Protein AF-A0A8S9FXS5-F1 (afdb_monomer_lite)

Sequence (888 aa):
MDSPSASQLKRSEDDADKVCNRSIVVPHRVVALANSFEKKDRSWYVKSQIPNDLSIQVDDITFQAHKFPLITKCGYISNTELQRSASGNGYHLKLENFPGGAETFETILKFCYGFPVDLNPLNVAALRCASEYLYMTEEFQDGNLISKTDGFITFVVLASWRDTLTVLRSCTSLSPWAENLQIVRRCCDLLAWKACNDSHDIPEDVENNERSLYNGIANLQLDHFMRVVTSVNARRGKPEVIGRLIMKHAENWLPLIDKDMEGIRGYGSGNNELQFSVERERTEGSTLGCQEQKRTIESLVSVLPTQPEAVVPCQFLLRLLKTAIVYSASPALISDLEKRVGMALEDANVCDLLIPNFKNEDQQKGARILEYFVMHEQQQQQEQQQVQGKPGITKLLDNYLAEIAKDPYLPITKFQVLAETLPENAWKCHDGLYRAIDMFLKTHPSLSEHDRRRLCKTMNCEKLSLDACLHAAQNDRLPLRTIVQVLFSEQVKIRMMMMQDKQAAGTNEENPEGLEDKRTSRDSEIITLKGELENVKRKLAELQDNYNELHQVYEKLNSSKQKSTQNWGLRWEKIKKSLQIKREEDETRDKPQRRRWGTNEGMIISILAHRNAAQRSLIRAVYAANYNKNLLNELDKELSGDFERAVMLWTLEPVERDAYLAKESTKMFTKNNWVLVEIACTRPALEFFKAKQAYQARYKTSLEEDVAYHTSGDIRKLLVPLVSTFRYDGNADEVNMKLASSEAKTLHKKITEKAYTDEDLIRILTTRSKAQIMATLNHFKDKFGSSINKYLKEDSEDEYVQLLKTTIKCLTYPEKYYEKVLRRAINKVGTDEWALTRVVTTRAEVDMERIKEEYLRRNSVPLDRAIANDTSGDYKDMLLALLGHDHS

Radius of gyration: 44.36 Å; chains: 1; bounding box: 130×104×129 Å

pLDDT: mean 72.68, std 21.08, range [23.7, 97.38]

Foldseek 3Di:
DDDDDDDDDDDDDDDDDDDDDDDPPDPPDPPLQAPDWDDDPQEIEGDGPDFQAEWEAWPSHIYRHHLVLLLLFFPQSVPDDFDQDPVRGHTYHYDPPQQPTPVLVVLVRCVSSPHDHDDALQNLLSQLLNCVVRVRDCVSPNPTSNNVSVCCLVPPQLVDLVSLLNNLQNCVRGPPSCVVVCSLVSSLLSLLVCLQPPDDDDDPDPPPDPVDSLLSLLPDDQVSNLSSLVSNVVVVRDLQSSLSSLLSNCVVLPPQPPDPLVPPPDPDDDDDDPDPPPVPPPPVPPPPVLVSLLVSLQSSLVSRDPDQPHPHALLNLLSSLLSNVVSVHDPVSNLSSLLSNLCRVLRDALSSLPDPDDPPPCVVSSLSSVVSNVVVVVVVCVVDVDDDQDPRVLVSLLVNLQVVLQDLPDDLVSSQCSLQSHDPVNDQACLSVLNSLLSNLVSHVVDDPVSLVVSLVSDDLLRHDLVSLVVLLPDPSHPPVSNVNSVVSNVVVVVVVVVVVVVVPPDDDDDPDPPPVVVCVVVVVVVVVVVVVVVVVVVVVVVVVVVVVVVVVVVVVCVVVPVCPDPPVPVVVVVVVVVDDDDDDDDDDDDDDDDDDADDLVVLLVPQLPDDLVVLVVVQVVCCVPPVDGPLVVLVVRDDDLLSVLSNLQSDRLLLNLLVQLVQCLDQVNPDLLSLLLLLQQDQLVSLVSSQVSNCVPPVDGSLVSLCVSDDDLSNLQSNLSSPESEDQDDLVPADLVVLLVLLVVLVVCLLVVVCSDPSNSCCLRHYHLSNLQSSQVSNCVVVVHGSVVSLPPPDPDPVSVSSSSNSCSSHPVLLSLLVLLCVQQVDPAGPSVSLSSSLSNPLPPCLVSNQVNNCVVVVDGSLVSLCVRDDDSSNVSSNSSSVNDPD

InterPro domains:
  IPR000210 BTB/POZ domain [PS50097] (52-121)
  IPR001464 Annexin [PR00196] (595-617)
  IPR001464 Annexin [PR00196] (635-651)
  IPR001464 Annexin [PR00196] (662-683)
  IPR001464 Annexin [PR00196] (826-846)
  IPR001464 Annexin [PR00196] (870-883)
  IPR009118 Annexin D, plant [PR01814] (689-703)
  IPR009118 Annexin D, plant [PR01814] (733-753)
  IPR009118 Annexin D, plant [PR01814] (798-816)
  IPR011333 SKP1/BTB/POZ domain superfamily [G3DSA:3.30.710.10] (43-142)
  IPR011333 SKP1/BTB/POZ domain superfamily [SSF54695] (41-138)
  IPR018252 Annexin repeat, conserved site [PS00223] (830-882)
  IPR018502 Annexin repeat [PF00191] (596-649)
  IPR018502 Annexin repeat [PF00191] (657-722)
  IPR018502 Annexin repeat [PF00191] (743-804)
  IPR018502 Annexin repeat [PF00191] (820-882)
  IPR018502 Annexin repeat [PS51897] (579-652)
  IPR018502 Annexin repeat [PS51897] (653-724)
  IPR018502 Annexin repeat [PS51897] (738-809)
  IPR018502 Annexin repeat [PS51897] (813-884)

Organism: Brassica cretica (NCBI:txid69181)

Structure (mmCIF, N/CA/C/O backbone):
data_AF-A0A8S9FXS5-F1
#
_entry.id   AF-A0A8S9FXS5-F1
#
loop_
_atom_site.group_PDB
_atom_site.id
_atom_site.type_symbol
_atom_site.label_atom_id
_atom_site.label_alt_id
_atom_site.label_comp_id
_atom_site.label_asym_id
_atom_site.label_entity_id
_atom_site.label_seq_id
_atom_site.pdbx_PDB_ins_code
_atom_site.Cartn_x
_atom_site.Cartn_y
_atom_site.Cartn_z
_atom_site.occupancy
_atom_site.B_iso_or_equiv
_atom_site.auth_seq_id
_atom_site.auth_comp_id
_atom_site.auth_asym_id
_atom_site.auth_atom_id
_atom_site.pdbx_PDB_model_num
ATOM 1 N N . MET A 1 1 ? -71.271 31.940 78.864 1.00 37.56 1 MET A N 1
ATOM 2 C CA . MET A 1 1 ? -72.087 31.420 77.750 1.00 37.56 1 MET A CA 1
ATOM 3 C C . MET A 1 1 ? -71.313 30.354 77.000 1.00 37.56 1 MET A C 1
ATOM 5 O O . MET A 1 1 ? -70.468 30.673 76.178 1.00 37.56 1 MET A O 1
ATOM 9 N N . ASP A 1 2 ? -71.629 29.087 77.162 1.00 27.72 2 ASP A N 1
ATOM 10 C CA . ASP A 1 2 ? -71.439 28.243 78.342 1.00 27.72 2 ASP A CA 1
ATOM 11 C C . ASP A 1 2 ? -71.319 26.818 77.799 1.00 27.72 2 ASP A C 1
ATOM 13 O O . ASP A 1 2 ? -71.916 26.476 76.778 1.00 27.72 2 ASP A O 1
ATOM 17 N N . SER A 1 3 ? -70.529 26.000 78.483 1.00 28.55 3 SER A N 1
ATOM 18 C CA . SER A 1 3 ? -70.577 24.536 78.451 1.00 28.55 3 SER A CA 1
ATOM 19 C C . SER A 1 3 ? -72.041 24.027 78.517 1.00 28.55 3 SER A C 1
ATOM 21 O O . SER A 1 3 ? -72.887 24.741 79.062 1.00 28.55 3 SER A O 1
ATOM 23 N N . PRO A 1 4 ? -72.370 22.790 78.072 1.00 41.34 4 PRO A N 1
ATOM 24 C CA . PRO A 1 4 ? -71.852 21.609 78.764 1.00 41.34 4 PRO A CA 1
ATOM 25 C C . PRO A 1 4 ? -71.602 20.339 77.924 1.00 41.34 4 PRO A C 1
ATOM 27 O O . PRO A 1 4 ? -72.036 20.155 76.791 1.00 41.34 4 PRO A O 1
ATOM 30 N N . SER A 1 5 ? -70.877 19.452 78.599 1.00 28.53 5 SER A N 1
ATOM 31 C CA . SER A 1 5 ? -70.758 18.003 78.471 1.00 28.53 5 SER A CA 1
ATOM 32 C C . SER A 1 5 ? -72.063 17.252 78.799 1.00 28.53 5 SER A C 1
ATOM 34 O O . SER A 1 5 ? -72.883 17.762 79.556 1.00 28.53 5 SER A O 1
ATOM 36 N N . ALA A 1 6 ? -72.214 16.010 78.312 1.00 25.75 6 ALA A N 1
ATOM 37 C CA . ALA A 1 6 ? -72.434 14.802 79.136 1.00 25.75 6 ALA A CA 1
ATOM 38 C C . ALA A 1 6 ? -72.926 13.590 78.316 1.00 25.75 6 ALA A C 1
ATOM 40 O O . ALA A 1 6 ? -73.926 13.620 77.608 1.00 25.75 6 ALA A O 1
ATOM 41 N N . SER A 1 7 ? -72.189 12.501 78.502 1.00 26.78 7 SER A N 1
ATOM 42 C CA . SER A 1 7 ? -72.470 11.092 78.224 1.00 26.78 7 SER A CA 1
ATOM 43 C C . SER A 1 7 ? -73.591 10.480 79.082 1.00 26.78 7 SER A C 1
ATOM 45 O O . SER A 1 7 ? -73.799 10.965 80.191 1.00 26.78 7 SER A O 1
ATOM 47 N N . GLN A 1 8 ? -74.125 9.332 78.612 1.00 28.38 8 GLN A N 1
ATOM 48 C CA . GLN A 1 8 ? -74.898 8.237 79.269 1.00 28.38 8 GLN A CA 1
ATOM 49 C C . GLN A 1 8 ? -76.268 7.995 78.585 1.00 28.38 8 GLN A C 1
ATOM 51 O O . GLN A 1 8 ? -76.960 8.952 78.279 1.00 28.38 8 GLN A O 1
ATOM 56 N N . LEU A 1 9 ? -76.814 6.792 78.347 1.00 26.20 9 LEU A N 1
ATOM 57 C CA . LEU A 1 9 ? -76.394 5.378 78.401 1.00 26.20 9 LEU A CA 1
ATOM 58 C C . LEU A 1 9 ? -77.648 4.552 78.006 1.00 26.20 9 LEU A C 1
ATOM 60 O O . LEU A 1 9 ? -78.700 4.781 78.602 1.00 26.20 9 LEU A O 1
ATOM 64 N N . LYS A 1 10 ? -77.568 3.583 77.076 1.00 25.30 10 LYS A N 1
ATOM 65 C CA . LYS A 1 10 ? -78.343 2.318 77.143 1.00 25.30 10 LYS A CA 1
ATOM 66 C C . LYS A 1 10 ? -77.944 1.289 76.066 1.00 25.30 10 LYS A C 1
ATOM 68 O O . LYS A 1 10 ? -78.299 1.423 74.905 1.00 25.30 10 LYS A O 1
ATOM 73 N N . ARG A 1 11 ? -77.342 0.220 76.598 1.00 24.78 11 ARG A N 1
ATOM 74 C CA . ARG A 1 11 ? -77.553 -1.222 76.364 1.00 24.78 11 ARG A CA 1
ATOM 75 C C . ARG A 1 11 ? -76.855 -1.982 75.218 1.00 24.78 11 ARG A C 1
ATOM 77 O O . ARG A 1 11 ? -77.139 -1.829 74.040 1.00 24.78 11 ARG A O 1
ATOM 84 N N . SER A 1 12 ? -76.008 -2.861 75.746 1.00 23.81 12 SER A N 1
ATOM 85 C CA . SER A 1 12 ? -75.258 -4.047 75.345 1.00 23.81 12 SER A CA 1
ATOM 86 C C . SER A 1 12 ? -76.060 -5.266 74.858 1.00 23.81 12 SER A C 1
ATOM 88 O O . SER A 1 12 ? -77.185 -5.478 75.305 1.00 23.81 12 SER A O 1
ATOM 90 N N . GLU A 1 13 ? -75.372 -6.038 74.005 1.00 31.31 13 GLU A N 1
ATOM 91 C CA . GLU A 1 13 ? -75.104 -7.498 74.019 1.00 31.31 13 GLU A CA 1
ATOM 92 C C . GLU A 1 13 ? -76.227 -8.490 74.363 1.00 31.31 13 GLU A C 1
ATOM 94 O O . GLU A 1 13 ? -76.724 -8.502 75.484 1.00 31.31 13 GLU A O 1
ATOM 99 N N . ASP A 1 14 ? -76.530 -9.375 73.400 1.00 24.81 14 ASP A N 1
ATOM 100 C CA . ASP A 1 14 ? -76.469 -10.838 73.572 1.00 24.81 14 ASP A CA 1
ATOM 101 C C . ASP A 1 14 ? -76.508 -11.574 72.208 1.00 24.81 14 ASP A C 1
ATOM 103 O O . ASP A 1 14 ? -77.314 -11.269 71.330 1.00 24.81 14 ASP A O 1
ATOM 107 N N . ASP A 1 15 ? -75.563 -12.505 72.064 1.00 23.70 15 ASP A N 1
ATOM 108 C CA . ASP A 1 15 ? -75.574 -13.814 71.391 1.00 23.70 15 ASP A CA 1
ATOM 109 C C . ASP A 1 15 ? -76.301 -14.096 70.049 1.00 23.70 15 ASP A C 1
ATOM 111 O O . ASP A 1 15 ? -77.520 -14.167 69.932 1.00 23.70 15 ASP A O 1
ATOM 115 N N . ALA A 1 16 ? -75.454 -14.423 69.063 1.00 24.05 16 ALA A N 1
ATOM 116 C CA . ALA A 1 16 ? -75.226 -15.774 68.524 1.00 24.05 16 ALA A CA 1
ATOM 117 C C . ALA A 1 16 ? -76.317 -16.582 67.770 1.00 24.05 16 ALA A C 1
ATOM 119 O O . ALA A 1 16 ? -77.410 -16.867 68.242 1.00 24.05 16 ALA A O 1
ATOM 120 N N . ASP A 1 17 ? -75.812 -17.131 66.652 1.00 26.28 17 ASP A N 1
ATOM 121 C CA . ASP A 1 17 ? -76.046 -18.460 66.058 1.00 26.28 17 ASP A CA 1
ATOM 122 C C . ASP A 1 17 ? -76.922 -18.652 64.787 1.00 26.28 17 ASP A C 1
ATOM 124 O O . ASP A 1 17 ? -78.142 -18.777 64.827 1.00 26.28 17 ASP A O 1
ATOM 128 N N . LYS A 1 18 ? -76.172 -18.916 63.691 1.00 30.83 18 LYS A N 1
ATOM 129 C CA . LYS A 1 18 ? -76.267 -20.052 62.729 1.00 30.83 18 LYS A CA 1
ATOM 130 C C . LYS A 1 18 ? -77.066 -19.896 61.421 1.00 30.83 18 LYS A C 1
ATOM 132 O O . LYS A 1 18 ? -78.287 -19.915 61.411 1.00 30.83 18 LYS A O 1
ATOM 137 N N . VAL A 1 19 ? -76.356 -19.907 60.275 1.00 31.02 19 VAL A N 1
ATOM 138 C CA . VAL A 1 19 ? -75.897 -21.100 59.491 1.00 31.02 19 VAL A CA 1
ATOM 139 C C . VAL A 1 19 ? -75.099 -20.596 58.252 1.00 31.02 19 VAL A C 1
ATOM 141 O O . VAL A 1 19 ? -75.661 -19.978 57.360 1.00 31.02 19 VAL A O 1
ATOM 144 N N . CYS A 1 20 ? -73.756 -20.635 58.286 1.00 31.52 20 CYS A N 1
ATOM 145 C CA . CYS A 1 20 ? -72.830 -21.566 57.585 1.00 31.52 20 CYS A CA 1
ATOM 146 C C . CYS A 1 20 ? -72.431 -21.151 56.138 1.00 31.52 20 CYS A C 1
ATOM 148 O O . CYS A 1 20 ? -73.179 -21.333 55.189 1.00 31.52 20 CYS A O 1
ATOM 150 N N . ASN A 1 21 ? -71.301 -20.453 55.954 1.00 30.69 21 ASN A N 1
ATOM 151 C CA . ASN A 1 21 ? -69.976 -20.997 55.582 1.00 30.69 21 ASN A CA 1
ATOM 152 C C . ASN A 1 21 ? -69.938 -21.929 54.350 1.00 30.69 21 ASN A C 1
ATOM 154 O O . ASN A 1 21 ? -70.196 -23.124 54.453 1.00 30.69 21 ASN A O 1
ATOM 158 N N . ARG A 1 22 ? -69.370 -21.421 53.249 1.00 30.55 22 ARG A N 1
ATOM 159 C CA . ARG A 1 22 ? -68.172 -22.033 52.644 1.00 30.55 22 ARG A CA 1
ATOM 160 C C . ARG A 1 22 ? -67.146 -20.940 52.365 1.00 30.55 22 ARG A C 1
ATOM 162 O O . ARG A 1 22 ? -66.895 -20.563 51.226 1.00 30.55 22 ARG A O 1
ATOM 169 N N . SER A 1 23 ? -66.560 -20.428 53.442 1.00 26.42 23 SER A N 1
ATOM 170 C CA . SER A 1 23 ? -65.207 -19.899 53.381 1.00 26.42 23 SER A CA 1
ATOM 171 C C . SER A 1 23 ? -64.309 -21.010 52.838 1.00 26.42 23 SER A C 1
ATOM 173 O O . SER A 1 23 ? -64.201 -22.091 53.419 1.00 26.42 23 SER A O 1
ATOM 175 N N . ILE A 1 24 ? -63.670 -20.770 51.696 1.00 30.22 24 ILE A N 1
ATOM 176 C CA . ILE A 1 24 ? -62.413 -21.459 51.436 1.00 30.22 24 ILE A CA 1
ATOM 177 C C . ILE A 1 24 ? -61.458 -20.829 52.441 1.00 30.22 24 ILE A C 1
ATOM 179 O O . ILE A 1 24 ? -61.024 -19.693 52.271 1.00 30.22 24 ILE A O 1
ATOM 183 N N . VAL A 1 25 ? -61.222 -21.534 53.546 1.00 27.62 25 VAL A N 1
ATOM 184 C CA . VAL A 1 25 ? -60.087 -21.267 54.423 1.00 27.62 25 VAL A CA 1
ATOM 185 C C . VAL A 1 25 ? -58.864 -21.300 53.519 1.00 27.62 25 VAL A C 1
ATOM 187 O O . VAL A 1 25 ? -58.466 -22.367 53.061 1.00 27.62 25 VAL A O 1
ATOM 190 N N . VAL A 1 26 ? -58.330 -20.125 53.193 1.00 31.34 26 VAL A N 1
ATOM 191 C CA . VAL A 1 26 ? -57.085 -19.995 52.443 1.00 31.34 26 VAL A CA 1
ATOM 192 C C . VAL A 1 26 ? -55.985 -20.476 53.382 1.00 31.34 26 VAL A C 1
ATOM 194 O O . VAL A 1 26 ? -55.753 -19.842 54.416 1.00 31.34 26 VAL A O 1
ATOM 197 N N . PRO A 1 27 ? -55.296 -21.590 53.092 1.00 26.59 27 PRO A N 1
ATOM 198 C CA . PRO A 1 27 ? -54.117 -21.935 53.855 1.00 26.59 27 PRO A CA 1
ATOM 199 C C . PRO A 1 27 ? -53.082 -20.835 53.593 1.00 26.59 27 PRO A C 1
ATOM 201 O O . PRO A 1 27 ? -52.628 -20.663 52.465 1.00 26.59 27 PRO A O 1
ATOM 204 N N . HIS A 1 28 ? -52.664 -20.113 54.637 1.00 32.00 28 HIS A N 1
ATOM 205 C CA . HIS A 1 28 ? -51.573 -19.120 54.592 1.00 32.00 28 HIS A CA 1
ATOM 206 C C . HIS A 1 28 ? -50.202 -19.715 54.201 1.00 32.00 28 HIS A C 1
ATOM 208 O O . HIS A 1 28 ? -49.191 -19.018 54.147 1.00 32.00 28 HIS A O 1
ATOM 214 N N . ARG A 1 29 ? -50.160 -21.012 53.895 1.00 35.38 29 ARG A N 1
ATOM 215 C CA . ARG A 1 29 ? -49.080 -21.681 53.186 1.00 35.38 29 ARG A CA 1
ATOM 216 C C . ARG A 1 29 ? -49.685 -22.323 51.951 1.00 35.38 29 ARG A C 1
ATOM 218 O O . ARG A 1 29 ? -50.247 -23.412 52.044 1.00 35.38 29 ARG A O 1
ATOM 225 N N . VAL A 1 30 ? -49.554 -21.666 50.802 1.00 38.78 30 VAL A N 1
ATOM 226 C CA . VAL A 1 30 ? -49.708 -22.348 49.517 1.00 38.78 30 VAL A CA 1
ATOM 227 C C . VAL A 1 30 ? -48.583 -23.377 49.455 1.00 38.78 30 VAL A C 1
ATOM 229 O O . VAL A 1 30 ? -47.449 -23.077 49.092 1.00 38.78 30 VAL A O 1
ATOM 232 N N . VAL A 1 31 ? -48.891 -24.594 49.907 1.00 42.06 31 VAL A N 1
ATOM 233 C CA . VAL A 1 31 ? -48.197 -25.806 49.487 1.00 42.06 31 VAL A CA 1
ATOM 234 C C . VAL A 1 31 ? -48.128 -25.716 47.973 1.00 42.06 31 VAL A C 1
ATOM 236 O O . VAL A 1 31 ? -49.157 -25.479 47.342 1.00 42.06 31 VAL A O 1
ATOM 239 N N . ALA A 1 32 ? -46.922 -25.827 47.419 1.00 47.06 32 ALA A N 1
ATOM 240 C CA . ALA A 1 32 ? -46.694 -25.881 45.987 1.00 47.06 32 ALA A CA 1
ATOM 241 C C . ALA A 1 32 ? -47.712 -26.850 45.365 1.00 47.06 32 ALA A C 1
ATOM 243 O O . ALA A 1 32 ? -47.593 -28.066 45.493 1.00 47.06 32 ALA A O 1
ATOM 244 N N . LEU A 1 33 ? -48.767 -26.302 44.753 1.00 52.03 33 LEU A N 1
ATOM 245 C CA . LEU A 1 33 ? -49.845 -27.091 44.153 1.00 52.03 33 LEU A CA 1
ATOM 246 C C . LEU A 1 33 ? -49.307 -27.944 43.001 1.00 52.03 33 LEU A C 1
ATOM 248 O O . LEU A 1 33 ? -49.954 -28.902 42.606 1.00 52.03 33 LEU A O 1
ATOM 252 N N . ALA A 1 34 ? -48.123 -27.620 42.490 1.00 52.59 34 ALA A N 1
ATOM 253 C CA . ALA A 1 34 ? -47.407 -28.371 41.482 1.00 52.59 34 ALA A CA 1
ATOM 254 C C . ALA A 1 34 ? -46.034 -28.796 42.022 1.00 52.59 34 ALA A C 1
ATOM 256 O O . ALA A 1 34 ? -45.236 -27.948 42.413 1.00 52.59 34 ALA A O 1
ATOM 257 N N . ASN A 1 35 ? -45.736 -30.096 41.986 1.00 56.06 35 ASN A N 1
ATOM 258 C CA . ASN A 1 35 ? -44.405 -30.624 42.310 1.00 56.06 35 ASN A CA 1
ATOM 259 C C . ASN A 1 35 ? -43.457 -30.571 41.097 1.00 56.06 35 ASN A C 1
ATOM 261 O O . ASN A 1 35 ? -42.243 -30.518 41.258 1.00 56.06 35 ASN A O 1
ATOM 265 N N . SER A 1 36 ? -44.002 -30.647 39.877 1.00 63.91 36 SER A N 1
ATOM 266 C CA . SER A 1 36 ? -43.273 -30.559 38.600 1.00 63.91 36 SER A CA 1
ATOM 267 C C . SER A 1 36 ? -44.252 -30.480 37.418 1.00 63.91 36 SER A C 1
ATOM 269 O O . SER A 1 36 ? -45.434 -30.806 37.555 1.00 63.91 36 SER A O 1
ATOM 271 N N . PHE A 1 37 ? -43.763 -30.057 36.251 1.00 75.00 37 PHE A N 1
ATOM 272 C CA . PHE A 1 37 ? -44.487 -30.132 34.979 1.00 75.00 37 PHE A CA 1
ATOM 273 C C . PHE A 1 37 ? -44.003 -31.361 34.204 1.00 75.00 37 PHE A C 1
ATOM 275 O O . PHE A 1 37 ? -42.798 -31.583 34.099 1.00 75.00 37 PHE A O 1
ATOM 282 N N . GLU A 1 38 ? -44.920 -32.167 33.671 1.00 75.12 38 GLU A N 1
ATOM 283 C CA . GLU A 1 38 ? -44.594 -33.334 32.846 1.00 75.12 38 GLU A CA 1
ATOM 284 C C . GLU A 1 38 ? -45.127 -33.139 31.426 1.00 75.12 38 GLU A C 1
ATOM 286 O O . GLU A 1 38 ? -46.317 -32.888 31.227 1.00 75.12 38 GLU A O 1
ATOM 291 N N . LYS A 1 39 ? -44.238 -33.270 30.439 1.00 76.50 39 LYS A N 1
ATOM 292 C CA . LYS A 1 39 ? -44.587 -33.246 29.019 1.00 76.50 39 LYS A CA 1
ATOM 293 C C . LYS A 1 39 ? -44.807 -34.679 28.535 1.00 76.50 39 LYS A C 1
ATOM 295 O O . LYS A 1 39 ? -43.890 -35.494 28.607 1.00 76.50 39 LYS A O 1
ATOM 300 N N . LYS A 1 40 ? -46.008 -34.984 28.041 1.00 73.56 40 LYS A N 1
ATOM 301 C CA . LYS A 1 40 ? -46.341 -36.238 27.348 1.00 73.56 40 LYS A CA 1
ATOM 302 C C . LYS A 1 40 ? -46.838 -35.889 25.950 1.00 73.56 40 LYS A C 1
ATOM 304 O O . LYS A 1 40 ? -47.892 -35.275 25.809 1.00 73.56 40 LYS A O 1
ATOM 309 N N . ASP A 1 41 ? -46.062 -36.243 24.931 1.00 76.06 41 ASP A N 1
ATOM 310 C CA . ASP A 1 41 ? -46.327 -35.912 23.526 1.00 76.06 41 ASP A CA 1
ATOM 311 C C . ASP A 1 41 ? -46.621 -34.410 23.304 1.00 76.06 41 ASP A C 1
ATOM 313 O O . ASP A 1 41 ? -45.750 -33.562 23.525 1.00 76.06 41 ASP A O 1
ATOM 317 N N . ARG A 1 42 ? -47.851 -34.076 22.880 1.00 74.62 42 ARG A N 1
ATOM 318 C CA . ARG A 1 42 ? -48.361 -32.709 22.653 1.00 74.62 42 ARG A CA 1
ATOM 319 C C . ARG A 1 42 ? -49.190 -32.167 23.827 1.00 74.62 42 ARG A C 1
ATOM 321 O O . ARG A 1 42 ? -49.919 -31.188 23.674 1.00 74.62 42 ARG A O 1
ATOM 328 N N . SER A 1 43 ? -49.101 -32.783 25.005 1.00 78.94 43 SER A N 1
ATOM 329 C CA . SER A 1 43 ? -49.848 -32.358 26.188 1.00 78.94 43 SER A CA 1
ATOM 330 C C . SER A 1 43 ? -48.957 -32.180 27.416 1.00 78.94 43 SER A C 1
ATOM 332 O O . SER A 1 43 ? -48.108 -33.012 27.738 1.00 78.94 43 SER A O 1
ATOM 334 N N . TRP A 1 44 ? -49.177 -31.081 28.127 1.00 79.75 44 TRP A N 1
ATOM 335 C CA . TRP A 1 44 ? -48.505 -30.758 29.379 1.00 79.75 44 TRP A CA 1
ATOM 336 C C . TRP A 1 44 ? -49.422 -31.037 30.556 1.00 79.75 44 TRP A C 1
ATOM 338 O O . TRP A 1 44 ? -50.590 -30.658 30.537 1.00 79.75 44 TRP A O 1
ATOM 348 N N . TYR A 1 45 ? -48.878 -31.657 31.597 1.00 78.94 45 TYR A N 1
ATOM 349 C CA . TYR A 1 45 ? -49.606 -31.984 32.814 1.00 78.94 45 TYR A CA 1
ATOM 350 C C . TYR A 1 45 ? -48.913 -31.365 34.020 1.00 78.94 45 TYR A C 1
ATOM 352 O O . TYR A 1 45 ? -47.713 -31.553 34.239 1.00 78.94 45 TYR A O 1
ATOM 360 N N . VAL A 1 46 ? -49.689 -30.660 34.837 1.00 77.12 46 VAL A N 1
ATOM 361 C CA . VAL A 1 46 ? -49.235 -30.219 36.154 1.00 77.12 46 VAL A CA 1
ATOM 362 C C . VAL A 1 46 ? -49.332 -31.400 37.123 1.00 77.12 46 VAL A C 1
ATOM 364 O O . VAL A 1 46 ? -50.426 -31.907 37.372 1.00 77.12 46 VAL A O 1
ATOM 367 N N . LYS A 1 47 ? -48.200 -31.867 37.674 1.00 69.06 47 LYS A N 1
ATOM 368 C CA . LYS A 1 47 ? -48.198 -32.921 38.703 1.00 69.06 47 LYS A CA 1
ATOM 369 C C . LYS A 1 47 ? -48.607 -32.324 40.044 1.00 69.06 47 LYS A C 1
ATOM 371 O O . LYS A 1 47 ? -47.801 -31.667 40.703 1.00 69.06 47 LYS A O 1
ATOM 376 N N . SER A 1 48 ? -49.843 -32.592 40.446 1.00 70.50 48 SER A N 1
ATOM 377 C CA . SER A 1 48 ? -50.417 -32.205 41.733 1.00 70.50 48 SER A CA 1
ATOM 378 C C . SER A 1 48 ? -50.997 -33.415 42.463 1.00 70.50 48 SER A C 1
ATOM 380 O O . SER A 1 48 ? -51.222 -34.467 41.868 1.00 70.50 48 SER A O 1
ATOM 382 N N . GLN A 1 49 ? -51.261 -33.255 43.760 1.00 64.50 49 GLN A N 1
ATOM 383 C CA . GLN A 1 49 ? -52.097 -34.184 44.528 1.00 64.50 49 GLN A CA 1
ATOM 384 C C . GLN A 1 49 ? -53.590 -34.059 44.161 1.00 64.50 49 GLN A C 1
ATOM 386 O O . GLN A 1 49 ? -54.392 -34.897 44.563 1.00 64.50 49 GLN A O 1
ATOM 391 N N . ILE A 1 50 ? -53.956 -33.021 43.401 1.00 68.69 50 ILE A N 1
ATOM 392 C CA . ILE A 1 50 ? -55.315 -32.721 42.944 1.00 68.69 50 ILE A CA 1
ATOM 393 C C . ILE A 1 50 ? -55.406 -33.007 41.431 1.00 68.69 50 ILE A C 1
ATOM 395 O O . ILE A 1 50 ? -54.436 -32.773 40.708 1.00 68.69 50 ILE A O 1
ATOM 399 N N . PRO A 1 51 ? -56.528 -33.550 40.920 1.00 70.44 51 PRO A N 1
ATOM 400 C CA . PRO A 1 51 ? -56.721 -33.711 39.482 1.00 70.44 51 PRO A CA 1
ATOM 401 C C . PRO A 1 51 ? -56.855 -32.352 38.776 1.00 70.44 51 PRO A C 1
ATOM 403 O O . PRO A 1 51 ? -57.517 -31.447 39.281 1.00 70.44 51 PRO A O 1
ATOM 406 N N . ASN A 1 52 ? -56.272 -32.240 37.578 1.00 76.12 52 ASN A N 1
ATOM 407 C CA . ASN A 1 52 ? -56.402 -31.053 36.728 1.00 76.12 52 ASN A CA 1
ATOM 408 C C . ASN A 1 52 ? -57.874 -30.841 36.330 1.00 76.12 52 ASN A C 1
ATOM 410 O O . ASN A 1 52 ? -58.533 -31.773 35.867 1.00 76.12 52 ASN A O 1
ATOM 414 N N . ASP A 1 53 ? -58.381 -29.621 36.499 1.00 79.50 53 ASP A N 1
ATOM 415 C CA . ASP A 1 53 ? -59.782 -29.248 36.262 1.00 79.50 53 ASP A CA 1
ATOM 416 C C . ASP A 1 53 ? -59.961 -28.292 35.068 1.00 79.50 53 ASP A C 1
ATOM 418 O O . ASP A 1 53 ? -61.094 -27.941 34.723 1.00 79.50 53 ASP A O 1
ATOM 422 N N . LEU A 1 54 ? -58.865 -27.900 34.408 1.00 82.69 54 LEU A N 1
ATOM 423 C CA . LEU A 1 54 ? -58.854 -26.978 33.277 1.00 82.69 54 LEU A CA 1
ATOM 424 C C . LEU A 1 54 ? -57.890 -27.447 32.177 1.00 82.69 54 LEU A C 1
ATOM 426 O O . LEU A 1 54 ? -56.695 -27.614 32.404 1.00 82.69 54 LEU A O 1
ATOM 430 N N . SER A 1 55 ? -58.410 -27.589 30.962 1.00 85.12 55 SER A N 1
ATOM 431 C CA . SER A 1 55 ? -57.653 -27.888 29.747 1.00 85.12 55 SER A CA 1
ATOM 432 C C . SER A 1 55 ? -57.546 -26.627 28.894 1.00 85.12 55 SER A C 1
ATOM 434 O O . SER A 1 55 ? -58.565 -26.127 28.419 1.00 85.12 55 SER A O 1
ATOM 436 N N . ILE A 1 56 ? -56.331 -26.122 28.681 1.00 86.81 56 ILE A N 1
ATOM 437 C CA . ILE A 1 56 ? -56.063 -24.930 27.868 1.00 86.81 56 ILE A CA 1
ATOM 438 C C . ILE A 1 56 ? -55.329 -25.341 26.599 1.00 86.81 56 ILE A C 1
ATOM 440 O O . ILE A 1 56 ? -54.228 -25.879 26.670 1.00 86.81 56 ILE A O 1
ATOM 444 N N . GLN A 1 57 ? -55.910 -25.083 25.437 1.00 87.00 57 GLN A N 1
ATOM 445 C CA . GLN A 1 57 ? -55.256 -25.311 24.155 1.00 87.00 57 GLN A CA 1
ATOM 446 C C . GLN A 1 57 ? -54.612 -24.016 23.650 1.00 87.00 57 GLN A C 1
ATOM 448 O O . GLN A 1 57 ? -55.299 -23.004 23.501 1.00 87.00 57 GLN A O 1
ATOM 453 N N . VAL A 1 58 ? -53.309 -24.074 23.368 1.00 87.69 58 VAL A N 1
ATOM 454 C CA . VAL A 1 58 ? -52.531 -23.013 22.715 1.00 87.69 58 VAL A CA 1
ATOM 455 C C . VAL A 1 58 ? -51.820 -23.645 21.527 1.00 87.69 58 VAL A C 1
ATOM 457 O O . VAL A 1 58 ? -51.038 -24.581 21.704 1.00 87.69 58 VAL A O 1
ATOM 460 N N . ASP A 1 59 ? -52.116 -23.165 20.322 1.00 83.94 59 ASP A N 1
ATOM 461 C CA . ASP A 1 59 ? -51.663 -23.776 19.069 1.00 83.94 59 ASP A CA 1
ATOM 462 C C . ASP A 1 59 ? -52.006 -25.291 19.016 1.00 83.94 59 ASP A C 1
ATOM 464 O O . ASP A 1 59 ? -53.157 -25.697 19.228 1.00 83.94 59 ASP A O 1
ATOM 468 N N . ASP A 1 60 ? -50.996 -26.133 18.778 1.00 81.56 60 ASP A N 1
ATOM 469 C CA . ASP A 1 60 ? -51.076 -27.599 18.725 1.00 81.56 60 ASP A CA 1
ATOM 470 C C . ASP A 1 60 ? -50.878 -28.281 20.095 1.00 81.56 60 ASP A C 1
ATOM 472 O O . ASP A 1 60 ? -50.837 -29.514 20.171 1.00 81.56 60 ASP A O 1
ATOM 476 N N . ILE A 1 61 ? -50.706 -27.507 21.175 1.00 86.19 61 ILE A N 1
ATOM 477 C CA . ILE A 1 61 ? -50.329 -28.010 22.499 1.00 86.19 61 ILE A CA 1
ATOM 478 C C . ILE A 1 61 ? -51.472 -27.812 23.501 1.00 86.19 61 ILE A C 1
ATOM 480 O O . ILE A 1 61 ? -52.060 -26.736 23.620 1.00 86.19 61 ILE A O 1
ATOM 484 N N . THR A 1 62 ? -51.773 -28.858 24.273 1.00 87.81 62 THR A N 1
ATOM 485 C CA . THR A 1 62 ? -52.802 -28.818 25.326 1.00 87.81 62 THR A CA 1
ATOM 486 C C . THR A 1 62 ? -52.174 -28.824 26.718 1.00 87.81 62 THR A C 1
ATOM 488 O O . THR A 1 62 ? -51.457 -29.751 27.083 1.00 87.81 62 THR A O 1
ATOM 491 N N . PHE A 1 63 ? -52.479 -27.818 27.530 1.00 86.12 63 PHE A N 1
ATOM 492 C CA . PHE A 1 63 ? -52.025 -27.674 28.909 1.00 86.12 63 PHE A CA 1
ATOM 493 C C . PHE A 1 63 ? -53.140 -28.071 29.878 1.00 86.12 63 PHE A C 1
ATOM 495 O O . PHE A 1 63 ? -54.172 -27.409 29.958 1.00 86.12 63 PHE A O 1
ATOM 502 N N . GLN A 1 64 ? -52.926 -29.145 30.634 1.00 84.12 64 GLN A N 1
ATOM 503 C CA . GLN A 1 64 ? -53.798 -29.578 31.722 1.00 84.12 64 GLN A CA 1
ATOM 504 C C . GLN A 1 64 ? -53.338 -28.917 33.021 1.00 84.12 64 GLN A C 1
ATOM 506 O O . GLN A 1 64 ? -52.280 -29.251 33.564 1.00 84.12 64 GLN A O 1
ATOM 511 N N . ALA A 1 65 ? -54.131 -27.962 33.494 1.00 84.50 65 ALA A N 1
ATOM 512 C CA . ALA A 1 65 ? -53.833 -27.089 34.615 1.00 84.50 65 ALA A CA 1
ATOM 513 C C . ALA A 1 65 ? -54.994 -27.040 35.619 1.00 84.50 65 ALA A C 1
ATOM 515 O O . ALA A 1 65 ? -56.029 -27.689 35.466 1.00 84.50 65 ALA A O 1
ATOM 516 N N . HIS A 1 66 ? -54.784 -26.256 36.671 1.00 84.88 66 HIS A N 1
ATOM 517 C CA . HIS A 1 66 ? -55.754 -25.989 37.718 1.00 84.88 66 HIS A CA 1
ATOM 518 C C . HIS A 1 66 ? -56.320 -24.582 37.534 1.00 84.88 66 HIS A C 1
ATOM 520 O O . HIS A 1 66 ? -55.567 -23.627 37.329 1.00 84.88 66 HIS A O 1
ATOM 526 N N . LYS A 1 67 ? -57.635 -24.428 37.665 1.00 80.75 67 LYS A N 1
ATOM 527 C CA . LYS A 1 67 ? -58.340 -23.158 37.465 1.00 80.75 67 LYS A CA 1
ATOM 528 C C . LYS A 1 67 ? -57.909 -22.076 38.463 1.00 80.75 67 LYS A C 1
ATOM 530 O O . LYS A 1 67 ? -57.745 -20.919 38.083 1.00 80.75 67 LYS A O 1
ATOM 535 N N . PHE A 1 68 ? -57.699 -22.443 39.729 1.00 80.69 68 PHE A N 1
ATOM 536 C CA . PHE A 1 68 ? -57.459 -21.481 40.811 1.00 80.69 68 PHE A CA 1
ATOM 537 C C . PHE A 1 68 ? -56.168 -20.643 40.646 1.00 80.69 68 PHE A C 1
ATOM 539 O O . PHE A 1 68 ? -56.291 -19.419 40.632 1.00 80.69 68 PHE A O 1
ATOM 546 N N . PRO A 1 69 ? -54.963 -21.224 40.438 1.00 80.62 69 PRO A N 1
ATOM 547 C CA . PRO A 1 69 ? -53.726 -20.443 40.267 1.00 80.62 69 PRO A CA 1
ATOM 548 C C . PRO A 1 69 ? -53.745 -19.459 39.089 1.00 80.62 69 PRO A C 1
ATOM 550 O O . PRO A 1 69 ? -53.057 -18.440 39.108 1.00 80.62 69 PRO A O 1
ATOM 553 N N . LEU A 1 70 ? -54.526 -19.766 38.052 1.00 83.31 70 LEU A N 1
ATOM 554 C CA . LEU A 1 70 ? -54.662 -18.922 36.869 1.00 83.31 70 LEU A CA 1
ATOM 555 C C . LEU A 1 70 ? -55.598 -17.740 37.134 1.00 83.31 70 LEU A C 1
ATOM 557 O O . LEU A 1 70 ? -55.213 -16.605 36.878 1.00 83.31 70 LEU A O 1
ATOM 561 N N . ILE A 1 71 ? -56.778 -17.965 37.720 1.00 82.94 71 ILE A N 1
ATOM 562 C CA . ILE A 1 71 ? -57.747 -16.890 38.018 1.00 82.94 71 ILE A CA 1
ATOM 563 C C . ILE A 1 71 ? -57.173 -15.840 38.969 1.00 82.94 71 ILE A C 1
ATOM 565 O O . ILE A 1 71 ? -57.488 -14.662 38.838 1.00 82.94 71 ILE A O 1
ATOM 569 N N . THR A 1 72 ? -56.301 -16.240 39.897 1.00 82.06 72 THR A N 1
ATOM 570 C CA . THR A 1 72 ? -55.676 -15.298 40.836 1.00 82.06 72 THR A CA 1
ATOM 571 C C . THR A 1 72 ? -54.716 -14.308 40.178 1.00 82.06 72 THR A C 1
ATOM 573 O O . THR A 1 72 ? -54.356 -13.329 40.816 1.00 82.06 72 THR A O 1
ATOM 576 N N . LYS A 1 73 ? -54.256 -14.558 38.943 1.00 83.56 73 LYS A N 1
ATOM 577 C CA . LYS A 1 73 ? -53.243 -13.718 38.275 1.00 83.56 73 LYS A CA 1
ATOM 578 C C . LYS A 1 73 ? -53.597 -13.296 36.851 1.00 83.56 73 LYS A C 1
ATOM 580 O O . LYS A 1 73 ? -52.954 -12.393 36.323 1.00 83.56 73 LYS A O 1
ATOM 585 N N . CYS A 1 74 ? -54.560 -13.959 36.218 1.00 88.00 74 CYS A N 1
ATOM 586 C CA . CYS A 1 74 ? -54.958 -13.757 34.831 1.00 88.00 74 CYS A CA 1
ATOM 587 C C . CYS A 1 74 ? -56.396 -13.236 34.762 1.00 88.00 74 CYS A C 1
ATOM 589 O O . CYS A 1 74 ? -57.349 -13.993 34.975 1.00 88.00 74 CYS A O 1
ATOM 591 N N . GLY A 1 75 ? -56.535 -11.957 34.404 1.00 83.38 75 GLY A N 1
ATOM 592 C CA . GLY A 1 75 ? -57.828 -11.298 34.244 1.00 83.38 75 GLY A CA 1
ATOM 593 C C . GLY A 1 75 ? -58.664 -11.830 33.083 1.00 83.38 75 GLY A C 1
ATOM 594 O O . GLY A 1 75 ? -59.890 -11.810 33.128 1.00 83.38 75 GLY A O 1
ATOM 595 N N . TYR A 1 76 ? -58.020 -12.370 32.047 1.00 85.31 76 TYR A N 1
ATOM 596 C CA . TYR A 1 76 ? -58.735 -12.993 30.936 1.00 85.31 76 TYR A CA 1
ATOM 597 C C . TYR A 1 76 ? -59.510 -14.231 31.402 1.00 85.31 76 TYR A C 1
ATOM 599 O O . TYR A 1 76 ? -60.698 -14.369 31.130 1.00 85.31 76 TYR A O 1
ATOM 607 N N . ILE A 1 77 ? -58.862 -15.120 32.160 1.00 82.94 77 ILE A N 1
ATOM 608 C CA . ILE A 1 77 ? -59.472 -16.378 32.618 1.00 82.94 77 ILE A CA 1
ATOM 609 C C . ILE A 1 77 ? -60.481 -16.133 33.748 1.00 82.94 77 ILE A C 1
ATOM 611 O O . ILE A 1 77 ? -61.456 -16.876 33.851 1.00 82.94 77 ILE A O 1
ATOM 615 N N . SER A 1 78 ? -60.283 -15.106 34.582 1.00 75.81 78 SER A N 1
ATOM 616 C CA . SER A 1 78 ? -61.257 -14.740 35.619 1.00 75.81 78 SER A CA 1
ATOM 617 C C . SER A 1 78 ? -62.571 -14.214 35.029 1.00 75.81 78 SER A C 1
ATOM 619 O O . SER A 1 78 ? -63.634 -14.523 35.563 1.00 75.81 78 SER A O 1
ATOM 621 N N . ASN A 1 79 ? -62.497 -13.486 33.911 1.00 73.81 79 ASN A N 1
ATOM 622 C CA . ASN A 1 79 ? -63.643 -12.832 33.278 1.00 73.81 79 ASN A CA 1
ATOM 623 C C . ASN A 1 79 ? -64.278 -13.650 32.136 1.00 73.81 79 ASN A C 1
ATOM 625 O O . ASN A 1 79 ? -65.331 -13.268 31.630 1.00 73.81 79 ASN A O 1
ATOM 629 N N . THR A 1 80 ? -63.668 -14.766 31.720 1.00 75.06 80 THR A N 1
ATOM 630 C CA . THR A 1 80 ? -64.178 -15.610 30.626 1.00 75.06 80 THR A CA 1
ATOM 631 C C . THR A 1 80 ? -65.110 -16.710 31.140 1.00 75.06 80 THR A C 1
ATOM 633 O O . THR A 1 80 ? -64.759 -17.486 32.033 1.00 75.06 80 THR A O 1
ATOM 636 N N . GLU A 1 81 ? -66.281 -16.854 30.517 1.00 66.19 81 GLU A N 1
ATOM 637 C CA . GLU A 1 81 ? -67.184 -17.983 30.755 1.00 66.19 81 GLU A CA 1
ATOM 638 C C . GLU A 1 81 ? -66.605 -19.279 30.157 1.00 66.19 81 GLU A C 1
ATOM 640 O O . GLU A 1 81 ? -66.583 -19.490 28.945 1.00 66.19 81 GLU A O 1
ATOM 645 N N . LEU A 1 82 ? -66.097 -20.164 31.018 1.00 69.62 82 LEU A N 1
ATOM 646 C CA . LEU A 1 82 ? -65.467 -21.418 30.600 1.00 69.62 82 LEU A CA 1
ATOM 647 C C . LEU A 1 82 ? -66.502 -22.470 30.166 1.00 69.62 82 LEU A C 1
ATOM 649 O O . LEU A 1 82 ? -67.367 -22.868 30.952 1.00 69.62 82 LEU A O 1
ATOM 653 N N . GLN A 1 83 ? -66.350 -23.003 28.951 1.00 62.03 83 GLN A N 1
ATOM 654 C CA . GLN A 1 83 ? -67.158 -24.117 28.450 1.00 62.03 83 GLN A CA 1
ATOM 655 C C . GLN A 1 83 ? -66.784 -25.429 29.159 1.00 62.03 83 GLN A C 1
ATOM 657 O O . GLN A 1 83 ? -65.610 -25.724 29.401 1.00 62.03 83 GLN A O 1
ATOM 662 N N . ARG A 1 84 ? -67.791 -26.234 29.512 1.00 60.88 84 ARG A N 1
ATOM 663 C CA . ARG A 1 84 ? -67.598 -27.536 30.170 1.00 60.88 84 ARG A CA 1
ATOM 664 C C . ARG A 1 84 ? -67.197 -28.585 29.130 1.00 60.88 84 ARG A C 1
ATOM 666 O O . ARG A 1 84 ? -67.794 -28.632 28.056 1.00 60.88 84 ARG A O 1
ATOM 673 N N . SER A 1 85 ? -66.193 -29.409 29.430 1.00 58.59 85 SER A N 1
ATOM 674 C CA . SER A 1 85 ? -65.707 -30.429 28.494 1.00 58.59 85 SER A CA 1
ATOM 675 C C . SER A 1 85 ? -66.781 -31.493 28.210 1.00 58.59 85 SER A C 1
ATOM 677 O O . SER A 1 85 ? -67.569 -31.856 29.088 1.00 58.59 85 SER A O 1
ATOM 679 N N . ALA A 1 86 ? -66.802 -32.030 26.984 1.00 52.31 86 ALA A N 1
ATOM 680 C CA . ALA A 1 86 ? -67.775 -33.043 26.552 1.00 52.31 86 ALA A CA 1
ATOM 681 C C . ALA A 1 86 ? -67.695 -34.369 27.347 1.00 52.31 86 ALA A C 1
ATOM 683 O O . ALA A 1 86 ? -68.619 -35.175 27.289 1.00 52.31 86 ALA A O 1
ATOM 684 N N . SER A 1 87 ? -66.616 -34.590 28.109 1.00 53.00 87 SER A N 1
ATOM 685 C CA . SER A 1 87 ? -66.375 -35.773 28.948 1.00 53.00 87 SER A CA 1
ATOM 686 C C . SER A 1 87 ? -66.798 -35.607 30.418 1.00 53.00 87 SER A C 1
ATOM 688 O O . SER A 1 87 ? -66.577 -36.510 31.222 1.00 53.00 87 SER A O 1
ATOM 690 N N . GLY A 1 88 ? -67.401 -34.475 30.801 1.00 50.72 88 GLY A N 1
ATOM 691 C CA . GLY A 1 88 ? -67.989 -34.261 32.132 1.00 50.72 88 GLY A CA 1
ATOM 692 C C . GLY A 1 88 ? -67.003 -33.910 33.255 1.00 50.72 88 GLY A C 1
ATOM 693 O O . GLY A 1 88 ? -67.434 -33.389 34.284 1.00 50.72 88 GLY A O 1
ATOM 694 N N . ASN A 1 89 ? -65.696 -34.093 33.045 1.00 55.22 89 ASN A N 1
ATOM 695 C CA . ASN A 1 89 ? -64.648 -33.727 34.000 1.00 55.22 89 ASN A CA 1
ATOM 696 C C . ASN A 1 89 ? -63.793 -32.578 33.441 1.00 55.22 89 ASN A C 1
ATOM 698 O O . ASN A 1 89 ? -62.900 -32.795 32.624 1.00 55.22 89 ASN A O 1
ATOM 702 N N . GLY A 1 90 ? -64.074 -31.354 33.894 1.00 66.06 90 GLY A N 1
ATOM 703 C CA . GLY A 1 90 ? -63.229 -30.174 33.676 1.00 66.06 90 GLY A CA 1
ATOM 704 C C . GLY A 1 90 ? -63.782 -29.115 32.715 1.00 66.06 90 GLY A C 1
ATOM 705 O O . GLY A 1 90 ? -64.820 -29.275 32.068 1.00 66.06 90 GLY A O 1
ATOM 706 N N . TYR A 1 91 ? -63.073 -27.993 32.661 1.00 76.94 91 TYR A N 1
ATOM 707 C CA . TYR A 1 91 ? -63.321 -26.857 31.778 1.00 76.94 91 TYR A CA 1
ATOM 708 C C . TYR A 1 91 ? -62.352 -26.884 30.591 1.00 76.94 91 TYR A C 1
ATOM 710 O O . TYR A 1 91 ? -61.206 -27.301 30.747 1.00 76.94 91 TYR A O 1
ATOM 718 N N . HIS A 1 92 ? -62.785 -26.430 29.416 1.00 80.88 92 HIS A N 1
ATOM 719 C CA . HIS A 1 92 ? -61.936 -26.319 28.229 1.00 80.88 92 HIS A CA 1
ATOM 720 C C . HIS A 1 92 ? -61.861 -24.864 27.754 1.00 80.88 92 HIS A C 1
ATOM 722 O O . HIS A 1 92 ? -62.891 -24.209 27.589 1.00 80.88 92 HIS A O 1
ATOM 728 N N . LEU A 1 93 ? -60.647 -24.371 27.514 1.00 83.75 93 LEU A N 1
ATOM 729 C CA . LEU A 1 93 ? -60.372 -23.035 26.992 1.00 83.75 93 LEU A CA 1
ATOM 730 C C . LEU A 1 93 ? -59.407 -23.140 25.810 1.00 83.75 93 LEU A C 1
ATOM 732 O O . LEU A 1 93 ? -58.387 -23.813 25.904 1.00 83.75 93 LEU A O 1
ATOM 736 N N . LYS A 1 94 ? -59.695 -22.450 24.710 1.00 84.69 94 LYS A N 1
ATOM 737 C CA . LYS A 1 94 ? -58.789 -22.356 23.561 1.00 84.69 94 LYS A CA 1
ATOM 738 C C . LYS A 1 94 ? -58.320 -20.912 23.426 1.00 84.69 94 LYS A C 1
ATOM 740 O O . LYS A 1 94 ? -59.154 -20.015 23.333 1.00 84.69 94 LYS A O 1
ATOM 745 N N . LEU A 1 95 ? -57.007 -20.695 23.449 1.00 85.56 95 LEU A N 1
ATOM 746 C CA . LEU A 1 95 ? -56.399 -19.387 23.215 1.00 85.56 95 LEU A CA 1
ATOM 747 C C . LEU A 1 95 ? -55.982 -19.315 21.748 1.00 85.56 95 LEU A C 1
ATOM 749 O O . LEU A 1 95 ? -55.057 -20.003 21.320 1.00 85.56 95 LEU A O 1
ATOM 753 N N . GLU A 1 96 ? -56.698 -18.513 20.968 1.00 81.81 96 GLU A N 1
ATOM 754 C CA . GLU A 1 96 ? -56.406 -18.330 19.547 1.00 81.81 96 GLU A CA 1
ATOM 755 C C . GLU A 1 96 ? -55.420 -17.174 19.344 1.00 81.81 96 GLU A C 1
ATOM 757 O O . GLU A 1 96 ? -55.549 -16.125 19.980 1.00 81.81 96 GLU A O 1
ATOM 762 N N . ASN A 1 97 ? -54.448 -17.371 18.443 1.00 82.25 97 ASN A N 1
ATOM 763 C CA . ASN A 1 97 ? -53.406 -16.399 18.084 1.00 82.25 97 ASN A CA 1
ATOM 764 C C . ASN A 1 97 ? -52.610 -15.870 19.291 1.00 82.25 97 ASN A C 1
ATOM 766 O O . ASN A 1 97 ? -52.377 -14.665 19.423 1.00 82.25 97 ASN A O 1
ATOM 770 N N . PHE A 1 98 ? -52.210 -16.772 20.190 1.00 88.94 98 PHE A N 1
ATOM 771 C CA . PHE A 1 98 ? -51.495 -16.404 21.407 1.00 88.94 98 PHE A CA 1
ATOM 772 C C . PHE A 1 98 ? -50.076 -15.886 21.093 1.00 88.94 98 PHE A C 1
ATOM 774 O O . PHE A 1 98 ? -49.284 -16.601 20.470 1.00 88.94 98 PHE A O 1
ATOM 781 N N . PRO A 1 99 ? -49.706 -14.664 21.520 1.00 87.31 99 PRO A N 1
ATOM 782 C CA . PRO A 1 99 ? -48.406 -14.089 21.187 1.00 87.31 99 PRO A CA 1
ATOM 783 C C . PRO A 1 99 ? -47.267 -14.864 21.865 1.00 87.31 99 PRO A C 1
ATOM 785 O O . PRO A 1 99 ? -47.290 -15.121 23.067 1.00 87.31 99 PRO A O 1
ATOM 788 N N . GLY A 1 100 ? -46.251 -15.238 21.083 1.00 84.56 100 GLY A N 1
ATOM 789 C CA . GLY A 1 100 ? -45.115 -16.033 21.561 1.00 84.56 100 GLY A CA 1
ATOM 790 C C . GLY A 1 100 ? -45.390 -17.537 21.703 1.00 84.56 100 GLY A C 1
ATOM 791 O O . GLY A 1 100 ? -44.505 -18.268 22.153 1.00 84.56 100 GLY A O 1
ATOM 792 N N . GLY A 1 101 ? -46.589 -17.995 21.328 1.00 89.19 101 GLY A N 1
ATOM 793 C CA . GLY A 1 101 ? -46.955 -19.407 21.234 1.00 89.19 101 GLY A CA 1
ATOM 794 C C . GLY A 1 101 ? -46.935 -20.176 22.558 1.00 89.19 101 GLY A C 1
ATOM 795 O O . GLY A 1 101 ? -46.851 -19.620 23.660 1.00 89.19 101 GLY A O 1
ATOM 796 N N . ALA A 1 102 ? -47.004 -21.500 22.440 1.00 87.44 102 ALA A N 1
ATOM 797 C CA . ALA A 1 102 ? -47.090 -22.413 23.578 1.00 87.44 102 ALA A CA 1
ATOM 798 C C . ALA A 1 102 ? -45.904 -22.325 24.567 1.00 87.44 102 ALA A C 1
ATOM 800 O O . ALA A 1 102 ? -46.104 -22.497 25.768 1.00 87.44 102 ALA A O 1
ATOM 801 N N . GLU A 1 103 ? -44.684 -22.026 24.106 1.00 87.69 103 GLU A N 1
ATOM 802 C CA . GLU A 1 103 ? -43.494 -21.904 24.975 1.00 87.69 103 GLU A CA 1
ATOM 803 C C . GLU A 1 103 ? -43.585 -20.695 25.921 1.00 87.69 103 GLU A C 1
ATOM 805 O O . GLU A 1 103 ? -43.260 -20.771 27.113 1.00 87.69 103 GLU A O 1
ATOM 810 N N . THR A 1 104 ? -44.096 -19.573 25.412 1.00 90.94 104 THR A N 1
ATOM 811 C CA . THR A 1 104 ? -44.354 -18.380 26.227 1.00 90.94 104 THR A CA 1
ATOM 812 C C . THR A 1 104 ? -45.460 -18.664 27.240 1.00 90.94 104 THR A C 1
ATOM 814 O O . THR A 1 104 ? -45.335 -18.305 28.415 1.00 90.94 104 THR A O 1
ATOM 817 N N . PHE A 1 105 ? -46.511 -19.378 26.822 1.00 91.00 105 PHE A N 1
ATOM 818 C CA . PHE A 1 105 ? -47.592 -19.782 27.718 1.00 91.00 105 PHE A CA 1
ATOM 819 C C . PHE A 1 105 ? -47.112 -20.716 28.836 1.00 91.00 105 PHE A C 1
ATOM 821 O O . PHE A 1 105 ? -47.506 -20.536 29.984 1.00 91.00 105 PHE A O 1
ATOM 828 N N . GLU A 1 106 ? -46.212 -21.662 28.551 1.00 88.75 106 GLU A N 1
ATOM 829 C CA . GLU A 1 106 ? -45.599 -22.528 29.569 1.00 88.75 106 GLU A CA 1
ATOM 830 C C . GLU A 1 106 ? -44.908 -21.703 30.668 1.00 88.75 106 GLU A C 1
ATOM 832 O O . GLU A 1 106 ? -45.053 -21.978 31.862 1.00 88.75 106 GLU A O 1
ATOM 837 N N . THR A 1 107 ? -44.184 -20.656 30.274 1.00 88.25 107 THR A N 1
ATOM 838 C CA . THR A 1 107 ? -43.488 -19.758 31.206 1.00 88.25 107 THR A CA 1
ATOM 839 C C . THR A 1 107 ? -44.476 -18.953 32.057 1.00 88.25 107 THR A C 1
ATOM 841 O O . THR A 1 107 ? -44.297 -18.821 33.270 1.00 88.25 107 THR A O 1
ATOM 844 N N . ILE A 1 108 ? -45.567 -18.477 31.454 1.00 90.50 108 ILE A N 1
ATOM 845 C CA . ILE A 1 108 ? -46.658 -17.796 32.168 1.00 90.50 108 ILE A CA 1
ATOM 846 C C . ILE A 1 108 ? -47.372 -18.754 33.123 1.00 90.50 108 ILE A C 1
ATOM 848 O O . ILE A 1 108 ? -47.707 -18.382 34.248 1.00 90.50 108 ILE A O 1
ATOM 852 N N . LEU A 1 109 ? -47.562 -20.008 32.720 1.00 88.12 109 LEU A N 1
ATOM 853 C CA . LEU A 1 109 ? -48.161 -21.031 33.562 1.00 88.12 109 LEU A CA 1
ATOM 854 C C . LEU A 1 109 ? -47.282 -21.280 34.793 1.00 88.12 109 LEU A C 1
ATOM 856 O O . LEU A 1 109 ? -47.778 -21.213 35.915 1.00 88.12 109 LEU A O 1
ATOM 860 N N . LYS A 1 110 ? -45.965 -21.452 34.619 1.00 85.94 110 LYS A N 1
ATOM 861 C CA . LYS A 1 110 ? -44.997 -21.538 35.731 1.00 85.94 110 LYS A CA 1
ATOM 862 C C . LYS A 1 110 ? -45.111 -20.342 36.683 1.00 85.94 110 LYS A C 1
ATOM 864 O O . LYS A 1 110 ? -45.191 -20.542 37.897 1.00 85.94 110 LYS A O 1
ATOM 869 N N . PHE A 1 111 ? -45.218 -19.123 36.150 1.00 87.56 111 PHE A N 1
ATOM 870 C CA . PHE A 1 111 ? -45.450 -17.918 36.952 1.00 87.56 111 PHE A CA 1
ATOM 871 C C . PHE A 1 111 ? -46.760 -17.981 37.753 1.00 87.56 111 PHE A C 1
ATOM 873 O O . PHE A 1 111 ? -46.786 -17.626 38.937 1.00 87.56 111 PHE A O 1
ATOM 880 N N . CYS A 1 112 ? -47.849 -18.461 37.146 1.00 86.56 112 CYS A N 1
ATOM 881 C CA . CYS A 1 112 ? -49.145 -18.612 37.812 1.00 86.56 112 CYS A CA 1
ATOM 882 C C . CYS A 1 112 ? -49.074 -19.570 39.006 1.00 86.56 112 CYS A C 1
ATOM 884 O O . CYS A 1 112 ? -49.624 -19.273 40.063 1.00 86.56 112 CYS A O 1
ATOM 886 N N . TYR A 1 113 ? -48.288 -20.640 38.888 1.00 83.19 113 TYR A N 1
ATOM 887 C CA . TYR A 1 113 ? -48.016 -21.585 39.976 1.00 83.19 113 TYR A CA 1
ATOM 888 C C . TYR A 1 113 ? -46.972 -21.110 41.000 1.00 83.19 113 TYR A C 1
ATOM 890 O O . TYR A 1 113 ? -46.720 -21.813 41.976 1.00 83.19 113 TYR A O 1
ATOM 898 N N . GLY A 1 114 ? -46.387 -19.921 40.818 1.00 79.50 114 GLY A N 1
ATOM 899 C CA . GLY A 1 114 ? -45.430 -19.333 41.758 1.00 79.50 114 GLY A CA 1
ATOM 900 C C . GLY A 1 114 ? -43.982 -19.793 41.577 1.00 79.50 114 GLY A C 1
ATOM 901 O O . GLY A 1 114 ? -43.159 -19.530 42.451 1.00 79.50 114 GLY A O 1
ATOM 902 N N . PHE A 1 115 ? -43.648 -20.445 40.461 1.00 81.81 115 PHE A N 1
ATOM 903 C CA . PHE A 1 115 ? -42.254 -20.729 40.118 1.00 81.81 115 PHE A CA 1
ATOM 904 C C . PHE A 1 115 ? -41.518 -19.442 39.709 1.00 81.81 115 PHE A C 1
ATOM 906 O O . PHE A 1 115 ? -42.140 -18.537 39.139 1.00 81.81 115 PHE A O 1
ATOM 913 N N . PRO A 1 116 ? -40.200 -19.345 39.975 1.00 78.81 116 PRO A N 1
ATOM 914 C CA . PRO A 1 116 ? -39.396 -18.233 39.484 1.00 78.81 116 PRO A CA 1
ATOM 915 C C . PRO A 1 116 ? -39.388 -18.227 37.951 1.00 78.81 116 PRO A C 1
ATOM 917 O O . PRO A 1 116 ? -39.281 -19.276 37.315 1.00 78.81 116 PRO A O 1
ATOM 920 N N . VAL A 1 117 ? -39.519 -17.035 37.370 1.00 84.31 117 VAL A N 1
ATOM 921 C CA . VAL A 1 117 ? -39.415 -16.812 35.926 1.00 84.31 117 VAL A CA 1
ATOM 922 C C . VAL A 1 117 ? -38.220 -15.919 35.662 1.00 84.31 117 VAL A C 1
ATOM 924 O O . VAL A 1 117 ? -38.190 -14.773 36.114 1.00 84.31 117 VAL A O 1
ATOM 927 N N . ASP A 1 118 ? -37.267 -16.446 34.904 1.00 85.56 118 ASP A N 1
ATOM 928 C CA . ASP A 1 118 ? -36.073 -15.719 34.503 1.00 85.56 118 ASP A CA 1
ATOM 929 C C . ASP A 1 118 ? -36.382 -14.850 33.280 1.00 85.56 118 ASP A C 1
ATOM 931 O O . ASP A 1 118 ? -36.640 -15.348 32.179 1.00 85.56 118 ASP A O 1
ATOM 935 N N . LEU A 1 119 ? -36.374 -13.531 33.477 1.00 88.69 119 LEU A N 1
ATOM 936 C CA . LEU A 1 119 ? -36.539 -12.562 32.396 1.00 88.69 119 LEU A CA 1
ATOM 937 C C . LEU A 1 119 ? -35.202 -12.344 31.687 1.00 88.69 119 LEU A C 1
ATOM 939 O O . LEU A 1 119 ? -34.183 -12.076 32.322 1.00 88.69 119 LEU A O 1
ATOM 943 N N . ASN A 1 120 ? -35.213 -12.435 30.362 1.00 89.69 120 ASN A N 1
ATOM 944 C CA . ASN A 1 120 ? -34.055 -12.193 29.516 1.00 89.69 120 ASN A CA 1
ATOM 945 C C . ASN A 1 120 ? -34.466 -11.461 28.219 1.00 89.69 120 ASN A C 1
ATOM 947 O O . ASN A 1 120 ? -35.653 -11.395 27.885 1.00 89.69 120 ASN A O 1
ATOM 951 N N . PRO A 1 121 ? -33.509 -10.905 27.455 1.00 88.56 121 PRO A N 1
ATOM 952 C CA . PRO A 1 121 ? -33.814 -10.170 26.224 1.00 88.56 121 PRO A CA 1
ATOM 953 C C . PRO A 1 121 ? -34.497 -10.996 25.119 1.00 88.56 121 PRO A C 1
ATOM 955 O O . PRO A 1 121 ? -35.068 -10.414 24.203 1.00 88.56 121 PRO A O 1
ATOM 958 N N . LEU A 1 122 ? -34.450 -12.332 25.171 1.00 87.69 122 LEU A N 1
ATOM 959 C CA . LEU A 1 122 ? -35.075 -13.201 24.167 1.00 87.69 122 LEU A CA 1
ATOM 960 C C . LEU A 1 122 ? -36.554 -13.476 24.471 1.00 87.69 122 LEU A C 1
ATOM 962 O O . LEU A 1 122 ? -37.343 -13.614 23.543 1.00 87.69 122 LEU A O 1
ATOM 966 N N . ASN A 1 123 ? -36.940 -13.546 25.751 1.00 91.06 123 ASN A N 1
ATOM 967 C CA . ASN A 1 123 ? -38.300 -13.912 26.161 1.00 91.06 123 ASN A CA 1
ATOM 968 C C . ASN A 1 123 ? -39.173 -12.723 26.591 1.00 91.06 123 ASN A C 1
ATOM 970 O O . ASN A 1 123 ? -40.400 -12.817 26.537 1.00 91.06 123 ASN A O 1
ATOM 974 N N . VAL A 1 124 ? -38.581 -11.595 27.001 1.00 93.06 124 VAL A N 1
ATOM 975 C CA . VAL A 1 124 ? -39.330 -10.515 27.661 1.00 93.06 124 VAL A CA 1
ATOM 976 C C . VAL A 1 124 ? -40.381 -9.865 26.757 1.00 93.06 124 VAL A C 1
ATOM 978 O O . VAL A 1 124 ? -41.465 -9.540 27.233 1.00 93.06 124 VAL A O 1
ATOM 981 N N . ALA A 1 125 ? -40.114 -9.723 25.454 1.00 92.69 125 ALA A N 1
ATOM 982 C CA . ALA A 1 125 ? -41.079 -9.149 24.514 1.00 92.69 125 ALA A CA 1
ATOM 983 C C . ALA A 1 125 ? -42.311 -10.046 24.340 1.00 92.69 125 ALA A C 1
ATOM 985 O O . ALA A 1 125 ? -43.441 -9.557 24.382 1.00 92.69 125 ALA A O 1
ATOM 986 N N . ALA A 1 126 ? -42.096 -11.358 24.205 1.00 92.44 126 ALA A N 1
ATOM 987 C CA . ALA A 1 126 ? -43.171 -12.337 24.093 1.00 92.44 126 ALA A CA 1
ATOM 988 C C . ALA A 1 126 ? -44.006 -12.375 25.380 1.00 92.44 126 ALA A C 1
ATOM 990 O O . ALA A 1 126 ? -45.228 -12.261 25.321 1.00 92.44 126 ALA A O 1
ATOM 991 N N . LEU A 1 127 ? -43.350 -12.410 26.547 1.00 92.94 127 LEU A N 1
ATOM 992 C CA . LEU A 1 127 ? -44.014 -12.367 27.853 1.00 92.94 127 LEU A CA 1
ATOM 993 C C . LEU A 1 127 ? -44.803 -11.070 28.066 1.00 92.94 127 LEU A C 1
ATOM 995 O O . LEU A 1 127 ? -45.916 -11.119 28.586 1.00 92.94 127 LEU A O 1
ATOM 999 N N . ARG A 1 128 ? -44.278 -9.914 27.644 1.00 94.00 128 ARG A N 1
ATOM 1000 C CA . ARG A 1 128 ? -44.987 -8.628 27.723 1.00 94.00 128 ARG A CA 1
ATOM 1001 C C . ARG A 1 128 ? -46.235 -8.604 26.835 1.00 94.00 128 ARG A C 1
ATOM 1003 O O . ARG A 1 128 ? -47.262 -8.092 27.271 1.00 94.00 128 ARG A O 1
ATOM 1010 N N . CYS A 1 129 ? -46.172 -9.170 25.629 1.00 93.69 129 CYS A N 1
ATOM 1011 C CA . CYS A 1 129 ? -47.325 -9.264 24.724 1.00 93.69 129 CYS A CA 1
ATOM 1012 C C . CYS A 1 129 ? -48.379 -10.258 25.239 1.00 93.69 129 CYS A C 1
ATOM 1014 O O . CYS A 1 129 ? -49.571 -9.969 25.241 1.00 93.69 129 CYS A O 1
ATOM 1016 N N . ALA A 1 130 ? -47.938 -11.417 25.720 1.00 93.00 130 ALA A N 1
ATOM 1017 C CA . ALA A 1 130 ? -48.802 -12.471 26.239 1.00 93.00 130 ALA A CA 1
ATOM 1018 C C . ALA A 1 130 ? -49.460 -12.117 27.575 1.00 93.00 130 ALA A C 1
ATOM 1020 O O . ALA A 1 130 ? -50.622 -12.445 27.803 1.00 93.00 130 ALA A O 1
ATOM 1021 N N . SER A 1 131 ? -48.748 -11.408 28.449 1.00 92.50 131 SER A N 1
ATOM 1022 C CA . SER A 1 131 ? -49.326 -10.890 29.691 1.00 92.50 131 SER A CA 1
ATOM 1023 C C . SER A 1 131 ? -50.392 -9.820 29.438 1.00 92.50 131 SER A C 1
ATOM 1025 O O . SER A 1 131 ? -51.375 -9.789 30.177 1.00 92.50 131 SER A O 1
ATOM 1027 N N . GLU A 1 132 ? -50.251 -9.015 28.376 1.00 92.12 132 GLU A N 1
ATOM 1028 C CA . GLU A 1 132 ? -51.301 -8.091 27.924 1.00 92.12 132 GLU A CA 1
ATOM 1029 C C . GLU A 1 132 ? -52.541 -8.849 27.443 1.00 92.12 132 GLU A C 1
ATOM 1031 O O . GLU A 1 132 ? -53.641 -8.571 27.908 1.00 92.12 132 GLU A O 1
ATOM 1036 N N . TYR A 1 133 ? -52.360 -9.853 26.574 1.00 90.94 133 TYR A N 1
ATOM 1037 C CA . TYR A 1 133 ? -53.453 -10.707 26.089 1.00 90.94 133 TYR A CA 1
ATOM 1038 C C . TYR A 1 133 ? -54.254 -11.316 27.250 1.00 90.94 133 TYR A C 1
ATOM 1040 O O . TYR A 1 133 ? -55.478 -11.407 27.210 1.00 90.94 133 TYR A O 1
ATOM 1048 N N . LEU A 1 134 ? -53.554 -11.737 28.305 1.00 90.81 134 LEU A N 1
ATOM 1049 C CA . LEU A 1 134 ? -54.137 -12.400 29.468 1.00 90.81 134 LEU A CA 1
ATOM 1050 C C . LEU A 1 134 ? -54.635 -11.439 30.560 1.00 90.81 134 LEU A C 1
ATOM 1052 O O . LEU A 1 134 ? -55.093 -11.916 31.603 1.00 90.81 134 LEU A O 1
ATOM 1056 N N . TYR A 1 135 ? -54.553 -10.121 30.352 1.00 90.06 135 TYR A N 1
ATOM 1057 C CA . TYR A 1 135 ? -54.891 -9.094 31.343 1.00 90.06 135 TYR A CA 1
ATOM 1058 C C . TYR A 1 135 ? -54.224 -9.347 32.709 1.00 90.06 135 TYR A C 1
ATOM 1060 O O . TYR A 1 135 ? -54.876 -9.345 33.753 1.00 90.06 135 TYR A O 1
ATOM 1068 N N . MET A 1 136 ? -52.915 -9.623 32.717 1.00 90.44 136 MET A N 1
ATOM 1069 C CA . MET A 1 136 ? -52.139 -9.869 33.944 1.00 90.44 136 MET A CA 1
ATOM 1070 C C . MET A 1 136 ? -51.680 -8.555 34.593 1.00 90.44 136 MET A C 1
ATOM 1072 O O . MET A 1 136 ? -50.482 -8.270 34.687 1.00 90.44 136 MET A O 1
ATOM 1076 N N . THR A 1 137 ? -52.653 -7.742 35.004 1.00 89.56 137 THR A N 1
ATOM 1077 C CA . THR A 1 137 ? -52.469 -6.409 35.598 1.00 89.56 137 THR A CA 1
ATOM 1078 C C . THR A 1 137 ? -52.220 -6.478 37.109 1.00 89.56 137 THR A C 1
ATOM 1080 O O . THR A 1 137 ? -52.374 -7.531 37.738 1.00 89.56 137 THR A O 1
ATOM 1083 N N . GLU A 1 138 ? -51.842 -5.345 37.706 1.00 87.12 138 GLU A N 1
ATOM 1084 C CA . GLU A 1 138 ? -51.647 -5.221 39.160 1.00 87.12 138 GLU A CA 1
ATOM 1085 C C . GLU A 1 138 ? -52.943 -5.388 39.964 1.00 87.12 138 GLU A C 1
ATOM 1087 O O . GLU A 1 138 ? -52.885 -5.725 41.139 1.00 87.12 138 GLU A O 1
ATOM 1092 N N . GLU A 1 139 ? -54.111 -5.254 39.328 1.00 83.56 139 GLU A N 1
ATOM 1093 C CA . GLU A 1 139 ? -55.418 -5.448 39.974 1.00 83.56 139 GLU A CA 1
ATOM 1094 C C . GLU A 1 139 ? -55.603 -6.869 40.532 1.00 83.56 139 GLU A C 1
ATOM 1096 O O . GLU A 1 139 ? -56.332 -7.068 41.502 1.00 83.56 139 GLU A O 1
ATOM 1101 N N . PHE A 1 140 ? -54.939 -7.862 39.930 1.00 81.50 140 PHE A N 1
ATOM 1102 C CA . PHE A 1 140 ? -55.017 -9.264 40.352 1.00 81.50 140 PHE A CA 1
ATOM 1103 C C . PHE A 1 140 ? -53.915 -9.643 41.346 1.00 81.50 140 PHE A C 1
ATOM 1105 O O . PHE A 1 140 ? -54.134 -10.460 42.240 1.00 81.50 140 PHE A O 1
ATOM 1112 N N . GLN A 1 141 ? -52.721 -9.067 41.192 1.00 82.38 141 GLN A N 1
ATOM 1113 C CA . GLN A 1 141 ? -51.592 -9.302 42.085 1.00 82.38 141 GLN A CA 1
ATOM 1114 C C . GLN A 1 141 ? -50.586 -8.146 42.011 1.00 82.38 141 GLN A C 1
ATOM 1116 O O . GLN A 1 141 ? -50.150 -7.778 40.922 1.00 82.38 141 GLN A O 1
ATOM 1121 N N . ASP A 1 142 ? -50.112 -7.664 43.160 1.00 79.00 142 ASP A N 1
ATOM 1122 C CA . ASP A 1 142 ? -49.023 -6.683 43.209 1.00 79.00 142 ASP A CA 1
ATOM 1123 C C . ASP A 1 142 ? -47.759 -7.212 42.511 1.00 79.00 142 ASP A C 1
ATOM 1125 O O . ASP A 1 142 ? -47.266 -8.311 42.797 1.00 79.00 142 ASP A O 1
ATOM 1129 N N . GLY A 1 143 ? -47.218 -6.421 41.579 1.00 80.31 143 GLY A N 1
ATOM 1130 C CA . GLY A 1 143 ? -46.072 -6.824 40.767 1.00 80.31 143 GLY A CA 1
ATOM 1131 C C . GLY A 1 143 ? -46.386 -7.992 39.829 1.00 80.31 143 GLY A C 1
ATOM 1132 O O . GLY A 1 143 ? -45.568 -8.905 39.690 1.00 80.31 143 GLY A O 1
ATOM 1133 N N . ASN A 1 144 ? -47.563 -7.998 39.200 1.00 88.62 144 ASN A N 1
ATOM 1134 C CA . ASN A 1 144 ? -47.920 -8.991 38.190 1.00 88.62 144 ASN A CA 1
ATOM 1135 C C . ASN A 1 144 ? -47.007 -8.907 36.945 1.00 88.62 144 ASN A C 1
ATOM 1137 O O . ASN A 1 144 ? -46.134 -8.041 36.816 1.00 88.62 144 ASN A O 1
ATOM 1141 N N . LEU A 1 145 ? -47.176 -9.845 36.016 1.00 89.88 145 LEU A N 1
ATOM 1142 C CA . LEU A 1 145 ? -46.236 -10.060 34.922 1.00 89.88 145 LEU A CA 1
ATOM 1143 C C . LEU A 1 145 ? -46.098 -8.850 33.980 1.00 89.88 145 LEU A C 1
ATOM 1145 O O . LEU A 1 145 ? -44.989 -8.610 33.498 1.00 89.88 145 LEU A O 1
ATOM 1149 N N . ILE A 1 146 ? -47.157 -8.054 33.768 1.00 92.88 146 ILE A N 1
ATOM 1150 C CA . ILE A 1 146 ? -47.078 -6.820 32.962 1.00 92.88 146 ILE A CA 1
ATOM 1151 C C . ILE A 1 146 ? -46.065 -5.843 33.574 1.00 92.88 146 ILE A C 1
ATOM 1153 O O . ILE A 1 146 ? -45.112 -5.460 32.900 1.00 92.88 146 ILE A O 1
ATOM 1157 N N . SER A 1 147 ? -46.201 -5.500 34.857 1.00 90.81 147 SER A N 1
ATOM 1158 C CA . SER A 1 147 ? -45.305 -4.547 35.529 1.00 90.81 147 SER A CA 1
ATOM 1159 C C . SER A 1 147 ? -43.865 -5.050 35.596 1.00 90.81 147 SER A C 1
ATOM 1161 O O . SER A 1 147 ? -42.923 -4.288 35.383 1.00 90.81 147 SER A O 1
ATOM 1163 N N . LYS A 1 148 ? -43.670 -6.356 35.835 1.00 89.62 148 LYS A N 1
ATOM 1164 C CA . LYS A 1 148 ? -42.329 -6.967 35.858 1.00 89.62 148 LYS A CA 1
ATOM 1165 C C . LYS A 1 148 ? -41.649 -6.928 34.491 1.00 89.62 148 LYS A C 1
ATOM 1167 O O . LYS A 1 148 ? -40.469 -6.592 34.403 1.00 89.62 148 LYS A O 1
ATOM 1172 N N . THR A 1 149 ? -42.377 -7.279 33.433 1.00 93.12 149 THR A N 1
ATOM 1173 C CA . THR A 1 149 ? -41.831 -7.290 32.069 1.00 93.12 149 THR A CA 1
ATOM 1174 C C . THR A 1 149 ? -41.602 -5.876 31.541 1.00 93.12 149 THR A C 1
ATOM 1176 O O . THR A 1 149 ? -40.550 -5.621 30.959 1.00 93.12 149 THR A O 1
ATOM 1179 N N . ASP A 1 150 ? -42.507 -4.929 31.806 1.00 90.94 150 ASP A N 1
ATOM 1180 C CA . ASP A 1 150 ? -42.335 -3.527 31.408 1.00 90.94 150 ASP A CA 1
ATOM 1181 C C . ASP A 1 150 ? -41.190 -2.838 32.168 1.00 90.94 150 ASP A C 1
ATOM 1183 O O . ASP A 1 150 ? -40.375 -2.133 31.565 1.00 90.94 150 ASP A O 1
ATOM 1187 N N . GLY A 1 151 ? -41.043 -3.119 33.468 1.00 89.12 151 GLY A N 1
ATOM 1188 C CA . GLY A 1 151 ? -39.893 -2.682 34.257 1.00 89.12 151 GLY A CA 1
ATOM 1189 C C . GLY A 1 151 ? -38.574 -3.221 33.697 1.00 89.12 151 GLY A C 1
ATOM 1190 O O . GLY A 1 151 ? -37.626 -2.460 33.505 1.00 89.12 151 GLY A O 1
ATOM 1191 N N . PHE A 1 152 ? -38.512 -4.510 33.347 1.00 92.12 152 PHE A N 1
ATOM 1192 C CA . PHE A 1 152 ? -37.312 -5.101 32.747 1.00 92.12 152 PHE A CA 1
ATOM 1193 C C . PHE A 1 152 ? -36.974 -4.479 31.384 1.00 92.12 152 PHE A C 1
ATOM 1195 O O . PHE A 1 152 ? -35.813 -4.158 31.126 1.00 92.12 152 PHE A O 1
ATOM 1202 N N . ILE A 1 153 ? -37.972 -4.245 30.525 1.00 92.00 153 ILE A N 1
ATOM 1203 C CA . ILE A 1 153 ? -37.760 -3.556 29.244 1.00 92.00 153 ILE A CA 1
ATOM 1204 C C . ILE A 1 153 ? -37.212 -2.144 29.496 1.00 92.00 153 ILE A C 1
ATOM 1206 O O . ILE A 1 153 ? -36.223 -1.741 28.890 1.00 92.00 153 ILE A O 1
ATOM 1210 N N . THR A 1 154 ? -37.809 -1.403 30.426 1.00 92.12 154 THR A N 1
ATOM 1211 C CA . THR A 1 154 ? -37.445 -0.009 30.705 1.00 92.12 154 THR A CA 1
ATOM 1212 C C . THR A 1 154 ? -36.051 0.141 31.307 1.00 92.12 154 THR A C 1
ATOM 1214 O O . THR A 1 154 ? -35.282 0.984 30.853 1.00 92.12 154 THR A O 1
ATOM 1217 N N . PHE A 1 155 ? -35.723 -0.657 32.324 1.00 89.25 155 PHE A N 1
ATOM 1218 C CA . PHE A 1 155 ? -34.517 -0.461 33.131 1.00 89.25 155 PHE A CA 1
ATOM 1219 C C . PHE A 1 155 ? -33.336 -1.336 32.705 1.00 89.25 155 PHE A C 1
ATOM 1221 O O . PHE A 1 155 ? -32.196 -0.947 32.943 1.00 89.25 155 PHE A O 1
ATOM 1228 N N . VAL A 1 156 ? -33.581 -2.495 32.083 1.00 88.06 156 VAL A N 1
ATOM 1229 C CA . VAL A 1 156 ? -32.520 -3.442 31.696 1.00 88.06 156 VAL A CA 1
ATOM 1230 C C . VAL A 1 156 ? -32.307 -3.430 30.188 1.00 88.06 156 VAL A C 1
ATOM 1232 O O . VAL A 1 156 ? -31.209 -3.125 29.729 1.00 88.06 156 VAL A O 1
ATOM 1235 N N . VAL A 1 157 ? -33.356 -3.692 29.402 1.00 90.81 157 VAL A N 1
ATOM 1236 C CA . VAL A 1 157 ? -33.233 -3.764 27.934 1.00 90.81 157 VAL A CA 1
ATOM 1237 C C . VAL A 1 157 ? -32.816 -2.414 27.367 1.00 90.81 157 VAL A C 1
ATOM 1239 O O . VAL A 1 157 ? -31.835 -2.343 26.634 1.00 90.81 157 VAL A O 1
ATOM 1242 N N . LEU A 1 158 ? -33.514 -1.332 27.728 1.00 89.94 158 LEU A N 1
ATOM 1243 C CA . LEU A 1 158 ? -33.224 -0.007 27.177 1.00 89.94 158 LEU A CA 1
ATOM 1244 C C . LEU A 1 158 ? -31.961 0.654 27.764 1.00 89.94 158 LEU A C 1
ATOM 1246 O O . LEU A 1 158 ? -31.547 1.710 27.292 1.00 89.94 158 LEU A O 1
ATOM 1250 N N . ALA A 1 159 ? -31.310 0.043 28.758 1.00 86.62 159 ALA A N 1
ATOM 1251 C CA . ALA A 1 159 ? -30.001 0.491 29.233 1.00 86.62 159 ALA A CA 1
ATOM 1252 C C . ALA A 1 159 ? -28.853 0.018 28.316 1.00 86.62 159 ALA A C 1
ATOM 1254 O O . ALA A 1 159 ? -27.793 0.647 28.265 1.00 86.62 159 ALA A O 1
ATOM 1255 N N . SER A 1 160 ? -29.064 -1.069 27.566 1.00 86.38 160 SER A N 1
ATOM 1256 C CA . SER A 1 160 ? -28.052 -1.753 26.759 1.00 86.38 160 SER A CA 1
ATOM 1257 C C . SER A 1 160 ? -28.505 -1.891 25.306 1.00 86.38 160 SER A C 1
ATOM 1259 O O . SER A 1 160 ? -29.512 -2.523 24.985 1.00 86.38 160 SER A O 1
ATOM 1261 N N . TRP A 1 161 ? -27.725 -1.338 24.374 1.00 86.50 161 TRP A N 1
ATOM 1262 C CA . TRP A 1 161 ? -28.061 -1.401 22.948 1.00 86.50 161 TRP A CA 1
ATOM 1263 C C . TRP A 1 161 ? -28.034 -2.840 22.393 1.00 86.50 161 TRP A C 1
ATOM 1265 O O . TRP A 1 161 ? -28.773 -3.146 21.460 1.00 86.50 161 TRP A O 1
ATOM 1275 N N . ARG A 1 162 ? -27.230 -3.743 22.980 1.00 87.25 162 ARG A N 1
ATOM 1276 C CA . ARG A 1 162 ? -27.139 -5.163 22.578 1.00 87.25 162 ARG A CA 1
ATOM 1277 C C . ARG A 1 162 ? -28.416 -5.924 22.917 1.00 87.25 162 ARG A C 1
ATOM 1279 O O . ARG A 1 162 ? -28.960 -6.649 22.081 1.00 87.25 162 ARG A O 1
ATOM 1286 N N . ASP A 1 163 ? -28.914 -5.704 24.126 1.00 87.88 163 ASP A N 1
ATOM 1287 C CA . ASP A 1 163 ? -30.154 -6.315 24.598 1.00 87.88 163 ASP A CA 1
ATOM 1288 C C . ASP A 1 163 ? -31.350 -5.730 23.844 1.00 87.88 163 ASP A C 1
ATOM 1290 O O . ASP A 1 163 ? -32.237 -6.465 23.414 1.00 87.88 163 ASP A O 1
ATOM 1294 N N . THR A 1 164 ? -31.308 -4.426 23.552 1.00 90.69 164 THR A N 1
ATOM 1295 C CA . THR A 1 164 ? -32.292 -3.749 22.696 1.00 90.69 164 THR A CA 1
ATOM 1296 C C . THR A 1 164 ? -32.347 -4.337 21.282 1.00 90.69 164 THR A C 1
ATOM 1298 O O . THR A 1 164 ? -33.440 -4.595 20.781 1.00 90.69 164 THR A O 1
ATOM 1301 N N . LEU A 1 165 ? -31.206 -4.598 20.629 1.00 89.56 165 LEU A N 1
ATOM 1302 C CA . LEU A 1 165 ? -31.178 -5.250 19.308 1.00 89.56 165 LEU A CA 1
ATOM 1303 C C . LEU A 1 165 ? -31.757 -6.668 19.352 1.00 89.56 165 LEU A C 1
ATOM 1305 O O . LEU A 1 165 ? -32.456 -7.080 18.426 1.00 89.56 165 LEU A O 1
ATOM 1309 N N . THR A 1 166 ? -31.473 -7.410 20.422 1.00 88.69 166 THR A N 1
ATOM 1310 C CA . THR A 1 166 ? -31.979 -8.775 20.617 1.00 88.69 166 THR A CA 1
ATOM 1311 C C . THR A 1 166 ? -33.502 -8.777 20.753 1.00 88.69 166 THR A C 1
ATOM 1313 O O . THR A 1 166 ? -34.187 -9.509 20.036 1.00 88.69 166 THR A O 1
ATOM 1316 N N . VAL A 1 167 ? -34.039 -7.878 21.582 1.00 90.94 167 VAL A N 1
ATOM 1317 C CA . VAL A 1 167 ? -35.486 -7.680 21.742 1.00 90.94 167 VAL A CA 1
ATOM 1318 C C . VAL A 1 167 ? -36.133 -7.258 20.424 1.00 90.94 167 VAL A C 1
ATOM 1320 O O . VAL A 1 167 ? -37.132 -7.852 20.017 1.00 90.94 167 VAL A O 1
ATOM 1323 N N . LEU A 1 168 ? -35.545 -6.302 19.702 1.00 90.44 168 LEU A N 1
ATOM 1324 C CA . LEU A 1 168 ? -36.080 -5.821 18.427 1.00 90.44 168 LEU A CA 1
ATOM 1325 C C . LEU A 1 168 ? -36.178 -6.941 17.375 1.00 90.44 168 LEU A C 1
ATOM 1327 O O . LEU A 1 168 ? -37.171 -7.027 16.657 1.00 90.44 168 LEU A O 1
ATOM 1331 N N . ARG A 1 169 ? -35.196 -7.853 17.322 1.00 88.69 169 ARG A N 1
ATOM 1332 C CA . ARG A 1 169 ? -35.238 -9.032 16.437 1.00 88.69 169 ARG A CA 1
ATOM 1333 C C . ARG A 1 169 ? -36.377 -9.988 16.798 1.00 88.69 169 ARG A C 1
ATOM 1335 O O . ARG A 1 169 ? -37.064 -10.463 15.895 1.00 88.69 169 ARG A O 1
ATOM 1342 N N . SER A 1 170 ? -36.620 -10.223 18.089 1.00 87.38 170 SER A N 1
ATOM 1343 C CA . SER A 1 170 ? -37.714 -11.096 18.554 1.00 87.38 170 SER A CA 1
ATOM 1344 C C . SER A 1 170 ? -39.112 -10.546 18.224 1.00 87.38 170 SER A C 1
ATOM 1346 O O . SER A 1 170 ? -40.037 -11.317 17.963 1.00 87.38 170 SER A O 1
ATOM 1348 N N . CYS A 1 171 ? -39.256 -9.217 18.141 1.00 88.44 171 CYS A N 1
ATOM 1349 C CA . CYS A 1 171 ? -40.535 -8.547 17.882 1.00 88.44 171 CYS A CA 1
ATOM 1350 C C . CYS A 1 171 ? -41.121 -8.830 16.487 1.00 88.44 171 CYS A C 1
ATOM 1352 O O . CYS A 1 171 ? -42.322 -8.654 16.304 1.00 88.44 171 CYS A O 1
ATOM 1354 N N . THR A 1 172 ? -40.315 -9.311 15.531 1.00 83.94 172 THR A N 1
ATOM 1355 C CA . THR A 1 172 ? -40.781 -9.722 14.189 1.00 83.94 172 THR A CA 1
ATOM 1356 C C . THR A 1 172 ? -41.902 -10.766 14.258 1.00 83.94 172 THR A C 1
ATOM 1358 O O . THR A 1 172 ? -42.900 -10.657 13.552 1.00 83.94 172 THR A O 1
ATOM 1361 N N . SER A 1 173 ? -41.770 -11.738 15.164 1.00 83.88 173 SER A N 1
ATOM 1362 C CA . SER A 1 173 ? -42.737 -12.824 15.377 1.00 83.88 173 SER A CA 1
ATOM 1363 C C . SER A 1 173 ? -43.970 -12.425 16.202 1.00 83.88 173 SER A C 1
ATOM 1365 O O . SER A 1 173 ? -44.915 -13.199 16.316 1.00 83.88 173 SER A O 1
ATOM 1367 N N . LEU A 1 174 ? -43.967 -11.222 16.786 1.00 86.25 174 LEU A N 1
ATOM 1368 C CA . LEU A 1 174 ? -44.955 -10.758 17.768 1.00 86.25 174 LEU A CA 1
ATOM 1369 C C . LEU A 1 174 ? -45.855 -9.638 17.225 1.00 86.25 174 LEU A C 1
ATOM 1371 O O . LEU A 1 174 ? -46.552 -8.968 17.991 1.00 86.25 174 LEU A O 1
ATOM 1375 N N . SER A 1 175 ? -45.832 -9.398 15.914 1.00 81.94 175 SER A N 1
ATOM 1376 C CA . SER A 1 175 ? -46.729 -8.439 15.266 1.00 81.94 175 SER A CA 1
ATOM 1377 C C . SER A 1 175 ? -48.187 -8.930 15.330 1.00 81.94 175 SER A C 1
ATOM 1379 O O . SER A 1 175 ? -48.421 -10.118 15.101 1.00 81.94 175 SER A O 1
ATOM 1381 N N . PRO A 1 176 ? -49.185 -8.074 15.644 1.00 85.19 176 PRO A N 1
ATOM 1382 C CA . PRO A 1 176 ? -49.110 -6.621 15.862 1.00 85.19 176 PRO A CA 1
ATOM 1383 C C . PRO A 1 176 ? -48.912 -6.196 17.334 1.00 85.19 176 PRO A C 1
ATOM 1385 O O . PRO A 1 176 ? -48.807 -5.003 17.626 1.00 85.19 176 PRO A O 1
ATOM 1388 N N . TRP A 1 177 ? -48.859 -7.138 18.281 1.00 88.94 177 TRP A N 1
ATOM 1389 C CA . TRP A 1 177 ? -48.822 -6.854 19.724 1.00 88.94 177 TRP A CA 1
ATOM 1390 C C . TRP A 1 177 ? -47.636 -5.985 20.140 1.00 88.94 177 TRP A C 1
ATOM 1392 O O . TRP A 1 177 ? -47.813 -4.991 20.846 1.00 88.94 177 TRP A O 1
ATOM 1402 N N . ALA A 1 178 ? -46.436 -6.318 19.660 1.00 89.06 178 ALA A N 1
ATOM 1403 C CA . ALA A 1 178 ? -45.224 -5.569 19.987 1.00 89.06 178 ALA A CA 1
ATOM 1404 C C . ALA A 1 178 ? -45.268 -4.106 19.496 1.00 89.06 178 ALA A C 1
ATOM 1406 O O . ALA A 1 178 ? -44.620 -3.237 20.089 1.00 89.06 178 ALA A O 1
ATOM 1407 N N . GLU A 1 179 ? -46.040 -3.819 18.441 1.00 87.25 179 GLU A N 1
ATOM 1408 C CA . GLU A 1 179 ? -46.248 -2.457 17.937 1.00 87.25 179 GLU A CA 1
ATOM 1409 C C . GLU A 1 179 ? -47.264 -1.685 18.768 1.00 87.25 179 GLU A C 1
ATOM 1411 O O . GLU A 1 179 ? -46.985 -0.560 19.181 1.00 87.25 179 GLU A O 1
ATOM 1416 N N . ASN A 1 180 ? -48.407 -2.300 19.074 1.00 90.12 180 ASN A N 1
ATOM 1417 C CA . ASN A 1 180 ? -49.445 -1.677 19.895 1.00 90.12 180 ASN A CA 1
ATOM 1418 C C . ASN A 1 180 ? -48.900 -1.285 21.274 1.00 90.12 180 ASN A C 1
ATOM 1420 O O . ASN A 1 180 ? -49.161 -0.187 21.760 1.00 90.12 180 ASN A O 1
ATOM 1424 N N . LEU A 1 181 ? -48.046 -2.137 21.846 1.00 90.38 181 LEU A N 1
ATOM 1425 C CA . LEU A 1 181 ? -47.367 -1.908 23.123 1.00 90.38 181 LEU A CA 1
ATOM 1426 C C . LEU A 1 181 ? -46.155 -0.967 23.034 1.00 90.38 181 LEU A C 1
ATOM 1428 O O . LEU A 1 181 ? -45.459 -0.760 24.025 1.00 90.38 181 LEU A O 1
ATOM 1432 N N . GLN A 1 182 ? -45.881 -0.394 21.857 1.00 91.19 182 GLN A N 1
ATOM 1433 C CA . GLN A 1 182 ? -44.787 0.548 21.599 1.00 91.19 182 GLN A CA 1
ATOM 1434 C C . GLN A 1 182 ? -43.380 -0.001 21.913 1.00 91.19 182 GLN A C 1
ATOM 1436 O O . GLN A 1 182 ? -42.428 0.777 21.999 1.00 91.19 182 GLN A O 1
ATOM 1441 N N . ILE A 1 183 ? -43.202 -1.323 22.036 1.00 92.12 183 ILE A N 1
ATOM 1442 C CA . ILE A 1 183 ? -41.900 -1.944 22.339 1.00 92.12 183 ILE A CA 1
ATOM 1443 C C . ILE A 1 183 ? -40.922 -1.652 21.198 1.00 92.12 183 ILE A C 1
ATOM 1445 O O . ILE A 1 183 ? -39.831 -1.130 21.427 1.00 92.12 183 ILE A O 1
ATOM 1449 N N . VAL A 1 184 ? -41.354 -1.895 19.956 1.00 91.19 184 VAL A N 1
ATOM 1450 C CA . VAL A 1 184 ? -40.547 -1.658 18.748 1.00 91.19 184 VAL A CA 1
ATOM 1451 C C . VAL A 1 184 ? -40.116 -0.193 18.652 1.00 91.19 184 VAL A C 1
ATOM 1453 O O . VAL A 1 184 ? -38.936 0.090 18.453 1.00 91.19 184 VAL A O 1
ATOM 1456 N N . ARG A 1 185 ? -41.046 0.745 18.874 1.00 90.25 185 ARG A N 1
ATOM 1457 C CA . ARG A 1 185 ? -40.761 2.187 18.854 1.00 90.25 185 ARG A CA 1
ATOM 1458 C C . ARG A 1 185 ? -39.727 2.577 19.910 1.00 90.25 185 ARG A C 1
ATOM 1460 O O . ARG A 1 185 ? -38.756 3.247 19.574 1.00 90.25 185 ARG A O 1
ATOM 1467 N N . ARG A 1 186 ? -39.900 2.131 21.161 1.00 92.00 186 ARG A N 1
ATOM 1468 C CA . ARG A 1 186 ? -38.968 2.418 22.267 1.00 92.00 186 ARG A CA 1
ATOM 1469 C C . ARG A 1 186 ? -37.559 1.895 21.970 1.00 92.00 186 ARG A C 1
ATOM 1471 O O . ARG A 1 186 ? -36.585 2.603 22.223 1.00 92.00 186 ARG A O 1
ATOM 1478 N N . CYS A 1 187 ? -37.448 0.700 21.388 1.00 92.75 187 CYS A N 1
ATOM 1479 C CA . CYS A 1 187 ? -36.171 0.134 20.955 1.00 92.75 187 CYS A CA 1
ATOM 1480 C C . CYS A 1 187 ? -35.528 0.950 19.818 1.00 92.75 187 CYS A C 1
ATOM 1482 O O . CYS A 1 187 ? -34.349 1.295 19.909 1.00 92.75 187 CYS A O 1
ATOM 1484 N N . CYS A 1 188 ? -36.286 1.302 18.772 1.00 91.75 188 CYS A N 1
ATOM 1485 C CA . CYS A 1 188 ? -35.789 2.123 17.662 1.00 91.75 188 CYS A CA 1
ATOM 1486 C C . CYS A 1 188 ? -35.332 3.513 18.126 1.00 91.75 188 CYS A C 1
ATOM 1488 O O . CYS A 1 188 ? -34.280 3.988 17.704 1.00 91.75 188 CYS A O 1
ATOM 1490 N N . ASP A 1 189 ? -36.082 4.138 19.033 1.00 90.19 189 ASP A N 1
ATOM 1491 C CA . ASP A 1 189 ? -35.786 5.461 19.581 1.00 90.19 189 ASP A CA 1
ATOM 1492 C C . ASP A 1 189 ? -34.494 5.488 20.405 1.00 90.19 189 ASP A C 1
ATOM 1494 O O . ASP A 1 189 ? -33.724 6.448 20.306 1.00 90.19 189 ASP A O 1
ATOM 1498 N N . LEU A 1 190 ? -34.223 4.436 21.182 1.00 90.50 190 LEU A N 1
ATOM 1499 C CA . LEU A 1 190 ? -32.960 4.295 21.905 1.00 90.50 190 LEU A CA 1
ATOM 1500 C C . LEU A 1 190 ? -31.777 4.092 20.952 1.00 90.50 190 LEU A C 1
ATOM 1502 O O . LEU A 1 190 ? -30.749 4.752 21.111 1.00 90.50 190 LEU A O 1
ATOM 1506 N N . LEU A 1 191 ? -31.907 3.187 19.975 1.00 90.00 191 LEU A N 1
ATOM 1507 C CA . LEU A 1 191 ? -30.845 2.925 18.996 1.00 90.00 191 LEU A CA 1
ATOM 1508 C C . LEU A 1 191 ? -30.524 4.187 18.193 1.00 90.00 191 LEU A C 1
ATOM 1510 O O . LEU A 1 191 ? -29.353 4.512 18.007 1.00 90.00 191 LEU A O 1
ATOM 1514 N N . ALA A 1 192 ? -31.553 4.939 17.799 1.00 89.00 192 ALA A N 1
ATOM 1515 C CA . ALA A 1 192 ? -31.397 6.227 17.142 1.00 89.00 192 ALA A CA 1
ATOM 1516 C C . ALA A 1 192 ? -30.699 7.257 18.043 1.00 89.00 192 ALA A C 1
ATOM 1518 O O . ALA A 1 192 ? -29.791 7.949 17.594 1.00 89.00 192 ALA A O 1
ATOM 1519 N N . TRP A 1 193 ? -31.075 7.343 19.325 1.00 86.62 193 TRP A N 1
ATOM 1520 C CA . TRP A 1 193 ? -30.421 8.239 20.285 1.00 86.62 193 TRP A CA 1
ATOM 1521 C C . TRP A 1 193 ? -28.932 7.921 20.460 1.00 86.62 193 TRP A C 1
ATOM 1523 O O . TRP A 1 193 ? -28.106 8.832 20.432 1.00 86.62 193 TRP A O 1
ATOM 1533 N N . LYS A 1 194 ? -28.579 6.636 20.598 1.00 85.50 194 LYS A N 1
ATOM 1534 C CA . LYS A 1 194 ? -27.182 6.192 20.690 1.00 85.50 194 LYS A CA 1
ATOM 1535 C C . LYS A 1 194 ? -26.401 6.518 19.418 1.00 85.50 194 LYS A C 1
ATOM 1537 O O . LYS A 1 194 ? -25.340 7.122 19.514 1.00 85.50 194 LYS A O 1
ATOM 1542 N N . ALA A 1 195 ? -26.961 6.213 18.246 1.00 83.50 195 ALA A N 1
ATOM 1543 C CA . ALA A 1 195 ? -26.324 6.501 16.962 1.00 83.50 195 ALA A CA 1
ATOM 1544 C C . ALA A 1 195 ? -26.067 8.005 16.741 1.00 83.50 195 ALA A C 1
ATOM 1546 O O . ALA A 1 195 ? -25.036 8.371 16.186 1.00 83.50 195 ALA A O 1
ATOM 1547 N N . CYS A 1 196 ? -26.964 8.887 17.199 1.00 82.31 196 CYS A N 1
ATOM 1548 C CA . CYS A 1 196 ? -26.764 10.337 17.096 1.00 82.31 196 CYS A CA 1
ATOM 1549 C C . CYS A 1 196 ? -25.670 10.874 18.037 1.00 82.31 196 CYS A C 1
ATOM 1551 O O . CYS A 1 196 ? -24.986 11.831 17.679 1.00 82.31 196 CYS A O 1
ATOM 1553 N N . ASN A 1 197 ? -25.506 10.281 19.223 1.00 77.12 197 ASN A N 1
ATOM 1554 C CA . ASN A 1 197 ? -24.594 10.785 20.254 1.00 77.12 197 ASN A CA 1
ATOM 1555 C C . ASN A 1 197 ? -23.176 10.195 20.187 1.00 77.12 197 ASN A C 1
ATOM 1557 O O . ASN A 1 197 ? -22.258 10.812 20.717 1.00 77.12 197 ASN A O 1
ATOM 1561 N N . ASP A 1 198 ? -22.971 9.067 19.500 1.00 65.38 198 ASP A N 1
ATOM 1562 C CA . ASP A 1 198 ? -21.660 8.415 19.292 1.00 65.38 198 ASP A CA 1
ATOM 1563 C C . ASP A 1 198 ? -20.752 9.164 18.288 1.00 65.38 198 ASP A C 1
ATOM 1565 O O . ASP A 1 198 ? -19.962 8.572 17.556 1.00 65.38 198 ASP A O 1
ATOM 1569 N N . SER A 1 199 ? -20.861 10.491 18.208 1.00 52.69 199 SER A N 1
ATOM 1570 C CA . SER A 1 199 ? -20.030 11.311 17.327 1.00 52.69 199 SER A CA 1
ATOM 1571 C C . SER A 1 199 ? -19.354 12.444 18.091 1.00 52.69 199 SER A C 1
ATOM 1573 O O . SER A 1 199 ? -19.741 13.588 17.899 1.00 52.69 199 SER A O 1
ATOM 1575 N N . HIS A 1 200 ? -18.375 12.109 18.951 1.00 43.97 200 HIS A N 1
ATOM 1576 C CA . HIS A 1 200 ? -17.170 12.910 19.249 1.00 43.97 200 HIS A CA 1
ATOM 1577 C C . HIS A 1 200 ? -16.154 12.150 20.145 1.00 43.97 200 HIS A C 1
ATOM 1579 O O . HIS A 1 200 ? -16.501 11.680 21.223 1.00 43.97 200 HIS A O 1
ATOM 1585 N N . ASP A 1 201 ? -14.898 12.109 19.679 1.00 39.72 201 ASP A N 1
ATOM 1586 C CA . ASP A 1 201 ? -13.630 12.078 20.433 1.00 39.72 201 ASP A CA 1
ATOM 1587 C C . ASP A 1 201 ? -13.313 10.912 21.396 1.00 39.72 201 ASP A C 1
ATOM 1589 O O . ASP A 1 201 ? -13.247 11.098 22.612 1.00 39.72 201 ASP A O 1
ATOM 1593 N N . ILE A 1 202 ? -12.938 9.745 20.855 1.00 37.62 202 ILE A N 1
ATOM 1594 C CA . ILE A 1 202 ? -12.073 8.785 21.570 1.00 37.62 202 ILE A CA 1
ATOM 1595 C C . ILE A 1 202 ? -10.877 8.410 20.666 1.00 37.62 202 ILE A C 1
ATOM 1597 O O . ILE A 1 202 ? -11.090 8.090 19.497 1.00 37.62 202 ILE A O 1
ATOM 1601 N N . PRO A 1 203 ? -9.619 8.477 21.156 1.00 35.12 203 PRO A N 1
ATOM 1602 C CA . PRO A 1 203 ? -8.428 8.085 20.397 1.00 35.12 203 PRO A CA 1
ATOM 1603 C C . PRO A 1 203 ? -8.441 6.603 19.990 1.00 35.12 203 PRO A C 1
ATOM 1605 O O . PRO A 1 203 ? -8.973 5.767 20.718 1.00 35.12 203 PRO A O 1
ATOM 1608 N N . GLU A 1 204 ? -7.792 6.302 18.862 1.00 39.12 204 GLU A N 1
ATOM 1609 C CA . GLU A 1 204 ? -7.672 5.019 18.133 1.00 39.12 204 GLU A CA 1
ATOM 1610 C C . GLU A 1 204 ? -7.107 3.790 18.899 1.00 39.12 204 GLU A C 1
ATOM 1612 O O . GLU A 1 204 ? -6.586 2.876 18.272 1.00 39.12 204 GLU A O 1
ATOM 1617 N N . ASP A 1 205 ? -7.255 3.677 20.223 1.00 34.72 205 ASP A N 1
ATOM 1618 C CA . ASP A 1 205 ? -6.651 2.586 21.018 1.00 34.72 205 ASP A CA 1
ATOM 1619 C C . ASP A 1 205 ? -7.651 1.637 21.722 1.00 34.72 205 ASP A C 1
ATOM 1621 O O . ASP A 1 205 ? -7.268 0.875 22.611 1.00 34.72 205 ASP A O 1
ATOM 1625 N N . VAL A 1 206 ? -8.934 1.595 21.331 1.00 40.28 206 VAL A N 1
ATOM 1626 C CA . VAL A 1 206 ? -9.887 0.583 21.855 1.00 40.28 206 VAL A CA 1
ATOM 1627 C C . VAL A 1 206 ? -10.589 -0.169 20.725 1.00 40.28 206 VAL A C 1
ATOM 1629 O O . VAL A 1 206 ? -11.777 -0.015 20.442 1.00 40.28 206 VAL A O 1
ATOM 1632 N N . GLU A 1 207 ? -9.824 -1.048 20.092 1.00 41.62 207 GLU A N 1
ATOM 1633 C CA . GLU A 1 207 ? -10.135 -1.755 18.849 1.00 41.62 207 GLU A CA 1
ATOM 1634 C C . GLU A 1 207 ? -11.257 -2.823 18.909 1.00 41.62 207 GLU A C 1
ATOM 1636 O O . GLU A 1 207 ? -11.250 -3.750 18.106 1.00 41.62 207 GLU A O 1
ATOM 1641 N N . ASN A 1 208 ? -12.261 -2.744 19.799 1.00 45.19 208 ASN A N 1
ATOM 1642 C CA . ASN A 1 208 ? -13.304 -3.793 19.829 1.00 45.19 208 ASN A CA 1
ATOM 1643 C C . ASN A 1 208 ? -14.758 -3.400 20.141 1.00 45.19 208 ASN A C 1
ATOM 1645 O O . ASN A 1 208 ? -15.650 -4.184 19.818 1.00 45.19 208 ASN A O 1
ATOM 1649 N N . ASN A 1 209 ? -15.066 -2.231 20.718 1.00 44.00 209 ASN A N 1
ATOM 1650 C CA . ASN A 1 209 ? -16.463 -1.931 21.096 1.00 44.00 209 ASN A CA 1
ATOM 1651 C C . ASN A 1 209 ? -17.235 -1.094 20.058 1.00 44.00 209 ASN A C 1
ATOM 1653 O O . ASN A 1 209 ? -18.413 -1.375 19.818 1.00 44.00 209 ASN A O 1
ATOM 1657 N N . GLU A 1 210 ? -16.593 -0.141 19.380 1.00 45.81 210 GLU A N 1
ATOM 1658 C CA . GLU A 1 210 ? -17.262 0.791 18.450 1.00 45.81 210 GLU A CA 1
ATOM 1659 C C . GLU A 1 210 ? -17.641 0.156 17.100 1.00 45.81 210 GLU A C 1
ATOM 1661 O O . GLU A 1 210 ? -18.635 0.538 16.480 1.00 45.81 210 GLU A O 1
ATOM 1666 N N . ARG A 1 211 ? -16.959 -0.926 16.692 1.00 51.34 211 ARG A N 1
ATOM 1667 C CA . ARG A 1 211 ? -17.308 -1.720 15.495 1.00 51.34 211 ARG A CA 1
ATOM 1668 C C . ARG A 1 211 ? -18.636 -2.493 15.615 1.00 51.34 211 ARG A C 1
ATOM 1670 O O . ARG A 1 211 ? -19.060 -3.116 14.644 1.00 51.34 211 ARG A O 1
ATOM 1677 N N . SER A 1 212 ? -19.319 -2.470 16.767 1.00 63.31 212 SER A N 1
ATOM 1678 C CA . SER A 1 212 ? -20.439 -3.385 17.038 1.00 63.31 212 SER A CA 1
ATOM 1679 C C . SER A 1 212 ? -21.856 -2.780 16.961 1.00 63.31 212 SER A C 1
ATOM 1681 O O . SER A 1 212 ? -22.762 -3.500 16.539 1.00 63.31 212 SER A O 1
ATOM 1683 N N . LEU A 1 213 ? -22.075 -1.485 17.256 1.00 78.81 213 LEU A N 1
ATOM 1684 C CA . LEU A 1 213 ? -23.424 -0.877 17.195 1.00 78.81 213 LEU A CA 1
ATOM 1685 C C . LEU A 1 213 ? -23.899 -0.660 15.752 1.00 78.81 213 LEU A C 1
ATOM 1687 O O . LEU A 1 213 ? -24.954 -1.166 15.374 1.00 78.81 213 LEU A O 1
ATOM 1691 N N . TYR A 1 214 ? -23.108 0.039 14.931 1.00 80.12 214 TYR A N 1
ATOM 1692 C CA . TYR A 1 214 ? -23.432 0.291 13.520 1.00 80.12 214 TYR A CA 1
ATOM 1693 C C . TYR A 1 214 ? -23.607 -1.013 12.735 1.00 80.12 214 TYR A C 1
ATOM 1695 O O . TYR A 1 214 ? -24.565 -1.155 11.981 1.00 80.12 214 TYR A O 1
ATOM 1703 N N . ASN A 1 215 ? -22.736 -2.000 12.974 1.00 79.62 215 ASN A N 1
ATOM 1704 C CA . ASN A 1 215 ? -22.868 -3.334 12.390 1.00 79.62 215 ASN A CA 1
ATOM 1705 C C . ASN A 1 215 ? -24.118 -4.069 12.912 1.00 79.62 215 ASN A C 1
ATOM 1707 O O . ASN A 1 215 ? -24.811 -4.752 12.163 1.00 79.62 215 ASN A O 1
ATOM 1711 N N . GLY A 1 216 ? -24.446 -3.907 14.197 1.00 80.31 216 GLY A N 1
ATOM 1712 C CA . GLY A 1 216 ? -25.658 -4.457 14.801 1.00 80.31 216 GLY A CA 1
ATOM 1713 C C . GLY A 1 216 ? -26.942 -3.915 14.169 1.00 80.31 216 GLY A C 1
ATOM 1714 O O . GLY A 1 216 ? -27.839 -4.703 13.867 1.00 80.31 216 GLY A O 1
ATOM 1715 N N . ILE A 1 217 ? -26.997 -2.601 13.918 1.00 85.00 217 ILE A N 1
ATOM 1716 C CA . ILE A 1 217 ? -28.112 -1.925 13.235 1.00 85.00 217 ILE A CA 1
ATOM 1717 C C . ILE A 1 217 ? -28.162 -2.327 11.754 1.00 85.00 217 ILE A C 1
ATOM 1719 O O . ILE A 1 217 ? -29.233 -2.659 11.257 1.00 85.00 217 ILE A O 1
ATOM 1723 N N . ALA A 1 218 ? -27.020 -2.373 11.061 1.00 83.50 218 ALA A N 1
ATOM 1724 C CA . ALA A 1 218 ? -26.941 -2.782 9.655 1.00 83.50 218 ALA A CA 1
ATOM 1725 C C . ALA A 1 218 ? -27.421 -4.227 9.417 1.00 83.50 218 ALA A C 1
ATOM 1727 O O . ALA A 1 218 ? -27.943 -4.538 8.352 1.00 83.50 218 ALA A O 1
ATOM 1728 N N . ASN A 1 219 ? -27.315 -5.105 10.416 1.00 84.12 219 ASN A N 1
ATOM 1729 C CA . ASN A 1 219 ? -27.798 -6.488 10.349 1.00 84.12 219 ASN A CA 1
ATOM 1730 C C . ASN A 1 219 ? -29.288 -6.659 10.705 1.00 84.12 219 ASN A C 1
ATOM 1732 O O . ASN A 1 219 ? -29.761 -7.790 10.827 1.00 84.12 219 ASN A O 1
ATOM 1736 N N . LEU A 1 220 ? -30.033 -5.575 10.940 1.00 85.56 220 LEU A N 1
ATOM 1737 C CA . LEU A 1 220 ? -31.484 -5.648 11.123 1.00 85.56 220 LEU A CA 1
ATOM 1738 C C . LEU A 1 220 ? -32.187 -5.937 9.790 1.00 85.56 220 LEU A C 1
ATOM 1740 O O . LEU A 1 220 ? -31.688 -5.577 8.729 1.00 85.56 220 LEU A O 1
ATOM 1744 N N . GLN A 1 221 ? -33.366 -6.562 9.856 1.00 83.94 221 GLN A N 1
ATOM 1745 C CA . GLN A 1 221 ? -34.267 -6.668 8.704 1.00 83.94 221 GLN A CA 1
ATOM 1746 C C . GLN A 1 221 ? -34.727 -5.278 8.248 1.00 83.94 221 GLN A C 1
ATOM 1748 O O . GLN A 1 221 ? -34.803 -4.357 9.068 1.00 83.94 221 GLN A O 1
ATOM 1753 N N . LEU A 1 222 ? -35.078 -5.152 6.964 1.00 84.38 222 LEU A N 1
ATOM 1754 C CA . LEU A 1 222 ? -35.383 -3.877 6.310 1.00 84.38 222 LEU A CA 1
ATOM 1755 C C . LEU A 1 222 ? -36.394 -3.024 7.092 1.00 84.38 222 LEU A C 1
ATOM 1757 O O . LEU A 1 222 ? -36.109 -1.865 7.368 1.00 84.38 222 LEU A O 1
ATOM 1761 N N . ASP A 1 223 ? -37.523 -3.586 7.531 1.00 84.56 223 ASP A N 1
ATOM 1762 C CA . ASP A 1 223 ? -38.568 -2.823 8.233 1.00 84.56 223 ASP A CA 1
ATOM 1763 C C . ASP A 1 223 ? -38.070 -2.199 9.547 1.00 84.56 223 ASP A C 1
ATOM 1765 O O . ASP A 1 223 ? -38.321 -1.028 9.845 1.00 84.56 223 ASP A O 1
ATOM 1769 N N . HIS A 1 224 ? -37.305 -2.963 10.332 1.00 87.94 224 HIS A N 1
ATOM 1770 C CA . HIS A 1 224 ? -36.710 -2.477 11.575 1.00 87.94 224 HIS A CA 1
ATOM 1771 C C . HIS A 1 224 ? -35.571 -1.490 11.320 1.00 87.94 224 HIS A C 1
ATOM 1773 O O . HIS A 1 224 ? -35.483 -0.477 12.014 1.00 87.94 224 HIS A O 1
ATOM 1779 N N . PHE A 1 225 ? -34.730 -1.751 10.316 1.00 89.31 225 PHE A N 1
ATOM 1780 C CA . PHE A 1 225 ? -33.670 -0.836 9.901 1.00 89.31 225 PHE A CA 1
ATOM 1781 C C . PHE A 1 225 ? -34.250 0.523 9.490 1.00 89.31 225 PHE A C 1
ATOM 1783 O O . PHE A 1 225 ? -33.860 1.555 10.035 1.00 89.31 225 PHE A O 1
ATOM 1790 N N . MET A 1 226 ? -35.257 0.525 8.616 1.00 88.25 226 MET A N 1
ATOM 1791 C CA . MET A 1 226 ? -35.922 1.733 8.124 1.00 88.25 226 MET A CA 1
ATOM 1792 C C . MET A 1 226 ? -36.556 2.544 9.252 1.00 88.25 226 MET A C 1
ATOM 1794 O O . MET A 1 226 ? -36.446 3.771 9.265 1.00 88.25 226 MET A O 1
ATOM 1798 N N . ARG A 1 227 ? -37.156 1.884 10.247 1.00 87.31 227 ARG A N 1
ATOM 1799 C CA . ARG A 1 227 ? -37.691 2.554 11.442 1.00 87.31 227 ARG A CA 1
ATOM 1800 C C . ARG A 1 227 ? -36.601 3.198 12.291 1.00 87.31 227 ARG A C 1
ATOM 1802 O O . ARG A 1 227 ? -36.778 4.336 12.715 1.00 87.31 227 ARG A O 1
ATOM 1809 N N . VAL A 1 228 ? -35.464 2.527 12.493 1.00 89.25 228 VAL A N 1
ATOM 1810 C CA . VAL A 1 228 ? -34.317 3.118 13.203 1.00 89.25 228 VAL A CA 1
ATOM 1811 C C . VAL A 1 228 ? -33.809 4.351 12.458 1.00 89.25 228 VAL A C 1
ATOM 1813 O O . VAL A 1 228 ? -33.665 5.405 13.071 1.00 89.25 228 VAL A O 1
ATOM 1816 N N . VAL A 1 229 ? -33.594 4.263 11.142 1.00 87.62 229 VAL A N 1
ATOM 1817 C CA . VAL A 1 229 ? -33.097 5.404 10.357 1.00 87.62 229 VAL A CA 1
ATOM 1818 C C . VAL A 1 229 ? -34.121 6.546 10.312 1.00 87.62 229 VAL A C 1
ATOM 1820 O O . VAL A 1 229 ? -33.750 7.711 10.438 1.00 87.62 229 VAL A O 1
ATOM 1823 N N . THR A 1 230 ? -35.417 6.237 10.243 1.00 87.06 230 THR A N 1
ATOM 1824 C CA . THR A 1 230 ? -36.488 7.244 10.339 1.00 87.06 230 THR A CA 1
ATOM 1825 C C . THR A 1 230 ? -36.487 7.933 11.707 1.00 87.06 230 THR A C 1
ATOM 1827 O O . THR A 1 230 ? -36.588 9.158 11.767 1.00 87.06 230 THR A O 1
ATOM 1830 N N . SER A 1 231 ? -36.292 7.190 12.804 1.00 87.56 231 SER A N 1
ATOM 1831 C CA . SER A 1 231 ? -36.117 7.759 14.149 1.00 87.56 231 SER A CA 1
ATOM 1832 C C . SER A 1 231 ? -34.851 8.622 14.260 1.00 87.56 231 SER A C 1
ATOM 1834 O O . SER A 1 231 ? -34.884 9.656 14.927 1.00 87.56 231 SER A O 1
ATOM 1836 N N . VAL A 1 232 ? -33.748 8.254 13.593 1.00 87.06 232 VAL A N 1
ATOM 1837 C CA . VAL A 1 232 ? -32.526 9.084 13.509 1.00 87.06 232 VA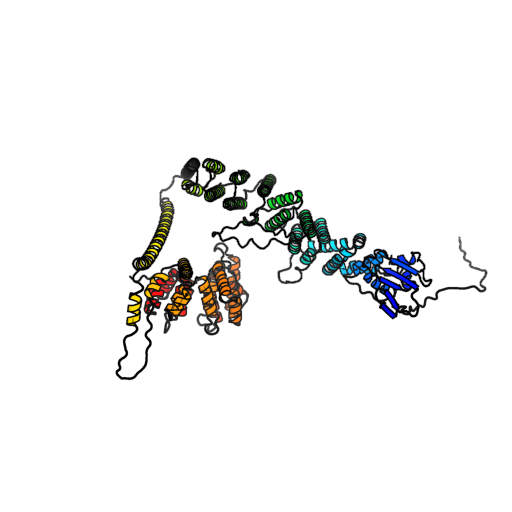L A CA 1
ATOM 1838 C C . VAL A 1 232 ? -32.819 10.395 12.773 1.00 87.06 232 VAL A C 1
ATOM 1840 O O . VAL A 1 232 ? -32.454 11.469 13.255 1.00 87.06 232 VAL A O 1
ATOM 1843 N N . ASN A 1 233 ? -33.533 10.327 11.647 1.00 83.81 233 ASN A N 1
ATOM 1844 C CA . ASN A 1 233 ? -33.896 11.498 10.851 1.00 83.81 233 ASN A CA 1
ATOM 1845 C C . ASN A 1 233 ? -34.850 12.438 11.614 1.00 83.81 233 ASN A C 1
ATOM 1847 O O . ASN A 1 233 ? -34.632 13.648 11.670 1.00 83.81 233 ASN A O 1
ATOM 1851 N N . ALA A 1 234 ? -35.852 11.884 12.307 1.00 86.00 234 ALA A N 1
ATOM 1852 C CA . ALA A 1 234 ? -36.774 12.643 13.157 1.00 86.00 234 ALA A CA 1
ATOM 1853 C C . ALA A 1 234 ? -36.060 13.386 14.304 1.00 86.00 234 ALA A C 1
ATOM 1855 O O . ALA A 1 234 ? -36.515 14.440 14.749 1.00 86.00 234 ALA A O 1
ATOM 1856 N N . ARG A 1 235 ? -34.915 12.866 14.761 1.00 82.94 235 ARG A N 1
ATOM 1857 C CA . ARG A 1 235 ? -34.073 13.459 15.812 1.00 82.94 235 ARG A CA 1
ATOM 1858 C C . ARG A 1 235 ? -33.039 14.459 15.284 1.00 82.94 235 ARG A C 1
ATOM 1860 O O . ARG A 1 235 ? -32.183 14.881 16.056 1.00 82.94 235 ARG A O 1
ATOM 1867 N N . ARG A 1 236 ? -33.113 14.853 14.003 1.00 76.19 236 ARG A N 1
ATOM 1868 C CA . ARG A 1 236 ? -32.130 15.724 13.328 1.00 76.19 236 ARG A CA 1
ATOM 1869 C C . ARG A 1 236 ? -30.695 15.191 13.434 1.00 76.19 236 ARG A C 1
ATOM 1871 O O . ARG A 1 236 ? -29.760 15.958 13.658 1.00 76.19 236 ARG A O 1
ATOM 1878 N N . GLY A 1 237 ? -30.520 13.873 13.307 1.00 73.69 237 GLY A N 1
ATOM 1879 C CA . GLY A 1 237 ? -29.191 13.267 13.239 1.00 73.69 237 GLY A CA 1
ATOM 1880 C C . GLY A 1 237 ? -28.361 13.853 12.091 1.00 73.69 237 GLY A C 1
ATOM 1881 O O . GLY A 1 237 ? -28.907 14.230 11.053 1.00 73.69 237 GLY A O 1
ATOM 1882 N N . LYS A 1 238 ? -27.036 13.936 12.273 1.00 78.50 238 LYS A N 1
ATOM 1883 C CA . LYS A 1 238 ? -26.124 14.416 11.224 1.00 78.50 238 LYS A CA 1
ATOM 1884 C C . LYS A 1 238 ? -26.289 13.544 9.961 1.00 78.50 238 LYS A C 1
ATOM 1886 O O . LYS A 1 238 ? -26.302 12.314 10.092 1.00 78.50 238 LYS A O 1
ATOM 1891 N N . PRO A 1 239 ? -26.359 14.130 8.749 1.00 75.44 239 PRO A N 1
ATOM 1892 C CA . PRO A 1 239 ? -26.537 13.371 7.504 1.00 75.44 239 PRO A CA 1
ATOM 1893 C C . PRO A 1 239 ? -25.420 12.336 7.274 1.00 75.44 239 PRO A C 1
ATOM 1895 O O . PRO A 1 239 ? -25.654 11.289 6.676 1.00 75.44 239 PRO A O 1
ATOM 1898 N N . GLU A 1 240 ? -24.233 12.569 7.837 1.00 76.75 240 GLU A N 1
ATOM 1899 C CA . GLU A 1 240 ? -23.093 11.644 7.829 1.00 76.75 240 GLU A CA 1
ATOM 1900 C C . GLU A 1 240 ? -23.372 10.299 8.526 1.00 76.75 240 GLU A C 1
ATOM 1902 O O . GLU A 1 240 ? -22.867 9.258 8.104 1.00 76.75 240 GLU A O 1
ATOM 1907 N N . VAL A 1 241 ? -24.149 10.304 9.616 1.00 80.00 241 VAL A N 1
ATOM 1908 C CA . VAL A 1 241 ? -24.479 9.096 10.395 1.00 80.00 241 VAL A CA 1
ATOM 1909 C C . VAL A 1 241 ? -25.469 8.233 9.614 1.00 80.00 241 VAL A C 1
ATOM 1911 O O . VAL A 1 241 ? -25.309 7.015 9.530 1.00 80.00 241 VAL A O 1
ATOM 1914 N N . ILE A 1 242 ? -26.455 8.877 8.984 1.00 80.75 242 ILE A N 1
ATOM 1915 C CA . ILE A 1 242 ? -27.445 8.223 8.121 1.00 80.75 242 ILE A CA 1
ATOM 1916 C C . ILE A 1 242 ? -26.753 7.610 6.896 1.00 80.75 242 ILE A C 1
ATOM 1918 O O . ILE A 1 242 ? -26.972 6.436 6.600 1.00 80.75 242 ILE A O 1
ATOM 1922 N N . GLY A 1 243 ? -25.865 8.364 6.234 1.00 79.06 243 GLY A N 1
ATOM 1923 C CA . GLY A 1 243 ? -25.081 7.875 5.096 1.00 79.06 243 GLY A CA 1
ATOM 1924 C C . GLY A 1 243 ? -24.265 6.625 5.438 1.00 79.06 243 GLY A C 1
ATOM 1925 O O . GLY A 1 243 ? -24.358 5.614 4.740 1.00 79.06 243 GLY A O 1
ATOM 1926 N N . ARG A 1 244 ? -23.544 6.640 6.568 1.00 79.12 244 ARG A N 1
ATOM 1927 C CA . ARG A 1 244 ? -22.768 5.484 7.054 1.00 79.12 244 ARG A CA 1
ATOM 1928 C C . ARG A 1 244 ? -23.628 4.250 7.347 1.00 79.12 244 ARG A C 1
ATOM 1930 O O . ARG A 1 244 ? -23.239 3.143 6.977 1.00 79.12 244 ARG A O 1
ATOM 1937 N N . LEU A 1 245 ? -24.791 4.422 7.981 1.00 83.44 245 LEU A N 1
ATOM 1938 C CA . LEU A 1 245 ? -25.716 3.318 8.272 1.00 83.44 245 LEU A CA 1
ATOM 1939 C C . LEU A 1 245 ? -26.265 2.673 6.993 1.00 83.44 245 LEU A C 1
ATOM 1941 O O . LEU A 1 245 ? -26.305 1.446 6.900 1.00 83.44 245 LEU A O 1
ATOM 1945 N N . ILE A 1 246 ? -26.653 3.488 6.007 1.00 84.75 246 ILE A N 1
ATOM 1946 C CA . ILE A 1 246 ? -27.182 3.013 4.720 1.00 84.75 246 ILE A CA 1
ATOM 1947 C C . ILE A 1 246 ? -26.115 2.241 3.943 1.00 84.75 246 ILE A C 1
ATOM 1949 O O . ILE A 1 246 ? -26.405 1.148 3.460 1.00 84.75 246 ILE A O 1
ATOM 1953 N N . MET A 1 247 ? -24.882 2.756 3.867 1.00 80.69 247 MET A N 1
ATOM 1954 C CA . MET A 1 247 ? -23.780 2.059 3.191 1.00 80.69 247 MET A CA 1
ATOM 1955 C C . MET A 1 247 ? -23.522 0.684 3.808 1.00 80.69 247 MET A C 1
ATOM 1957 O O . MET A 1 247 ? -23.479 -0.313 3.092 1.00 80.69 247 MET A O 1
ATOM 1961 N N . LYS A 1 248 ? -23.443 0.604 5.143 1.00 80.12 248 LYS A N 1
ATOM 1962 C CA . LYS A 1 248 ? -23.180 -0.663 5.836 1.00 80.12 248 LYS A CA 1
ATOM 1963 C C . LYS A 1 248 ? -24.312 -1.678 5.672 1.00 80.12 248 LYS A C 1
ATOM 1965 O O . LYS A 1 248 ? -24.055 -2.869 5.530 1.00 80.12 248 LYS A O 1
ATOM 1970 N N . HIS A 1 249 ? -25.563 -1.223 5.689 1.00 82.94 249 HIS A N 1
ATOM 1971 C CA . HIS A 1 249 ? -26.709 -2.099 5.450 1.00 82.94 249 HIS A CA 1
ATOM 1972 C C . HIS A 1 249 ? -26.737 -2.603 3.999 1.00 82.94 249 HIS A C 1
ATOM 1974 O O . HIS A 1 249 ? -26.953 -3.791 3.767 1.00 82.94 249 HIS A O 1
ATOM 1980 N N . ALA A 1 250 ? -26.444 -1.732 3.030 1.00 80.75 250 ALA A N 1
ATOM 1981 C CA . ALA A 1 250 ? -26.333 -2.107 1.624 1.00 80.75 250 ALA A CA 1
ATOM 1982 C C . ALA A 1 250 ? -25.214 -3.137 1.381 1.00 80.75 250 ALA A C 1
ATOM 1984 O O . ALA A 1 250 ? -25.446 -4.099 0.660 1.00 80.75 250 ALA A O 1
ATOM 1985 N N . GLU A 1 251 ? -24.049 -2.988 2.021 1.00 75.75 251 GLU A N 1
ATOM 1986 C CA . GLU A 1 251 ? -22.939 -3.956 1.951 1.00 75.75 251 GLU A CA 1
ATOM 1987 C C . GLU A 1 251 ? -23.317 -5.363 2.431 1.00 75.75 251 GLU A C 1
ATOM 1989 O O . GLU A 1 251 ? -22.843 -6.350 1.875 1.00 75.75 251 GLU A O 1
ATOM 1994 N N . ASN A 1 252 ? -24.162 -5.462 3.460 1.00 75.19 252 ASN A N 1
ATOM 1995 C CA . ASN A 1 252 ? -24.514 -6.747 4.065 1.00 75.19 252 ASN A CA 1
ATOM 1996 C C . ASN A 1 252 ? -25.665 -7.461 3.331 1.00 75.19 252 ASN A C 1
ATOM 1998 O O . ASN A 1 252 ? -25.728 -8.689 3.364 1.00 75.19 252 ASN A O 1
ATOM 2002 N N . TRP A 1 253 ? -26.582 -6.713 2.702 1.00 71.62 253 TRP A N 1
ATOM 2003 C CA . TRP A 1 253 ? -27.838 -7.255 2.156 1.00 71.62 253 TRP A CA 1
ATOM 2004 C C . TRP A 1 253 ? -27.970 -7.183 0.634 1.00 71.62 253 TRP A C 1
ATOM 2006 O O . TRP A 1 253 ? -28.777 -7.922 0.066 1.00 71.62 253 TRP A O 1
ATOM 2016 N N . LEU A 1 254 ? -27.211 -6.321 -0.047 1.00 73.38 254 LEU A N 1
ATOM 2017 C CA . LEU A 1 254 ? -27.162 -6.318 -1.505 1.00 73.38 254 LEU A CA 1
ATOM 2018 C C . LEU A 1 254 ? -25.970 -7.170 -1.956 1.00 73.38 254 LEU A C 1
ATOM 2020 O O . LEU A 1 254 ? -24.860 -6.956 -1.472 1.00 73.38 254 LEU A O 1
ATOM 2024 N N . PRO A 1 255 ? -26.149 -8.119 -2.893 1.00 62.50 255 PRO A N 1
ATOM 2025 C CA . PRO A 1 255 ? -25.022 -8.763 -3.549 1.00 62.50 255 PRO A CA 1
ATOM 2026 C C . PRO A 1 255 ? -24.325 -7.697 -4.398 1.00 62.50 255 PRO A C 1
ATOM 2028 O O . PRO A 1 255 ? -24.742 -7.411 -5.522 1.00 62.50 255 PRO A O 1
ATOM 2031 N N . LEU A 1 256 ? -23.319 -7.030 -3.829 1.00 52.81 256 LEU A N 1
ATOM 2032 C CA . LEU A 1 256 ? -22.542 -6.047 -4.568 1.00 52.81 256 LEU A CA 1
ATOM 2033 C C . LEU A 1 256 ? -21.888 -6.739 -5.769 1.00 52.81 256 LEU A C 1
ATOM 2035 O O . LEU A 1 256 ? -21.258 -7.791 -5.645 1.00 52.81 256 LEU A O 1
ATOM 2039 N N . ILE A 1 257 ? -22.042 -6.120 -6.939 1.00 53.06 257 ILE A N 1
ATOM 2040 C CA . ILE A 1 257 ? -21.311 -6.453 -8.163 1.00 53.06 257 ILE A CA 1
ATOM 2041 C C . ILE A 1 257 ? -19.850 -6.059 -7.918 1.00 53.06 257 ILE A C 1
ATOM 2043 O O . ILE A 1 257 ? -19.442 -4.957 -8.270 1.00 53.06 257 ILE A O 1
ATOM 2047 N N . ASP A 1 258 ? -19.089 -6.913 -7.236 1.00 43.44 258 ASP A N 1
ATOM 2048 C CA . ASP A 1 258 ? -17.741 -6.573 -6.759 1.00 43.44 258 ASP A CA 1
ATOM 2049 C C . ASP A 1 258 ? -16.676 -7.563 -7.243 1.00 43.44 258 ASP A C 1
ATOM 2051 O O . ASP A 1 258 ? -15.781 -7.943 -6.493 1.00 43.44 258 ASP A O 1
ATOM 2055 N N . LYS A 1 259 ? -16.768 -8.027 -8.501 1.00 42.31 259 LYS A N 1
ATOM 2056 C CA . LYS A 1 259 ? -15.763 -8.967 -9.030 1.00 42.31 259 LYS A CA 1
ATOM 2057 C C . LYS A 1 259 ? -14.996 -8.626 -10.302 1.00 42.31 259 LYS A C 1
ATOM 2059 O O . LYS A 1 259 ? -13.961 -9.247 -10.474 1.00 42.31 259 LYS A O 1
ATOM 2064 N N . ASP A 1 260 ? -15.338 -7.611 -11.100 1.00 38.50 260 ASP A N 1
ATOM 2065 C CA . ASP A 1 260 ? -14.642 -7.429 -12.396 1.00 38.50 260 ASP A CA 1
ATOM 2066 C C . ASP A 1 260 ? -14.225 -5.987 -12.749 1.00 38.50 260 ASP A C 1
ATOM 2068 O O . ASP A 1 260 ? -14.246 -5.607 -13.917 1.00 38.50 260 ASP A O 1
ATOM 2072 N N . MET A 1 261 ? -13.807 -5.159 -11.781 1.00 40.41 261 MET A N 1
ATOM 2073 C CA . MET A 1 261 ? -13.303 -3.800 -12.092 1.00 40.41 261 MET A CA 1
ATOM 2074 C C . MET A 1 261 ? -11.784 -3.606 -11.930 1.00 40.41 261 MET A C 1
ATOM 2076 O O . MET A 1 261 ? -11.262 -2.587 -12.375 1.00 40.41 261 MET A O 1
ATOM 2080 N N . GLU A 1 262 ? -11.037 -4.584 -11.404 1.00 31.86 262 GLU A N 1
ATOM 2081 C CA . GLU A 1 262 ? -9.559 -4.522 -11.334 1.00 31.86 262 GLU A CA 1
ATOM 2082 C C . GLU A 1 262 ? -8.842 -5.267 -12.483 1.00 31.86 262 GLU A C 1
ATOM 2084 O O . GLU A 1 262 ? -7.615 -5.266 -12.562 1.00 31.86 262 GLU A O 1
ATOM 2089 N N . GLY A 1 263 ? -9.589 -5.854 -13.426 1.00 31.83 263 GLY A N 1
ATOM 2090 C CA . GLY A 1 263 ? -9.057 -6.757 -14.456 1.00 31.83 263 GLY A CA 1
ATOM 2091 C C . GLY A 1 263 ? -8.888 -6.207 -15.879 1.00 31.83 263 GLY A C 1
ATOM 2092 O O . GLY A 1 263 ? -8.576 -6.991 -16.769 1.00 31.83 263 GLY A O 1
ATOM 2093 N N . ILE A 1 264 ? -9.080 -4.908 -16.154 1.00 32.88 264 ILE A N 1
ATOM 2094 C CA . ILE A 1 264 ? -9.042 -4.386 -17.540 1.00 32.88 264 ILE A CA 1
ATOM 2095 C C . ILE A 1 264 ? -7.918 -3.354 -17.727 1.00 32.88 264 ILE A C 1
ATOM 2097 O O . ILE A 1 264 ? -8.126 -2.171 -17.982 1.00 32.88 264 ILE A O 1
ATOM 2101 N N . ARG A 1 265 ? -6.675 -3.838 -17.643 1.00 31.39 265 ARG A N 1
ATOM 2102 C CA . ARG A 1 265 ? -5.528 -3.282 -18.383 1.00 31.39 265 ARG A CA 1
ATOM 2103 C C . ARG A 1 265 ? -4.827 -4.414 -19.119 1.00 31.39 265 ARG A C 1
ATOM 2105 O O . ARG A 1 265 ? -3.806 -4.930 -18.683 1.00 31.39 265 ARG A O 1
ATOM 2112 N N . GLY A 1 266 ? -5.395 -4.782 -20.257 1.00 26.20 266 GLY A N 1
ATOM 2113 C CA . GLY A 1 266 ? -4.803 -5.742 -21.176 1.00 26.20 266 GLY A CA 1
ATOM 2114 C C . GLY A 1 266 ? -5.475 -5.639 -22.533 1.00 26.20 266 GLY A C 1
ATOM 2115 O O . GLY A 1 266 ? -6.338 -6.443 -22.853 1.00 26.20 266 GLY A O 1
ATOM 2116 N N . TYR A 1 267 ? -5.107 -4.636 -23.333 1.00 27.58 267 TYR A N 1
ATOM 2117 C CA . TYR A 1 267 ? -5.456 -4.648 -24.752 1.00 27.58 267 TYR A CA 1
ATOM 2118 C C . TYR A 1 267 ? -4.434 -5.505 -25.496 1.00 27.58 267 TYR A C 1
ATOM 2120 O O . TYR A 1 267 ? -3.321 -5.069 -25.781 1.00 27.58 267 TYR A O 1
ATOM 2128 N N . GLY A 1 268 ? -4.844 -6.735 -25.791 1.00 24.39 268 GLY A N 1
ATOM 2129 C CA . GLY A 1 268 ? -4.145 -7.677 -26.650 1.00 24.39 268 GLY A CA 1
ATOM 2130 C C . GLY A 1 268 ? -5.132 -8.701 -27.202 1.00 24.39 268 GLY A C 1
ATOM 2131 O O . GLY A 1 268 ? -5.375 -9.712 -26.566 1.00 24.39 268 GLY A O 1
ATOM 2132 N N . SER A 1 269 ? -5.705 -8.377 -28.363 1.00 29.12 269 SER A N 1
ATOM 2133 C CA . SER A 1 269 ? -6.245 -9.264 -29.407 1.00 29.12 269 SER A CA 1
ATOM 2134 C C . SER A 1 269 ? -6.883 -10.605 -28.995 1.00 29.12 269 SER A C 1
ATOM 2136 O O . SER A 1 269 ? -6.192 -11.571 -28.682 1.00 29.12 269 SER A O 1
ATOM 2138 N N . GLY A 1 270 ? -8.205 -10.711 -29.156 1.00 23.78 270 GLY A N 1
ATOM 2139 C CA . GLY A 1 270 ? -8.909 -11.993 -29.168 1.00 23.78 270 GLY A CA 1
ATOM 2140 C C . GLY A 1 270 ? -10.421 -11.810 -29.174 1.00 23.78 270 GLY A C 1
ATOM 2141 O O . GLY A 1 270 ? -10.990 -11.380 -28.179 1.00 23.78 270 GLY A O 1
ATOM 2142 N N . ASN A 1 271 ? -11.057 -12.115 -30.306 1.00 31.22 271 ASN A N 1
ATOM 2143 C CA . ASN A 1 271 ? -12.509 -12.154 -30.463 1.00 31.22 271 ASN A CA 1
ATOM 2144 C C . ASN A 1 271 ? -13.165 -12.938 -29.321 1.00 31.22 271 ASN A C 1
ATOM 2146 O O . ASN A 1 271 ? -12.872 -14.119 -29.168 1.00 31.22 271 ASN A O 1
ATOM 2150 N N . ASN A 1 272 ? -14.053 -12.286 -28.573 1.00 24.61 272 ASN A N 1
ATOM 2151 C CA . ASN A 1 272 ? -15.333 -12.823 -28.117 1.00 24.61 272 ASN A CA 1
ATOM 2152 C C . ASN A 1 272 ? -16.150 -11.667 -27.531 1.00 24.61 272 ASN A C 1
ATOM 2154 O O . ASN A 1 272 ? -15.645 -10.847 -26.768 1.00 24.61 272 ASN A O 1
ATOM 2158 N N . GLU A 1 273 ? -17.407 -11.586 -27.951 1.00 26.92 273 GLU A N 1
ATOM 2159 C CA . GLU A 1 273 ? -18.415 -10.675 -27.424 1.00 26.92 273 GLU A CA 1
ATOM 2160 C C . GLU A 1 273 ? -18.390 -10.678 -25.888 1.00 26.92 273 GLU A C 1
ATOM 2162 O O . GLU A 1 273 ? -18.565 -11.723 -25.262 1.00 26.92 273 GLU A O 1
ATOM 2167 N N . LEU A 1 274 ? -18.227 -9.508 -25.262 1.00 28.02 274 LEU A N 1
ATOM 2168 C CA . LEU A 1 274 ? -18.568 -9.323 -23.851 1.00 28.02 274 LEU A CA 1
ATOM 2169 C C . LEU A 1 274 ? -20.099 -9.311 -23.731 1.00 28.02 274 LEU A C 1
ATOM 2171 O O . LEU A 1 274 ? -20.729 -8.271 -23.537 1.00 28.02 274 LEU A O 1
ATOM 2175 N N . GLN A 1 275 ? -20.711 -10.483 -23.900 1.00 24.22 275 GLN A N 1
ATOM 2176 C CA . GLN A 1 275 ? -22.053 -10.727 -23.402 1.00 24.22 275 GLN A CA 1
ATOM 2177 C C . GLN A 1 275 ? -21.972 -10.679 -21.879 1.00 24.22 275 GLN A C 1
ATOM 2179 O O . GLN A 1 275 ? -21.318 -11.512 -21.251 1.00 24.22 275 GLN A O 1
ATOM 2184 N N . PHE A 1 276 ? -22.654 -9.698 -21.288 1.00 27.02 276 PHE A N 1
ATOM 2185 C CA . PHE A 1 276 ? -23.010 -9.725 -19.877 1.00 27.02 276 PHE A CA 1
ATOM 2186 C C . PHE A 1 276 ? -23.963 -10.904 -19.678 1.00 27.02 276 PHE A C 1
ATOM 2188 O O . PHE A 1 276 ? -25.185 -10.772 -19.731 1.00 27.02 276 PHE A O 1
ATOM 2195 N N . SER A 1 277 ? -23.387 -12.086 -19.502 1.00 23.70 277 SER A N 1
ATOM 2196 C CA . SER A 1 277 ? -24.100 -13.245 -19.004 1.00 23.70 277 SER A CA 1
ATOM 2197 C C . SER A 1 277 ? -24.191 -13.067 -17.494 1.00 23.70 277 SER A C 1
ATOM 2199 O O . SER A 1 277 ? -23.548 -13.772 -16.728 1.00 23.70 277 SER A O 1
ATOM 2201 N N . VAL A 1 278 ? -25.044 -12.138 -17.046 1.00 33.66 278 VAL A N 1
ATOM 2202 C CA . VAL A 1 278 ? -25.920 -12.563 -15.958 1.00 33.66 278 VAL A CA 1
ATOM 2203 C C . VAL A 1 278 ? -26.673 -13.705 -16.600 1.00 33.66 278 VAL A C 1
ATOM 2205 O O . VAL A 1 278 ? -27.561 -13.477 -17.426 1.00 33.66 278 VAL A O 1
ATOM 2208 N N . GLU A 1 279 ? -26.243 -14.932 -16.314 1.00 24.58 279 GLU A N 1
ATOM 2209 C CA . GLU A 1 279 ? -27.158 -16.048 -16.357 1.00 24.58 279 GLU A CA 1
ATOM 2210 C C . GLU A 1 279 ? -28.361 -15.568 -15.556 1.00 24.58 279 GLU A C 1
ATOM 2212 O O . GLU A 1 279 ? -28.397 -15.555 -14.328 1.00 24.58 279 GLU A O 1
ATOM 2217 N N . ARG A 1 280 ? -29.368 -15.096 -16.289 1.00 35.97 280 ARG A N 1
ATOM 2218 C CA . ARG A 1 280 ? -30.746 -15.191 -15.881 1.00 35.97 280 ARG A CA 1
ATOM 2219 C C . ARG A 1 280 ? -30.962 -16.696 -15.865 1.00 35.97 280 ARG A C 1
ATOM 2221 O O . ARG A 1 280 ? -31.536 -17.235 -16.810 1.00 35.97 280 ARG A O 1
ATOM 2228 N N . GLU A 1 281 ? -30.396 -17.370 -14.860 1.00 25.28 281 GLU A N 1
ATOM 2229 C CA . GLU A 1 281 ? -30.766 -18.719 -14.515 1.00 25.28 281 GLU A CA 1
ATOM 2230 C C . GLU A 1 281 ? -32.267 -18.600 -14.331 1.00 25.28 281 GLU A C 1
ATOM 2232 O O . GLU A 1 281 ? -32.795 -18.058 -13.360 1.00 25.28 281 GLU A O 1
ATOM 2237 N N . ARG A 1 282 ? -32.975 -19.051 -15.359 1.00 33.34 282 ARG A N 1
ATOM 2238 C CA . ARG A 1 282 ? -34.322 -19.550 -15.225 1.00 33.34 282 ARG A CA 1
ATOM 2239 C C . ARG A 1 282 ? -34.208 -20.821 -14.382 1.00 33.34 282 ARG A C 1
ATOM 2241 O O . ARG A 1 282 ? -34.498 -21.906 -14.860 1.00 33.34 282 ARG A O 1
ATOM 2248 N N . THR A 1 283 ? -33.755 -20.700 -13.139 1.00 26.27 283 THR A N 1
ATOM 2249 C CA . THR A 1 283 ? -34.214 -21.577 -12.080 1.00 26.27 283 THR A CA 1
ATOM 2250 C C . THR A 1 283 ? -35.614 -21.072 -11.787 1.00 26.27 283 THR A C 1
ATOM 2252 O O . THR A 1 283 ? -35.832 -20.036 -11.156 1.00 26.27 283 THR A O 1
ATOM 2255 N N . GLU A 1 284 ? -36.578 -21.754 -12.393 1.00 35.09 284 GLU A N 1
ATOM 2256 C CA . GLU A 1 284 ? -37.996 -21.660 -12.082 1.00 35.09 284 GLU A CA 1
ATOM 2257 C C . GLU A 1 284 ? -38.152 -21.850 -10.560 1.00 35.09 284 GLU A C 1
ATOM 2259 O O . GLU A 1 284 ? -38.203 -22.970 -10.063 1.00 35.09 284 GLU A O 1
ATOM 2264 N N . GLY A 1 285 ? -38.095 -20.747 -9.798 1.00 34.28 285 GLY A N 1
ATOM 2265 C CA . GLY A 1 285 ? -38.073 -20.799 -8.334 1.00 34.28 285 GLY A CA 1
ATOM 2266 C C . GLY A 1 285 ? -37.834 -19.494 -7.552 1.00 34.28 285 GLY A C 1
ATOM 2267 O O . GLY A 1 285 ? -38.216 -19.455 -6.388 1.00 34.28 285 GLY A O 1
ATOM 2268 N N . SER A 1 286 ? -37.269 -18.410 -8.113 1.00 38.81 286 SER A N 1
ATOM 2269 C CA . SER A 1 286 ? -36.839 -17.243 -7.294 1.00 38.81 286 SER A CA 1
ATOM 2270 C C . SER A 1 286 ? -37.354 -15.855 -7.724 1.00 38.81 286 SER A C 1
ATOM 2272 O O . SER A 1 286 ? -36.714 -14.836 -7.462 1.00 38.81 286 SER A O 1
ATOM 2274 N N . THR A 1 287 ? -38.560 -15.752 -8.298 1.00 46.09 287 THR A N 1
ATOM 2275 C CA . THR A 1 287 ? -39.213 -14.447 -8.574 1.00 46.09 287 THR A CA 1
ATOM 2276 C C . THR A 1 287 ? -39.390 -13.585 -7.310 1.00 46.09 287 THR A C 1
ATOM 2278 O O . THR A 1 287 ? -39.441 -12.359 -7.403 1.00 46.09 287 THR A O 1
ATOM 2281 N N . LEU A 1 288 ? -39.445 -14.215 -6.130 1.00 47.97 288 LEU A N 1
ATOM 2282 C CA . LEU A 1 288 ? -39.625 -13.552 -4.837 1.00 47.97 288 LEU A CA 1
ATOM 2283 C C . LEU A 1 288 ? -38.376 -12.777 -4.380 1.00 47.97 288 LEU A C 1
ATOM 2285 O O . LEU A 1 288 ? -38.500 -11.639 -3.936 1.00 47.97 288 LEU A O 1
ATOM 2289 N N . GLY A 1 289 ? -37.174 -13.338 -4.571 1.00 53.84 289 GLY A N 1
ATOM 2290 C CA . GLY A 1 289 ? -35.924 -12.698 -4.146 1.00 53.84 289 GLY A CA 1
ATOM 2291 C C . GLY A 1 289 ? -35.707 -11.361 -4.852 1.00 53.84 289 GLY A C 1
ATOM 2292 O O . GLY A 1 289 ? -35.548 -10.337 -4.195 1.00 53.84 289 GLY A O 1
ATOM 2293 N N . CYS A 1 290 ? -35.831 -11.343 -6.184 1.00 58.25 290 CYS A N 1
ATOM 2294 C CA . CYS A 1 290 ? -35.639 -10.144 -7.012 1.00 58.25 290 CYS A CA 1
ATOM 2295 C C . CYS A 1 290 ? -36.576 -8.983 -6.613 1.00 58.25 290 CYS A C 1
ATOM 2297 O O . CYS A 1 290 ? -36.186 -7.814 -6.661 1.00 58.25 290 CYS A O 1
ATOM 2299 N N . GLN A 1 291 ? -37.798 -9.296 -6.160 1.00 64.31 291 GLN A N 1
ATOM 2300 C CA . GLN A 1 291 ? -38.741 -8.302 -5.638 1.00 64.31 291 GLN A CA 1
ATOM 2301 C C . GLN A 1 291 ? -38.345 -7.776 -4.253 1.00 64.31 291 GLN A C 1
ATOM 2303 O O . GLN A 1 291 ? -38.526 -6.587 -3.989 1.00 64.31 291 GLN A O 1
ATOM 2308 N N . GLU A 1 292 ? -37.789 -8.618 -3.383 1.00 69.88 292 GLU A N 1
ATOM 2309 C CA . GLU A 1 292 ? -37.254 -8.194 -2.086 1.00 69.88 292 GLU A CA 1
ATOM 2310 C C . GLU A 1 292 ? -36.026 -7.295 -2.258 1.00 69.88 292 GLU A C 1
ATOM 2312 O O . GLU A 1 292 ? -35.978 -6.227 -1.653 1.00 69.88 292 GLU A O 1
ATOM 2317 N N . GLN A 1 293 ? -35.087 -7.634 -3.152 1.00 72.19 293 GLN A N 1
ATOM 2318 C CA . GLN A 1 293 ? -33.941 -6.758 -3.439 1.00 72.19 293 GLN A CA 1
ATOM 2319 C C . GLN A 1 293 ? -34.378 -5.422 -4.043 1.00 72.19 293 GLN A C 1
ATOM 2321 O O . GLN A 1 293 ? -33.864 -4.376 -3.648 1.00 72.19 293 GLN A O 1
ATOM 2326 N N . LYS A 1 294 ? -35.380 -5.428 -4.931 1.00 79.50 294 LYS A N 1
ATOM 2327 C CA . LYS A 1 294 ? -35.996 -4.196 -5.433 1.00 79.50 294 LYS A CA 1
ATOM 2328 C C . LYS A 1 294 ? -36.578 -3.349 -4.294 1.00 79.50 294 LYS A C 1
ATOM 2330 O O . LYS A 1 294 ? -36.255 -2.169 -4.208 1.00 79.50 294 LYS A O 1
ATOM 2335 N N . ARG A 1 295 ? -37.381 -3.935 -3.397 1.00 80.25 295 ARG A N 1
ATOM 2336 C CA . ARG A 1 295 ? -37.962 -3.222 -2.239 1.00 80.25 295 ARG A CA 1
ATOM 2337 C C . ARG A 1 295 ? -36.894 -2.653 -1.308 1.00 80.25 295 ARG A C 1
ATOM 2339 O O . ARG A 1 295 ? -37.047 -1.526 -0.839 1.00 80.25 295 ARG A O 1
ATOM 2346 N N . THR A 1 296 ? -35.815 -3.397 -1.074 1.00 80.50 296 THR A N 1
ATOM 2347 C CA . THR A 1 296 ? -34.660 -2.940 -0.294 1.00 80.50 296 THR A CA 1
ATOM 2348 C C . THR A 1 296 ? -34.017 -1.720 -0.939 1.00 80.50 296 THR A C 1
ATOM 2350 O O . THR A 1 296 ? -33.858 -0.701 -0.274 1.00 80.50 296 THR A O 1
ATOM 2353 N N . ILE A 1 297 ? -33.718 -1.770 -2.240 1.00 81.50 297 ILE A N 1
ATOM 2354 C CA . ILE A 1 297 ? -33.122 -0.638 -2.964 1.00 81.50 297 ILE A CA 1
ATOM 2355 C C . ILE A 1 297 ? -34.044 0.583 -2.901 1.00 81.50 297 ILE A C 1
ATOM 2357 O O . ILE A 1 297 ? -33.595 1.666 -2.539 1.00 81.50 297 ILE A O 1
ATOM 2361 N N . GLU A 1 298 ? -35.334 0.421 -3.199 1.00 83.62 298 GLU A N 1
ATOM 2362 C CA . GLU A 1 298 ? -36.286 1.536 -3.214 1.00 83.62 298 GLU A CA 1
ATOM 2363 C C . GLU A 1 298 ? -36.434 2.191 -1.833 1.00 83.62 298 GLU A C 1
ATOM 2365 O O . GLU A 1 298 ? -36.443 3.419 -1.717 1.00 83.62 298 GLU A O 1
ATOM 2370 N N . SER A 1 299 ? -36.463 1.374 -0.780 1.00 83.94 299 SER A N 1
ATOM 2371 C CA . SER A 1 299 ? -36.530 1.841 0.605 1.00 83.94 299 SER A CA 1
ATOM 2372 C C . SER A 1 299 ? -35.260 2.594 1.004 1.00 83.94 299 SER A C 1
ATOM 2374 O O . SER A 1 299 ? -35.349 3.703 1.526 1.00 83.94 299 SER A O 1
ATOM 2376 N N . LEU A 1 300 ? -34.074 2.065 0.688 1.00 84.12 300 LEU A N 1
ATOM 2377 C CA . LEU A 1 300 ? -32.807 2.737 0.992 1.00 84.12 300 LEU A CA 1
ATOM 2378 C C . LEU A 1 300 ? -32.688 4.085 0.279 1.00 84.12 300 LEU A C 1
ATOM 2380 O O . LEU A 1 300 ? -32.294 5.066 0.907 1.00 84.12 300 LEU A O 1
ATOM 2384 N N . VAL A 1 301 ? -33.090 4.163 -0.993 1.00 82.38 301 VAL A N 1
ATOM 2385 C CA . VAL A 1 301 ? -33.060 5.415 -1.764 1.00 82.38 301 VAL A CA 1
ATOM 2386 C C . VAL A 1 301 ? -33.985 6.468 -1.159 1.00 82.38 301 VAL A C 1
ATOM 2388 O O . VAL A 1 301 ? -33.603 7.633 -1.068 1.00 82.38 301 VAL A O 1
ATOM 2391 N N . SER A 1 302 ? -35.162 6.066 -0.673 1.00 82.50 302 SER A N 1
ATOM 2392 C CA . SER A 1 302 ? -36.130 6.995 -0.074 1.00 82.50 302 SER A CA 1
ATOM 2393 C C . SER A 1 302 ? -35.629 7.693 1.199 1.00 82.50 302 SER A C 1
ATOM 2395 O O . SER A 1 302 ? -36.108 8.775 1.532 1.00 82.50 302 SER A O 1
ATOM 2397 N N . VAL A 1 303 ? -34.653 7.100 1.894 1.00 81.75 303 VAL A N 1
ATOM 2398 C CA . VAL A 1 303 ? -34.109 7.607 3.166 1.00 81.75 303 VAL A CA 1
ATOM 2399 C C . VAL A 1 303 ? -32.689 8.169 3.015 1.00 81.75 303 VAL A C 1
ATOM 2401 O O . VAL A 1 303 ? -32.122 8.702 3.971 1.00 81.75 303 VAL A O 1
ATOM 2404 N N . LEU A 1 304 ? -32.113 8.132 1.808 1.00 80.19 304 LEU A N 1
ATOM 2405 C CA . LEU A 1 304 ? -30.825 8.768 1.542 1.00 80.19 304 LEU A CA 1
ATOM 2406 C C . LEU A 1 304 ? -30.883 10.277 1.859 1.00 80.19 304 LEU A C 1
ATOM 2408 O O . LEU A 1 304 ? -31.806 10.964 1.400 1.00 80.19 304 LEU A O 1
ATOM 2412 N N . PRO A 1 305 ? -29.883 10.833 2.569 1.00 74.94 305 PRO A N 1
ATOM 2413 C CA . PRO A 1 305 ? -29.786 12.270 2.803 1.00 74.94 305 PRO A CA 1
ATOM 2414 C C . PRO A 1 305 ? -29.702 13.054 1.489 1.00 74.94 305 PRO A C 1
ATOM 2416 O O . PRO A 1 305 ? -29.015 12.642 0.555 1.00 74.94 305 PRO A O 1
ATOM 2419 N N . THR A 1 306 ? -30.402 14.185 1.408 1.00 66.00 306 THR A N 1
ATOM 2420 C CA . THR A 1 306 ? -30.421 15.066 0.224 1.00 66.00 306 THR A CA 1
ATOM 2421 C C . THR A 1 306 ? -29.326 16.135 0.234 1.00 66.00 306 THR A C 1
ATOM 2423 O O . THR A 1 306 ? -29.186 16.852 -0.751 1.00 66.00 306 THR A O 1
ATOM 2426 N N . GLN A 1 307 ? -28.590 16.282 1.340 1.00 63.53 307 GLN A N 1
ATOM 2427 C CA . GLN A 1 307 ? -27.594 17.343 1.516 1.00 63.53 307 GLN A CA 1
ATOM 2428 C C . GLN A 1 307 ? -26.226 16.942 0.937 1.00 63.53 307 GLN A C 1
ATOM 2430 O O . GLN A 1 307 ? -25.818 15.793 1.130 1.00 63.53 307 GLN A O 1
ATOM 2435 N N . PRO A 1 308 ? -25.499 17.869 0.285 1.00 55.00 308 PRO A N 1
ATOM 2436 C CA . PRO A 1 308 ? -24.191 17.604 -0.315 1.00 55.00 308 PRO A CA 1
ATOM 2437 C C . PRO A 1 308 ? -23.084 17.347 0.720 1.00 55.00 308 PRO A C 1
ATOM 2439 O O . PRO A 1 308 ? -22.093 16.712 0.383 1.00 55.00 308 PRO A O 1
ATOM 2442 N N . GLU A 1 309 ? -23.248 17.756 1.988 1.00 51.25 309 GLU A N 1
ATOM 2443 C CA . GLU A 1 309 ? -22.282 17.439 3.058 1.00 51.25 309 GLU A CA 1
ATOM 2444 C C . GLU A 1 309 ? -22.408 15.999 3.599 1.00 51.25 309 GLU A C 1
ATOM 2446 O O . GLU A 1 309 ? -21.745 15.621 4.566 1.00 51.25 309 GLU A O 1
ATOM 2451 N N . ALA A 1 310 ? -23.288 15.173 3.026 1.00 57.03 310 ALA A N 1
ATOM 2452 C CA . ALA A 1 310 ? -23.416 13.782 3.430 1.00 57.03 310 ALA A CA 1
ATOM 2453 C C . ALA A 1 310 ? -22.194 12.971 2.965 1.00 57.03 310 ALA A C 1
ATOM 2455 O O . ALA A 1 310 ? -21.889 12.921 1.778 1.00 57.03 310 ALA A O 1
ATOM 2456 N N . VAL A 1 311 ? -21.540 12.268 3.900 1.00 60.97 311 VAL A N 1
ATOM 2457 C CA . VAL A 1 311 ? -20.448 11.301 3.654 1.00 60.97 311 VAL A CA 1
ATOM 2458 C C . VAL A 1 311 ? -20.996 10.058 2.932 1.00 60.97 311 VAL A C 1
ATOM 2460 O O . VAL A 1 311 ? -21.054 8.963 3.488 1.00 60.97 311 VAL A O 1
ATOM 2463 N N . VAL A 1 312 ? -21.486 10.225 1.708 1.00 68.69 312 VAL A N 1
ATOM 2464 C CA . VAL A 1 312 ? -21.843 9.133 0.805 1.00 68.69 312 VAL A CA 1
ATOM 2465 C C . VAL A 1 312 ? -20.983 9.300 -0.444 1.00 68.69 312 VAL A C 1
ATOM 2467 O O . VAL A 1 312 ? -21.250 10.189 -1.250 1.00 68.69 312 VAL A O 1
ATOM 2470 N N . PRO A 1 313 ? -19.940 8.472 -0.620 1.00 72.81 313 PRO A N 1
ATOM 2471 C CA . PRO A 1 313 ? -19.054 8.576 -1.769 1.00 72.81 313 PRO A CA 1
ATOM 2472 C C . PRO A 1 313 ? -19.818 8.418 -3.087 1.00 72.81 313 PRO A C 1
ATOM 2474 O O . PRO A 1 313 ? -20.678 7.539 -3.215 1.00 72.81 313 PRO A O 1
ATOM 2477 N N . CYS A 1 314 ? -19.443 9.198 -4.103 1.00 72.38 314 CYS A N 1
ATOM 2478 C CA . CYS A 1 314 ? -20.027 9.108 -5.446 1.00 72.38 314 CYS A CA 1
ATOM 2479 C C . CYS A 1 314 ? -19.944 7.683 -6.021 1.00 72.38 314 CYS A C 1
ATOM 2481 O O . CYS A 1 314 ? -20.884 7.190 -6.646 1.00 72.38 314 CYS A O 1
ATOM 2483 N N . GLN A 1 315 ? -18.865 6.963 -5.704 1.00 72.62 315 GLN A N 1
ATOM 2484 C CA . GLN A 1 315 ? -18.695 5.561 -6.070 1.00 72.62 315 GLN A CA 1
ATOM 2485 C C . GLN A 1 315 ? -19.825 4.662 -5.539 1.00 72.62 315 GLN A C 1
ATOM 2487 O O . GLN A 1 315 ? -20.330 3.811 -6.272 1.00 72.62 315 GLN A O 1
ATOM 2492 N N . PHE A 1 316 ? -20.252 4.847 -4.287 1.00 77.75 316 PHE A N 1
ATOM 2493 C CA . PHE A 1 316 ? -21.355 4.078 -3.712 1.00 77.75 316 PHE A CA 1
ATOM 2494 C C . PHE A 1 316 ? -22.683 4.415 -4.400 1.00 77.75 316 PHE A C 1
ATOM 2496 O O . PHE A 1 316 ? -23.428 3.504 -4.760 1.00 77.75 316 PHE A O 1
ATOM 2503 N N . LEU A 1 317 ? -22.956 5.699 -4.660 1.00 77.00 317 LEU A N 1
ATOM 2504 C CA . LEU A 1 317 ? -24.165 6.132 -5.374 1.00 77.00 317 LEU A CA 1
ATOM 2505 C C . LEU A 1 317 ? -24.223 5.569 -6.802 1.00 77.00 317 LEU A C 1
ATOM 2507 O O . LEU A 1 317 ? -25.271 5.090 -7.230 1.00 77.00 317 LEU A O 1
ATOM 2511 N N . LEU A 1 318 ? -23.094 5.547 -7.516 1.00 73.56 318 LEU A N 1
ATOM 2512 C CA . LEU A 1 318 ? -22.980 4.942 -8.846 1.00 73.56 318 LEU A CA 1
ATOM 2513 C C . LEU A 1 318 ? -23.214 3.426 -8.811 1.00 73.56 318 LEU A C 1
ATOM 2515 O O . LEU A 1 318 ? -23.914 2.890 -9.672 1.00 73.56 318 LEU A O 1
ATOM 2519 N N . ARG A 1 319 ? -22.676 2.718 -7.809 1.00 74.50 319 ARG A N 1
ATOM 2520 C CA . ARG A 1 319 ? -22.941 1.280 -7.605 1.00 74.50 319 ARG A CA 1
ATOM 2521 C C . ARG A 1 319 ? -24.415 1.018 -7.288 1.00 74.50 319 ARG A C 1
ATOM 2523 O O . ARG A 1 319 ? -25.005 0.088 -7.843 1.00 74.50 319 ARG A O 1
ATOM 2530 N N . LEU A 1 320 ? -25.026 1.850 -6.446 1.00 78.12 320 LEU A N 1
ATOM 2531 C CA . LEU A 1 320 ? -26.440 1.748 -6.097 1.00 78.12 320 LEU A CA 1
ATOM 2532 C C . LEU A 1 320 ? -27.337 2.020 -7.310 1.00 78.12 320 LEU A C 1
ATOM 2534 O O . LEU A 1 320 ? -28.282 1.272 -7.535 1.00 78.12 320 LEU A O 1
ATOM 2538 N N . LEU A 1 321 ? -26.997 3.010 -8.142 1.00 77.00 321 LEU A N 1
ATOM 2539 C CA . LEU A 1 321 ? -27.688 3.302 -9.399 1.00 77.00 321 LEU A CA 1
ATOM 2540 C C . LEU A 1 321 ? -27.604 2.124 -10.382 1.00 77.00 321 LEU A C 1
ATOM 2542 O O . LEU A 1 321 ? -28.629 1.701 -10.913 1.00 77.00 321 LEU A O 1
ATOM 2546 N N . LYS A 1 322 ? -26.412 1.539 -10.575 1.00 72.69 322 LYS A N 1
ATOM 2547 C CA . LYS A 1 322 ? -26.222 0.333 -11.407 1.00 72.69 322 LYS A CA 1
ATOM 2548 C C . LYS A 1 322 ? -27.128 -0.805 -10.935 1.00 72.69 322 LYS A C 1
ATOM 2550 O O . LYS A 1 322 ? -27.837 -1.414 -11.732 1.00 72.69 322 LYS A O 1
ATOM 2555 N N . THR A 1 323 ? -27.155 -1.040 -9.628 1.00 72.00 323 THR A N 1
ATOM 2556 C CA . THR A 1 323 ? -27.975 -2.085 -9.006 1.00 72.00 323 THR A CA 1
ATOM 2557 C C . THR A 1 323 ? -29.473 -1.779 -9.166 1.00 72.00 323 THR A C 1
ATOM 2559 O O . THR A 1 323 ? -30.234 -2.636 -9.604 1.00 72.00 323 THR A O 1
ATOM 2562 N N . ALA A 1 324 ? -29.909 -0.539 -8.931 1.00 75.31 324 ALA A N 1
ATOM 2563 C CA . ALA A 1 324 ? -31.298 -0.107 -9.108 1.00 75.31 324 ALA A CA 1
ATOM 2564 C C . ALA A 1 324 ? -31.808 -0.298 -10.547 1.00 75.31 324 ALA A C 1
ATOM 2566 O O . ALA A 1 324 ? -32.957 -0.696 -10.749 1.00 75.31 324 ALA A O 1
ATOM 2567 N N . ILE A 1 325 ? -30.948 -0.065 -11.543 1.00 70.06 325 ILE A N 1
ATOM 2568 C CA . ILE A 1 325 ? -31.256 -0.304 -12.957 1.00 70.06 325 ILE A CA 1
ATOM 2569 C C . ILE A 1 325 ? -31.394 -1.808 -13.232 1.00 70.06 325 ILE A C 1
ATOM 2571 O O . ILE A 1 325 ? -32.392 -2.224 -13.819 1.00 70.06 325 ILE A O 1
ATOM 2575 N N . VAL A 1 326 ? -30.444 -2.631 -12.771 1.00 70.50 326 VAL A N 1
ATOM 2576 C CA . VAL A 1 326 ? -30.468 -4.098 -12.956 1.00 70.50 326 VAL A CA 1
ATOM 2577 C C . VAL A 1 326 ? -31.746 -4.716 -12.381 1.00 70.50 326 VAL A C 1
ATOM 2579 O O . VAL A 1 326 ? -32.395 -5.523 -13.046 1.00 70.50 326 VAL A O 1
ATOM 2582 N N . TYR A 1 327 ? -32.152 -4.290 -11.184 1.00 72.81 327 TYR A N 1
ATOM 2583 C CA . TYR A 1 327 ? -33.355 -4.786 -10.506 1.00 72.81 327 TYR A CA 1
ATOM 2584 C C . TYR A 1 327 ? -34.645 -4.033 -10.892 1.00 72.81 327 TYR A C 1
ATOM 2586 O O . TYR A 1 327 ? -35.702 -4.283 -10.313 1.00 72.81 327 TYR A O 1
ATOM 2594 N N . SER A 1 328 ? -34.597 -3.144 -11.895 1.00 72.00 328 SER A N 1
ATOM 2595 C CA . SER A 1 328 ? -35.761 -2.407 -12.420 1.00 72.00 328 SER A CA 1
ATOM 2596 C C . SER A 1 328 ? -36.565 -1.666 -11.334 1.00 72.00 328 SER A C 1
ATOM 2598 O O . SER A 1 328 ? -37.789 -1.827 -11.218 1.00 72.00 328 SER A O 1
ATOM 2600 N N . ALA A 1 329 ? -35.872 -0.870 -10.514 1.00 77.06 329 ALA A N 1
ATOM 2601 C CA . ALA A 1 329 ? -36.475 0.031 -9.528 1.00 77.06 329 ALA A CA 1
ATOM 2602 C C . ALA A 1 329 ? -37.360 1.111 -10.187 1.00 77.06 329 ALA A C 1
ATOM 2604 O O . ALA A 1 329 ? -37.287 1.347 -11.395 1.00 77.06 329 ALA A O 1
ATOM 2605 N N . SER A 1 330 ? -38.220 1.766 -9.401 1.00 80.62 330 SER A N 1
ATOM 2606 C CA . SER A 1 330 ? -39.104 2.837 -9.881 1.00 80.62 330 SER A CA 1
ATOM 2607 C C . SER A 1 330 ? -38.340 3.928 -10.659 1.00 80.62 330 SER A C 1
ATOM 2609 O O . SER A 1 330 ? -37.351 4.456 -10.141 1.00 80.62 330 SER A O 1
ATOM 2611 N N . PRO A 1 331 ? -38.813 4.346 -11.854 1.00 76.38 331 PRO A N 1
ATOM 2612 C CA . PRO A 1 331 ? -38.162 5.389 -12.653 1.00 76.38 331 PRO A CA 1
ATOM 2613 C C . PRO A 1 331 ? -37.966 6.715 -11.907 1.00 76.38 331 PRO A C 1
ATOM 2615 O O . PRO A 1 331 ? -36.985 7.412 -12.149 1.00 76.38 331 PRO A O 1
ATOM 2618 N N . ALA A 1 332 ? -38.864 7.048 -10.973 1.00 79.25 332 ALA A N 1
ATOM 2619 C CA . ALA A 1 332 ? -38.744 8.247 -10.144 1.00 79.25 332 ALA A CA 1
ATOM 2620 C C . ALA A 1 332 ? -37.540 8.177 -9.188 1.00 79.25 332 ALA A C 1
ATOM 2622 O O . ALA A 1 332 ? -36.830 9.163 -9.023 1.00 79.25 332 ALA A O 1
ATOM 2623 N N . LEU A 1 333 ? -37.277 7.004 -8.601 1.00 79.19 333 LEU A N 1
ATOM 2624 C CA . LEU A 1 333 ? -36.144 6.784 -7.694 1.00 79.19 333 LEU A CA 1
ATOM 2625 C C . LEU A 1 333 ? -34.820 6.682 -8.453 1.00 79.19 333 LEU A C 1
ATOM 2627 O O . LEU A 1 333 ? -33.795 7.145 -7.965 1.00 79.19 333 LEU A O 1
ATOM 2631 N N . ILE A 1 334 ? -34.847 6.124 -9.666 1.00 76.94 334 ILE A N 1
ATOM 2632 C CA . ILE A 1 334 ? -33.694 6.141 -10.572 1.00 76.94 334 ILE A CA 1
ATOM 2633 C C . ILE A 1 334 ? -33.342 7.587 -10.940 1.00 76.94 334 ILE A C 1
ATOM 2635 O O . ILE A 1 334 ? -32.183 7.962 -10.832 1.00 76.94 334 ILE A O 1
ATOM 2639 N N . SER A 1 335 ? -34.330 8.415 -11.292 1.00 76.12 335 SER A N 1
ATOM 2640 C CA . SER A 1 335 ? -34.106 9.834 -11.599 1.00 76.12 335 SER A CA 1
ATOM 2641 C C . SER A 1 335 ? -33.598 10.627 -10.388 1.00 76.12 335 SER A C 1
ATOM 2643 O O . SER A 1 335 ? -32.713 11.468 -10.533 1.00 76.12 335 SER A O 1
ATOM 2645 N N . ASP A 1 336 ? -34.095 10.335 -9.182 1.00 76.81 336 ASP A N 1
ATOM 2646 C CA . ASP A 1 336 ? -33.584 10.942 -7.949 1.00 76.81 336 ASP A CA 1
ATOM 2647 C C . ASP A 1 336 ? -32.127 10.528 -7.663 1.00 76.81 336 ASP A C 1
ATOM 2649 O O . ASP A 1 336 ? -31.298 11.370 -7.318 1.00 76.81 336 ASP A O 1
ATOM 2653 N N . LEU A 1 337 ? -31.771 9.257 -7.885 1.00 76.44 337 LEU A N 1
ATOM 2654 C CA . LEU A 1 337 ? -30.382 8.796 -7.800 1.00 76.44 337 LEU A CA 1
ATOM 2655 C C . LEU A 1 337 ? -29.489 9.441 -8.863 1.00 76.44 337 LEU A C 1
ATOM 2657 O O . LEU A 1 337 ? -28.387 9.866 -8.532 1.00 76.44 337 LEU A O 1
ATOM 2661 N N . GLU A 1 338 ? -29.951 9.547 -10.111 1.00 73.25 338 GLU A N 1
ATOM 2662 C CA . GLU A 1 338 ? -29.236 10.235 -11.195 1.00 73.25 338 GLU A CA 1
ATOM 2663 C C . GLU A 1 338 ? -28.937 11.689 -10.814 1.00 73.25 338 GLU A C 1
ATOM 2665 O O . GLU A 1 338 ? -27.806 12.149 -10.970 1.00 73.25 338 GLU A O 1
ATOM 2670 N N . LYS A 1 339 ? -29.921 12.390 -10.235 1.00 75.25 339 LYS A N 1
ATOM 2671 C CA . LYS A 1 339 ? -29.756 13.759 -9.740 1.00 75.25 339 LYS A CA 1
ATOM 2672 C C . LYS A 1 339 ? -28.713 13.841 -8.623 1.00 75.25 339 LYS A C 1
ATOM 2674 O O . LYS A 1 339 ? -27.852 14.715 -8.661 1.00 75.25 339 LYS A O 1
ATOM 2679 N N . ARG A 1 340 ? -28.756 12.930 -7.646 1.00 75.69 340 ARG A N 1
ATOM 2680 C CA . ARG A 1 340 ? -27.811 12.897 -6.511 1.00 75.69 340 ARG A CA 1
ATOM 2681 C C . ARG A 1 340 ? -26.388 12.543 -6.936 1.00 75.69 340 ARG A C 1
ATOM 2683 O O . ARG A 1 340 ? -25.447 13.165 -6.456 1.00 75.69 340 ARG A O 1
ATOM 2690 N N . VAL A 1 341 ? -26.228 11.586 -7.851 1.00 74.44 341 VAL A N 1
ATOM 2691 C CA . VAL A 1 341 ? -24.936 11.272 -8.483 1.00 74.44 341 VAL A CA 1
ATOM 2692 C C . VAL A 1 341 ? -24.410 12.499 -9.219 1.00 74.44 341 VAL A C 1
ATOM 2694 O O . VAL A 1 341 ? -23.234 12.821 -9.079 1.00 74.44 341 VAL A O 1
ATOM 2697 N N . GLY A 1 342 ? -25.287 13.204 -9.944 1.00 69.38 342 GLY A N 1
ATOM 2698 C CA . GLY A 1 342 ? -24.976 14.486 -10.563 1.00 69.38 342 GLY A CA 1
ATOM 2699 C C . GLY A 1 342 ? -24.405 15.463 -9.540 1.00 69.38 342 GLY A C 1
ATOM 2700 O O . GLY A 1 342 ? -23.303 15.941 -9.728 1.00 69.38 342 GLY A O 1
ATOM 2701 N N . MET A 1 343 ? -25.073 15.685 -8.408 1.00 70.00 343 MET A N 1
ATOM 2702 C CA . MET A 1 343 ? -24.603 16.605 -7.356 1.00 70.00 343 MET A CA 1
ATOM 2703 C C . MET A 1 343 ? -23.280 16.188 -6.680 1.00 70.00 343 MET A C 1
ATOM 2705 O O . MET A 1 343 ? -22.554 17.055 -6.207 1.00 70.00 343 MET A O 1
ATOM 2709 N N . ALA A 1 344 ? -22.954 14.890 -6.639 1.00 68.62 344 ALA A N 1
ATOM 2710 C CA . ALA A 1 344 ? -21.762 14.341 -5.976 1.00 68.62 344 ALA A CA 1
ATOM 2711 C C . ALA A 1 344 ? -20.595 14.039 -6.941 1.00 68.62 344 ALA A C 1
ATOM 2713 O O . ALA A 1 344 ? -19.646 13.338 -6.586 1.00 68.62 344 ALA A O 1
ATOM 2714 N N . LEU A 1 345 ? -20.662 14.516 -8.188 1.00 67.38 345 LEU A N 1
ATOM 2715 C CA . LEU A 1 345 ? -19.722 14.140 -9.249 1.00 67.38 345 LEU A CA 1
ATOM 2716 C C . LEU A 1 345 ? -18.305 14.721 -9.075 1.00 67.38 345 LEU A C 1
ATOM 2718 O O . LEU A 1 345 ? -17.374 14.250 -9.726 1.00 67.38 345 LEU A O 1
ATOM 2722 N N . GLU A 1 346 ? -18.123 15.705 -8.186 1.00 59.06 346 GLU A N 1
ATOM 2723 C CA . GLU A 1 346 ? -16.824 16.336 -7.897 1.00 59.06 346 GLU A CA 1
ATOM 2724 C C . GLU A 1 346 ? -15.750 15.333 -7.422 1.00 59.06 346 GLU A C 1
ATOM 2726 O O . GLU A 1 346 ? -14.575 15.516 -7.743 1.00 59.06 346 GLU A O 1
ATOM 2731 N N . ASP A 1 347 ? -16.156 14.245 -6.752 1.00 56.91 347 ASP A N 1
ATOM 2732 C CA . ASP A 1 347 ? -15.270 13.220 -6.171 1.00 56.91 347 ASP A CA 1
ATOM 2733 C C . ASP A 1 347 ? -15.180 11.920 -7.005 1.00 56.91 347 ASP A C 1
ATOM 2735 O O . ASP A 1 347 ? -14.652 10.903 -6.546 1.00 56.91 347 ASP A O 1
ATOM 2739 N N . ALA A 1 348 ? -15.740 11.896 -8.219 1.00 59.03 348 ALA A N 1
ATOM 2740 C CA . ALA A 1 348 ? -15.836 10.680 -9.030 1.00 59.03 348 ALA A CA 1
ATOM 2741 C C . ALA A 1 348 ? -14.549 10.376 -9.825 1.00 59.03 348 ALA A C 1
ATOM 2743 O O . ALA A 1 348 ? -13.886 11.277 -10.332 1.00 59.03 348 ALA A O 1
ATOM 2744 N N . ASN A 1 349 ? -14.232 9.090 -10.028 1.00 56.19 349 ASN A N 1
ATOM 2745 C CA . ASN A 1 349 ? -13.220 8.651 -10.995 1.00 56.19 349 ASN A CA 1
ATOM 2746 C C . ASN A 1 349 ? -13.865 8.242 -12.330 1.00 56.19 349 ASN A C 1
ATOM 2748 O O . ASN A 1 349 ? -14.975 7.713 -12.384 1.00 56.19 349 ASN A O 1
ATOM 2752 N N . VAL A 1 350 ? -13.124 8.414 -13.430 1.00 54.19 350 VAL A N 1
ATOM 2753 C CA . VAL A 1 350 ? -13.583 8.118 -14.805 1.00 54.19 350 VAL A CA 1
ATOM 2754 C C . VAL A 1 350 ? -14.011 6.653 -14.963 1.00 54.19 350 VAL A C 1
ATOM 2756 O O . VAL A 1 350 ? -14.999 6.372 -15.632 1.00 54.19 350 VAL A O 1
ATOM 2759 N N . CYS A 1 351 ? -13.321 5.718 -14.302 1.00 48.72 351 CYS A N 1
ATOM 2760 C CA . CYS A 1 351 ? -13.649 4.291 -14.354 1.00 48.72 351 CYS A CA 1
ATOM 2761 C C . CYS A 1 351 ? -14.977 3.941 -13.660 1.00 48.72 351 CYS A C 1
ATOM 2763 O O . CYS A 1 351 ? -15.611 2.960 -14.038 1.00 48.72 351 CYS A O 1
ATOM 2765 N N . ASP A 1 352 ? -15.426 4.735 -12.682 1.00 53.00 352 ASP A N 1
ATOM 2766 C CA . ASP A 1 352 ? -16.697 4.497 -11.986 1.00 53.00 352 ASP A CA 1
ATOM 2767 C C . ASP A 1 352 ? -17.904 4.947 -12.837 1.00 53.00 352 ASP A C 1
ATOM 2769 O O . ASP A 1 352 ? -18.973 4.326 -12.778 1.00 53.00 352 ASP A O 1
ATOM 2773 N N . LEU A 1 353 ? -17.696 5.971 -13.679 1.00 56.09 353 LEU A N 1
ATOM 2774 C CA . LEU A 1 353 ? -18.639 6.514 -14.670 1.00 56.09 353 LEU A CA 1
ATOM 2775 C C . LEU A 1 353 ? -18.814 5.638 -15.914 1.00 56.09 353 LEU A C 1
ATOM 2777 O O . LEU A 1 353 ? -19.820 5.753 -16.618 1.00 56.09 353 LEU A O 1
ATOM 2781 N N . LEU A 1 354 ? -17.846 4.763 -16.197 1.00 53.31 354 LEU A N 1
ATOM 2782 C CA . LEU A 1 354 ? -17.963 3.765 -17.253 1.00 53.31 354 LEU A CA 1
ATOM 2783 C C . LEU A 1 354 ? -18.916 2.668 -16.771 1.00 53.31 354 LEU A C 1
ATOM 2785 O O . LEU A 1 354 ? -18.569 1.767 -16.006 1.00 53.31 354 LEU A O 1
ATOM 2789 N N . ILE A 1 355 ? -20.172 2.790 -17.180 1.00 48.59 355 ILE A N 1
ATOM 2790 C CA . ILE A 1 355 ? -21.197 1.781 -16.951 1.00 48.59 355 ILE A CA 1
ATOM 2791 C C . ILE A 1 355 ? -21.124 0.775 -18.123 1.00 48.59 355 ILE A C 1
ATOM 2793 O O . ILE A 1 355 ? -21.365 1.183 -19.261 1.00 48.59 355 ILE A O 1
ATOM 2797 N N . PRO A 1 356 ? -20.799 -0.518 -17.901 1.00 39.84 356 PRO A N 1
ATOM 2798 C CA . PRO A 1 356 ? -20.707 -1.491 -18.988 1.00 39.84 356 PRO A CA 1
ATOM 2799 C C . PRO A 1 356 ? -22.078 -1.754 -19.628 1.00 39.84 356 PRO A C 1
ATOM 2801 O O . PRO A 1 356 ? -23.011 -2.165 -18.951 1.00 39.84 356 PRO A O 1
ATOM 2804 N N . ASN A 1 357 ? -22.159 -1.499 -20.935 1.00 40.25 357 ASN A N 1
ATOM 2805 C CA . ASN A 1 357 ? -23.131 -1.982 -21.925 1.00 40.25 357 ASN A CA 1
ATOM 2806 C C . ASN A 1 357 ? -24.590 -2.212 -21.452 1.00 40.25 357 ASN A C 1
ATOM 2808 O O . ASN A 1 357 ? -25.019 -3.338 -21.199 1.00 40.25 357 ASN A O 1
ATOM 2812 N N . PHE A 1 358 ? -25.384 -1.137 -21.432 1.00 41.28 358 PHE A N 1
ATOM 2813 C CA . PHE A 1 358 ? -26.846 -1.186 -21.313 1.00 41.28 358 PHE A CA 1
ATOM 2814 C C . PHE A 1 358 ? -27.474 -0.911 -22.686 1.00 41.28 358 PHE A C 1
ATOM 2816 O O . PHE A 1 358 ? -26.973 -0.089 -23.454 1.00 41.28 358 PHE A O 1
ATOM 2823 N N . LYS A 1 359 ? -28.550 -1.631 -23.027 1.00 37.31 359 LYS A N 1
ATOM 2824 C CA . LYS A 1 359 ? -29.222 -1.563 -24.338 1.00 37.31 359 LYS A CA 1
ATOM 2825 C C . LYS A 1 359 ? -29.595 -0.121 -24.729 1.00 37.31 359 LYS A C 1
ATOM 2827 O O . LYS A 1 359 ? -29.741 0.750 -23.880 1.00 37.31 359 LYS A O 1
ATOM 2832 N N . ASN A 1 360 ? -29.795 0.083 -26.035 1.00 39.53 360 ASN A N 1
ATOM 2833 C CA . ASN A 1 360 ? -29.967 1.355 -26.762 1.00 39.53 360 ASN A CA 1
ATOM 2834 C C . ASN A 1 360 ? -30.852 2.469 -26.148 1.00 39.53 360 ASN A C 1
ATOM 2836 O O . ASN A 1 360 ? -30.750 3.597 -26.623 1.00 39.53 360 ASN A O 1
ATOM 2840 N N . GLU A 1 361 ? -31.679 2.207 -25.134 1.00 43.31 361 GLU A N 1
ATOM 2841 C CA . GLU A 1 361 ? -32.534 3.208 -24.474 1.00 43.31 361 GLU A CA 1
ATOM 2842 C C . GLU A 1 361 ? -31.857 3.901 -23.270 1.00 43.31 361 GLU A C 1
ATOM 2844 O O . GLU A 1 361 ? -32.224 5.019 -22.916 1.00 43.31 361 GLU A O 1
ATOM 2849 N N . ASP A 1 362 ? -30.813 3.309 -22.678 1.00 48.44 362 ASP A N 1
ATOM 2850 C CA . ASP A 1 362 ? -30.283 3.731 -21.369 1.00 48.44 362 ASP A CA 1
ATOM 2851 C C . ASP A 1 362 ? -28.995 4.578 -21.423 1.00 48.44 362 ASP A C 1
ATOM 2853 O O . ASP A 1 362 ? -28.578 5.132 -20.408 1.00 48.44 362 ASP A O 1
ATOM 2857 N N . GLN A 1 363 ? -28.385 4.774 -22.599 1.00 49.88 363 GLN A N 1
ATOM 2858 C CA . GLN A 1 363 ? -27.241 5.696 -22.773 1.00 49.88 363 GLN A CA 1
ATOM 2859 C C . GLN A 1 363 ? -27.639 7.176 -22.611 1.00 49.88 363 GLN A C 1
ATOM 2861 O O . GLN A 1 363 ? -26.799 8.015 -22.288 1.00 49.88 363 GLN A O 1
ATOM 2866 N N . GLN A 1 364 ? -28.933 7.488 -22.750 1.00 49.56 364 GLN A N 1
ATOM 2867 C CA . GLN A 1 364 ? -29.503 8.807 -22.455 1.00 49.56 364 GLN A CA 1
ATOM 2868 C C . GLN A 1 364 ? -29.404 9.164 -20.959 1.00 49.56 364 GLN A C 1
ATOM 2870 O O . GLN A 1 364 ? -29.415 10.339 -20.608 1.00 49.56 364 GLN A O 1
ATOM 2875 N N . LYS A 1 365 ? -29.261 8.169 -20.072 1.00 53.34 365 LYS A N 1
ATOM 2876 C CA . LYS A 1 365 ? -29.158 8.366 -18.617 1.00 53.34 365 LYS A CA 1
ATOM 2877 C C . LYS A 1 365 ? -27.804 8.936 -18.190 1.00 53.34 365 LYS A C 1
ATOM 2879 O O . LYS A 1 365 ? -27.756 9.786 -17.310 1.00 53.34 365 LYS A O 1
ATOM 2884 N N . GLY A 1 366 ? -26.715 8.548 -18.863 1.00 54.56 366 GLY A N 1
ATOM 2885 C CA . GLY A 1 366 ? -25.393 9.152 -18.646 1.00 54.56 366 GLY A CA 1
ATOM 2886 C C . GLY A 1 366 ? -25.377 10.646 -18.989 1.00 54.56 366 GLY A C 1
ATOM 2887 O O . GLY A 1 366 ? -24.850 11.448 -18.224 1.00 54.56 366 GLY A O 1
ATOM 2888 N N . ALA A 1 367 ? -26.043 11.026 -20.085 1.00 53.44 367 ALA A N 1
ATOM 2889 C CA . ALA A 1 367 ? -26.248 12.428 -20.446 1.00 53.44 367 ALA A CA 1
ATOM 2890 C C . ALA A 1 367 ? -27.086 13.178 -19.392 1.00 53.44 367 ALA A C 1
ATOM 2892 O O . ALA A 1 367 ? -26.709 14.272 -18.990 1.00 53.44 367 ALA A O 1
ATOM 2893 N N . ARG A 1 368 ? -28.148 12.560 -18.852 1.00 59.34 368 ARG A N 1
ATOM 2894 C CA . ARG A 1 368 ? -28.974 13.154 -17.781 1.00 59.34 368 ARG A CA 1
ATOM 2895 C C . ARG A 1 368 ? -28.210 13.412 -16.482 1.00 59.34 368 ARG A C 1
ATOM 2897 O O . ARG A 1 368 ? -28.405 14.453 -15.869 1.00 59.34 368 ARG A O 1
ATOM 2904 N N . ILE A 1 369 ? -27.325 12.505 -16.059 1.00 62.81 369 ILE A N 1
ATOM 2905 C CA . ILE A 1 369 ? -26.479 12.709 -14.863 1.00 62.81 369 ILE A CA 1
ATOM 2906 C C . ILE A 1 369 ? -25.599 13.955 -15.037 1.00 62.81 369 ILE A C 1
ATOM 2908 O O . ILE A 1 369 ? -25.466 14.761 -14.115 1.00 62.81 369 ILE A O 1
ATOM 2912 N N . LEU A 1 370 ? -25.035 14.133 -16.235 1.00 59.56 370 LEU A N 1
ATOM 2913 C CA . LEU A 1 370 ? -24.225 15.299 -16.584 1.00 59.56 370 LEU A CA 1
ATOM 2914 C C . LEU A 1 370 ? -25.071 16.579 -16.683 1.00 59.56 370 LEU A C 1
ATOM 2916 O O . LEU A 1 370 ? -24.637 17.622 -16.198 1.00 59.56 370 LEU A O 1
ATOM 2920 N N . GLU A 1 371 ? -26.289 16.506 -17.228 1.00 59.94 371 GLU A N 1
ATOM 2921 C CA . GLU A 1 371 ? -27.255 17.615 -17.228 1.00 59.94 371 GLU A CA 1
ATOM 2922 C C . GLU A 1 371 ? -27.610 18.055 -15.797 1.00 59.94 371 GLU A C 1
ATOM 2924 O O . GLU A 1 371 ? -27.552 19.246 -15.491 1.00 59.94 371 GLU A O 1
ATOM 2929 N N . TYR A 1 372 ? -27.904 17.116 -14.888 1.00 58.97 372 TYR A N 1
ATOM 2930 C CA . TYR A 1 372 ? -28.202 17.430 -13.485 1.00 58.97 372 TYR A CA 1
ATOM 2931 C C . TYR A 1 372 ? -27.010 18.053 -12.749 1.00 58.97 372 TYR A C 1
ATOM 2933 O O . TYR A 1 372 ? -27.208 18.984 -11.967 1.00 58.97 372 TYR A O 1
ATOM 2941 N N . PHE A 1 373 ? -25.785 17.589 -13.013 1.00 60.16 373 PHE A N 1
ATOM 2942 C CA . PHE A 1 373 ? -24.571 18.207 -12.470 1.00 60.16 373 PHE A CA 1
ATOM 2943 C C . PHE A 1 373 ? -24.412 19.660 -12.951 1.00 60.16 373 PHE A C 1
ATOM 2945 O O . PHE A 1 373 ? -24.184 20.564 -12.150 1.00 60.16 373 PHE A O 1
ATOM 2952 N N . VAL A 1 374 ? -24.599 19.910 -14.250 1.00 58.12 374 VAL A N 1
ATOM 2953 C CA . VAL A 1 374 ? -24.517 21.260 -14.829 1.00 58.12 374 VAL A CA 1
ATOM 2954 C C . VAL A 1 374 ? -25.581 22.188 -14.244 1.00 58.12 374 VAL A C 1
ATOM 2956 O O . VAL A 1 374 ? -25.281 23.337 -13.923 1.00 58.12 374 VAL A O 1
ATOM 2959 N N . MET A 1 375 ? -26.817 21.706 -14.094 1.00 60.34 375 MET A N 1
ATOM 2960 C CA . MET A 1 375 ? -27.894 22.481 -13.472 1.00 60.3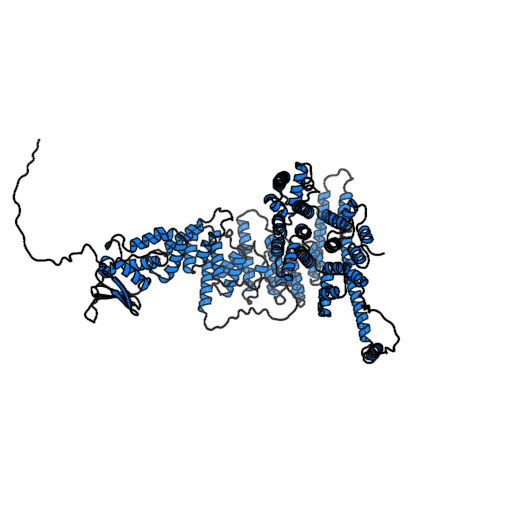4 375 MET A CA 1
ATOM 2961 C C . MET A 1 375 ? -27.570 22.831 -12.013 1.00 60.34 375 MET A C 1
ATOM 2963 O O . MET A 1 375 ? -27.839 23.951 -11.583 1.00 60.34 375 MET A O 1
ATOM 2967 N N . HIS A 1 376 ? -26.961 21.906 -11.265 1.00 62.53 376 HIS A N 1
ATOM 2968 C CA . HIS A 1 376 ? -26.529 22.132 -9.886 1.00 62.53 376 HIS A CA 1
ATOM 2969 C C . HIS A 1 376 ? -25.410 23.187 -9.784 1.00 62.53 376 HIS A C 1
ATOM 2971 O O . HIS A 1 376 ? -25.512 24.102 -8.970 1.00 62.53 376 HIS A O 1
ATOM 2977 N N . GLU A 1 377 ? -24.399 23.132 -10.657 1.00 57.69 377 GLU A N 1
ATOM 2978 C CA . GLU A 1 377 ? -23.343 24.156 -10.755 1.00 57.69 377 GLU A CA 1
ATOM 2979 C C . GLU A 1 377 ? -23.906 25.547 -11.093 1.00 57.69 377 GLU A C 1
ATOM 2981 O O . GLU A 1 377 ? -23.522 26.546 -10.486 1.00 57.69 377 GLU A O 1
ATOM 2986 N N . GLN A 1 378 ? -24.853 25.632 -12.034 1.00 59.59 378 GLN A N 1
ATOM 2987 C CA . GLN A 1 378 ? -25.496 26.901 -12.398 1.00 59.59 378 GLN A CA 1
ATOM 2988 C C . GLN A 1 378 ? -26.321 27.489 -11.245 1.00 59.59 378 GLN A C 1
ATOM 2990 O O . GLN A 1 378 ? -26.353 28.709 -11.074 1.00 59.59 378 GLN A O 1
ATOM 2995 N N . GLN A 1 379 ? -26.964 26.637 -10.444 1.00 59.81 379 GLN A N 1
ATOM 2996 C CA . GLN A 1 379 ? -27.733 27.059 -9.277 1.00 59.81 379 GLN A CA 1
ATOM 2997 C C . GLN A 1 379 ? -26.817 27.562 -8.145 1.00 59.81 379 GLN A C 1
ATOM 2999 O O . GLN A 1 379 ? -27.091 28.615 -7.571 1.00 59.81 379 GLN A O 1
ATOM 3004 N N . GLN A 1 380 ? -25.678 26.901 -7.893 1.00 57.47 380 GLN A N 1
ATOM 3005 C CA . GLN A 1 380 ? -24.670 27.387 -6.936 1.00 57.47 380 GLN A CA 1
ATOM 3006 C C . GLN A 1 380 ? -24.048 28.729 -7.359 1.00 57.47 380 GLN A C 1
ATOM 3008 O O . GLN A 1 380 ? -23.839 29.607 -6.522 1.00 57.47 380 GLN A O 1
ATOM 3013 N N . GLN A 1 381 ? -23.814 28.932 -8.661 1.00 56.62 381 GLN A N 1
ATOM 3014 C CA . GLN A 1 381 ? -23.298 30.197 -9.204 1.00 56.62 381 GLN A CA 1
ATOM 3015 C C . GLN A 1 381 ? -24.280 31.374 -9.059 1.00 56.62 381 GLN A C 1
ATOM 3017 O O . GLN A 1 381 ? -23.846 32.526 -9.031 1.00 56.62 381 GLN A O 1
ATOM 3022 N N . GLN A 1 382 ? -25.591 31.117 -8.968 1.00 53.72 382 GLN A N 1
ATOM 3023 C CA . GLN A 1 382 ? -26.596 32.160 -8.721 1.00 53.72 382 GLN A CA 1
ATOM 3024 C C . GLN A 1 382 ? -26.719 32.532 -7.236 1.00 53.72 382 GLN A C 1
ATOM 3026 O O . GLN A 1 382 ? -27.006 33.689 -6.930 1.00 53.72 382 GLN A O 1
ATOM 3031 N N . GLU A 1 383 ? -26.480 31.591 -6.318 1.00 50.66 383 GLU A N 1
ATOM 3032 C CA . GLU A 1 383 ? -26.577 31.819 -4.868 1.00 50.66 383 GLU A CA 1
ATOM 3033 C C . GLU A 1 383 ? -25.276 32.358 -4.243 1.00 50.66 383 GLU A C 1
ATOM 3035 O O . GLU A 1 383 ? -25.324 33.045 -3.221 1.00 50.66 383 GLU A O 1
ATOM 3040 N N . GLN A 1 384 ? -24.114 32.128 -4.866 1.00 44.56 384 GLN A N 1
ATOM 3041 C CA . GLN A 1 384 ? -22.823 32.668 -4.429 1.00 44.56 384 GLN A CA 1
ATOM 3042 C C . GLN A 1 384 ? -22.174 33.499 -5.541 1.00 44.56 384 GLN A C 1
ATOM 3044 O O . GLN A 1 384 ? -21.697 32.982 -6.545 1.00 44.56 384 GLN A O 1
ATOM 3049 N N . GLN A 1 385 ? -22.092 34.816 -5.339 1.00 42.03 385 GLN A N 1
ATOM 3050 C CA . GLN A 1 385 ? -21.569 35.780 -6.319 1.00 42.03 385 GLN A CA 1
ATOM 3051 C C . GLN A 1 385 ? -20.046 35.711 -6.572 1.00 42.03 385 GLN A C 1
ATOM 3053 O O . GLN A 1 385 ? -19.483 36.603 -7.203 1.00 42.03 385 GLN A O 1
ATOM 3058 N N . GLN A 1 386 ? -19.360 34.663 -6.117 1.00 41.38 386 GLN A N 1
ATOM 3059 C CA . GLN A 1 386 ? -17.965 34.377 -6.440 1.00 41.38 386 GLN A CA 1
ATOM 3060 C C . GLN A 1 386 ? -17.725 32.869 -6.353 1.00 41.38 386 GLN A C 1
ATOM 3062 O O . GLN A 1 386 ? -17.962 32.289 -5.302 1.00 41.38 386 GLN A O 1
ATOM 3067 N N . VAL A 1 387 ? -17.207 32.262 -7.427 1.00 36.19 387 VAL A N 1
ATOM 3068 C CA . VAL A 1 387 ? -15.956 31.474 -7.456 1.00 36.19 387 VAL A CA 1
ATOM 3069 C C . VAL A 1 387 ? -15.739 30.942 -8.882 1.00 36.19 387 VAL A C 1
ATOM 3071 O O . VAL A 1 387 ? -16.646 30.472 -9.560 1.00 36.19 387 VAL A O 1
ATOM 3074 N N . GLN A 1 388 ? -14.501 31.077 -9.357 1.00 41.88 388 GLN A N 1
ATOM 3075 C CA . GLN A 1 388 ? -14.007 30.556 -10.630 1.00 41.88 388 GLN A CA 1
ATOM 3076 C C . GLN A 1 388 ? -14.295 29.051 -10.761 1.00 41.88 388 GLN A C 1
ATOM 3078 O O . GLN A 1 388 ? -13.942 28.294 -9.862 1.00 41.88 388 GLN A O 1
ATOM 3083 N N . GLY A 1 389 ? -14.842 28.605 -11.901 1.00 43.84 389 GLY A N 1
ATOM 3084 C CA . GLY A 1 389 ? -15.116 27.182 -12.152 1.00 43.84 389 GLY A CA 1
ATOM 3085 C C . GLY A 1 389 ? -13.922 26.282 -11.798 1.00 43.84 389 GLY A C 1
ATOM 3086 O O . GLY A 1 389 ? -12.810 26.489 -12.318 1.00 43.84 389 GLY A O 1
ATOM 3087 N N . LYS A 1 390 ? -14.152 25.328 -10.882 1.00 46.19 390 LYS A N 1
ATOM 3088 C CA . LYS A 1 390 ? -13.143 24.399 -10.354 1.00 46.19 390 LYS A CA 1
ATOM 3089 C C . LYS A 1 390 ? -12.626 23.481 -11.486 1.00 46.19 390 LYS A C 1
ATOM 3091 O O . LYS A 1 390 ? -13.418 22.907 -12.228 1.00 46.19 390 LYS A O 1
ATOM 3096 N N . PRO A 1 391 ? -11.303 23.290 -11.644 1.00 48.94 391 PRO A N 1
ATOM 3097 C CA . PRO A 1 391 ? -10.700 22.604 -12.799 1.00 48.94 391 PRO A CA 1
ATOM 3098 C C . PRO A 1 391 ? -10.846 21.066 -12.826 1.00 48.94 391 PRO A C 1
ATOM 3100 O O . PRO A 1 391 ? -10.431 20.444 -13.805 1.00 48.94 391 PRO A O 1
ATOM 3103 N N . GLY A 1 392 ? -11.403 20.433 -11.787 1.00 53.03 392 GLY A N 1
ATOM 3104 C CA . GLY A 1 392 ? -11.489 18.968 -11.673 1.00 53.03 392 GLY A CA 1
ATOM 3105 C C . GLY A 1 392 ? -12.448 18.312 -12.673 1.00 53.03 392 GLY A C 1
ATOM 3106 O O . GLY A 1 392 ? -12.086 17.329 -13.318 1.00 53.03 392 GLY A O 1
ATOM 3107 N N . ILE A 1 393 ? -13.633 18.899 -12.878 1.00 57.81 393 ILE A N 1
ATOM 3108 C CA . ILE A 1 393 ? -14.687 18.285 -13.703 1.00 57.81 393 ILE A CA 1
ATOM 3109 C C . ILE A 1 393 ? -14.361 18.320 -15.202 1.00 57.81 393 ILE A C 1
ATOM 3111 O O . ILE A 1 393 ? -14.627 17.348 -15.905 1.00 57.81 393 ILE A O 1
ATOM 3115 N N . THR A 1 394 ? -13.730 19.392 -15.700 1.00 60.31 394 THR A N 1
ATOM 3116 C CA . THR A 1 394 ? -13.313 19.476 -17.119 1.00 60.31 394 THR A CA 1
ATOM 3117 C C . THR A 1 394 ? -12.416 18.302 -17.517 1.00 60.31 394 THR A C 1
ATOM 3119 O O . THR A 1 394 ? -12.678 17.638 -18.512 1.00 60.31 394 THR A O 1
ATOM 3122 N N . LYS A 1 395 ? -11.454 17.937 -16.658 1.00 65.25 395 LYS A N 1
ATOM 3123 C CA . LYS A 1 395 ? -10.578 16.776 -16.869 1.00 65.25 395 LYS A CA 1
ATOM 3124 C C . LYS A 1 395 ? -11.332 15.449 -16.829 1.00 65.25 395 LYS A C 1
ATOM 3126 O O . LYS A 1 395 ? -10.990 14.530 -17.568 1.00 65.25 395 LYS A O 1
ATOM 3131 N N . LEU A 1 396 ? -12.333 15.325 -15.961 1.00 64.81 396 LEU A N 1
ATOM 3132 C CA . LEU A 1 396 ? -13.144 14.117 -15.856 1.00 64.81 396 LEU A CA 1
ATOM 3133 C C . LEU A 1 396 ? -14.013 13.912 -17.108 1.00 64.81 396 LEU A C 1
ATOM 3135 O O . LEU A 1 396 ? -14.047 12.805 -17.643 1.00 64.81 396 LEU A O 1
ATOM 3139 N N . LEU A 1 397 ? -14.616 14.982 -17.631 1.00 67.12 397 LEU A N 1
ATOM 3140 C CA . LEU A 1 397 ? -15.353 14.979 -18.899 1.00 67.12 397 LEU A CA 1
ATOM 3141 C C . LEU A 1 397 ? -14.437 14.668 -20.093 1.00 67.12 397 LEU A C 1
ATOM 3143 O O . LEU A 1 397 ? -14.761 13.806 -20.910 1.00 67.12 397 LEU A O 1
ATOM 3147 N N . ASP A 1 398 ? -13.263 15.302 -20.150 1.00 70.44 398 ASP A N 1
ATOM 3148 C CA . ASP A 1 398 ? -12.250 15.077 -21.188 1.00 70.44 398 ASP A CA 1
ATOM 3149 C C . ASP A 1 398 ? -11.743 13.631 -21.211 1.00 70.44 398 ASP A C 1
ATOM 3151 O O . ASP A 1 398 ? -11.399 13.085 -22.264 1.00 70.44 398 ASP A O 1
ATOM 3155 N N . ASN A 1 399 ? -11.652 13.002 -20.041 1.00 67.81 399 ASN A N 1
ATOM 3156 C CA . ASN A 1 399 ? -11.258 11.607 -19.918 1.00 67.81 399 ASN A CA 1
ATOM 3157 C C . ASN A 1 399 ? -12.424 10.662 -20.246 1.00 67.81 399 ASN A C 1
ATOM 3159 O O . ASN A 1 399 ? -12.203 9.669 -20.930 1.00 67.81 399 ASN A O 1
ATOM 3163 N N . TYR A 1 400 ? -13.657 10.978 -19.840 1.00 69.19 400 TYR A N 1
ATOM 3164 C CA . TYR A 1 400 ? -14.848 10.188 -20.173 1.00 69.19 400 TYR A CA 1
ATOM 3165 C C . TYR A 1 400 ? -15.096 10.128 -21.686 1.00 69.19 400 TYR A C 1
ATOM 3167 O O . TYR A 1 400 ? -15.234 9.040 -22.248 1.00 69.19 400 TYR A O 1
ATOM 3175 N N . LEU A 1 401 ? -15.064 11.280 -22.368 1.00 72.56 401 LEU A N 1
ATOM 3176 C CA . LEU A 1 401 ? -15.191 11.344 -23.827 1.00 72.56 401 LEU A CA 1
ATOM 3177 C C . LEU A 1 401 ? -14.056 10.586 -24.527 1.00 72.56 401 LEU A C 1
ATOM 3179 O O . LEU A 1 401 ? -14.302 9.892 -25.512 1.00 72.56 401 LEU A O 1
ATOM 3183 N N . ALA A 1 402 ? -12.826 10.675 -24.009 1.00 72.81 402 ALA A N 1
ATOM 3184 C CA . ALA A 1 402 ? -11.682 9.956 -24.563 1.00 72.81 402 ALA A CA 1
ATOM 3185 C C . ALA A 1 402 ? -11.764 8.432 -24.365 1.00 72.81 402 ALA A C 1
ATOM 3187 O O . ALA A 1 402 ? -11.250 7.698 -25.206 1.00 72.81 402 ALA A O 1
ATOM 3188 N N . GLU A 1 403 ? -12.391 7.945 -23.290 1.00 68.38 403 GLU A N 1
ATOM 3189 C CA . GLU A 1 403 ? -12.622 6.510 -23.083 1.00 68.38 403 GLU A CA 1
ATOM 3190 C C . GLU A 1 403 ? -13.753 5.981 -23.971 1.00 68.38 403 GLU A C 1
ATOM 3192 O O . GLU A 1 403 ? -13.570 4.962 -24.634 1.00 68.38 403 GLU A O 1
ATOM 3197 N N . ILE A 1 404 ? -14.880 6.695 -24.076 1.00 69.19 404 ILE A N 1
ATOM 3198 C CA . ILE A 1 404 ? -15.979 6.315 -24.982 1.00 69.19 404 ILE A CA 1
ATOM 3199 C C . ILE A 1 404 ? -15.514 6.289 -26.442 1.00 69.19 404 ILE A C 1
ATOM 3201 O O . ILE A 1 404 ? -15.892 5.400 -27.201 1.00 69.19 404 ILE A O 1
ATOM 3205 N N . ALA A 1 405 ? -14.651 7.229 -26.832 1.00 75.38 405 ALA A N 1
ATOM 3206 C CA . ALA A 1 405 ? -14.100 7.302 -28.179 1.00 75.38 405 ALA A CA 1
ATOM 3207 C C . ALA A 1 405 ? -13.298 6.052 -28.599 1.00 75.38 405 ALA A C 1
ATOM 3209 O O . ALA A 1 405 ? -13.049 5.855 -29.791 1.00 75.38 405 ALA A O 1
ATOM 3210 N N . LYS A 1 406 ? -12.885 5.200 -27.649 1.00 72.19 406 LYS A N 1
ATOM 3211 C CA . LYS A 1 406 ? -12.150 3.961 -27.936 1.00 72.19 406 LYS A CA 1
ATOM 3212 C C . LYS A 1 406 ? -13.048 2.796 -28.366 1.00 72.19 406 LYS A C 1
ATOM 3214 O O . LYS A 1 406 ? -12.511 1.812 -28.867 1.00 72.19 406 LYS A O 1
ATOM 3219 N N . ASP A 1 407 ? -14.366 2.885 -28.175 1.00 67.31 407 ASP A N 1
ATOM 3220 C CA . ASP A 1 407 ? -15.312 1.819 -28.528 1.00 67.31 407 ASP A CA 1
ATOM 3221 C C . ASP A 1 407 ? -15.508 1.727 -30.058 1.00 67.31 407 ASP A C 1
ATOM 3223 O O . ASP A 1 407 ? -16.035 2.676 -30.642 1.00 67.31 407 ASP A O 1
ATOM 3227 N N . PRO A 1 408 ? -15.138 0.610 -30.723 1.00 68.00 408 PRO A N 1
ATOM 3228 C CA . PRO A 1 408 ? -15.291 0.438 -32.173 1.00 68.00 408 PRO A CA 1
ATOM 3229 C C . PRO A 1 408 ? -16.744 0.342 -32.668 1.00 68.00 408 PRO A C 1
ATOM 3231 O O . PRO A 1 408 ? -16.975 0.379 -33.877 1.00 68.00 408 PRO A O 1
ATOM 3234 N N . TYR A 1 409 ? -17.716 0.149 -31.770 1.00 66.25 409 TYR A N 1
ATOM 3235 C CA . TYR A 1 409 ? -19.131 -0.034 -32.113 1.00 66.25 409 TYR A CA 1
ATOM 3236 C C . TYR A 1 409 ? -19.984 1.214 -31.860 1.00 66.25 409 TYR A C 1
ATOM 3238 O O . TYR A 1 409 ? -21.205 1.179 -32.048 1.00 66.25 409 TYR A O 1
ATOM 3246 N N . LEU A 1 410 ? -19.373 2.325 -31.444 1.00 72.50 410 LEU A N 1
ATOM 3247 C CA . LEU A 1 410 ? -20.088 3.548 -31.109 1.00 72.50 410 LEU A CA 1
ATOM 3248 C C . LEU A 1 410 ? -20.520 4.324 -32.372 1.00 72.50 410 LEU A C 1
ATOM 3250 O O . LEU A 1 410 ? -19.680 4.801 -33.134 1.00 72.50 410 LEU A O 1
ATOM 3254 N N . PRO A 1 411 ? -21.828 4.566 -32.586 1.00 76.50 411 PRO A N 1
ATOM 3255 C CA . PRO A 1 411 ? -22.291 5.376 -33.709 1.00 76.50 411 PRO A CA 1
ATOM 3256 C C . PRO A 1 411 ? -21.862 6.842 -33.582 1.00 76.50 411 PRO A C 1
ATOM 3258 O O . PRO A 1 411 ? -22.036 7.463 -32.529 1.00 76.50 411 PRO A O 1
ATOM 3261 N N . ILE A 1 412 ? -21.425 7.442 -34.694 1.00 79.25 412 ILE A N 1
ATOM 3262 C CA . ILE A 1 412 ? -21.006 8.853 -34.744 1.00 79.25 412 ILE A CA 1
ATOM 3263 C C . ILE A 1 412 ? -22.084 9.824 -34.250 1.00 79.25 412 ILE A C 1
ATOM 3265 O O . ILE A 1 412 ? -21.777 10.788 -33.556 1.00 79.25 412 ILE A O 1
ATOM 3269 N N . THR A 1 413 ? -23.354 9.561 -34.560 1.00 75.88 413 THR A N 1
ATOM 3270 C CA . THR A 1 413 ? -24.475 10.409 -34.136 1.00 75.88 413 THR A CA 1
ATOM 3271 C C . THR A 1 413 ? -24.607 10.459 -32.618 1.00 75.88 413 THR A C 1
ATOM 3273 O O . THR A 1 413 ? -24.924 11.512 -32.077 1.00 75.88 413 THR A O 1
ATOM 3276 N N . LYS A 1 414 ? -24.314 9.355 -31.920 1.00 70.38 414 LYS A N 1
ATOM 3277 C CA . LYS A 1 414 ? -24.351 9.293 -30.454 1.00 70.38 414 LYS A CA 1
ATOM 3278 C C . LYS A 1 414 ? -23.160 10.016 -29.829 1.00 70.38 414 LYS A C 1
ATOM 3280 O O . LYS A 1 414 ? -23.348 10.782 -28.890 1.00 70.38 414 LYS A O 1
ATOM 3285 N N . PHE A 1 415 ? -21.960 9.814 -30.374 1.00 78.19 415 PHE A N 1
ATOM 3286 C CA . PHE A 1 415 ? -20.761 10.525 -29.922 1.00 78.19 415 PHE A CA 1
ATOM 3287 C C . PHE A 1 415 ? -20.902 12.045 -30.104 1.00 78.19 415 PHE A C 1
ATOM 3289 O O . PHE A 1 415 ? -20.574 12.812 -29.204 1.00 78.19 415 PHE A O 1
ATOM 3296 N N . GLN A 1 416 ? -21.474 12.475 -31.232 1.00 74.94 416 GLN A N 1
ATOM 3297 C CA . GLN A 1 416 ? -21.751 13.881 -31.514 1.00 74.94 416 GLN A CA 1
ATOM 3298 C C . GLN A 1 416 ? -22.750 14.490 -30.526 1.00 74.94 416 GLN A C 1
ATOM 3300 O O . GLN A 1 416 ? -22.478 15.562 -30.000 1.00 74.94 416 GLN A O 1
ATOM 3305 N N . VAL A 1 417 ? -23.868 13.811 -30.240 1.00 72.88 417 VAL A N 1
ATOM 3306 C CA . VAL A 1 417 ? -24.849 14.303 -29.259 1.00 72.88 417 VAL A CA 1
ATOM 3307 C C . VAL A 1 417 ? -24.192 14.486 -27.893 1.00 72.88 417 VAL A C 1
ATOM 3309 O O . VAL A 1 417 ? -24.355 15.541 -27.301 1.00 72.88 417 VAL A O 1
ATOM 3312 N N . LEU A 1 418 ? -23.386 13.526 -27.426 1.00 69.00 418 LEU A N 1
ATOM 3313 C CA . LEU A 1 418 ? -22.680 13.644 -26.144 1.00 69.00 418 LEU A CA 1
ATOM 3314 C C . LEU A 1 418 ? -21.696 14.822 -26.114 1.00 69.00 418 LEU A C 1
ATOM 3316 O O . LEU A 1 418 ? -21.619 15.531 -25.113 1.00 69.00 418 LEU A O 1
ATOM 3320 N N . ALA A 1 419 ? -20.970 15.051 -27.211 1.00 72.31 419 ALA A N 1
ATOM 3321 C CA . ALA A 1 419 ? -20.056 16.182 -27.338 1.00 72.31 419 ALA A CA 1
ATOM 3322 C C . ALA A 1 419 ? -20.788 17.539 -27.399 1.00 72.31 419 ALA A C 1
ATOM 3324 O O . ALA A 1 419 ? -20.262 18.527 -26.897 1.00 72.31 419 ALA A O 1
ATOM 3325 N N . GLU A 1 420 ? -21.992 17.590 -27.982 1.00 71.81 420 GLU A N 1
ATOM 3326 C CA . GLU A 1 420 ? -22.814 18.804 -28.128 1.00 71.81 420 GLU A CA 1
ATOM 3327 C C . GLU A 1 420 ? -23.692 19.104 -26.899 1.00 71.81 420 GLU A C 1
ATOM 3329 O O . GLU A 1 420 ? -24.009 20.263 -26.648 1.00 71.81 420 GLU A O 1
ATOM 3334 N N . THR A 1 421 ? -24.077 18.093 -26.111 1.00 63.78 421 THR A N 1
ATOM 3335 C CA . THR A 1 421 ? -24.891 18.261 -24.887 1.00 63.78 421 THR A CA 1
ATOM 3336 C C . THR A 1 421 ? -24.139 18.921 -23.729 1.00 63.78 421 THR A C 1
ATOM 3338 O O . THR A 1 421 ? -24.747 19.283 -22.724 1.00 63.78 421 THR A O 1
ATOM 3341 N N . LEU A 1 422 ? -22.818 19.079 -23.841 1.00 63.19 422 LEU A N 1
ATOM 3342 C CA . LEU A 1 422 ? -21.988 19.687 -22.804 1.00 63.19 422 LEU A CA 1
ATOM 3343 C C . LEU A 1 422 ? -21.980 21.225 -22.950 1.00 63.19 422 LEU A C 1
ATOM 3345 O O . LEU A 1 422 ? -21.844 21.726 -24.065 1.00 63.19 422 LEU A O 1
ATOM 3349 N N . PRO A 1 423 ? -22.107 22.013 -21.862 1.00 55.47 423 PRO A N 1
ATOM 3350 C CA . PRO A 1 423 ? -22.228 23.469 -21.966 1.00 55.47 423 PRO A CA 1
ATOM 3351 C C . PRO A 1 423 ? -20.948 24.133 -22.488 1.00 55.47 423 PRO A C 1
ATOM 3353 O O . PRO A 1 423 ? -19.873 23.943 -21.917 1.00 55.47 423 PRO A O 1
ATOM 3356 N N . GLU A 1 424 ? -21.072 25.034 -23.471 1.00 52.59 424 GLU A N 1
ATOM 3357 C CA . GLU A 1 424 ? -19.950 25.831 -24.013 1.00 52.59 424 GLU A CA 1
ATOM 3358 C C . GLU A 1 424 ? -19.236 26.702 -22.956 1.00 52.59 424 GLU A C 1
ATOM 3360 O O . GLU A 1 424 ? -18.091 27.126 -23.153 1.00 52.59 424 GLU A O 1
ATOM 3365 N N . ASN A 1 425 ? -19.918 26.952 -21.833 1.00 50.69 425 ASN A N 1
ATOM 3366 C CA . ASN A 1 425 ? -19.502 27.810 -20.723 1.00 50.69 425 ASN A CA 1
ATOM 3367 C C . ASN A 1 425 ? -18.576 27.080 -19.732 1.00 50.69 425 ASN A C 1
ATOM 3369 O O . ASN A 1 425 ? -17.882 27.727 -18.951 1.00 50.69 425 ASN A O 1
ATOM 3373 N N . ALA A 1 426 ? -18.577 25.740 -19.741 1.00 52.88 426 ALA A N 1
ATOM 3374 C CA . ALA A 1 426 ? -17.802 24.919 -18.811 1.00 52.88 426 ALA A CA 1
ATOM 3375 C C . ALA A 1 426 ? -16.351 24.704 -19.279 1.00 52.88 426 ALA A C 1
ATOM 3377 O O . ALA A 1 426 ? -15.463 24.439 -18.467 1.00 52.88 426 ALA A O 1
ATOM 3378 N N . TRP A 1 427 ? -16.085 24.819 -20.584 1.00 58.88 427 TRP A N 1
ATOM 3379 C CA . TRP A 1 427 ? -14.776 24.524 -21.165 1.00 58.88 427 TRP A CA 1
ATOM 3380 C C . TRP A 1 427 ? -13.918 25.780 -21.327 1.00 58.88 427 TRP A C 1
ATOM 3382 O O . TRP A 1 427 ? -14.184 26.640 -22.170 1.00 58.88 427 TRP A O 1
ATOM 3392 N N . LYS A 1 428 ? -12.839 25.856 -20.536 1.00 61.94 428 LYS A N 1
ATOM 3393 C CA . LYS A 1 428 ? -11.787 26.880 -20.679 1.00 61.94 428 LYS A CA 1
ATOM 3394 C C . LYS A 1 428 ? -10.884 26.617 -21.897 1.00 61.94 428 LYS A C 1
ATOM 3396 O O . LYS A 1 428 ? -10.397 27.570 -22.494 1.00 61.94 428 LYS A O 1
ATOM 3401 N N . CYS A 1 429 ? -10.692 25.352 -22.281 1.00 69.75 429 CYS A N 1
ATOM 3402 C CA . CYS A 1 429 ? -9.970 24.920 -23.482 1.00 69.75 429 CYS A CA 1
ATOM 3403 C C . CYS A 1 429 ? -10.653 23.691 -24.110 1.00 69.75 429 CYS A C 1
ATOM 3405 O O . CYS A 1 429 ? -11.328 22.939 -23.413 1.00 69.75 429 CYS A O 1
ATOM 3407 N N . HIS A 1 430 ? -10.501 23.496 -25.424 1.00 77.88 430 HIS A N 1
ATOM 3408 C CA . HIS A 1 430 ? -11.095 22.362 -26.162 1.00 77.88 430 HIS A CA 1
ATOM 3409 C C . HIS A 1 430 ? -10.106 21.199 -26.394 1.00 77.88 430 HIS A C 1
ATOM 3411 O O . HIS A 1 430 ? -10.369 20.310 -27.203 1.00 77.88 430 HIS A O 1
ATOM 3417 N N . ASP A 1 431 ? -8.966 21.183 -25.702 1.00 81.00 431 ASP A N 1
ATOM 3418 C CA . ASP A 1 431 ? -7.884 20.213 -25.929 1.00 81.00 431 ASP A CA 1
ATOM 3419 C C . ASP A 1 431 ? -8.318 18.766 -25.653 1.00 81.00 431 ASP A C 1
ATOM 3421 O O . ASP A 1 431 ? -7.961 17.844 -26.390 1.00 81.00 431 ASP A O 1
ATOM 3425 N N . GLY A 1 432 ? -9.123 18.558 -24.609 1.00 75.50 432 GLY A N 1
ATOM 3426 C CA . GLY A 1 432 ? -9.663 17.244 -24.279 1.00 75.50 432 GLY A CA 1
ATOM 3427 C C . GLY A 1 432 ? -10.704 16.753 -25.283 1.00 75.50 432 GLY A C 1
ATOM 3428 O O . GLY A 1 432 ? -10.643 15.590 -25.691 1.00 75.50 432 GLY A O 1
ATOM 3429 N N . LEU A 1 433 ? -11.578 17.644 -25.774 1.00 81.00 433 LEU A N 1
ATOM 3430 C CA . LEU A 1 433 ? -12.490 17.328 -26.877 1.00 81.00 433 LEU A CA 1
ATOM 3431 C C . LEU A 1 433 ? -11.712 16.974 -28.152 1.00 81.00 433 LEU A C 1
ATOM 3433 O O . LEU A 1 433 ? -12.042 15.985 -28.805 1.00 81.00 433 LEU A O 1
ATOM 3437 N N . TYR A 1 434 ? -10.660 17.729 -28.490 1.00 86.25 434 TYR A N 1
ATOM 3438 C CA . TYR A 1 434 ? -9.800 17.414 -29.632 1.00 86.25 434 TYR A CA 1
ATOM 3439 C C . TYR A 1 434 ? -9.224 15.999 -29.521 1.00 86.25 434 TYR A C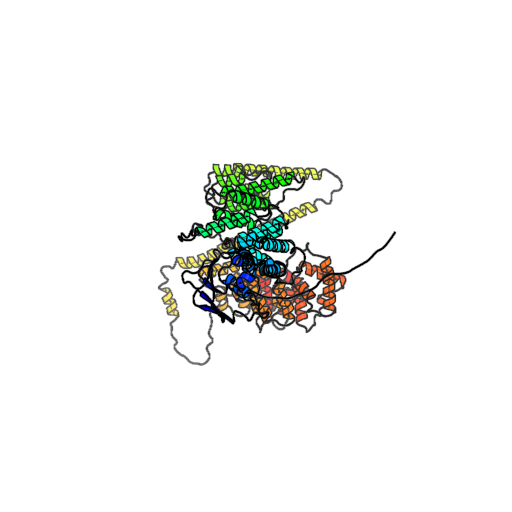 1
ATOM 3441 O O . TYR A 1 434 ? -9.332 15.204 -30.455 1.00 86.25 434 TYR A O 1
ATOM 3449 N N . ARG A 1 435 ? -8.670 15.657 -28.352 1.00 84.38 435 ARG A N 1
ATOM 3450 C CA . ARG A 1 435 ? -8.109 14.331 -28.075 1.00 84.38 435 ARG A CA 1
ATOM 3451 C C . ARG A 1 435 ? -9.154 13.221 -28.209 1.00 84.38 435 ARG A C 1
ATOM 3453 O O . ARG A 1 435 ? -8.842 12.163 -28.750 1.00 84.38 435 ARG A O 1
ATOM 3460 N N . ALA A 1 436 ? -10.379 13.446 -27.737 1.00 83.25 436 ALA A N 1
ATOM 3461 C CA . ALA A 1 436 ? -11.470 12.485 -27.878 1.00 83.25 436 ALA A CA 1
ATOM 3462 C C . ALA A 1 436 ? -11.896 12.307 -29.347 1.00 83.25 436 ALA A C 1
ATOM 3464 O O . ALA A 1 436 ? -12.083 11.178 -29.795 1.00 83.25 436 ALA A O 1
ATOM 3465 N N . ILE A 1 437 ? -11.983 13.396 -30.120 1.00 85.56 437 ILE A N 1
ATOM 3466 C CA . ILE A 1 437 ? -12.288 13.346 -31.558 1.00 85.56 437 ILE A CA 1
ATOM 3467 C C . ILE A 1 437 ? -11.183 12.609 -32.325 1.00 85.56 437 ILE A C 1
ATOM 3469 O O . ILE A 1 437 ? -11.496 11.725 -33.117 1.00 85.56 437 ILE A O 1
ATOM 3473 N N . ASP A 1 438 ? -9.903 12.911 -32.082 1.00 86.19 438 ASP A N 1
ATOM 3474 C CA . ASP A 1 438 ? -8.786 12.198 -32.723 1.00 86.19 438 ASP A CA 1
ATOM 3475 C C . ASP A 1 438 ? -8.800 10.699 -32.384 1.00 86.19 438 ASP A C 1
ATOM 3477 O O . ASP A 1 438 ? -8.643 9.853 -33.267 1.00 86.19 438 ASP A O 1
ATOM 3481 N N . MET A 1 439 ? -9.071 10.354 -31.121 1.00 82.44 439 MET A N 1
ATOM 3482 C CA . MET A 1 439 ? -9.218 8.962 -30.694 1.00 82.44 439 MET A CA 1
ATOM 3483 C C . MET A 1 439 ? -10.373 8.262 -31.426 1.00 82.44 439 MET A C 1
ATOM 3485 O O . MET A 1 439 ? -10.187 7.149 -31.911 1.00 82.44 439 MET A O 1
ATOM 3489 N N . PHE A 1 440 ? -11.525 8.922 -31.577 1.00 83.00 440 PHE A N 1
ATOM 3490 C CA . PHE A 1 440 ? -12.687 8.375 -32.286 1.00 83.00 440 PHE A CA 1
ATOM 3491 C C . PHE A 1 440 ? -12.403 8.172 -33.782 1.00 83.00 440 PHE A C 1
ATOM 3493 O O . PHE A 1 440 ? -12.754 7.144 -34.361 1.00 83.00 440 PHE A O 1
ATOM 3500 N N . LEU A 1 441 ? -11.710 9.124 -34.414 1.00 86.69 441 LEU A N 1
ATOM 3501 C CA . LEU A 1 441 ? -11.278 9.016 -35.811 1.00 86.69 441 LEU A CA 1
ATOM 3502 C C . LEU A 1 441 ? -10.242 7.901 -36.010 1.00 86.69 441 LEU A C 1
ATOM 3504 O O . LEU A 1 441 ? -10.215 7.267 -37.066 1.00 86.69 441 LEU A O 1
ATOM 3508 N N . LYS A 1 442 ? -9.403 7.637 -35.001 1.00 86.44 442 LYS A N 1
ATOM 3509 C CA . LYS A 1 442 ? -8.441 6.529 -35.000 1.00 86.44 442 LYS A CA 1
ATOM 3510 C C . LYS A 1 442 ? -9.127 5.165 -34.911 1.00 86.44 442 LYS A C 1
ATOM 3512 O O . LYS A 1 442 ? -8.679 4.234 -35.576 1.00 86.44 442 LYS A O 1
ATOM 3517 N N . THR A 1 443 ? -10.171 5.035 -34.094 1.00 81.31 443 THR A N 1
ATOM 3518 C CA . THR A 1 443 ? -10.915 3.777 -33.908 1.00 81.31 443 THR A CA 1
ATOM 3519 C C . THR A 1 443 ? -11.923 3.499 -35.019 1.00 81.31 443 THR A C 1
ATOM 3521 O O . THR A 1 443 ? -12.206 2.334 -35.286 1.00 81.31 443 THR A O 1
ATOM 3524 N N . HIS A 1 444 ? -12.379 4.531 -35.739 1.00 81.94 444 HIS A N 1
ATOM 3525 C CA . HIS A 1 444 ? -13.326 4.415 -36.852 1.00 81.94 444 HIS A CA 1
ATOM 3526 C C . HIS A 1 444 ? -12.721 4.884 -38.195 1.00 81.94 444 HIS A C 1
ATOM 3528 O O . HIS A 1 444 ? -13.156 5.888 -38.776 1.00 81.94 444 HIS A O 1
ATOM 3534 N N . PRO A 1 445 ? -11.736 4.154 -38.755 1.00 81.06 445 PRO A N 1
ATOM 3535 C CA . PRO A 1 445 ? -11.072 4.542 -40.001 1.00 81.06 445 PRO A CA 1
ATOM 3536 C C . PRO A 1 445 ? -12.008 4.538 -41.222 1.00 81.06 445 PRO A C 1
ATOM 3538 O O . PRO A 1 445 ? -11.730 5.227 -42.201 1.00 81.06 445 PRO A O 1
ATOM 3541 N N . SER A 1 446 ? -13.131 3.815 -41.167 1.00 79.94 446 SER A N 1
ATOM 3542 C CA . SER A 1 446 ? -14.123 3.698 -42.246 1.00 79.94 446 SER A CA 1
ATOM 3543 C C . SER A 1 446 ? -15.136 4.851 -42.325 1.00 79.94 446 SER A C 1
ATOM 3545 O O . SER A 1 446 ? -16.041 4.801 -43.158 1.00 79.94 446 SER A O 1
ATOM 3547 N N . LEU A 1 447 ? -15.023 5.882 -41.477 1.00 83.56 447 LEU A N 1
ATOM 3548 C CA . LEU A 1 447 ? -15.922 7.042 -41.507 1.00 83.56 447 LEU A CA 1
ATOM 3549 C C . LEU A 1 447 ? -15.825 7.828 -42.819 1.00 83.56 447 LEU A C 1
ATOM 3551 O O . LEU A 1 447 ? -14.737 8.036 -43.358 1.00 83.56 447 LEU A O 1
ATOM 3555 N N . SER A 1 448 ? -16.969 8.328 -43.292 1.00 84.38 448 SER A N 1
ATOM 3556 C CA . SER A 1 448 ? -17.025 9.160 -44.491 1.00 84.38 448 SER A CA 1
ATOM 3557 C C . SER A 1 448 ? -16.416 10.548 -44.251 1.00 84.38 448 SER A C 1
ATOM 3559 O O . SER A 1 448 ? -16.501 11.109 -43.159 1.00 84.38 448 SER A O 1
ATOM 3561 N N . GLU A 1 449 ? -15.865 11.166 -45.298 1.00 78.88 449 GLU A N 1
ATOM 3562 C CA . GLU A 1 449 ? -15.365 12.552 -45.245 1.00 78.88 449 GLU A CA 1
ATOM 3563 C C . GLU A 1 449 ? -16.440 13.569 -44.816 1.00 78.88 449 GLU A C 1
ATOM 3565 O O . GLU A 1 449 ? -16.148 14.607 -44.220 1.00 78.88 449 GLU A O 1
ATOM 3570 N N . HIS A 1 450 ? -17.712 13.291 -45.109 1.00 81.94 450 HIS A N 1
ATOM 3571 C CA . HIS A 1 450 ? -18.825 14.115 -44.644 1.00 81.94 450 HIS A CA 1
ATOM 3572 C C . HIS A 1 450 ? -18.978 14.047 -43.118 1.00 81.94 450 HIS A C 1
ATOM 3574 O O . HIS A 1 450 ? -19.100 15.080 -42.458 1.00 81.94 450 HIS A O 1
ATOM 3580 N N . ASP A 1 451 ? -18.895 12.844 -42.567 1.00 83.44 451 ASP A N 1
ATOM 3581 C CA . ASP A 1 451 ? -19.067 12.567 -41.145 1.00 83.44 451 ASP A CA 1
ATOM 3582 C C . ASP A 1 451 ? -17.888 13.085 -40.315 1.00 83.44 451 ASP A C 1
ATOM 3584 O O . ASP A 1 451 ? -18.096 13.723 -39.283 1.00 83.44 451 ASP A O 1
ATOM 3588 N N . ARG A 1 452 ? -16.654 12.950 -40.825 1.00 85.19 452 ARG A N 1
ATOM 3589 C CA . ARG A 1 452 ? -15.457 13.562 -40.219 1.00 85.19 452 ARG A CA 1
ATOM 3590 C C . ARG A 1 452 ? -15.588 15.080 -40.117 1.00 85.19 452 ARG A C 1
ATOM 3592 O O . ARG A 1 452 ? -15.350 15.655 -39.060 1.00 85.19 452 ARG A O 1
ATOM 3599 N N . ARG A 1 453 ? -16.042 15.743 -41.189 1.00 81.56 453 ARG A N 1
ATOM 3600 C CA . ARG A 1 453 ? -16.284 17.199 -41.188 1.00 81.56 453 ARG A CA 1
ATOM 3601 C C . ARG A 1 453 ? -17.369 17.611 -40.203 1.00 81.56 453 ARG A C 1
ATOM 3603 O O . ARG A 1 453 ? -17.224 18.639 -39.546 1.00 81.56 453 ARG A O 1
ATOM 3610 N N . ARG A 1 454 ? -18.450 16.835 -40.113 1.00 81.25 454 ARG A N 1
ATOM 3611 C CA . ARG A 1 454 ? -19.546 17.097 -39.177 1.00 81.25 454 ARG A CA 1
ATOM 3612 C C . ARG A 1 454 ? -19.069 16.996 -37.728 1.00 81.25 454 ARG A C 1
ATOM 3614 O O . ARG A 1 454 ? -19.387 17.880 -36.941 1.00 81.25 454 ARG A O 1
ATOM 3621 N N . LEU A 1 455 ? -18.266 15.983 -37.408 1.00 82.88 455 LEU A N 1
ATOM 3622 C CA . LEU A 1 455 ? -17.715 15.794 -36.070 1.00 82.88 455 LEU A CA 1
ATOM 3623 C C . LEU A 1 455 ? -16.701 16.881 -35.700 1.00 82.88 455 LEU A C 1
ATOM 3625 O O . LEU A 1 455 ? -16.835 17.506 -34.654 1.00 82.88 455 LEU A O 1
ATOM 3629 N N . CYS A 1 456 ? -15.740 17.183 -36.577 1.00 83.81 456 CYS A N 1
ATOM 3630 C CA . CYS A 1 456 ? -14.728 18.211 -36.318 1.00 83.81 456 CYS A CA 1
ATOM 3631 C C . CYS A 1 456 ? -15.311 19.630 -36.173 1.00 83.81 456 CYS A C 1
ATOM 3633 O O . CYS A 1 456 ? -14.640 20.500 -35.627 1.00 83.81 456 CYS A O 1
ATOM 3635 N N . LYS A 1 457 ? -16.550 19.874 -36.624 1.00 82.12 457 LYS A N 1
ATOM 3636 C CA . LYS A 1 457 ? -17.256 21.155 -36.448 1.00 82.12 457 LYS A CA 1
ATOM 3637 C C . LYS A 1 457 ? -17.700 21.411 -34.999 1.00 82.12 457 LYS A C 1
ATOM 3639 O O . LYS A 1 457 ? -17.916 22.562 -34.643 1.00 82.12 457 LYS A O 1
ATOM 3644 N N . THR A 1 458 ? -17.831 20.365 -34.180 1.00 77.00 458 THR A N 1
ATOM 3645 C CA . THR A 1 458 ? -18.198 20.484 -32.752 1.00 77.00 458 THR A CA 1
ATOM 3646 C C . THR A 1 458 ? -17.093 21.132 -31.910 1.00 77.00 458 THR A C 1
ATOM 3648 O O . THR A 1 458 ? -17.347 21.691 -30.847 1.00 77.00 458 THR A O 1
ATOM 3651 N N . MET A 1 459 ? -15.852 21.099 -32.398 1.00 83.56 459 MET A N 1
ATOM 3652 C CA . MET A 1 459 ? -14.697 21.690 -31.739 1.00 83.56 459 MET A CA 1
ATOM 3653 C C . MET A 1 459 ? -14.475 23.133 -32.204 1.00 83.56 459 MET A C 1
ATOM 3655 O O . MET A 1 459 ? -14.374 23.402 -33.400 1.00 83.56 459 MET A O 1
ATOM 3659 N N . ASN A 1 460 ? -14.309 24.059 -31.255 1.00 81.06 460 ASN A N 1
ATOM 3660 C CA . ASN A 1 460 ? -13.877 25.418 -31.554 1.00 81.06 460 ASN A CA 1
ATOM 3661 C C . ASN A 1 460 ? -12.339 25.500 -31.575 1.00 81.06 460 ASN A C 1
ATOM 3663 O O . ASN A 1 460 ? -11.695 25.480 -30.524 1.00 81.06 460 ASN A O 1
ATOM 3667 N N . CYS A 1 461 ? -11.755 25.634 -32.771 1.00 77.31 461 CYS A N 1
ATOM 3668 C CA . CYS A 1 461 ? -10.303 25.724 -32.965 1.00 77.31 461 CYS A CA 1
ATOM 3669 C C . CYS A 1 461 ? -9.665 26.952 -32.283 1.00 77.31 461 CYS A C 1
ATOM 3671 O O . CYS A 1 461 ? -8.492 26.921 -31.915 1.00 77.31 461 CYS A O 1
ATOM 3673 N N . GLU A 1 462 ? -10.424 28.026 -32.042 1.00 74.69 462 GLU A N 1
ATOM 3674 C CA . GLU A 1 462 ? -9.919 29.217 -31.346 1.00 74.69 462 GLU A CA 1
ATOM 3675 C C . GLU A 1 462 ? -9.643 28.935 -29.863 1.00 74.69 462 GLU A C 1
ATOM 3677 O O . GLU A 1 462 ? -8.690 29.478 -29.308 1.00 74.69 462 GLU A O 1
ATOM 3682 N N . LYS A 1 463 ? -10.391 28.007 -29.251 1.00 77.38 463 LYS A N 1
ATOM 3683 C CA . LYS A 1 463 ? -10.252 27.596 -27.842 1.00 77.38 463 LYS A CA 1
ATOM 3684 C C . LYS A 1 463 ? -9.213 26.483 -27.606 1.00 77.38 463 LYS A C 1
ATOM 3686 O O . LYS A 1 463 ? -9.090 26.008 -26.478 1.00 77.38 463 LYS A O 1
ATOM 3691 N N . LEU A 1 464 ? -8.483 26.042 -28.633 1.00 79.25 464 LEU A N 1
ATOM 3692 C CA . LEU A 1 464 ? -7.390 25.066 -28.486 1.00 79.25 464 LEU A CA 1
ATOM 3693 C C . LEU A 1 464 ? -6.113 25.717 -27.936 1.00 79.25 464 LEU A C 1
ATOM 3695 O O . LEU A 1 464 ? -5.819 26.870 -28.249 1.00 79.25 464 LEU A O 1
ATOM 3699 N N . SER A 1 465 ? -5.311 24.993 -27.162 1.00 81.12 465 SER A N 1
ATOM 3700 C CA . SER A 1 465 ? -3.962 25.440 -26.797 1.00 81.12 465 SER A CA 1
ATOM 3701 C C . SER A 1 465 ? -3.013 25.438 -28.000 1.00 81.12 465 SER A C 1
ATOM 3703 O O . SER A 1 465 ? -3.304 24.850 -29.046 1.00 81.12 465 SER A O 1
ATOM 3705 N N . LEU A 1 466 ? -1.866 26.113 -27.862 1.00 77.44 466 LEU A N 1
ATOM 3706 C CA . LEU A 1 466 ? -0.837 26.152 -28.905 1.00 77.44 466 LEU A CA 1
ATOM 3707 C C . LEU A 1 466 ? -0.318 24.739 -29.231 1.00 77.44 466 LEU A C 1
ATOM 3709 O O . LEU A 1 466 ? -0.226 24.378 -30.401 1.00 77.44 466 LEU A O 1
ATOM 3713 N N . ASP A 1 467 ? -0.089 23.915 -28.207 1.00 78.25 467 ASP A N 1
ATOM 3714 C CA . ASP A 1 467 ? 0.379 22.533 -28.366 1.00 78.25 467 ASP A CA 1
ATOM 3715 C C . ASP A 1 467 ? -0.665 21.647 -29.062 1.00 78.25 467 ASP A C 1
ATOM 3717 O O . ASP A 1 467 ? -0.334 20.860 -29.953 1.00 78.25 467 ASP A O 1
ATOM 3721 N N . ALA A 1 468 ? -1.948 21.812 -28.718 1.00 82.00 468 ALA A N 1
ATOM 3722 C CA . ALA A 1 468 ? -3.036 21.109 -29.391 1.00 82.00 468 ALA A CA 1
ATOM 3723 C C . ALA A 1 468 ? -3.179 21.543 -30.859 1.00 82.00 468 ALA A C 1
ATOM 3725 O O . ALA A 1 468 ? -3.440 20.698 -31.717 1.00 82.00 468 ALA A O 1
ATOM 3726 N N . CYS A 1 469 ? -2.960 22.829 -31.166 1.00 80.62 469 CYS A N 1
ATOM 3727 C CA . CYS A 1 469 ? -2.954 23.330 -32.542 1.00 80.62 469 CYS A CA 1
ATOM 3728 C C . CYS A 1 469 ? -1.819 22.707 -33.365 1.00 80.62 469 CYS A C 1
ATOM 3730 O O . CYS A 1 469 ? -2.070 22.243 -34.475 1.00 80.62 469 CYS A O 1
ATOM 3732 N N . LEU A 1 470 ? -0.606 22.617 -32.807 1.00 78.56 470 LEU A N 1
ATOM 3733 C CA . LEU A 1 470 ? 0.541 21.986 -33.470 1.00 78.56 470 LEU A CA 1
ATOM 3734 C C . LEU A 1 470 ? 0.288 20.501 -33.757 1.00 78.56 470 LEU A C 1
ATOM 3736 O O . LEU A 1 470 ? 0.554 20.030 -34.863 1.00 78.56 470 LEU A O 1
ATOM 3740 N N . HIS A 1 471 ? -0.284 19.770 -32.795 1.00 85.88 471 HIS A N 1
ATOM 3741 C CA . HIS A 1 471 ? -0.647 18.367 -33.001 1.00 85.88 471 HIS A CA 1
ATOM 3742 C C . HIS A 1 471 ? -1.761 18.210 -34.049 1.00 85.88 471 HIS A C 1
ATOM 3744 O O . HIS A 1 471 ? -1.695 17.324 -34.896 1.00 85.88 471 HIS A O 1
ATOM 3750 N N . ALA A 1 472 ? -2.785 19.067 -34.025 1.00 84.62 472 ALA A N 1
ATOM 3751 C CA . ALA A 1 472 ? -3.869 19.059 -35.010 1.00 84.62 472 ALA A CA 1
ATOM 3752 C C . ALA A 1 472 ? -3.412 19.458 -36.420 1.00 84.62 472 ALA A C 1
ATOM 3754 O O . ALA A 1 472 ? -3.920 18.909 -37.395 1.00 84.62 472 ALA A O 1
ATOM 3755 N N . ALA A 1 473 ? -2.424 20.344 -36.547 1.00 79.94 473 ALA A N 1
ATOM 3756 C CA . ALA A 1 473 ? -1.839 20.718 -37.831 1.00 79.94 473 ALA A CA 1
ATOM 3757 C C . ALA A 1 473 ? -1.094 19.557 -38.515 1.00 79.94 473 ALA A C 1
ATOM 3759 O O . ALA A 1 473 ? -1.031 19.511 -39.740 1.00 79.94 473 ALA A O 1
ATOM 3760 N N . GLN A 1 474 ? -0.554 18.621 -37.729 1.00 79.94 474 GLN A N 1
ATOM 3761 C CA . GLN A 1 474 ? 0.196 17.451 -38.203 1.00 79.94 474 GLN A CA 1
ATOM 3762 C C . GLN A 1 474 ? -0.663 16.178 -38.307 1.00 79.94 474 GLN A C 1
ATOM 3764 O O . GLN A 1 474 ? -0.141 15.106 -38.606 1.00 79.94 474 GLN A O 1
ATOM 3769 N N . ASN A 1 475 ? -1.967 16.263 -38.028 1.00 83.75 475 ASN A N 1
ATOM 3770 C CA . ASN A 1 475 ? -2.839 15.096 -37.973 1.00 83.75 475 ASN A CA 1
ATOM 3771 C C . ASN A 1 475 ? -3.506 14.804 -39.326 1.00 83.75 475 ASN A C 1
ATOM 3773 O O . ASN A 1 475 ? -4.496 15.438 -39.694 1.00 83.75 475 ASN A O 1
ATOM 3777 N N . ASP A 1 476 ? -3.023 13.766 -40.012 1.00 81.06 476 ASP A N 1
ATOM 3778 C CA . ASP A 1 476 ? -3.524 13.320 -41.323 1.00 81.06 476 ASP A CA 1
ATOM 3779 C C . ASP A 1 476 ? -4.980 12.810 -41.311 1.00 81.06 476 ASP A C 1
ATOM 3781 O O . ASP A 1 476 ? -5.580 12.610 -42.368 1.00 81.06 476 ASP A O 1
ATOM 3785 N N . ARG A 1 477 ? -5.574 12.570 -40.130 1.00 83.88 477 ARG A N 1
ATOM 3786 C CA . ARG A 1 477 ? -6.962 12.084 -39.995 1.00 83.88 477 ARG A CA 1
ATOM 3787 C C . ARG A 1 477 ? -8.004 13.199 -40.025 1.00 83.88 477 ARG A C 1
ATOM 3789 O O . ARG A 1 477 ? -9.197 12.907 -40.142 1.00 83.88 477 ARG A O 1
ATOM 3796 N N . LEU A 1 478 ? -7.587 14.457 -39.875 1.00 84.81 478 LEU A N 1
ATOM 3797 C CA . LEU A 1 478 ? -8.494 15.599 -39.861 1.00 84.81 478 LEU A CA 1
ATOM 3798 C C . LEU A 1 478 ? -8.797 16.084 -41.287 1.00 84.81 478 LEU A C 1
ATOM 3800 O O . LEU A 1 478 ? -7.914 16.102 -42.144 1.00 84.81 478 LEU A O 1
ATOM 3804 N N . PRO A 1 479 ? -10.021 16.568 -41.558 1.00 84.81 479 PRO A N 1
ATOM 3805 C CA . PRO A 1 479 ? -10.322 17.200 -42.835 1.00 84.81 479 PRO A CA 1
ATOM 3806 C C . PRO A 1 479 ? -9.445 18.438 -43.072 1.00 84.81 479 PRO A C 1
ATOM 3808 O O . PRO A 1 479 ? -9.307 19.284 -42.186 1.00 84.81 479 PRO A O 1
ATOM 3811 N N . LEU A 1 480 ? -8.958 18.623 -44.306 1.00 78.38 480 LEU A N 1
ATOM 3812 C CA . LEU A 1 480 ? -8.112 19.766 -44.703 1.00 78.38 480 LEU A CA 1
ATOM 3813 C C . LEU A 1 480 ? -8.680 21.129 -44.271 1.00 78.38 480 LEU A C 1
ATOM 3815 O O . LEU A 1 480 ? -7.944 22.012 -43.841 1.00 78.38 480 LEU A O 1
ATOM 3819 N N . ARG A 1 481 ? -10.008 21.302 -44.335 1.00 78.12 481 ARG A N 1
ATOM 3820 C CA . ARG A 1 481 ? -10.683 22.537 -43.901 1.00 78.12 481 ARG A CA 1
ATOM 3821 C C . ARG A 1 481 ? -10.474 22.831 -42.411 1.00 78.12 481 ARG A C 1
ATOM 3823 O O . ARG A 1 481 ? -10.305 23.991 -42.051 1.00 78.12 481 ARG A O 1
ATOM 3830 N N . THR A 1 482 ? -10.491 21.804 -41.567 1.00 82.12 482 THR A N 1
ATOM 3831 C CA . THR A 1 482 ? -10.263 21.926 -40.122 1.00 82.12 482 THR A CA 1
ATOM 3832 C C . THR A 1 482 ? -8.796 22.240 -39.839 1.00 82.12 482 THR A C 1
ATOM 3834 O O . THR A 1 482 ? -8.521 23.138 -39.050 1.00 82.12 482 THR A O 1
ATOM 3837 N N . ILE A 1 483 ? -7.862 21.595 -40.548 1.00 80.62 483 ILE A N 1
ATOM 3838 C CA . ILE A 1 483 ? -6.417 21.867 -40.439 1.00 80.62 483 ILE A CA 1
ATOM 3839 C C . ILE A 1 483 ? -6.112 23.337 -40.764 1.00 80.62 483 ILE A C 1
ATOM 3841 O O . ILE A 1 483 ? -5.423 24.014 -40.006 1.00 80.62 483 ILE A O 1
ATOM 3845 N N . VAL A 1 484 ? -6.693 23.877 -41.840 1.00 78.81 484 VAL A N 1
ATOM 3846 C CA . VAL A 1 484 ? -6.526 25.295 -42.209 1.00 78.81 484 VAL A CA 1
ATOM 3847 C C . VAL A 1 484 ? -7.075 26.236 -41.128 1.00 78.81 484 VAL A C 1
ATOM 3849 O O . VAL A 1 484 ? -6.451 27.253 -40.830 1.00 78.81 484 VAL A O 1
ATOM 3852 N N . GLN A 1 485 ? -8.213 25.906 -40.509 1.00 77.69 485 GLN A N 1
ATOM 3853 C CA . GLN A 1 485 ? -8.770 26.693 -39.399 1.00 77.69 485 GLN A CA 1
ATOM 3854 C C . GLN A 1 485 ? -7.866 26.671 -38.159 1.00 77.69 485 GLN A C 1
ATOM 3856 O O . GLN A 1 485 ? -7.682 27.707 -37.521 1.00 77.69 485 GLN A O 1
ATOM 3861 N N . VAL A 1 486 ? -7.272 25.517 -37.840 1.00 80.25 486 VAL A N 1
ATOM 3862 C CA . VAL A 1 486 ? -6.305 25.378 -36.743 1.00 80.25 486 VAL A CA 1
ATOM 3863 C C . VAL A 1 486 ? -5.061 26.230 -37.008 1.00 80.25 486 VAL A C 1
ATOM 3865 O O . VAL A 1 486 ? -4.706 27.043 -36.156 1.00 80.25 486 VAL A O 1
ATOM 3868 N N . LEU A 1 487 ? -4.467 26.135 -38.202 1.00 74.69 487 LEU A N 1
ATOM 3869 C CA . LEU A 1 487 ? -3.297 26.931 -38.600 1.00 74.69 487 LEU A CA 1
ATOM 3870 C C . LEU A 1 487 ? -3.571 28.441 -38.557 1.00 74.69 487 LEU A C 1
ATOM 3872 O O . LEU A 1 487 ? -2.719 29.226 -38.143 1.00 74.69 487 LEU A O 1
ATOM 3876 N N . PHE A 1 488 ? -4.773 28.870 -38.950 1.00 75.50 488 PHE A N 1
ATOM 3877 C CA . PHE A 1 488 ? -5.164 30.275 -38.837 1.00 75.50 488 PHE A CA 1
ATOM 3878 C C . PHE A 1 488 ? -5.266 30.717 -37.370 1.00 75.50 488 PHE A C 1
ATOM 3880 O O . PHE A 1 488 ? -4.767 31.784 -37.010 1.00 75.50 488 PHE A O 1
ATOM 3887 N N . SER A 1 489 ? -5.850 29.883 -36.502 1.00 74.38 489 SER A N 1
ATOM 3888 C CA . SER A 1 489 ? -5.936 30.168 -35.064 1.00 74.38 489 SER A CA 1
ATOM 3889 C C . SER A 1 489 ? -4.555 30.237 -34.395 1.00 74.38 489 SER A C 1
ATOM 3891 O O . SER A 1 489 ? -4.327 31.095 -33.541 1.00 74.38 489 SER A O 1
ATOM 3893 N N . GLU A 1 490 ? -3.613 29.397 -34.832 1.00 75.00 490 GLU A N 1
ATOM 3894 C CA . GLU A 1 490 ? -2.216 29.399 -34.396 1.00 75.00 490 GLU A CA 1
ATOM 3895 C C . GLU A 1 490 ? -1.526 30.718 -34.775 1.00 75.00 490 GLU A C 1
ATOM 3897 O O . GLU A 1 490 ? -0.956 31.394 -33.917 1.00 75.00 490 GLU A O 1
ATOM 3902 N N . GLN A 1 491 ? -1.659 31.155 -36.033 1.00 71.56 491 GLN A N 1
ATOM 3903 C CA . GLN A 1 491 ? -1.088 32.422 -36.503 1.00 71.56 491 GLN A CA 1
ATOM 3904 C C . GLN A 1 491 ? -1.633 33.637 -35.743 1.00 71.56 491 GLN A C 1
ATOM 3906 O O . GLN A 1 491 ? -0.877 34.561 -35.431 1.00 71.56 491 GLN A O 1
ATOM 3911 N N . VAL A 1 492 ? -2.933 33.653 -35.433 1.00 72.12 492 VAL A N 1
ATOM 3912 C CA . VAL A 1 492 ? -3.560 34.733 -34.657 1.00 72.12 492 VAL A CA 1
ATOM 3913 C C . VAL A 1 492 ? -3.029 34.756 -33.219 1.00 72.12 492 VAL A C 1
ATOM 3915 O O . VAL A 1 492 ? -2.684 35.830 -32.727 1.00 72.12 492 VAL A O 1
ATOM 3918 N N . LYS A 1 493 ? -2.877 33.595 -32.567 1.00 70.88 493 LYS A N 1
ATOM 3919 C CA . LYS A 1 493 ? -2.335 33.484 -31.198 1.00 70.88 493 LYS A CA 1
ATOM 3920 C C . LYS A 1 493 ? -0.868 33.905 -31.114 1.00 70.88 493 LYS A C 1
ATOM 3922 O O . LYS A 1 493 ? -0.512 34.678 -30.226 1.00 70.88 493 LYS A O 1
ATOM 3927 N N . ILE A 1 494 ? -0.042 33.492 -32.080 1.00 67.38 494 ILE A N 1
ATOM 3928 C CA . ILE A 1 494 ? 1.362 33.922 -32.191 1.00 67.38 494 ILE A CA 1
ATOM 3929 C C . ILE A 1 494 ? 1.441 35.445 -32.371 1.00 67.38 494 ILE A C 1
ATOM 3931 O O . ILE A 1 494 ? 2.235 36.110 -31.707 1.00 67.38 494 ILE A O 1
ATOM 3935 N N . ARG A 1 495 ? 0.580 36.033 -33.216 1.00 67.19 495 ARG A N 1
ATOM 3936 C CA . ARG A 1 495 ? 0.516 37.494 -33.395 1.00 67.19 495 ARG A CA 1
ATOM 3937 C C . ARG A 1 495 ? 0.063 38.232 -32.135 1.00 67.19 495 ARG A C 1
ATOM 3939 O O . ARG A 1 495 ? 0.621 39.285 -31.845 1.00 67.19 495 ARG A O 1
ATOM 3946 N N . MET A 1 496 ? -0.906 37.701 -31.386 1.00 63.28 496 MET A N 1
ATOM 3947 C CA . MET A 1 496 ? -1.351 38.290 -30.116 1.00 63.28 496 MET A CA 1
ATOM 3948 C C . MET A 1 496 ? -0.239 38.272 -29.057 1.00 63.28 496 MET A C 1
ATOM 3950 O O . MET A 1 496 ? -0.007 39.300 -28.422 1.00 63.28 496 MET A O 1
ATOM 3954 N N . MET A 1 497 ? 0.509 37.169 -28.935 1.00 59.41 497 MET A N 1
ATOM 3955 C CA . MET A 1 497 ? 1.685 37.085 -28.056 1.00 59.41 497 MET A CA 1
ATOM 3956 C C . MET A 1 497 ? 2.771 38.092 -28.462 1.00 59.41 497 MET A C 1
ATOM 3958 O O . MET A 1 497 ? 3.284 38.815 -27.613 1.00 59.41 497 MET A O 1
ATOM 3962 N N . MET A 1 498 ? 3.053 38.229 -29.764 1.00 60.66 498 MET A N 1
ATOM 3963 C CA . MET A 1 498 ? 4.006 39.222 -30.284 1.00 60.66 498 MET A CA 1
ATOM 3964 C C . MET A 1 498 ? 3.553 40.682 -30.084 1.00 60.66 498 MET A C 1
ATOM 3966 O O . MET A 1 498 ? 4.393 41.581 -30.032 1.00 60.66 498 MET A O 1
ATOM 3970 N N . MET A 1 499 ? 2.245 40.948 -29.999 1.00 54.53 499 MET A N 1
ATOM 3971 C CA . MET A 1 499 ? 1.698 42.282 -29.713 1.00 54.53 499 MET A CA 1
ATOM 3972 C C . MET A 1 499 ? 1.703 42.613 -28.215 1.00 54.53 499 MET A C 1
ATOM 3974 O O . MET A 1 499 ? 1.999 43.754 -27.861 1.00 54.53 499 MET A O 1
ATOM 3978 N N . GLN A 1 500 ? 1.442 41.636 -27.342 1.00 51.03 500 GLN A N 1
ATOM 3979 C CA . GLN A 1 500 ? 1.553 41.801 -25.887 1.00 51.03 500 GLN A CA 1
ATOM 3980 C C . GLN A 1 500 ? 3.007 42.034 -25.445 1.00 51.03 500 GLN A C 1
ATOM 3982 O O . GLN A 1 500 ? 3.254 42.920 -24.629 1.00 51.03 500 GLN A O 1
ATOM 3987 N N . ASP A 1 501 ? 3.975 41.349 -26.065 1.00 47.97 501 ASP A N 1
ATOM 3988 C CA . ASP A 1 501 ? 5.412 41.575 -25.826 1.00 47.97 501 ASP A CA 1
ATOM 3989 C C . ASP A 1 501 ? 5.877 42.974 -26.287 1.00 47.97 501 ASP A C 1
ATOM 3991 O O . ASP A 1 501 ? 6.770 43.574 -25.692 1.00 47.97 501 ASP A O 1
ATOM 3995 N N . LYS A 1 502 ? 5.238 43.545 -27.321 1.00 47.22 502 LYS A N 1
ATOM 3996 C CA . LYS A 1 502 ? 5.516 44.916 -27.792 1.00 47.22 502 LYS A CA 1
ATOM 3997 C C . LYS A 1 502 ? 4.894 46.007 -26.916 1.00 47.22 502 LYS A C 1
ATOM 3999 O O . LYS A 1 502 ? 5.439 47.104 -26.872 1.00 47.22 502 LYS A O 1
ATOM 4004 N N . GLN A 1 503 ? 3.785 45.733 -26.226 1.00 43.41 503 GLN A N 1
ATOM 4005 C CA . GLN A 1 503 ? 3.164 46.683 -25.289 1.00 43.41 503 GLN A CA 1
ATOM 4006 C C . GLN A 1 503 ? 3.839 46.679 -23.910 1.00 43.41 503 GLN A C 1
ATOM 4008 O O . GLN A 1 503 ? 3.906 47.727 -23.275 1.00 43.41 503 GLN A O 1
ATOM 4013 N N . ALA A 1 504 ? 4.407 45.549 -23.475 1.00 41.69 504 ALA A N 1
ATOM 4014 C CA . ALA A 1 504 ? 5.190 45.471 -22.237 1.00 41.69 504 ALA A CA 1
ATOM 4015 C C . ALA A 1 504 ? 6.569 46.162 -22.334 1.00 41.69 504 ALA A C 1
ATOM 4017 O O . ALA A 1 504 ? 7.146 46.524 -21.312 1.00 41.69 504 ALA A O 1
ATOM 4018 N N . ALA A 1 505 ? 7.081 46.385 -23.550 1.00 43.69 505 ALA A N 1
ATOM 4019 C CA . ALA A 1 505 ? 8.365 47.043 -23.813 1.00 43.69 505 ALA A CA 1
ATOM 4020 C C . ALA A 1 505 ? 8.275 48.579 -23.987 1.00 43.69 505 ALA A C 1
ATOM 4022 O O . ALA A 1 505 ? 9.275 49.217 -24.304 1.00 43.69 505 ALA A O 1
ATOM 4023 N N . GLY A 1 506 ? 7.087 49.179 -23.823 1.00 41.25 506 GLY A N 1
ATOM 4024 C CA . GLY A 1 506 ? 6.810 50.581 -24.171 1.00 41.25 506 GLY A CA 1
ATOM 4025 C C . GLY A 1 506 ? 6.917 51.615 -23.044 1.00 41.25 506 GLY A C 1
ATOM 4026 O O . GLY A 1 506 ? 6.573 52.772 -23.274 1.00 41.25 506 GLY A O 1
ATOM 4027 N N . THR A 1 507 ? 7.364 51.253 -21.842 1.00 41.03 507 THR A N 1
ATOM 4028 C CA . THR A 1 507 ? 7.547 52.222 -20.748 1.00 41.03 507 THR A CA 1
ATOM 4029 C C . THR A 1 507 ? 8.884 52.024 -20.054 1.00 41.03 507 THR A C 1
ATOM 4031 O O . THR A 1 507 ? 9.128 50.965 -19.479 1.00 41.03 507 THR A O 1
ATOM 4034 N N . ASN A 1 508 ? 9.662 53.109 -20.068 1.00 35.00 508 ASN A N 1
ATOM 4035 C CA . ASN A 1 508 ? 10.950 53.367 -19.420 1.00 35.00 508 ASN A CA 1
ATOM 4036 C C . ASN A 1 508 ? 12.177 53.103 -20.303 1.00 35.00 508 ASN A C 1
ATOM 4038 O O . ASN A 1 508 ? 12.795 52.041 -20.280 1.00 35.00 508 ASN A O 1
ATOM 4042 N N . GLU A 1 509 ? 12.544 54.152 -21.044 1.00 44.84 509 GLU A N 1
ATOM 4043 C CA . GLU A 1 509 ? 13.944 54.478 -21.302 1.00 44.84 509 GLU A CA 1
ATOM 4044 C C . GLU A 1 509 ? 14.669 54.623 -19.955 1.00 44.84 509 GLU A C 1
ATOM 4046 O O . GLU A 1 509 ? 14.253 55.435 -19.135 1.00 44.84 509 GLU A O 1
ATOM 4051 N N . GLU A 1 510 ? 15.702 53.808 -19.719 1.00 38.62 510 GLU A N 1
ATOM 4052 C CA . GLU A 1 510 ? 17.002 54.206 -19.151 1.00 38.62 510 GLU A CA 1
ATOM 4053 C C . GLU A 1 510 ? 17.936 52.978 -19.021 1.00 38.62 510 GLU A C 1
ATOM 4055 O O . GLU A 1 510 ? 17.582 51.957 -18.437 1.00 38.62 510 GLU A O 1
ATOM 4060 N N . ASN A 1 511 ? 19.155 53.138 -19.553 1.00 34.44 511 ASN A N 1
ATOM 4061 C CA . ASN A 1 511 ? 20.367 52.303 -19.459 1.00 34.44 511 ASN A CA 1
ATOM 4062 C C . ASN A 1 511 ? 20.429 50.925 -20.179 1.00 34.44 511 ASN A C 1
ATOM 4064 O O . ASN A 1 511 ? 19.740 49.975 -19.801 1.00 34.44 511 ASN A O 1
ATOM 4068 N N . PRO A 1 512 ? 21.339 50.760 -21.169 1.00 48.09 512 PRO A N 1
ATOM 4069 C CA . PRO A 1 512 ? 21.529 49.518 -21.910 1.00 48.09 512 PRO A CA 1
ATOM 4070 C C . PRO A 1 512 ? 22.726 48.724 -21.370 1.00 48.09 512 PRO A C 1
ATOM 4072 O O . PRO A 1 512 ? 23.852 49.041 -21.721 1.00 48.09 512 PRO A O 1
ATOM 4075 N N . GLU A 1 513 ? 22.515 47.689 -20.548 1.00 42.25 513 GLU A N 1
ATOM 4076 C CA . GLU A 1 513 ? 23.580 46.681 -20.310 1.00 42.25 513 GLU A CA 1
ATOM 4077 C C . GLU A 1 513 ? 23.123 45.326 -19.720 1.00 42.25 513 GLU A C 1
ATOM 4079 O O . GLU A 1 513 ? 23.948 44.459 -19.465 1.00 42.25 513 GLU A O 1
ATOM 4084 N N . GLY A 1 514 ? 21.819 45.073 -19.531 1.00 46.66 514 GLY A N 1
ATOM 4085 C CA . GLY A 1 514 ? 21.345 43.863 -18.823 1.00 46.66 514 GLY A CA 1
ATOM 4086 C C . GLY A 1 514 ? 20.404 42.922 -19.584 1.00 46.66 514 GLY A C 1
ATOM 4087 O O . GLY A 1 514 ? 19.877 41.987 -18.980 1.00 46.66 514 GLY A O 1
ATOM 4088 N N . LEU A 1 515 ? 20.120 43.171 -20.870 1.00 39.25 515 LEU A N 1
ATOM 4089 C CA . LEU A 1 515 ? 19.031 42.484 -21.590 1.00 39.25 515 LEU A CA 1
ATOM 4090 C C . LEU A 1 515 ? 19.489 41.403 -22.586 1.00 39.25 515 LEU A C 1
ATOM 4092 O O . LEU A 1 515 ? 18.646 40.664 -23.095 1.00 39.25 515 LEU A O 1
ATOM 4096 N N . GLU A 1 516 ? 20.792 41.251 -22.835 1.00 42.88 516 GLU A N 1
ATOM 4097 C CA . GLU A 1 516 ? 21.295 40.152 -23.674 1.00 42.88 516 GLU A CA 1
ATOM 4098 C C . GLU A 1 516 ? 21.369 38.820 -22.901 1.00 42.88 516 GLU A C 1
ATOM 4100 O O . GLU A 1 516 ? 20.975 37.789 -23.443 1.00 42.88 516 GLU A O 1
ATOM 4105 N N . ASP A 1 517 ? 21.701 38.834 -21.603 1.00 43.81 517 ASP A N 1
ATOM 4106 C CA . ASP A 1 517 ? 21.939 37.615 -20.802 1.00 43.81 517 ASP A CA 1
ATOM 4107 C C . ASP A 1 517 ? 20.693 36.753 -20.518 1.00 43.81 517 ASP A C 1
ATOM 4109 O O . ASP A 1 517 ? 20.771 35.530 -20.393 1.00 43.81 517 ASP A O 1
ATOM 4113 N N . LYS A 1 518 ? 19.500 37.355 -20.426 1.00 47.50 518 LYS A N 1
ATOM 4114 C CA . LYS A 1 518 ? 18.258 36.596 -20.156 1.00 47.50 518 LYS A CA 1
ATOM 4115 C C . LYS A 1 518 ? 17.661 35.945 -21.402 1.00 47.50 518 LYS A C 1
ATOM 4117 O O . LYS A 1 518 ? 16.908 34.979 -21.276 1.00 47.50 518 LYS A O 1
ATOM 4122 N N . ARG A 1 519 ? 17.965 36.475 -22.590 1.00 44.81 519 ARG A N 1
ATOM 4123 C CA . ARG A 1 519 ? 17.483 35.938 -23.871 1.00 44.81 519 ARG A CA 1
ATOM 4124 C C . ARG A 1 519 ? 18.391 34.803 -24.342 1.00 44.81 519 ARG A C 1
ATOM 4126 O O . ARG A 1 519 ? 17.888 33.739 -24.684 1.00 44.81 519 ARG A O 1
ATOM 4133 N N . THR A 1 520 ? 19.706 34.971 -24.192 1.00 46.84 520 THR A N 1
ATOM 4134 C CA . THR A 1 520 ? 20.703 33.918 -24.438 1.00 46.84 520 THR A CA 1
ATOM 4135 C C . THR A 1 520 ? 20.536 32.724 -23.497 1.00 46.84 520 THR A C 1
ATOM 4137 O O . THR A 1 520 ? 20.672 31.591 -23.948 1.00 46.84 520 THR A O 1
ATOM 4140 N N . SER A 1 521 ? 20.152 32.935 -22.231 1.00 52.00 521 SER A N 1
ATOM 4141 C CA . SER A 1 521 ? 19.893 31.846 -21.275 1.00 52.00 521 SER A CA 1
ATOM 4142 C C . SER A 1 521 ? 18.724 30.941 -21.698 1.00 52.00 521 SER A C 1
ATOM 4144 O O . SER A 1 521 ? 18.896 29.723 -21.754 1.00 52.00 521 SER A O 1
ATOM 4146 N N . ARG A 1 522 ? 17.574 31.502 -22.099 1.00 52.34 522 ARG A N 1
ATOM 4147 C CA . ARG A 1 522 ? 16.423 30.697 -22.563 1.00 52.34 522 ARG A CA 1
ATOM 4148 C C . ARG A 1 522 ? 16.674 30.037 -23.914 1.00 52.34 522 ARG A C 1
ATOM 4150 O O . ARG A 1 522 ? 16.287 28.889 -24.116 1.00 52.34 522 ARG A O 1
ATOM 4157 N N . ASP A 1 523 ? 17.352 30.734 -24.821 1.00 56.19 523 ASP A N 1
ATOM 4158 C CA . ASP A 1 523 ? 17.719 30.161 -26.115 1.00 56.19 523 ASP A CA 1
ATOM 4159 C C . ASP A 1 523 ? 18.753 29.032 -25.941 1.00 56.19 523 ASP A C 1
ATOM 4161 O O . ASP A 1 523 ? 18.665 28.013 -26.624 1.00 56.19 523 ASP A O 1
ATOM 4165 N N . SER A 1 524 ? 19.662 29.134 -24.962 1.00 51.81 524 SER A N 1
ATOM 4166 C CA . SER A 1 524 ? 20.605 28.062 -24.617 1.00 51.81 524 SER A CA 1
ATOM 4167 C C . SER A 1 524 ? 19.921 26.834 -24.000 1.00 51.81 524 SER A C 1
ATOM 4169 O O . SER A 1 524 ? 20.266 25.706 -24.352 1.00 51.81 524 SER A O 1
ATOM 4171 N N . GLU A 1 525 ? 18.894 27.016 -23.165 1.00 60.59 525 GLU A N 1
ATOM 4172 C CA . GLU A 1 525 ? 18.077 25.918 -22.623 1.00 60.59 525 GLU A CA 1
ATOM 4173 C C . GLU A 1 525 ? 17.271 25.211 -23.721 1.00 60.59 525 GLU A C 1
ATOM 4175 O O . GLU A 1 525 ? 17.206 23.986 -23.771 1.00 60.59 525 GLU A O 1
ATOM 4180 N N . ILE A 1 526 ? 16.716 25.955 -24.678 1.00 65.62 526 ILE A N 1
ATOM 4181 C CA . ILE A 1 526 ? 15.998 25.357 -25.812 1.00 65.62 526 ILE A CA 1
ATOM 4182 C C . ILE A 1 526 ? 16.964 24.614 -26.746 1.00 65.62 526 ILE A C 1
ATOM 4184 O O . ILE A 1 526 ? 16.621 23.548 -27.262 1.00 65.62 526 ILE A O 1
ATOM 4188 N N . ILE A 1 527 ? 18.173 25.140 -26.968 1.00 67.50 527 ILE A N 1
ATOM 4189 C CA . ILE A 1 527 ? 19.205 24.483 -27.785 1.00 67.50 527 ILE A CA 1
ATOM 4190 C C . ILE A 1 527 ? 19.716 23.209 -27.101 1.00 67.50 527 ILE A C 1
ATOM 4192 O O . ILE A 1 527 ? 19.878 22.190 -27.773 1.00 67.50 527 ILE A O 1
ATOM 4196 N N . THR A 1 528 ? 19.916 23.230 -25.781 1.00 61.66 528 THR A N 1
ATOM 4197 C CA . THR A 1 528 ? 20.321 22.039 -25.017 1.00 61.66 528 THR A CA 1
ATOM 4198 C C . THR A 1 528 ? 19.226 20.974 -25.009 1.00 61.66 528 THR A C 1
ATOM 4200 O O . THR A 1 528 ? 19.509 19.835 -25.372 1.00 61.66 528 THR A O 1
ATOM 4203 N N . LEU A 1 529 ? 17.963 21.337 -24.756 1.00 57.75 529 LEU A N 1
ATOM 4204 C CA . LEU A 1 529 ? 16.826 20.406 -24.799 1.00 57.75 529 LEU A CA 1
ATOM 4205 C C . LEU A 1 529 ? 16.577 19.829 -26.200 1.00 57.75 529 LEU A C 1
ATOM 4207 O O . LEU A 1 529 ? 16.265 18.646 -26.341 1.00 57.75 529 LEU A O 1
ATOM 4211 N N . LYS A 1 530 ? 16.751 20.626 -27.263 1.00 65.62 530 LYS A N 1
ATOM 4212 C CA . LYS A 1 530 ? 16.715 20.114 -28.644 1.00 65.62 530 LYS A CA 1
ATOM 4213 C C . LYS A 1 530 ? 17.880 19.170 -28.922 1.00 65.62 530 LYS A C 1
ATOM 4215 O O . LYS A 1 530 ? 17.673 18.133 -29.540 1.00 65.62 530 LYS A O 1
ATOM 4220 N N . GLY A 1 531 ? 19.079 19.486 -28.434 1.00 69.12 531 GLY A N 1
ATOM 4221 C CA . GLY A 1 531 ? 20.244 18.607 -28.523 1.00 69.12 531 GLY A CA 1
ATOM 4222 C C . GLY A 1 531 ? 20.023 17.268 -27.816 1.00 69.12 531 GLY A C 1
ATOM 4223 O O . GLY A 1 531 ? 20.351 16.221 -28.372 1.00 69.12 531 GLY A O 1
ATOM 4224 N N . GLU A 1 532 ? 19.405 17.282 -26.635 1.00 60.34 532 GLU A N 1
ATOM 4225 C CA . GLU A 1 532 ? 19.018 16.078 -25.895 1.00 60.34 532 GLU A CA 1
ATOM 4226 C C . GLU A 1 532 ? 17.941 15.276 -26.627 1.00 60.34 532 GLU A C 1
ATOM 4228 O O . GLU A 1 532 ? 18.064 14.057 -26.741 1.00 60.34 532 GLU A O 1
ATOM 4233 N N . LEU A 1 533 ? 16.932 15.938 -27.199 1.00 55.81 533 LEU A N 1
ATOM 4234 C CA . LEU A 1 533 ? 15.888 15.287 -27.990 1.00 55.81 533 LEU A CA 1
ATOM 4235 C C . LEU A 1 533 ? 16.454 14.633 -29.258 1.00 55.81 533 LEU A C 1
ATOM 4237 O O . LEU A 1 533 ? 16.101 13.497 -29.577 1.00 55.81 533 LEU A O 1
ATOM 4241 N N . GLU A 1 534 ? 17.361 15.305 -29.966 1.00 63.50 534 GLU A N 1
ATOM 4242 C CA . GLU A 1 534 ? 18.048 14.735 -31.127 1.00 63.50 534 GLU A CA 1
ATOM 4243 C C . GLU A 1 534 ? 19.001 13.601 -30.720 1.00 63.50 534 GLU A C 1
ATOM 4245 O O . GLU A 1 534 ? 19.142 12.628 -31.458 1.00 63.50 534 GLU A O 1
ATOM 4250 N N . ASN A 1 535 ? 19.612 13.667 -29.533 1.00 67.06 535 ASN A N 1
ATOM 4251 C CA . ASN A 1 535 ? 20.419 12.578 -28.979 1.00 67.06 535 ASN A CA 1
ATOM 4252 C C . ASN A 1 535 ? 19.551 11.359 -28.623 1.00 67.06 535 ASN A C 1
ATOM 4254 O O . ASN A 1 535 ? 19.928 10.227 -28.908 1.00 67.06 535 ASN A O 1
ATOM 4258 N N . VAL A 1 536 ? 18.356 11.572 -28.064 1.00 58.53 536 VAL A N 1
ATOM 4259 C CA . VAL A 1 536 ? 17.378 10.506 -27.797 1.00 58.53 536 VAL A CA 1
ATOM 4260 C C . VAL A 1 536 ? 16.878 9.890 -29.100 1.00 58.53 536 VAL A C 1
ATOM 4262 O O . VAL A 1 536 ? 16.847 8.668 -29.208 1.00 58.53 536 VAL A O 1
ATOM 4265 N N . LYS A 1 537 ? 16.557 10.695 -30.120 1.00 55.34 537 LYS A N 1
ATOM 4266 C CA . LYS A 1 537 ? 16.193 10.186 -31.453 1.00 55.34 537 LYS A CA 1
ATOM 4267 C C . LYS A 1 537 ? 17.329 9.401 -32.100 1.00 55.34 537 LYS A C 1
ATOM 4269 O O . LYS A 1 537 ? 17.066 8.359 -32.688 1.00 55.34 537 LYS A O 1
ATOM 4274 N N . ARG A 1 538 ? 18.576 9.863 -31.966 1.00 62.53 538 ARG A N 1
ATOM 4275 C CA . ARG A 1 538 ? 19.763 9.150 -32.457 1.00 62.53 538 ARG A CA 1
ATOM 4276 C C . ARG A 1 538 ? 19.932 7.811 -31.752 1.00 62.53 538 ARG A C 1
ATOM 4278 O O . ARG A 1 538 ? 20.082 6.810 -32.432 1.00 62.53 538 ARG A O 1
ATOM 4285 N N . LYS A 1 539 ? 19.783 7.767 -30.425 1.00 54.19 539 LYS A N 1
ATOM 4286 C CA . LYS A 1 539 ? 19.788 6.516 -29.649 1.00 54.19 539 LYS A CA 1
ATOM 4287 C C . LYS A 1 539 ? 18.649 5.576 -30.039 1.00 54.19 539 LYS A C 1
ATOM 4289 O O . LYS A 1 539 ? 18.829 4.366 -30.018 1.00 54.19 539 LYS A O 1
ATOM 4294 N N . LEU A 1 540 ? 17.480 6.116 -30.381 1.00 54.47 540 LEU A N 1
ATOM 4295 C CA . LEU A 1 540 ? 16.322 5.340 -30.828 1.00 54.47 540 LEU A CA 1
ATOM 4296 C C . LEU A 1 540 ? 16.561 4.763 -32.231 1.00 54.47 540 LEU A C 1
ATOM 4298 O O . LEU A 1 540 ? 16.276 3.591 -32.450 1.00 54.47 540 LEU A O 1
ATOM 4302 N N . ALA A 1 541 ? 17.181 5.538 -33.126 1.00 56.31 541 ALA A N 1
ATOM 4303 C CA . ALA A 1 541 ? 17.640 5.082 -34.436 1.00 56.31 541 ALA A CA 1
ATOM 4304 C C . ALA A 1 541 ? 18.765 4.037 -34.326 1.00 56.31 541 ALA A C 1
ATOM 4306 O O . ALA A 1 541 ? 18.665 2.989 -34.948 1.00 56.31 541 ALA A O 1
ATOM 4307 N N . GLU A 1 542 ? 19.760 4.246 -33.459 1.00 53.69 542 GLU A N 1
ATOM 4308 C CA . GLU A 1 542 ? 20.807 3.263 -33.145 1.00 53.69 542 GLU A CA 1
ATOM 4309 C C . GLU A 1 542 ? 20.205 1.977 -32.569 1.00 53.69 542 GLU A C 1
ATOM 4311 O O . GLU A 1 542 ? 20.648 0.883 -32.894 1.00 53.69 542 GLU A O 1
ATOM 4316 N N . LEU A 1 543 ? 19.168 2.062 -31.733 1.00 53.19 543 LEU A N 1
ATOM 4317 C CA . LEU A 1 543 ? 18.423 0.898 -31.242 1.00 53.19 543 LEU A CA 1
ATOM 4318 C C . LEU A 1 543 ? 17.700 0.149 -32.362 1.00 53.19 543 LEU A C 1
ATOM 4320 O O . LEU A 1 543 ? 17.634 -1.081 -32.341 1.00 53.19 543 LEU A O 1
ATOM 4324 N N . GLN A 1 544 ? 17.166 0.888 -33.328 1.00 51.09 544 GLN A N 1
ATOM 4325 C CA . GLN A 1 544 ? 16.485 0.344 -34.493 1.00 51.09 544 GLN A CA 1
ATOM 4326 C C . GLN A 1 544 ? 17.477 -0.319 -35.457 1.00 51.09 544 GLN A C 1
ATOM 4328 O O . GLN A 1 544 ? 17.215 -1.421 -35.933 1.00 51.09 544 GLN A O 1
ATOM 4333 N N . ASP A 1 545 ? 18.648 0.280 -35.655 1.00 57.59 545 ASP A N 1
ATOM 4334 C CA . ASP A 1 545 ? 19.748 -0.288 -36.433 1.00 57.59 545 ASP A CA 1
ATOM 4335 C C . ASP A 1 545 ? 20.350 -1.511 -35.738 1.00 57.59 545 ASP A C 1
ATOM 4337 O O . ASP A 1 545 ? 20.518 -2.544 -36.374 1.00 57.59 545 ASP A O 1
ATOM 4341 N N . ASN A 1 546 ? 20.531 -1.479 -34.416 1.00 48.84 546 ASN A N 1
ATOM 4342 C CA . ASN A 1 546 ? 20.961 -2.638 -33.628 1.00 48.84 546 ASN A CA 1
ATOM 4343 C C . ASN A 1 546 ? 19.943 -3.790 -33.679 1.00 48.84 546 ASN A C 1
ATOM 4345 O O . ASN A 1 546 ? 20.326 -4.960 -33.710 1.00 48.84 546 ASN A O 1
ATOM 4349 N N . TYR A 1 547 ? 18.640 -3.490 -33.697 1.00 48.31 547 TYR A N 1
ATOM 4350 C CA . TYR A 1 547 ? 17.591 -4.487 -33.926 1.00 48.31 547 TYR A CA 1
ATOM 4351 C C . TYR A 1 547 ? 17.679 -5.074 -35.342 1.00 48.31 547 TYR A C 1
ATOM 4353 O O . TYR A 1 547 ? 17.609 -6.293 -35.504 1.00 48.31 547 TYR A O 1
ATOM 4361 N N . ASN A 1 548 ? 17.898 -4.230 -36.353 1.00 57.62 548 ASN A N 1
ATOM 4362 C CA . ASN A 1 548 ? 18.068 -4.644 -37.744 1.00 57.62 548 ASN A CA 1
ATOM 4363 C C . ASN A 1 548 ? 19.358 -5.458 -37.957 1.00 57.62 548 ASN A C 1
ATOM 4365 O O . ASN A 1 548 ? 19.356 -6.409 -38.737 1.00 57.62 548 ASN A O 1
ATOM 4369 N N . GLU A 1 549 ? 20.436 -5.158 -37.233 1.00 53.72 549 GLU A N 1
ATOM 4370 C CA . GLU A 1 549 ? 21.682 -5.926 -37.229 1.00 53.72 549 GLU A CA 1
ATOM 4371 C C . GLU A 1 549 ? 21.516 -7.272 -36.519 1.00 53.72 549 GLU A C 1
ATOM 4373 O O . GLU A 1 549 ? 21.941 -8.298 -37.052 1.00 53.72 549 GLU A O 1
ATOM 4378 N N . LEU A 1 550 ? 20.818 -7.317 -35.377 1.00 46.38 550 LEU A N 1
ATOM 4379 C CA . LEU A 1 550 ? 20.461 -8.571 -34.702 1.00 46.38 550 LEU A CA 1
ATOM 4380 C C . LEU A 1 550 ? 19.572 -9.446 -35.604 1.00 46.38 550 LEU A C 1
ATOM 4382 O O . LEU A 1 550 ? 19.747 -10.665 -35.669 1.00 46.38 550 LEU A O 1
ATOM 4386 N N . HIS A 1 551 ? 18.660 -8.816 -36.347 1.00 46.56 551 HIS A N 1
ATOM 4387 C CA . HIS A 1 551 ? 17.813 -9.451 -37.350 1.00 46.56 551 HIS A CA 1
ATOM 4388 C C . HIS A 1 551 ? 18.627 -9.939 -38.559 1.00 46.56 551 HIS A C 1
ATOM 4390 O O . HIS A 1 551 ? 18.420 -11.064 -38.997 1.00 46.56 551 HIS A O 1
ATOM 4396 N N . GLN A 1 552 ? 19.620 -9.184 -39.044 1.00 49.12 552 GLN A N 1
ATOM 4397 C CA . GLN A 1 552 ? 20.545 -9.623 -40.097 1.00 49.12 552 GLN A CA 1
ATOM 4398 C C . GLN A 1 552 ? 21.488 -10.744 -39.643 1.00 49.12 552 GLN A C 1
ATOM 4400 O O . GLN A 1 552 ? 21.839 -11.599 -40.451 1.00 49.12 552 GLN A O 1
ATOM 4405 N N . VAL A 1 553 ? 21.904 -10.784 -38.374 1.00 46.72 553 VAL A N 1
ATOM 4406 C CA . VAL A 1 553 ? 22.686 -11.895 -37.801 1.00 46.72 553 VAL A CA 1
ATOM 4407 C C . VAL A 1 553 ? 21.813 -13.146 -37.676 1.00 46.72 553 VAL A C 1
ATOM 4409 O O . VAL A 1 553 ? 22.253 -14.236 -38.039 1.00 46.72 553 VAL A O 1
ATOM 4412 N N . TYR A 1 554 ? 20.551 -12.991 -37.273 1.00 41.53 554 TYR A N 1
ATOM 4413 C CA . TYR A 1 554 ? 19.541 -14.053 -37.253 1.00 41.53 554 TYR A CA 1
ATOM 4414 C C . TYR A 1 554 ? 19.165 -14.553 -38.667 1.00 41.53 554 TYR A C 1
ATOM 4416 O O . TYR A 1 554 ? 19.047 -15.756 -38.894 1.00 41.53 554 TYR A O 1
ATOM 4424 N N . GLU A 1 555 ? 19.076 -13.660 -39.653 1.00 41.12 555 GLU A N 1
ATOM 4425 C CA . GLU A 1 555 ? 18.874 -13.957 -41.078 1.00 41.12 555 GLU A CA 1
ATOM 4426 C C . GLU A 1 555 ? 20.134 -14.543 -41.736 1.00 41.12 555 GLU A C 1
ATOM 4428 O O . GLU A 1 555 ? 20.021 -15.400 -42.603 1.00 41.12 555 GLU A O 1
ATOM 4433 N N . LYS A 1 556 ? 21.355 -14.192 -41.307 1.00 45.62 556 LYS A N 1
ATOM 4434 C CA . LYS A 1 556 ? 22.606 -14.882 -41.699 1.00 45.62 556 LYS A CA 1
ATOM 4435 C C . LYS A 1 556 ? 22.685 -16.287 -41.084 1.00 45.62 556 LYS A C 1
ATOM 4437 O O . LYS A 1 556 ? 23.094 -17.233 -41.758 1.00 45.62 556 LYS A O 1
ATOM 4442 N N . LEU A 1 557 ? 22.186 -16.463 -39.857 1.00 38.47 557 LEU A N 1
ATOM 4443 C CA . LEU A 1 557 ? 21.944 -17.766 -39.222 1.00 38.47 557 LEU A CA 1
ATOM 4444 C C . LEU A 1 557 ? 20.853 -18.580 -39.958 1.00 38.47 557 LEU A C 1
ATOM 4446 O O . LEU A 1 557 ? 20.983 -19.802 -40.049 1.00 38.47 557 LEU A O 1
ATOM 4450 N N . ASN A 1 558 ? 19.837 -17.942 -40.556 1.00 35.56 558 ASN A N 1
ATOM 4451 C CA . ASN A 1 558 ? 18.755 -18.601 -41.312 1.00 35.56 558 ASN A CA 1
ATOM 4452 C C . ASN A 1 558 ? 19.022 -18.770 -42.826 1.00 35.56 558 ASN A C 1
ATOM 4454 O O . ASN A 1 558 ? 18.567 -19.741 -43.426 1.00 35.56 558 ASN A O 1
ATOM 4458 N N . SER A 1 559 ? 19.843 -17.940 -43.458 1.00 34.41 559 SER A N 1
ATOM 4459 C CA . SER A 1 559 ? 20.342 -18.153 -44.826 1.00 34.41 559 SER A CA 1
ATOM 4460 C C . SER A 1 559 ? 21.458 -19.208 -44.859 1.00 34.41 559 SER A C 1
ATOM 4462 O O . SER A 1 559 ? 21.611 -19.900 -45.869 1.00 34.41 559 SER A O 1
ATOM 4464 N N . SER A 1 560 ? 22.113 -19.474 -43.715 1.00 41.50 560 SER A N 1
ATOM 4465 C CA . SER A 1 560 ? 22.848 -20.729 -43.463 1.00 41.50 560 SER A CA 1
ATOM 4466 C C . SER A 1 560 ? 21.930 -21.962 -43.335 1.00 41.50 560 SER A C 1
ATOM 4468 O O . SER A 1 560 ? 22.375 -23.089 -43.556 1.00 41.50 560 SER A O 1
ATOM 4470 N N . LYS A 1 561 ? 20.629 -21.760 -43.064 1.00 37.25 561 LYS A N 1
ATOM 4471 C CA . LYS A 1 561 ? 19.599 -22.814 -43.048 1.00 37.25 561 LYS A CA 1
ATOM 4472 C C . LYS A 1 561 ? 18.881 -23.012 -44.391 1.00 37.25 561 LYS A C 1
ATOM 4474 O O . LYS A 1 561 ? 18.338 -24.092 -44.595 1.00 37.25 561 LYS A O 1
ATOM 4479 N N . GLN A 1 562 ? 18.901 -22.062 -45.333 1.00 34.72 562 GLN A N 1
ATOM 4480 C CA . GLN A 1 562 ? 18.071 -22.155 -46.553 1.00 34.72 562 GLN A CA 1
ATOM 4481 C C . GLN A 1 562 ? 18.772 -22.575 -47.858 1.00 34.72 562 GLN A C 1
ATOM 4483 O O . GLN A 1 562 ? 18.081 -22.932 -48.807 1.00 34.72 562 GLN A O 1
ATOM 4488 N N . LYS A 1 563 ? 20.109 -22.662 -47.927 1.00 37.56 563 LYS A N 1
ATOM 4489 C CA . LYS A 1 563 ? 20.804 -23.313 -49.071 1.00 37.56 563 LYS A CA 1
ATOM 4490 C C . LYS A 1 563 ? 21.206 -24.772 -48.828 1.00 37.56 563 LYS A C 1
ATOM 4492 O O . LYS A 1 563 ? 21.962 -25.347 -49.603 1.00 37.56 563 LYS A O 1
ATOM 4497 N N . SER A 1 564 ? 20.703 -25.393 -47.763 1.00 36.94 564 SER A N 1
ATOM 4498 C CA . SER A 1 564 ? 21.176 -26.702 -47.311 1.00 36.94 564 SER A CA 1
ATOM 4499 C C . SER A 1 564 ? 20.053 -27.709 -47.027 1.00 36.94 564 SER A C 1
ATOM 4501 O O . SER A 1 564 ? 20.262 -28.674 -46.298 1.00 36.94 564 SER A O 1
ATOM 4503 N N . THR A 1 565 ? 18.881 -27.561 -47.642 1.00 33.41 565 THR A N 1
ATOM 4504 C CA . THR A 1 565 ? 17.739 -28.481 -47.470 1.00 33.41 565 THR A CA 1
ATOM 4505 C C . THR A 1 565 ? 17.847 -29.793 -48.261 1.00 33.41 565 THR A C 1
ATOM 4507 O O . THR A 1 565 ? 16.912 -30.582 -48.257 1.00 33.41 565 THR A O 1
ATOM 4510 N N . GLN A 1 566 ? 18.981 -30.087 -48.907 1.00 35.56 566 GLN A N 1
ATOM 4511 C CA . GLN A 1 566 ? 19.189 -31.366 -49.613 1.00 35.56 566 GLN A CA 1
ATOM 4512 C C . GLN A 1 566 ? 20.518 -32.077 -49.306 1.00 35.56 566 GLN A C 1
ATOM 4514 O O . GLN A 1 566 ? 20.798 -33.114 -49.890 1.00 35.56 566 GLN A O 1
ATOM 4519 N N . ASN A 1 567 ? 21.312 -31.597 -48.341 1.00 38.31 567 ASN A N 1
ATOM 4520 C CA . ASN A 1 567 ? 22.620 -32.198 -48.017 1.00 38.31 567 ASN A CA 1
ATOM 4521 C C . ASN A 1 567 ? 22.841 -32.515 -46.521 1.00 38.31 567 ASN A C 1
ATOM 4523 O O . ASN A 1 567 ? 23.962 -32.823 -46.113 1.00 38.31 567 ASN A O 1
ATOM 4527 N N . TRP A 1 568 ? 21.786 -32.486 -45.694 1.00 32.66 568 TRP A N 1
ATOM 4528 C CA . TRP A 1 568 ? 21.882 -32.776 -44.248 1.00 32.66 568 TRP A CA 1
ATOM 4529 C C . TRP A 1 568 ? 21.909 -34.270 -43.889 1.00 32.66 568 TRP A C 1
ATOM 4531 O O . TRP A 1 568 ? 22.354 -34.614 -42.798 1.00 32.66 568 TRP A O 1
ATOM 4541 N N . GLY A 1 569 ? 21.537 -35.175 -44.801 1.00 31.48 569 GLY A N 1
ATOM 4542 C CA . GLY A 1 569 ? 21.609 -36.624 -44.552 1.00 31.48 569 GLY A CA 1
ATOM 4543 C C . GLY A 1 569 ? 23.028 -37.207 -44.608 1.00 31.48 569 GLY A C 1
ATOM 4544 O O . GLY A 1 569 ? 23.356 -38.122 -43.860 1.00 31.48 569 GLY A O 1
ATOM 4545 N N . LEU A 1 570 ? 23.910 -36.661 -45.452 1.00 38.09 570 LEU A N 1
ATOM 4546 C CA . LEU A 1 570 ? 25.198 -37.298 -45.770 1.00 38.09 570 LEU A CA 1
ATOM 4547 C C . LEU A 1 570 ? 26.394 -36.733 -44.986 1.00 38.09 570 LEU A C 1
ATOM 4549 O O . LEU A 1 570 ? 27.440 -37.378 -44.906 1.00 38.09 570 LEU A O 1
ATOM 4553 N N . ARG A 1 571 ? 26.261 -35.555 -44.359 1.00 34.81 571 ARG A N 1
ATOM 4554 C CA . ARG A 1 571 ? 27.348 -34.943 -43.568 1.00 34.81 571 ARG A CA 1
ATOM 4555 C C . ARG A 1 571 ? 27.243 -35.218 -42.064 1.00 34.81 571 ARG A C 1
ATOM 4557 O O . ARG A 1 571 ? 28.275 -35.244 -41.395 1.00 34.81 571 ARG A O 1
ATOM 4564 N N . TRP A 1 572 ? 26.050 -35.549 -41.561 1.00 36.50 572 TRP A N 1
ATOM 4565 C CA . TRP A 1 572 ? 25.876 -36.115 -40.218 1.00 36.50 572 TRP A CA 1
ATOM 4566 C C . TRP A 1 572 ? 26.525 -37.507 -40.097 1.00 36.50 572 TRP A C 1
ATOM 4568 O O . TRP A 1 572 ? 27.149 -37.791 -39.085 1.00 36.50 572 TRP A O 1
ATOM 4578 N N . GLU A 1 573 ? 26.536 -38.323 -41.159 1.00 34.19 573 GLU A N 1
ATOM 4579 C CA . GLU A 1 573 ? 27.310 -39.582 -41.231 1.00 34.19 573 GLU A CA 1
ATOM 4580 C C . GLU A 1 573 ? 28.836 -39.363 -41.173 1.00 34.19 573 GLU A C 1
ATOM 4582 O O . GLU A 1 573 ? 29.559 -40.206 -40.648 1.00 34.19 573 GLU A O 1
ATOM 4587 N N . LYS A 1 574 ? 29.349 -38.218 -41.648 1.00 37.41 574 LYS A N 1
ATOM 4588 C CA . LYS A 1 574 ? 30.787 -37.887 -41.591 1.00 37.41 574 LYS A CA 1
ATOM 4589 C C . LYS A 1 574 ? 31.228 -37.339 -40.232 1.00 37.41 574 LYS A C 1
ATOM 4591 O O . LYS A 1 574 ? 32.346 -37.622 -39.823 1.00 37.41 574 LYS A O 1
ATOM 4596 N N . ILE A 1 575 ? 30.347 -36.637 -39.516 1.00 39.69 575 ILE A N 1
ATOM 4597 C CA . ILE A 1 575 ? 30.603 -36.207 -38.129 1.00 39.69 575 ILE A CA 1
ATOM 4598 C C . ILE A 1 575 ? 30.414 -37.382 -37.150 1.00 39.69 575 ILE A C 1
ATOM 4600 O O . ILE A 1 575 ? 31.177 -37.526 -36.196 1.00 39.69 575 ILE A O 1
ATOM 4604 N N . LYS A 1 576 ? 29.488 -38.304 -37.445 1.00 33.34 576 LYS A N 1
ATOM 4605 C CA . LYS A 1 576 ? 29.349 -39.588 -36.738 1.00 33.34 576 LYS A CA 1
ATOM 4606 C C . LYS A 1 576 ? 30.539 -40.531 -37.006 1.00 33.34 576 LYS A C 1
ATOM 4608 O O . LYS A 1 576 ? 30.967 -41.227 -36.094 1.00 33.34 576 LYS A O 1
ATOM 4613 N N . LYS A 1 577 ? 31.158 -40.485 -38.196 1.00 34.53 577 LYS A N 1
ATOM 4614 C CA . LYS A 1 577 ? 32.405 -41.218 -38.526 1.00 34.53 577 LYS A CA 1
ATOM 4615 C C . LYS A 1 577 ? 33.700 -40.584 -38.005 1.00 34.53 577 LYS A C 1
ATOM 4617 O O . LYS A 1 577 ? 34.704 -41.282 -37.937 1.00 34.53 577 LYS A O 1
ATOM 4622 N N . SER A 1 578 ? 33.696 -39.326 -37.562 1.00 36.12 578 SER A N 1
ATOM 4623 C CA . SER A 1 578 ? 34.809 -38.751 -36.779 1.00 36.12 578 SER A CA 1
ATOM 4624 C C . SER A 1 578 ? 34.734 -39.067 -35.277 1.00 36.12 578 SER A C 1
ATOM 4626 O O . SER A 1 578 ? 35.639 -38.713 -34.532 1.00 36.12 578 SER A O 1
ATOM 4628 N N . LEU A 1 579 ? 33.682 -39.768 -34.837 1.00 34.16 579 LEU A N 1
ATOM 4629 C CA . LEU A 1 579 ? 33.487 -40.261 -33.468 1.00 34.16 579 LEU A CA 1
ATOM 4630 C C . LEU A 1 579 ? 33.755 -41.777 -33.324 1.00 34.16 579 LEU A C 1
ATOM 4632 O O . LEU A 1 579 ? 33.460 -42.352 -32.280 1.00 34.16 579 LEU A O 1
ATOM 4636 N N . GLN A 1 580 ? 34.352 -42.428 -34.334 1.00 40.06 580 GLN A N 1
ATOM 4637 C CA . GLN A 1 580 ? 34.763 -43.839 -34.275 1.00 40.06 580 GLN A CA 1
ATOM 4638 C C . GLN A 1 580 ? 36.034 -44.109 -35.100 1.00 40.06 580 GLN A C 1
ATOM 4640 O O . GLN A 1 580 ? 35.959 -44.629 -36.208 1.00 40.06 580 GLN A O 1
ATOM 4645 N N . ILE A 1 581 ? 37.216 -43.801 -34.545 1.00 29.53 581 ILE A N 1
ATOM 4646 C CA . ILE A 1 581 ? 38.493 -44.424 -34.944 1.00 29.53 581 ILE A CA 1
ATOM 4647 C C . ILE A 1 581 ? 39.322 -44.739 -33.682 1.00 29.53 581 ILE A C 1
ATOM 4649 O O . ILE A 1 581 ? 39.772 -43.843 -32.978 1.00 29.53 581 ILE A O 1
ATOM 4653 N N . LYS A 1 582 ? 39.417 -46.051 -33.420 1.00 27.89 582 LYS A N 1
ATOM 4654 C CA . LYS A 1 582 ? 40.387 -46.866 -32.661 1.00 27.89 582 LYS A CA 1
ATOM 4655 C C . LYS A 1 582 ? 41.307 -46.214 -31.607 1.00 27.89 582 LYS A C 1
ATOM 4657 O O . LYS A 1 582 ? 42.195 -45.435 -31.927 1.00 27.89 582 LYS A O 1
ATOM 4662 N N . ARG A 1 583 ? 41.212 -46.745 -30.377 1.00 24.67 583 ARG A N 1
ATOM 4663 C CA . ARG A 1 583 ? 42.397 -47.108 -29.579 1.00 24.67 583 ARG A CA 1
ATOM 4664 C C . ARG A 1 583 ? 43.062 -48.315 -30.252 1.00 24.67 583 ARG A C 1
ATOM 4666 O O . ARG A 1 583 ? 42.406 -49.343 -30.386 1.00 24.67 583 ARG A O 1
ATOM 4673 N N . GLU A 1 584 ? 44.325 -48.183 -30.628 1.00 28.30 584 GLU A N 1
ATOM 4674 C CA . GLU A 1 584 ? 45.312 -49.261 -30.505 1.00 28.30 584 GLU A CA 1
ATOM 4675 C C . GLU A 1 584 ? 46.373 -48.764 -29.509 1.00 28.30 584 GLU A C 1
ATOM 4677 O O . GLU A 1 584 ? 46.551 -47.558 -29.326 1.00 28.30 584 GLU A O 1
ATOM 4682 N N . GLU A 1 585 ? 46.891 -49.714 -28.746 1.00 30.72 585 GLU A N 1
ATOM 4683 C CA . GLU A 1 585 ? 47.570 -49.592 -27.456 1.00 30.72 585 GLU A CA 1
ATOM 4684 C C . GLU A 1 585 ? 48.946 -48.914 -27.549 1.00 30.72 585 GLU A C 1
ATOM 4686 O O . GLU A 1 585 ? 49.617 -49.030 -28.566 1.00 30.72 585 GLU A O 1
ATOM 4691 N N . ASP A 1 586 ? 49.350 -48.202 -26.488 1.00 25.69 586 ASP A N 1
ATOM 4692 C CA . ASP A 1 586 ? 50.623 -48.467 -25.800 1.00 25.69 586 ASP A CA 1
ATOM 4693 C C . ASP A 1 586 ? 50.710 -47.711 -24.455 1.00 25.69 586 ASP A C 1
ATOM 4695 O O . ASP A 1 586 ? 50.118 -46.651 -24.240 1.00 25.69 586 ASP A O 1
ATOM 4699 N N . GLU A 1 587 ? 51.387 -48.364 -23.515 1.00 30.61 587 GLU A N 1
ATOM 4700 C CA . GLU A 1 587 ? 51.456 -48.176 -22.063 1.00 30.61 587 GLU A CA 1
ATOM 4701 C C . GLU A 1 587 ? 52.004 -46.789 -21.645 1.00 30.61 587 GLU A C 1
ATOM 4703 O O . GLU A 1 587 ? 52.999 -46.304 -22.170 1.00 30.61 587 GLU A O 1
ATOM 4708 N N . THR A 1 588 ? 51.433 -46.062 -20.677 1.00 28.89 588 THR A N 1
ATOM 4709 C CA . THR A 1 588 ? 51.759 -46.180 -19.240 1.00 28.89 588 THR A CA 1
ATOM 4710 C C . THR A 1 588 ? 50.968 -45.140 -18.405 1.00 28.89 588 THR A C 1
ATOM 4712 O O . THR A 1 588 ? 50.503 -44.115 -18.896 1.00 28.89 588 THR A O 1
ATOM 4715 N N . ARG A 1 589 ? 50.789 -45.473 -17.120 1.00 33.06 589 ARG A N 1
ATOM 4716 C CA . ARG A 1 589 ? 50.021 -44.852 -16.013 1.00 33.06 589 ARG A CA 1
ATOM 4717 C C . ARG A 1 589 ? 50.115 -43.312 -15.855 1.00 33.06 589 ARG A C 1
ATOM 4719 O O . ARG A 1 589 ? 51.210 -42.803 -15.670 1.00 33.06 589 ARG A O 1
ATOM 4726 N N . ASP A 1 590 ? 48.980 -42.592 -15.811 1.00 29.45 590 ASP A N 1
ATOM 4727 C CA . ASP A 1 590 ? 48.304 -42.070 -14.588 1.00 29.45 590 ASP A CA 1
ATOM 4728 C C . ASP A 1 590 ? 47.304 -40.901 -14.854 1.00 29.45 590 ASP A C 1
ATOM 4730 O O . ASP A 1 590 ? 47.643 -39.893 -15.462 1.00 29.45 590 ASP A O 1
ATOM 4734 N N . LYS A 1 591 ? 46.086 -41.042 -14.288 1.00 32.25 591 LYS A N 1
ATOM 4735 C CA . LYS A 1 591 ? 44.992 -40.066 -13.985 1.00 32.25 591 LYS A CA 1
ATOM 4736 C C . LYS A 1 591 ? 44.257 -39.292 -15.121 1.00 32.25 591 LYS A C 1
ATOM 4738 O O . LYS A 1 591 ? 44.877 -38.593 -15.913 1.00 32.25 591 LYS A O 1
ATOM 4743 N N . PRO A 1 592 ? 42.896 -39.299 -15.160 1.00 33.84 592 PRO A N 1
ATOM 4744 C CA . PRO A 1 592 ? 42.119 -38.583 -16.174 1.00 33.84 592 PRO A CA 1
ATOM 4745 C C . PRO A 1 592 ? 41.725 -37.165 -15.722 1.00 33.84 592 PRO A C 1
ATOM 4747 O O . PRO A 1 592 ? 41.048 -36.991 -14.709 1.00 33.84 592 PRO A O 1
ATOM 4750 N N . GLN A 1 593 ? 42.048 -36.156 -16.531 1.00 30.08 593 GLN A N 1
ATOM 4751 C CA . GLN A 1 593 ? 41.517 -34.794 -16.409 1.00 30.08 593 GLN A CA 1
ATOM 4752 C C . GLN A 1 593 ? 40.501 -34.559 -17.541 1.00 30.08 593 GLN A C 1
ATOM 4754 O O . GLN A 1 593 ? 40.854 -34.555 -18.721 1.00 30.08 593 GLN A O 1
ATOM 4759 N N . ARG A 1 594 ? 39.210 -34.434 -17.196 1.00 30.92 594 ARG A N 1
ATOM 4760 C CA . ARG A 1 594 ? 38.119 -34.150 -18.151 1.00 30.92 594 ARG A CA 1
ATOM 4761 C C . ARG A 1 594 ? 38.253 -32.716 -18.686 1.00 30.92 594 ARG A C 1
ATOM 4763 O O . ARG A 1 594 ? 38.190 -31.771 -17.909 1.00 30.92 594 ARG A O 1
ATOM 4770 N N . ARG A 1 595 ? 38.379 -32.555 -20.007 1.00 28.27 595 ARG A N 1
ATOM 4771 C CA . ARG A 1 595 ? 38.270 -31.269 -20.726 1.00 28.27 595 ARG A CA 1
ATOM 4772 C C . ARG A 1 595 ? 36.783 -30.932 -20.966 1.00 28.27 595 ARG A C 1
ATOM 4774 O O . ARG A 1 595 ? 36.106 -31.714 -21.629 1.00 28.27 595 ARG A O 1
ATO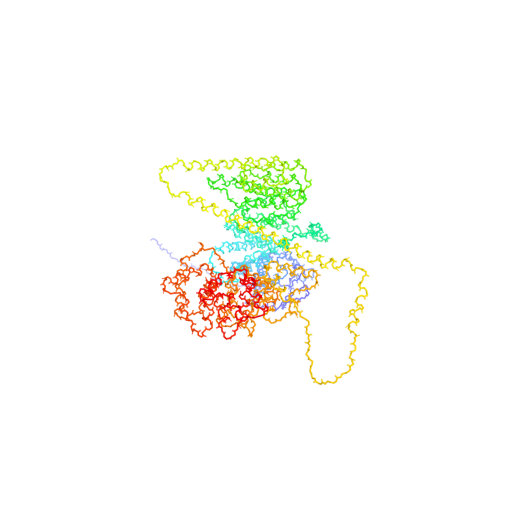M 4781 N N . ARG A 1 596 ? 36.273 -29.808 -20.434 1.00 33.97 596 ARG A N 1
ATOM 4782 C CA . ARG A 1 596 ? 34.970 -29.194 -20.802 1.00 33.97 596 ARG A CA 1
ATOM 4783 C C . ARG A 1 596 ? 35.193 -28.259 -22.008 1.00 33.97 596 ARG A C 1
ATOM 4785 O O . ARG A 1 596 ? 36.147 -27.489 -21.986 1.00 33.97 596 ARG A O 1
ATOM 4792 N N . TRP A 1 597 ? 34.356 -28.337 -23.048 1.00 36.53 597 TRP A N 1
ATOM 4793 C CA . TRP A 1 597 ? 34.252 -27.299 -24.093 1.00 36.53 597 TRP A CA 1
ATOM 4794 C C . TRP A 1 597 ? 33.575 -26.058 -23.472 1.00 36.53 597 TRP A C 1
ATOM 4796 O O . TRP A 1 597 ? 32.570 -26.233 -22.790 1.00 36.53 597 TRP A O 1
ATOM 4806 N N . GLY A 1 598 ? 34.160 -24.862 -23.626 1.00 49.72 598 GLY A N 1
ATOM 4807 C CA . GLY A 1 598 ? 33.768 -23.629 -22.913 1.00 49.72 598 GLY A CA 1
ATOM 4808 C C . GLY A 1 598 ? 32.762 -22.725 -23.642 1.00 49.72 598 GLY A C 1
ATOM 4809 O O . GLY A 1 598 ? 32.490 -22.918 -24.830 1.00 49.72 598 GLY A O 1
ATOM 4810 N N . THR A 1 599 ? 32.242 -21.742 -22.904 1.00 61.09 599 THR A N 1
ATOM 4811 C CA . THR A 1 599 ? 31.307 -20.685 -23.336 1.00 61.09 599 THR A CA 1
ATOM 4812 C C . THR A 1 599 ? 32.088 -19.498 -23.927 1.00 61.09 599 THR A C 1
ATOM 4814 O O . THR A 1 599 ? 33.311 -19.499 -23.892 1.00 61.09 599 THR A O 1
ATOM 4817 N N . ASN A 1 600 ? 31.426 -18.537 -24.588 1.00 76.75 600 ASN A N 1
ATOM 4818 C CA . ASN A 1 600 ? 32.067 -17.294 -25.047 1.00 76.75 600 ASN A CA 1
ATOM 4819 C C . ASN A 1 600 ? 31.622 -16.132 -24.150 1.00 76.75 600 ASN A C 1
ATOM 4821 O O . ASN A 1 600 ? 30.642 -15.439 -24.441 1.00 76.75 600 ASN A O 1
ATOM 4825 N N . GLU A 1 601 ? 32.326 -15.963 -23.037 1.00 78.75 601 GLU A N 1
ATOM 4826 C CA . GLU A 1 601 ? 32.055 -14.983 -21.987 1.00 78.75 601 GLU A CA 1
ATOM 4827 C C . GLU A 1 601 ? 32.147 -13.540 -22.513 1.00 78.75 601 GLU A C 1
ATOM 4829 O O . GLU A 1 601 ? 31.280 -12.719 -22.209 1.00 78.75 601 GLU A O 1
ATOM 4834 N N . GLY A 1 602 ? 33.096 -13.251 -23.413 1.00 75.56 602 GLY A N 1
ATOM 4835 C CA . GLY A 1 602 ? 33.237 -11.935 -24.049 1.00 75.56 602 GLY A CA 1
ATOM 4836 C C . GLY A 1 602 ? 32.006 -11.510 -24.861 1.00 75.56 602 GLY A C 1
ATOM 4837 O O . GLY A 1 602 ? 31.580 -10.355 -24.798 1.00 75.56 602 GLY A O 1
ATOM 4838 N N . MET A 1 603 ? 31.360 -12.450 -25.563 1.00 72.81 603 MET A N 1
ATOM 4839 C CA . MET A 1 603 ? 30.103 -12.165 -26.267 1.00 72.81 603 MET A CA 1
ATOM 4840 C C . MET A 1 603 ? 28.970 -11.853 -25.280 1.00 72.81 603 MET A C 1
ATOM 4842 O O . MET A 1 603 ? 28.195 -10.924 -25.510 1.00 72.81 603 MET A O 1
ATOM 4846 N N . ILE A 1 604 ? 28.888 -12.588 -24.164 1.00 79.81 604 ILE A N 1
ATOM 4847 C CA . ILE A 1 604 ? 27.882 -12.356 -23.114 1.00 79.81 604 ILE A CA 1
ATOM 4848 C C . ILE A 1 604 ? 28.026 -10.942 -22.541 1.00 79.81 604 ILE A C 1
ATOM 4850 O O . ILE A 1 604 ? 27.018 -10.246 -22.416 1.00 79.81 604 ILE A O 1
ATOM 4854 N N . ILE A 1 605 ? 29.254 -10.492 -22.264 1.00 85.56 605 ILE A N 1
ATOM 4855 C CA . ILE A 1 605 ? 29.535 -9.131 -21.780 1.00 85.56 605 ILE A CA 1
ATOM 4856 C C . ILE A 1 605 ? 29.103 -8.093 -22.823 1.00 85.56 605 ILE A C 1
ATOM 4858 O O . ILE A 1 605 ? 28.301 -7.215 -22.505 1.00 85.56 605 ILE A O 1
ATOM 4862 N N . SER A 1 606 ? 29.547 -8.237 -24.079 1.00 79.75 606 SER A N 1
ATOM 4863 C CA . SER A 1 606 ? 29.246 -7.279 -25.160 1.00 79.75 606 SER A CA 1
ATOM 4864 C C . SER A 1 606 ? 27.743 -7.075 -25.400 1.00 79.75 606 SER A C 1
ATOM 4866 O O . SER A 1 606 ? 27.303 -5.996 -25.801 1.00 79.75 606 SER A O 1
ATOM 4868 N N . ILE A 1 607 ? 26.934 -8.101 -25.118 1.00 78.75 607 ILE A N 1
ATOM 4869 C CA . ILE A 1 607 ? 25.480 -8.028 -25.225 1.00 78.75 607 ILE A CA 1
ATOM 4870 C C . ILE A 1 607 ? 24.878 -7.512 -23.924 1.00 78.75 607 ILE A C 1
ATOM 4872 O O . ILE A 1 607 ? 24.146 -6.532 -23.950 1.00 78.75 607 ILE A O 1
ATOM 4876 N N . LEU A 1 608 ? 25.105 -8.180 -22.792 1.00 85.38 608 LEU A N 1
ATOM 4877 C CA . LEU A 1 608 ? 24.335 -7.915 -21.577 1.00 85.38 608 LEU A CA 1
ATOM 4878 C C . LEU A 1 608 ? 24.789 -6.647 -20.855 1.00 85.38 608 LEU A C 1
ATOM 4880 O O . LEU A 1 608 ? 23.929 -5.933 -20.345 1.00 85.38 608 LEU A O 1
ATOM 4884 N N . ALA A 1 609 ? 26.088 -6.340 -20.813 1.00 87.75 609 ALA A N 1
ATOM 4885 C CA . ALA A 1 609 ? 26.597 -5.165 -20.100 1.00 87.75 609 ALA A CA 1
ATOM 4886 C C . ALA A 1 609 ? 26.142 -3.847 -20.750 1.00 87.75 609 ALA A C 1
ATOM 4888 O O . ALA A 1 609 ? 25.881 -2.872 -20.054 1.00 87.75 609 ALA A O 1
ATOM 4889 N N . HIS A 1 610 ? 25.940 -3.847 -22.070 1.00 84.00 610 HIS A N 1
ATOM 4890 C CA . HIS A 1 610 ? 25.526 -2.675 -22.848 1.00 84.00 610 HIS A CA 1
ATOM 4891 C C . HIS A 1 610 ? 24.008 -2.612 -23.091 1.00 84.00 610 HIS A C 1
ATOM 4893 O O . HIS A 1 610 ? 23.554 -2.067 -24.103 1.00 84.00 610 HIS A O 1
ATOM 4899 N N . ARG A 1 611 ? 23.194 -3.222 -22.221 1.00 83.00 611 ARG A N 1
ATOM 4900 C CA . ARG A 1 611 ? 21.725 -3.204 -22.324 1.00 83.00 611 ARG A CA 1
ATOM 4901 C C . ARG A 1 611 ? 21.100 -2.808 -21.000 1.00 83.00 611 ARG A C 1
ATOM 4903 O O . ARG A 1 611 ? 21.471 -3.323 -19.949 1.00 83.00 611 ARG A O 1
ATOM 4910 N N . ASN A 1 612 ? 20.105 -1.931 -21.061 1.00 84.06 612 ASN A N 1
ATOM 4911 C CA . ASN A 1 612 ? 19.386 -1.488 -19.871 1.00 84.06 612 ASN A CA 1
ATOM 4912 C C . ASN A 1 612 ? 18.435 -2.577 -19.332 1.00 84.06 612 ASN A C 1
ATOM 4914 O O . ASN A 1 612 ? 18.191 -3.592 -19.994 1.00 84.06 612 ASN A O 1
ATOM 4918 N N . ALA A 1 613 ? 17.880 -2.385 -18.134 1.00 82.38 613 ALA A N 1
ATOM 4919 C CA . ALA A 1 613 ? 16.984 -3.356 -17.501 1.00 82.38 613 ALA A CA 1
ATOM 4920 C C . ALA A 1 613 ? 15.796 -3.780 -18.389 1.00 82.38 613 ALA A C 1
ATOM 4922 O O . ALA A 1 613 ? 15.492 -4.971 -18.484 1.00 82.38 613 ALA A O 1
ATOM 4923 N N . ALA A 1 614 ? 15.157 -2.834 -19.085 1.00 79.00 614 ALA A N 1
ATOM 4924 C CA . ALA A 1 614 ? 14.012 -3.117 -19.955 1.00 79.00 614 ALA A CA 1
ATOM 4925 C C . ALA A 1 614 ? 14.400 -3.990 -21.162 1.00 79.00 614 ALA A C 1
ATOM 4927 O O . ALA A 1 614 ? 13.721 -4.966 -21.482 1.00 79.00 614 ALA A O 1
ATOM 4928 N N . GLN A 1 615 ? 15.531 -3.684 -21.802 1.00 77.38 615 GLN A N 1
ATOM 4929 C CA . GLN A 1 615 ? 16.074 -4.476 -22.906 1.00 77.38 615 GLN A CA 1
ATOM 4930 C C . GLN A 1 615 ? 16.447 -5.889 -22.450 1.00 77.38 615 GLN A C 1
ATOM 4932 O O . GLN A 1 615 ? 16.168 -6.856 -23.155 1.00 77.38 615 GLN A O 1
ATOM 4937 N N . ARG A 1 616 ? 17.035 -6.034 -21.258 1.00 86.69 616 ARG A N 1
ATOM 4938 C CA . ARG A 1 616 ? 17.405 -7.342 -20.695 1.00 86.69 616 ARG A CA 1
ATOM 4939 C C . ARG A 1 616 ? 16.181 -8.193 -20.355 1.00 86.69 616 ARG A C 1
ATOM 4941 O O . ARG A 1 616 ? 16.190 -9.393 -20.627 1.00 86.69 616 ARG A O 1
ATOM 4948 N N . SER A 1 617 ? 15.105 -7.579 -19.861 1.00 79.56 617 SER A N 1
ATOM 4949 C CA . SER A 1 617 ? 13.816 -8.259 -19.672 1.00 79.56 617 SER A CA 1
ATOM 4950 C C . SER A 1 617 ? 13.232 -8.757 -21.003 1.00 79.56 617 SER A C 1
ATOM 4952 O O . SER A 1 617 ? 12.857 -9.927 -21.121 1.00 79.56 617 SER A O 1
ATOM 4954 N N . LEU A 1 618 ? 13.277 -7.935 -22.059 1.00 75.06 618 LEU A N 1
ATOM 4955 C CA . LEU A 1 618 ? 12.847 -8.352 -23.397 1.00 75.06 618 LEU A CA 1
ATOM 4956 C C . LEU A 1 618 ? 13.692 -9.514 -23.941 1.00 75.06 618 LEU A C 1
ATOM 4958 O O . LEU A 1 618 ? 13.138 -10.475 -24.472 1.00 75.06 618 LEU A O 1
ATOM 4962 N N . ILE A 1 619 ? 15.017 -9.471 -23.762 1.00 77.56 619 ILE A N 1
ATOM 4963 C CA . ILE A 1 619 ? 15.919 -10.568 -24.144 1.00 77.56 619 ILE A CA 1
ATOM 4964 C C . ILE A 1 619 ? 15.502 -11.870 -23.447 1.00 77.56 619 ILE A C 1
ATOM 4966 O O . ILE A 1 619 ? 15.413 -12.910 -24.101 1.00 77.56 619 ILE A O 1
ATOM 4970 N N . ARG A 1 620 ? 15.180 -11.826 -22.146 1.00 82.12 620 ARG A N 1
ATOM 4971 C CA . ARG A 1 620 ? 14.693 -12.996 -21.394 1.00 82.12 620 ARG A CA 1
ATOM 4972 C C . ARG A 1 620 ? 13.370 -13.528 -21.944 1.00 82.12 620 ARG A C 1
ATOM 4974 O O . ARG A 1 620 ? 13.246 -14.737 -22.133 1.00 82.12 620 ARG A O 1
ATOM 4981 N N . ALA A 1 621 ? 12.402 -12.651 -22.212 1.00 71.19 621 ALA A N 1
ATOM 4982 C CA . ALA A 1 621 ? 11.089 -13.037 -22.730 1.00 71.19 621 ALA A CA 1
ATOM 4983 C C . ALA A 1 621 ? 11.187 -13.679 -24.123 1.00 71.19 621 ALA A C 1
ATOM 4985 O O . ALA A 1 621 ? 10.619 -14.744 -24.366 1.00 71.19 621 ALA A O 1
ATOM 4986 N N . VAL A 1 622 ? 11.971 -13.075 -25.021 1.00 71.25 622 VAL A N 1
ATOM 4987 C CA . VAL A 1 622 ? 12.201 -13.589 -26.378 1.00 71.25 622 VAL A CA 1
ATOM 4988 C C . VAL A 1 622 ? 12.967 -14.912 -26.347 1.00 71.25 622 VAL A C 1
ATOM 4990 O O . VAL A 1 622 ? 12.632 -15.834 -27.091 1.00 71.25 622 VAL A O 1
ATOM 4993 N N . TYR A 1 623 ? 13.964 -15.053 -25.468 1.00 72.25 623 TYR A N 1
ATOM 4994 C CA . TYR A 1 623 ? 14.686 -16.315 -25.299 1.00 72.25 623 TYR A CA 1
ATOM 4995 C C . TYR A 1 623 ? 13.752 -17.440 -24.831 1.00 72.25 623 TYR A C 1
ATOM 4997 O O . TYR A 1 623 ? 13.782 -18.541 -25.386 1.00 72.25 623 TYR A O 1
ATOM 5005 N N . ALA A 1 624 ? 12.874 -17.150 -23.866 1.00 74.31 624 ALA A N 1
ATOM 5006 C CA . ALA A 1 624 ? 11.881 -18.104 -23.384 1.00 74.31 624 ALA A CA 1
ATOM 5007 C C . ALA A 1 624 ? 10.898 -18.525 -24.485 1.00 74.31 624 ALA A C 1
ATOM 5009 O O . ALA A 1 624 ? 10.668 -19.720 -24.650 1.00 74.31 624 ALA A O 1
ATOM 5010 N N . ALA A 1 625 ? 10.386 -17.578 -25.276 1.00 63.97 625 ALA A N 1
ATOM 5011 C CA . ALA A 1 625 ? 9.460 -17.864 -26.371 1.00 63.97 625 ALA A CA 1
ATOM 5012 C C . ALA A 1 625 ? 10.095 -18.708 -27.492 1.00 63.97 625 ALA A C 1
ATOM 5014 O O . ALA A 1 625 ? 9.452 -19.599 -28.040 1.00 63.97 625 ALA A O 1
ATOM 5015 N N . ASN A 1 626 ? 11.364 -18.454 -27.821 1.00 64.94 626 ASN A N 1
ATOM 5016 C CA . ASN A 1 626 ? 12.030 -19.112 -28.946 1.00 64.94 626 ASN A CA 1
ATOM 5017 C C . ASN A 1 626 ? 12.590 -20.497 -28.605 1.00 64.94 626 ASN A C 1
ATOM 5019 O O . ASN A 1 626 ? 12.640 -21.370 -29.471 1.00 64.94 626 ASN A O 1
ATOM 5023 N N . TYR A 1 627 ? 13.044 -20.697 -27.366 1.00 66.00 627 TYR A N 1
ATOM 5024 C CA . TYR A 1 627 ? 13.756 -21.913 -26.966 1.00 66.00 627 TYR A CA 1
ATOM 5025 C C . TYR A 1 627 ? 13.019 -22.736 -25.907 1.00 66.00 627 TYR A C 1
ATOM 5027 O O . TYR A 1 627 ? 13.509 -23.805 -25.544 1.00 66.00 627 TYR A O 1
ATOM 5035 N N . ASN A 1 628 ? 11.868 -22.265 -25.405 1.00 79.38 628 ASN A N 1
ATOM 5036 C CA . ASN A 1 628 ? 11.129 -22.864 -24.285 1.00 79.38 628 ASN A CA 1
ATOM 5037 C C . ASN A 1 628 ? 12.025 -23.139 -23.061 1.00 79.38 628 ASN A C 1
ATOM 5039 O O . ASN A 1 628 ? 11.858 -24.127 -22.346 1.00 79.38 628 ASN A O 1
ATOM 5043 N N . LYS A 1 629 ? 13.012 -22.266 -22.833 1.00 73.38 629 LYS A N 1
ATOM 5044 C CA . LYS A 1 629 ? 14.018 -22.369 -21.770 1.00 73.38 629 LYS A CA 1
ATOM 5045 C C . LYS A 1 629 ? 14.179 -21.029 -21.063 1.00 73.38 629 LYS A C 1
ATOM 5047 O O . LYS A 1 629 ? 14.072 -19.978 -21.684 1.00 73.38 629 LYS A O 1
ATOM 5052 N N . ASN A 1 630 ? 14.481 -21.060 -19.767 1.00 84.06 630 ASN A N 1
ATOM 5053 C CA . ASN A 1 630 ? 14.779 -19.849 -19.006 1.00 84.06 630 ASN A CA 1
ATOM 5054 C C . ASN A 1 630 ? 16.255 -19.462 -19.192 1.00 84.06 630 ASN A C 1
ATOM 5056 O O . ASN A 1 630 ? 17.133 -20.259 -18.868 1.00 84.06 630 ASN A O 1
ATOM 5060 N N . LEU A 1 631 ? 16.513 -18.242 -19.675 1.00 81.06 631 LEU A N 1
ATOM 5061 C CA . LEU A 1 631 ? 17.867 -17.736 -19.922 1.00 81.06 631 LEU A CA 1
ATOM 5062 C C . LEU A 1 631 ? 18.761 -17.786 -18.672 1.00 81.06 631 LEU A C 1
ATOM 5064 O O . LEU A 1 631 ? 19.909 -18.200 -18.776 1.00 81.06 631 LEU A O 1
ATOM 5068 N N . LEU A 1 632 ? 18.241 -17.420 -17.495 1.00 86.50 632 LEU A N 1
ATOM 5069 C CA . LEU A 1 632 ? 19.013 -17.431 -16.246 1.00 86.50 632 LEU A CA 1
ATOM 5070 C C . LEU A 1 632 ? 19.478 -18.847 -15.888 1.00 86.50 632 LEU A C 1
ATOM 5072 O O . LEU A 1 632 ? 20.619 -19.027 -15.487 1.00 86.50 632 LEU A O 1
ATOM 5076 N N . ASN A 1 633 ? 18.633 -19.859 -16.103 1.00 83.56 633 ASN A N 1
ATOM 5077 C CA . ASN A 1 633 ? 18.985 -21.253 -15.815 1.00 83.56 633 ASN A CA 1
ATOM 5078 C C . ASN A 1 633 ? 20.040 -21.812 -16.778 1.00 83.56 633 ASN A C 1
ATOM 5080 O O . ASN A 1 633 ? 20.738 -22.758 -16.429 1.00 83.56 633 ASN A O 1
ATOM 5084 N N . GLU A 1 634 ? 20.108 -21.308 -18.011 1.00 81.06 634 GLU A N 1
ATOM 5085 C CA . GLU A 1 634 ? 21.152 -21.725 -18.952 1.00 81.06 634 GLU A CA 1
ATOM 5086 C C . GLU A 1 634 ? 22.468 -20.990 -18.659 1.00 81.06 634 GLU A C 1
ATOM 5088 O O . GLU A 1 634 ? 23.520 -21.615 -18.715 1.00 81.06 634 GLU A O 1
ATOM 5093 N N . LEU A 1 635 ? 22.420 -19.713 -18.257 1.00 81.06 635 LEU A N 1
ATOM 5094 C CA . LEU A 1 635 ? 23.606 -18.971 -17.807 1.00 81.06 635 LEU A CA 1
ATOM 5095 C C . LEU A 1 635 ? 24.233 -19.595 -16.547 1.00 81.06 635 LEU A C 1
ATOM 5097 O O . LEU A 1 635 ? 25.445 -19.762 -16.507 1.00 81.06 635 LEU A O 1
ATOM 5101 N N . ASP A 1 636 ? 23.417 -20.016 -15.579 1.00 80.81 636 ASP A N 1
ATOM 5102 C CA . ASP A 1 636 ? 23.837 -20.709 -14.342 1.00 80.81 636 ASP A CA 1
ATOM 5103 C C . ASP A 1 636 ? 24.575 -22.042 -14.605 1.00 80.81 636 ASP A C 1
ATOM 5105 O O . ASP A 1 636 ? 25.464 -22.446 -13.865 1.00 80.81 636 ASP A O 1
ATOM 5109 N N . LYS A 1 637 ? 24.257 -22.742 -15.704 1.00 79.19 637 LYS A N 1
ATOM 5110 C CA . LYS A 1 637 ? 24.936 -24.006 -16.069 1.00 79.19 637 LYS A CA 1
ATOM 5111 C C . LYS A 1 637 ? 26.291 -23.793 -16.738 1.00 79.19 637 LYS A C 1
ATOM 5113 O O . LYS A 1 637 ? 27.176 -24.653 -16.646 1.00 79.19 637 LYS A O 1
ATOM 5118 N N . GLU A 1 638 ? 26.396 -22.705 -17.489 1.00 79.31 638 GLU A N 1
ATOM 5119 C CA . GLU A 1 638 ? 27.513 -22.432 -18.390 1.00 79.31 638 GLU A CA 1
ATOM 5120 C C . GLU A 1 638 ? 28.581 -21.541 -17.755 1.00 79.31 638 GLU A C 1
ATOM 5122 O O . GLU A 1 638 ? 29.755 -21.660 -18.102 1.00 79.31 638 GLU A O 1
ATOM 5127 N N . LEU A 1 639 ? 28.191 -20.676 -16.819 1.00 84.25 639 LEU A N 1
ATOM 5128 C CA . LEU A 1 639 ? 29.090 -19.766 -16.121 1.00 84.25 639 LEU A CA 1
ATOM 5129 C C . LEU A 1 639 ? 29.498 -20.340 -14.759 1.00 84.25 639 LEU A C 1
ATOM 5131 O O . LEU A 1 639 ? 28.904 -21.288 -14.254 1.00 84.25 639 LEU A O 1
ATOM 5135 N N . SER A 1 640 ? 30.569 -19.796 -14.180 1.00 84.12 640 SER A N 1
ATOM 5136 C CA . SER A 1 640 ? 30.953 -20.118 -12.803 1.00 84.12 640 SER A CA 1
ATOM 5137 C C . SER A 1 640 ? 31.619 -18.933 -12.100 1.00 84.12 640 SER A C 1
ATOM 5139 O O . SER A 1 640 ? 32.167 -18.038 -12.749 1.00 84.12 640 SER A O 1
ATOM 5141 N N . GLY A 1 641 ? 31.598 -18.936 -10.767 1.00 90.06 641 GLY A N 1
ATOM 5142 C CA . GLY A 1 641 ? 32.373 -18.007 -9.937 1.00 90.06 641 GLY A CA 1
ATOM 5143 C C . GLY A 1 641 ? 31.790 -16.592 -9.870 1.00 90.06 641 GLY A C 1
ATOM 5144 O O . GLY A 1 641 ? 30.578 -16.391 -9.939 1.00 90.06 641 GLY A O 1
ATOM 5145 N N . ASP A 1 642 ? 32.646 -15.584 -9.698 1.00 90.75 642 ASP A N 1
ATOM 5146 C CA . ASP A 1 642 ? 32.185 -14.198 -9.517 1.00 90.75 642 ASP A CA 1
ATOM 5147 C C . ASP A 1 642 ? 31.660 -13.571 -10.815 1.00 90.75 642 ASP A C 1
ATOM 5149 O O . ASP A 1 642 ? 30.741 -12.750 -10.776 1.00 90.75 642 ASP A O 1
ATOM 5153 N N . PHE A 1 643 ? 32.154 -14.026 -11.973 1.00 92.44 643 PHE A N 1
ATOM 5154 C CA . PHE A 1 643 ? 31.609 -13.633 -13.274 1.00 92.44 643 PHE A CA 1
ATOM 5155 C C . PHE A 1 643 ? 30.152 -14.081 -13.437 1.00 92.44 643 PHE A C 1
ATOM 5157 O O . PHE A 1 643 ? 29.290 -13.261 -13.754 1.00 92.44 643 PHE A O 1
ATOM 5164 N N . GLU A 1 644 ? 29.854 -15.350 -13.142 1.00 91.25 644 GLU A N 1
ATOM 5165 C CA . GLU A 1 644 ? 28.481 -15.869 -13.118 1.00 91.25 644 GLU A CA 1
ATOM 5166 C C . GLU A 1 644 ? 27.594 -15.009 -12.221 1.00 91.25 644 GLU A C 1
ATOM 5168 O O . GLU A 1 644 ? 26.540 -14.539 -12.646 1.00 91.25 644 GLU A O 1
ATOM 5173 N N . ARG A 1 645 ? 28.044 -14.730 -10.995 1.00 91.88 645 ARG A N 1
ATOM 5174 C CA . ARG A 1 645 ? 27.277 -13.932 -10.039 1.00 91.88 645 ARG A CA 1
ATOM 5175 C C . ARG A 1 645 ? 26.985 -12.525 -10.562 1.00 91.88 645 ARG A C 1
ATOM 5177 O O . ARG A 1 645 ? 25.861 -12.047 -10.398 1.00 91.88 645 ARG A O 1
ATOM 5184 N N . ALA A 1 646 ? 27.960 -11.873 -11.193 1.00 94.88 646 ALA A N 1
ATOM 5185 C CA . ALA A 1 646 ? 27.780 -10.559 -11.802 1.00 94.88 646 ALA A CA 1
ATOM 5186 C C . ALA A 1 646 ? 26.772 -10.597 -12.951 1.00 94.88 646 ALA A C 1
ATOM 5188 O O . ALA A 1 646 ? 25.861 -9.769 -12.989 1.00 94.88 646 ALA A O 1
ATOM 5189 N N . VAL A 1 647 ? 26.874 -11.587 -13.839 1.00 92.62 647 VAL A N 1
ATOM 5190 C CA . VAL A 1 647 ? 25.943 -11.766 -14.960 1.00 92.62 647 VAL A CA 1
ATOM 5191 C C . VAL A 1 647 ? 24.531 -12.079 -14.463 1.00 92.62 647 VAL A C 1
ATOM 5193 O O . VAL A 1 647 ? 23.569 -11.489 -14.958 1.00 92.62 647 VAL A O 1
ATOM 5196 N N . MET A 1 648 ? 24.386 -12.943 -13.460 1.00 92.50 648 MET A N 1
ATOM 5197 C CA . MET A 1 648 ? 23.095 -13.327 -12.885 1.00 92.50 648 MET A CA 1
ATOM 5198 C C . MET A 1 648 ? 22.423 -12.153 -12.172 1.00 92.50 648 MET A C 1
ATOM 5200 O O . MET A 1 648 ? 21.260 -11.852 -12.444 1.00 92.50 648 MET A O 1
ATOM 5204 N N . LEU A 1 649 ? 23.157 -11.441 -11.306 1.00 94.62 649 LEU A N 1
ATOM 5205 C CA . LEU A 1 649 ? 22.645 -10.246 -10.633 1.00 94.62 649 LEU A CA 1
ATOM 5206 C C . LEU A 1 649 ? 22.330 -9.138 -11.623 1.00 94.62 649 LEU A C 1
ATOM 5208 O O . LEU A 1 649 ? 21.333 -8.451 -11.438 1.00 94.62 649 LEU A O 1
ATOM 5212 N N . TRP A 1 650 ? 23.139 -8.950 -12.664 1.00 94.88 650 TRP A N 1
ATOM 5213 C CA . TRP A 1 650 ? 22.810 -7.995 -13.705 1.00 94.88 650 TRP A CA 1
ATOM 5214 C C . TRP A 1 650 ? 21.499 -8.423 -14.363 1.00 94.88 650 TRP A C 1
ATOM 5216 O O . TRP A 1 650 ? 20.516 -7.722 -14.195 1.00 94.88 650 TRP A O 1
ATOM 5226 N N . THR A 1 651 ? 21.429 -9.585 -15.006 1.00 91.12 651 THR A N 1
ATOM 5227 C CA . THR A 1 651 ? 20.307 -10.038 -15.860 1.00 91.12 651 THR A CA 1
ATOM 5228 C C . THR A 1 651 ? 18.922 -10.075 -15.185 1.00 91.12 651 THR A C 1
ATOM 5230 O O . THR A 1 651 ? 17.898 -10.038 -15.876 1.00 91.12 651 THR A O 1
ATOM 5233 N N . LEU A 1 652 ? 18.855 -10.135 -13.853 1.00 92.62 652 LEU A N 1
ATOM 5234 C CA . LEU A 1 652 ? 17.608 -9.971 -13.101 1.00 92.62 652 LEU A CA 1
ATOM 5235 C C . LEU A 1 652 ? 17.007 -8.566 -13.280 1.00 92.62 652 LEU A C 1
ATOM 5237 O O . LEU A 1 652 ? 17.721 -7.567 -13.377 1.00 92.62 652 LEU A O 1
ATOM 5241 N N . GLU A 1 653 ? 15.676 -8.468 -13.265 1.00 91.06 653 GLU A N 1
ATOM 5242 C CA . GLU A 1 653 ? 15.041 -7.149 -13.193 1.00 91.06 653 GLU A CA 1
ATOM 5243 C C . GLU A 1 653 ? 15.391 -6.460 -11.862 1.00 91.06 653 GLU A C 1
ATOM 5245 O O . GLU A 1 653 ? 15.586 -7.153 -10.858 1.00 91.06 653 GLU A O 1
ATOM 5250 N N . PRO A 1 654 ? 15.430 -5.113 -11.790 1.00 93.75 654 PRO A N 1
ATOM 5251 C CA . PRO A 1 654 ? 15.831 -4.400 -10.576 1.00 93.75 654 PRO A CA 1
ATOM 5252 C C . PRO A 1 654 ? 15.089 -4.853 -9.308 1.00 93.75 654 PRO A C 1
ATOM 5254 O O . PRO A 1 654 ? 15.719 -5.073 -8.274 1.00 93.75 654 PRO A O 1
ATOM 5257 N N . VAL A 1 655 ? 13.775 -5.082 -9.407 1.00 94.44 655 VAL A N 1
ATOM 5258 C CA . VAL A 1 655 ? 12.931 -5.533 -8.286 1.00 94.44 655 VAL A CA 1
ATOM 5259 C C . VAL A 1 655 ? 13.164 -7.003 -7.916 1.00 94.44 655 VAL A C 1
ATOM 5261 O O . VAL A 1 655 ? 13.181 -7.343 -6.735 1.00 94.44 655 VAL A O 1
ATOM 5264 N N . GLU A 1 656 ? 13.399 -7.878 -8.901 1.00 94.44 656 GLU A N 1
ATOM 5265 C CA . GLU A 1 656 ? 13.733 -9.292 -8.672 1.00 94.44 656 GLU A CA 1
ATOM 5266 C C . GLU A 1 656 ? 15.116 -9.438 -8.028 1.00 94.44 656 GLU A C 1
ATOM 5268 O O . GLU A 1 656 ? 15.335 -10.309 -7.182 1.00 94.44 656 GLU A O 1
ATOM 5273 N N . ARG A 1 657 ? 16.051 -8.577 -8.436 1.00 95.19 657 ARG A N 1
ATOM 5274 C CA . ARG A 1 657 ? 17.408 -8.495 -7.908 1.00 95.19 657 ARG A CA 1
ATOM 5275 C C . ARG A 1 657 ? 17.416 -8.037 -6.460 1.00 95.19 657 ARG A C 1
ATOM 5277 O O . ARG A 1 657 ? 18.061 -8.682 -5.641 1.00 95.19 657 ARG A O 1
ATOM 5284 N N . ASP A 1 658 ? 16.691 -6.972 -6.127 1.00 95.69 658 ASP A N 1
ATOM 5285 C CA . ASP A 1 658 ? 16.582 -6.512 -4.741 1.00 95.69 658 ASP A CA 1
ATOM 5286 C C . ASP A 1 658 ? 15.913 -7.575 -3.855 1.00 95.69 658 ASP A C 1
ATOM 5288 O O . ASP A 1 658 ? 16.387 -7.837 -2.750 1.00 95.69 658 ASP A O 1
ATOM 5292 N N . ALA A 1 659 ? 14.886 -8.271 -4.358 1.00 96.25 659 ALA A N 1
ATOM 5293 C CA . ALA A 1 659 ? 14.282 -9.402 -3.654 1.00 96.25 659 ALA A CA 1
ATOM 5294 C C . ALA A 1 659 ? 15.281 -10.551 -3.421 1.00 96.25 659 ALA A C 1
ATOM 5296 O O . ALA A 1 659 ? 15.321 -11.141 -2.341 1.00 96.25 659 ALA A O 1
ATOM 5297 N N . TYR A 1 660 ? 16.114 -10.869 -4.416 1.00 94.69 660 TYR A N 1
ATOM 5298 C CA . TYR A 1 660 ? 17.182 -11.858 -4.278 1.00 94.69 660 TYR A CA 1
ATOM 5299 C C . TYR A 1 660 ? 18.220 -11.442 -3.230 1.00 94.69 660 TYR A C 1
ATOM 5301 O O . TYR A 1 660 ? 18.495 -12.207 -2.308 1.00 94.69 660 TYR A O 1
ATOM 5309 N N . LEU A 1 661 ? 18.729 -10.212 -3.302 1.00 94.25 661 LEU A N 1
ATOM 5310 C CA . LEU A 1 661 ? 19.712 -9.684 -2.352 1.00 94.25 661 LEU A CA 1
ATOM 5311 C C . LEU A 1 661 ? 19.168 -9.625 -0.916 1.00 94.25 661 LEU A C 1
ATOM 5313 O O . LEU A 1 661 ? 19.901 -9.917 0.029 1.00 94.25 661 LEU A O 1
ATOM 5317 N N . ALA A 1 662 ? 17.885 -9.296 -0.747 1.00 94.25 662 ALA A N 1
ATOM 5318 C CA . ALA A 1 662 ? 17.212 -9.326 0.547 1.00 94.25 662 ALA A CA 1
ATOM 5319 C C . ALA A 1 662 ? 17.056 -10.757 1.100 1.00 94.25 662 ALA A C 1
ATOM 5321 O O . ALA A 1 662 ? 17.140 -10.970 2.308 1.00 94.25 662 ALA A O 1
ATOM 5322 N N . LYS A 1 663 ? 16.873 -11.767 0.238 1.00 93.00 663 LYS A N 1
ATOM 5323 C CA . LYS A 1 663 ? 16.813 -13.167 0.688 1.00 93.00 663 LYS A CA 1
ATOM 5324 C C . LYS A 1 663 ? 18.189 -13.675 1.095 1.00 93.00 663 LYS A C 1
ATOM 5326 O O . LYS A 1 663 ? 18.324 -14.328 2.124 1.00 93.00 663 LYS A O 1
ATOM 5331 N N . GLU A 1 664 ? 19.223 -13.354 0.324 1.00 89.62 664 GLU A N 1
ATOM 5332 C CA . GLU A 1 664 ? 20.597 -13.733 0.670 1.00 89.62 664 GLU A CA 1
ATOM 5333 C C . GLU A 1 664 ? 21.055 -13.107 1.995 1.00 89.62 664 GLU A C 1
ATOM 5335 O O . GLU A 1 664 ? 21.799 -13.736 2.747 1.00 89.62 664 GLU A O 1
ATOM 5340 N N . SER A 1 665 ? 20.578 -11.904 2.328 1.00 87.69 665 SER A N 1
ATOM 5341 C CA . SER A 1 665 ? 20.945 -11.217 3.572 1.00 87.69 665 SER A CA 1
ATOM 5342 C C . SER A 1 665 ? 20.219 -11.732 4.819 1.00 87.69 665 SER A C 1
ATOM 5344 O O . SER A 1 665 ? 20.717 -11.515 5.926 1.00 87.69 665 SER A O 1
ATOM 5346 N N . THR A 1 666 ? 19.090 -12.436 4.666 1.00 82.19 666 THR A N 1
ATOM 5347 C CA . THR A 1 666 ? 18.347 -13.057 5.780 1.00 82.19 666 THR A CA 1
ATOM 5348 C C . THR A 1 666 ? 18.831 -14.473 6.112 1.00 82.19 666 THR A C 1
ATOM 5350 O O . THR A 1 666 ? 18.574 -14.970 7.209 1.00 82.19 666 THR A O 1
ATOM 5353 N N . LYS A 1 667 ? 19.597 -15.125 5.228 1.00 78.69 667 LYS A N 1
ATOM 5354 C CA . LYS A 1 667 ? 20.151 -16.466 5.477 1.00 78.69 667 LYS A CA 1
ATOM 5355 C C . LYS A 1 667 ? 21.112 -16.481 6.679 1.00 78.69 667 LYS A C 1
ATOM 5357 O O . LYS A 1 667 ? 21.967 -15.617 6.853 1.00 78.69 667 LYS A O 1
ATOM 5362 N N . MET A 1 668 ? 20.998 -17.529 7.501 1.00 52.34 668 MET A N 1
ATOM 5363 C CA . MET A 1 668 ? 21.620 -17.634 8.833 1.00 52.34 668 MET A CA 1
ATOM 5364 C C . MET A 1 668 ? 23.159 -17.561 8.846 1.00 52.34 668 MET A C 1
ATOM 5366 O O . MET A 1 668 ? 23.722 -17.094 9.832 1.00 52.34 668 MET A O 1
ATOM 5370 N N . PHE A 1 669 ? 23.825 -17.973 7.761 1.00 37.91 669 PHE A N 1
ATOM 5371 C CA . PHE A 1 669 ? 25.291 -17.983 7.625 1.00 37.91 669 PHE A CA 1
ATOM 5372 C C . PHE A 1 669 ? 25.856 -16.769 6.862 1.00 37.91 669 PHE A C 1
ATOM 5374 O O . PHE A 1 669 ? 27.068 -16.593 6.807 1.00 37.91 669 PHE A O 1
ATOM 5381 N N . THR A 1 670 ? 24.990 -15.920 6.298 1.00 51.59 670 THR A N 1
ATOM 5382 C CA . THR A 1 670 ? 25.344 -14.734 5.491 1.00 51.59 670 THR A CA 1
ATOM 5383 C C . THR A 1 670 ? 24.630 -13.479 5.992 1.00 51.59 670 THR A C 1
ATOM 5385 O O . THR A 1 670 ? 24.420 -12.543 5.219 1.00 51.59 670 THR A O 1
ATOM 5388 N N . LYS A 1 671 ? 24.248 -13.450 7.283 1.00 57.66 671 LYS A N 1
ATOM 5389 C CA . LYS A 1 671 ? 23.512 -12.341 7.907 1.00 57.66 671 LYS A CA 1
ATOM 5390 C C . LYS A 1 671 ? 24.221 -11.021 7.639 1.00 57.66 671 LYS A C 1
ATOM 5392 O O . LYS A 1 671 ? 25.237 -10.697 8.249 1.00 57.66 671 LYS A O 1
ATOM 5397 N N . ASN A 1 672 ? 23.664 -10.261 6.709 1.00 77.00 672 ASN A N 1
ATOM 5398 C CA . ASN A 1 672 ? 24.220 -9.000 6.263 1.00 77.00 672 ASN A CA 1
ATOM 5399 C C . ASN A 1 672 ? 23.145 -7.931 6.439 1.00 77.00 672 ASN A C 1
ATOM 5401 O O . ASN A 1 672 ? 22.534 -7.459 5.480 1.00 77.00 672 ASN A O 1
ATOM 5405 N N . ASN A 1 673 ? 22.913 -7.572 7.705 1.00 86.25 673 ASN A N 1
ATOM 5406 C CA . ASN A 1 673 ? 21.935 -6.563 8.126 1.00 86.25 673 ASN A CA 1
ATOM 5407 C C . ASN A 1 673 ? 22.116 -5.237 7.363 1.00 86.25 673 ASN A C 1
ATOM 5409 O O . ASN A 1 673 ? 21.153 -4.523 7.093 1.00 86.25 673 ASN A O 1
ATOM 5413 N N . TRP A 1 674 ? 23.351 -4.942 6.949 1.00 90.00 674 TRP A N 1
ATOM 5414 C CA . TRP A 1 674 ? 23.717 -3.779 6.146 1.00 90.00 674 TRP A CA 1
ATOM 5415 C C . TRP A 1 674 ? 23.016 -3.750 4.788 1.00 90.00 674 TRP A C 1
ATOM 5417 O O . TRP A 1 674 ? 22.610 -2.676 4.362 1.00 90.00 674 TRP A O 1
ATOM 5427 N N . VAL A 1 675 ? 22.840 -4.903 4.133 1.00 92.88 675 VAL A N 1
ATOM 5428 C CA . VAL A 1 675 ? 22.160 -5.005 2.830 1.00 92.88 675 VAL A CA 1
ATOM 5429 C C . VAL A 1 675 ? 20.660 -4.747 2.973 1.00 92.88 675 VAL A C 1
ATOM 5431 O O . VAL A 1 675 ? 20.069 -4.095 2.119 1.00 92.88 675 VAL A O 1
ATOM 5434 N N . LEU A 1 676 ? 20.039 -5.186 4.073 1.00 94.06 676 LEU A N 1
ATOM 5435 C CA . LEU A 1 676 ? 18.633 -4.866 4.352 1.00 94.06 676 LEU A CA 1
ATOM 5436 C C . LEU A 1 676 ? 18.436 -3.356 4.537 1.00 94.06 676 LEU A C 1
ATOM 5438 O O . LEU A 1 676 ? 17.507 -2.786 3.969 1.00 94.06 676 LEU A O 1
ATOM 5442 N N . VAL A 1 677 ? 19.345 -2.697 5.264 1.00 94.88 677 VAL A N 1
ATOM 5443 C CA . VAL A 1 677 ? 19.351 -1.231 5.404 1.00 94.88 677 VAL A CA 1
ATOM 5444 C C . VAL A 1 677 ? 19.619 -0.543 4.065 1.00 94.88 677 VAL A C 1
ATOM 5446 O O . VAL A 1 677 ? 18.933 0.419 3.731 1.00 94.88 677 VAL A O 1
ATOM 5449 N N . GLU A 1 678 ? 20.593 -1.027 3.291 1.00 94.31 678 GLU A N 1
ATOM 5450 C CA . GLU A 1 678 ? 20.939 -0.516 1.960 1.00 94.31 678 GLU A CA 1
ATOM 5451 C C . GLU A 1 678 ? 19.704 -0.500 1.053 1.00 94.31 678 GLU A C 1
ATOM 5453 O O . GLU A 1 678 ? 19.354 0.546 0.506 1.00 94.31 678 GLU A O 1
ATOM 5458 N N . ILE A 1 679 ? 18.992 -1.624 0.946 1.00 94.62 679 ILE A N 1
ATOM 5459 C CA . ILE A 1 679 ? 17.800 -1.737 0.101 1.00 94.62 679 ILE A CA 1
ATOM 5460 C C . ILE A 1 679 ? 16.666 -0.859 0.658 1.00 94.62 679 ILE A C 1
ATOM 5462 O O . ILE A 1 679 ? 16.159 0.002 -0.060 1.00 94.62 679 ILE A O 1
ATOM 5466 N N . ALA A 1 680 ? 16.311 -0.995 1.939 1.00 94.44 680 ALA A N 1
ATOM 5467 C CA . ALA A 1 680 ? 15.166 -0.285 2.519 1.00 94.44 680 ALA A CA 1
ATOM 5468 C C . ALA A 1 680 ? 15.327 1.249 2.526 1.00 94.44 680 ALA A C 1
ATOM 5470 O O . ALA A 1 680 ? 14.351 1.983 2.382 1.00 94.44 680 ALA A O 1
ATOM 5471 N N . CYS A 1 681 ? 16.553 1.757 2.691 1.00 93.88 681 CYS A N 1
ATOM 5472 C CA . CYS A 1 681 ? 16.798 3.195 2.815 1.00 93.88 681 CYS A CA 1
ATOM 5473 C C . CYS A 1 681 ? 17.138 3.878 1.487 1.00 93.88 681 CYS A C 1
ATOM 5475 O O . CYS A 1 681 ? 16.838 5.063 1.326 1.00 93.88 681 CYS A O 1
ATOM 5477 N N . THR A 1 682 ? 17.786 3.186 0.543 1.00 93.19 682 THR A N 1
ATOM 5478 C CA . THR A 1 682 ? 18.253 3.835 -0.695 1.00 93.19 682 THR A CA 1
ATOM 5479 C C . THR A 1 682 ? 17.245 3.756 -1.834 1.00 93.19 682 THR A C 1
ATOM 5481 O O . THR A 1 682 ? 17.209 4.675 -2.651 1.00 93.19 682 THR A O 1
ATOM 5484 N N . ARG A 1 683 ? 16.392 2.726 -1.880 1.00 92.81 683 ARG A N 1
ATOM 5485 C CA . ARG A 1 683 ? 15.378 2.591 -2.934 1.00 92.81 683 ARG A CA 1
ATOM 5486 C C . ARG A 1 683 ? 14.241 3.616 -2.772 1.00 92.81 683 ARG A C 1
ATOM 5488 O O . ARG A 1 683 ? 13.988 4.076 -1.651 1.00 92.81 683 ARG A O 1
ATOM 5495 N N . PRO A 1 684 ? 13.585 4.026 -3.871 1.00 89.88 684 PRO A N 1
ATOM 5496 C CA . PRO A 1 684 ? 12.299 4.723 -3.819 1.00 89.88 684 PRO A CA 1
ATOM 5497 C C . PRO A 1 684 ? 11.217 3.839 -3.184 1.00 89.88 684 PRO A C 1
ATOM 5499 O O . PRO A 1 684 ? 11.246 2.616 -3.356 1.00 89.88 684 PRO A O 1
ATOM 5502 N N . ALA A 1 685 ? 10.241 4.434 -2.492 1.00 90.19 685 ALA A N 1
ATOM 5503 C CA . ALA A 1 685 ? 9.221 3.673 -1.761 1.00 90.19 685 ALA A CA 1
ATOM 5504 C C . ALA A 1 685 ? 8.417 2.726 -2.673 1.00 90.19 685 ALA A C 1
ATOM 5506 O O . ALA A 1 685 ? 8.200 1.560 -2.333 1.00 90.19 685 ALA A O 1
ATOM 5507 N N . LEU A 1 686 ? 8.048 3.197 -3.870 1.00 89.56 686 LEU A N 1
ATOM 5508 C CA . LEU A 1 686 ? 7.307 2.401 -4.852 1.00 89.56 686 LEU A CA 1
ATOM 5509 C C . LEU A 1 686 ? 8.123 1.218 -5.398 1.00 89.56 686 LEU A C 1
ATOM 5511 O O . LEU A 1 686 ? 7.588 0.121 -5.554 1.00 89.56 686 LEU A O 1
ATOM 5515 N N . GLU A 1 687 ? 9.408 1.418 -5.694 1.00 90.06 687 GLU A N 1
ATOM 5516 C CA . GLU A 1 687 ? 10.276 0.341 -6.187 1.00 90.06 687 GLU A CA 1
ATOM 5517 C C . GLU A 1 687 ? 10.543 -0.701 -5.103 1.00 90.06 687 GLU A C 1
ATOM 5519 O O . GLU A 1 687 ? 10.469 -1.900 -5.372 1.00 90.06 687 GLU A O 1
ATOM 5524 N N . PHE A 1 688 ? 10.770 -0.260 -3.863 1.00 94.25 688 PHE A N 1
ATOM 5525 C CA . PHE A 1 688 ? 10.950 -1.169 -2.737 1.00 94.25 688 PHE A CA 1
ATOM 5526 C C . PHE A 1 688 ? 9.688 -1.998 -2.477 1.00 94.25 688 PHE A C 1
ATOM 5528 O O . PHE A 1 688 ? 9.773 -3.207 -2.273 1.00 94.25 688 PHE A O 1
ATOM 5535 N N . PHE A 1 689 ? 8.500 -1.395 -2.576 1.00 94.88 689 PHE A N 1
ATOM 5536 C CA . PHE A 1 689 ? 7.239 -2.130 -2.475 1.00 94.88 689 PHE A CA 1
ATOM 5537 C C . PHE A 1 689 ? 7.089 -3.198 -3.569 1.00 94.88 689 PHE A C 1
ATOM 5539 O O . PHE A 1 689 ? 6.714 -4.332 -3.269 1.00 94.88 689 PHE A O 1
ATOM 5546 N N . LYS A 1 690 ? 7.457 -2.891 -4.820 1.00 93.12 690 LYS A N 1
ATOM 5547 C CA . LYS A 1 690 ? 7.493 -3.890 -5.904 1.00 93.12 690 LYS A CA 1
ATOM 5548 C C . LYS A 1 690 ? 8.511 -5.001 -5.633 1.00 93.12 690 LYS A C 1
ATOM 5550 O O . LYS A 1 690 ? 8.216 -6.163 -5.901 1.00 93.12 690 LYS A O 1
ATOM 5555 N N . ALA A 1 691 ? 9.669 -4.681 -5.055 1.00 95.38 691 ALA A N 1
ATOM 5556 C CA . ALA A 1 691 ? 10.637 -5.691 -4.630 1.00 95.38 691 ALA A CA 1
ATOM 5557 C C . ALA A 1 691 ? 10.052 -6.621 -3.551 1.00 95.38 691 ALA A C 1
ATOM 5559 O O . ALA A 1 691 ? 10.259 -7.830 -3.618 1.00 95.38 691 ALA A O 1
ATOM 5560 N N . LYS A 1 692 ? 9.243 -6.105 -2.612 1.00 95.50 692 LYS A N 1
ATOM 5561 C CA . LYS A 1 692 ? 8.518 -6.937 -1.632 1.00 95.50 692 LYS A CA 1
ATOM 5562 C C . LYS A 1 692 ? 7.482 -7.855 -2.288 1.00 95.50 692 LYS A C 1
ATOM 5564 O O . LYS A 1 692 ? 7.389 -9.022 -1.910 1.00 95.50 692 LYS A O 1
ATOM 5569 N N . GLN A 1 693 ? 6.764 -7.384 -3.310 1.00 95.44 693 GLN A N 1
ATOM 5570 C CA . GLN A 1 693 ? 5.868 -8.246 -4.096 1.00 95.44 693 GLN A CA 1
ATOM 5571 C C . GLN A 1 693 ? 6.641 -9.353 -4.827 1.00 95.44 693 GLN A C 1
ATOM 5573 O O . GLN A 1 693 ? 6.258 -10.520 -4.764 1.00 95.44 693 GLN A O 1
ATOM 5578 N N . ALA A 1 694 ? 7.764 -9.011 -5.468 1.00 94.44 694 ALA A N 1
ATOM 5579 C CA . ALA A 1 694 ? 8.630 -9.986 -6.129 1.00 94.44 694 ALA A CA 1
ATOM 5580 C C . ALA A 1 694 ? 9.203 -11.010 -5.131 1.00 94.44 694 ALA A C 1
ATOM 5582 O O . ALA A 1 694 ? 9.280 -12.200 -5.438 1.00 94.44 694 ALA A O 1
ATOM 5583 N N . TYR A 1 695 ? 9.546 -10.569 -3.917 1.00 96.38 695 TYR A N 1
ATOM 5584 C CA . TYR A 1 695 ? 9.995 -11.428 -2.823 1.00 96.38 695 TYR A CA 1
ATOM 5585 C C . TYR A 1 695 ? 8.932 -12.462 -2.442 1.00 96.38 695 TYR A C 1
ATOM 5587 O O . TYR A 1 695 ? 9.214 -13.660 -2.449 1.00 96.38 695 TYR A O 1
ATOM 5595 N N . GLN A 1 696 ? 7.696 -12.019 -2.193 1.00 94.94 696 GLN A N 1
ATOM 5596 C CA . GLN A 1 696 ? 6.572 -12.903 -1.867 1.00 94.94 696 GLN A CA 1
ATOM 5597 C C . GLN A 1 696 ? 6.263 -13.876 -3.008 1.00 94.94 696 GLN A C 1
ATOM 5599 O O . GLN A 1 696 ? 6.101 -15.078 -2.782 1.00 94.94 696 GLN A O 1
ATOM 5604 N N . ALA A 1 697 ? 6.241 -13.384 -4.249 1.00 93.06 697 ALA A N 1
ATOM 5605 C CA . ALA A 1 697 ? 5.995 -14.210 -5.425 1.00 93.06 697 ALA A CA 1
ATOM 5606 C C . ALA A 1 697 ? 7.037 -15.332 -5.564 1.00 93.06 697 ALA A C 1
ATOM 5608 O O . ALA A 1 697 ? 6.670 -16.473 -5.875 1.00 93.06 697 ALA A O 1
ATOM 5609 N N . ARG A 1 698 ? 8.311 -15.021 -5.291 1.00 93.50 698 ARG A N 1
ATOM 5610 C CA . ARG A 1 698 ? 9.450 -15.931 -5.453 1.00 93.50 698 ARG A CA 1
ATOM 5611 C C . ARG A 1 698 ? 9.633 -16.904 -4.287 1.00 93.50 698 ARG A C 1
ATOM 5613 O O . ARG A 1 698 ? 9.868 -18.081 -4.539 1.00 93.50 698 ARG A O 1
ATOM 5620 N N . TYR A 1 699 ? 9.527 -16.439 -3.043 1.00 93.94 699 TYR A N 1
ATOM 5621 C CA . TYR A 1 699 ? 9.888 -17.221 -1.849 1.00 93.94 699 TYR A CA 1
ATOM 5622 C C . TYR A 1 699 ? 8.702 -17.701 -1.017 1.00 93.94 699 TYR A C 1
ATOM 5624 O O . TYR A 1 699 ? 8.897 -18.510 -0.116 1.00 93.94 699 TYR A O 1
ATOM 5632 N N . LYS A 1 700 ? 7.481 -17.253 -1.337 1.00 94.69 700 LYS A N 1
ATOM 5633 C CA . LYS A 1 700 ? 6.244 -17.618 -0.626 1.00 94.69 700 LYS A CA 1
ATOM 5634 C C . LYS A 1 700 ? 6.224 -17.208 0.856 1.00 94.69 700 LYS A C 1
ATOM 5636 O O . LYS A 1 700 ? 5.421 -17.736 1.614 1.00 94.69 700 LYS A O 1
ATOM 5641 N N . THR A 1 701 ? 7.062 -16.248 1.242 1.00 93.44 701 THR A N 1
ATOM 5642 C CA . THR A 1 701 ? 7.092 -15.602 2.564 1.00 93.44 701 THR A CA 1
ATOM 5643 C C . THR A 1 701 ? 7.186 -14.089 2.392 1.00 93.44 701 THR A C 1
ATOM 5645 O O . THR A 1 701 ? 7.574 -13.601 1.324 1.00 93.44 701 THR A O 1
ATOM 5648 N N . SER A 1 702 ? 6.807 -13.323 3.417 1.00 94.88 702 SER A N 1
ATOM 5649 C CA . SER A 1 702 ? 7.023 -11.870 3.404 1.00 94.88 702 SER A CA 1
ATOM 5650 C C . SER A 1 702 ? 8.459 -11.521 3.807 1.00 94.88 702 SER A C 1
ATOM 5652 O O . SER A 1 702 ? 9.095 -12.244 4.576 1.00 94.88 702 SER A O 1
ATOM 5654 N N . LEU A 1 703 ? 8.982 -10.401 3.293 1.00 95.00 703 LEU A N 1
ATOM 5655 C CA . LEU A 1 703 ? 10.303 -9.917 3.701 1.00 95.00 703 LEU A CA 1
ATOM 5656 C C . LEU A 1 703 ? 10.303 -9.570 5.196 1.00 95.00 703 LEU A C 1
ATOM 5658 O O . LEU A 1 703 ? 11.269 -9.842 5.899 1.00 95.00 703 LEU A O 1
ATOM 5662 N N . GLU A 1 704 ? 9.208 -8.993 5.681 1.00 95.00 704 GLU A N 1
ATOM 5663 C CA . GLU A 1 704 ? 8.986 -8.628 7.074 1.00 95.00 704 GLU A CA 1
ATOM 5664 C C . GLU A 1 704 ? 9.068 -9.846 8.004 1.00 95.00 704 GLU A C 1
ATOM 5666 O O . GLU A 1 704 ? 9.760 -9.791 9.021 1.00 95.00 704 GLU A O 1
ATOM 5671 N N . GLU A 1 705 ? 8.415 -10.950 7.635 1.00 94.25 705 GLU A N 1
ATOM 5672 C CA . GLU A 1 705 ? 8.447 -12.217 8.374 1.00 94.25 705 GLU A CA 1
ATOM 5673 C C . GLU A 1 705 ? 9.858 -12.803 8.428 1.00 94.25 705 GLU A C 1
ATOM 5675 O O . GLU A 1 705 ? 10.350 -13.111 9.515 1.00 94.25 705 GLU A O 1
ATOM 5680 N N . ASP A 1 706 ? 10.548 -12.882 7.288 1.00 93.19 706 ASP A N 1
ATOM 5681 C CA . ASP A 1 706 ? 11.914 -13.409 7.235 1.00 93.19 706 ASP A CA 1
ATOM 5682 C C . ASP A 1 706 ? 12.882 -12.532 8.048 1.00 93.19 706 ASP A C 1
ATOM 5684 O O . ASP A 1 706 ? 13.717 -13.045 8.798 1.00 93.19 706 ASP A O 1
ATOM 5688 N N . VAL A 1 707 ? 12.759 -11.203 7.969 1.00 93.06 707 VAL A N 1
ATOM 5689 C CA . VAL A 1 707 ? 13.567 -10.275 8.776 1.00 93.06 707 VAL A CA 1
ATOM 5690 C C . VAL A 1 707 ? 13.260 -10.445 10.263 1.00 93.06 707 VAL A C 1
ATOM 5692 O O . VAL A 1 707 ? 14.191 -10.516 11.069 1.00 93.06 707 VAL A O 1
ATOM 5695 N N . ALA A 1 708 ? 11.988 -10.555 10.650 1.00 92.69 708 ALA A N 1
ATOM 5696 C CA . ALA A 1 708 ? 11.585 -10.753 12.040 1.00 92.69 708 ALA A CA 1
ATOM 5697 C C . ALA A 1 708 ? 12.077 -12.096 12.607 1.00 92.69 708 ALA A C 1
ATOM 5699 O O . ALA A 1 708 ? 12.491 -12.148 13.768 1.00 92.69 708 ALA A O 1
ATOM 5700 N N . TYR A 1 709 ? 12.075 -13.152 11.790 1.00 91.69 709 TYR A N 1
ATOM 5701 C CA . TYR A 1 709 ? 12.534 -14.489 12.160 1.00 91.69 709 TYR A CA 1
ATOM 5702 C C . TYR A 1 709 ? 14.064 -14.571 12.274 1.00 91.69 709 TYR A C 1
ATOM 5704 O O . TYR A 1 709 ? 14.596 -15.154 13.220 1.00 91.69 709 TYR A O 1
ATOM 5712 N N . HIS A 1 710 ? 14.797 -13.959 11.339 1.00 88.00 710 HIS A N 1
ATOM 5713 C CA . HIS A 1 710 ? 16.254 -14.092 11.260 1.00 88.00 710 HIS A CA 1
ATOM 5714 C C . HIS A 1 710 ? 17.044 -13.048 12.069 1.00 88.00 710 HIS A C 1
ATOM 5716 O O . HIS A 1 710 ? 18.259 -13.214 12.253 1.00 88.00 710 HIS A O 1
ATOM 5722 N N . THR A 1 711 ? 16.387 -12.014 12.606 1.00 89.25 711 THR A N 1
ATOM 5723 C CA . THR A 1 711 ? 17.017 -10.960 13.422 1.00 89.25 711 THR A CA 1
ATOM 5724 C C . THR A 1 711 ? 16.488 -10.949 14.862 1.00 89.25 711 THR A C 1
ATOM 5726 O O . THR A 1 711 ? 15.383 -11.402 15.166 1.00 89.25 711 THR A O 1
ATOM 5729 N N . SER A 1 712 ? 17.285 -10.450 15.808 1.00 88.75 712 SER A N 1
ATOM 5730 C CA . SER A 1 712 ? 16.938 -10.466 17.235 1.00 88.75 712 SER A CA 1
ATOM 5731 C C . SER A 1 712 ? 17.318 -9.184 17.960 1.00 88.75 712 SER A C 1
ATOM 5733 O O . SER A 1 712 ? 18.176 -8.434 17.501 1.00 88.75 712 SER A O 1
ATOM 5735 N N . GLY A 1 713 ? 16.673 -8.951 19.107 1.00 89.81 713 GLY A N 1
ATOM 5736 C CA . GLY A 1 713 ? 16.960 -7.813 19.977 1.00 89.81 713 GLY A CA 1
ATOM 5737 C C . GLY A 1 713 ? 16.756 -6.472 19.275 1.00 89.81 713 GLY A C 1
ATOM 5738 O O . GLY A 1 713 ? 15.809 -6.294 18.507 1.00 89.81 713 GLY A O 1
ATOM 5739 N N . ASP A 1 714 ? 17.663 -5.538 19.531 1.00 89.62 714 ASP A N 1
ATOM 5740 C CA . ASP A 1 714 ? 17.550 -4.161 19.050 1.00 89.62 714 ASP A CA 1
ATOM 5741 C C . ASP A 1 714 ? 17.717 -4.036 17.532 1.00 89.62 714 ASP A C 1
ATOM 5743 O O . ASP A 1 714 ? 17.057 -3.214 16.898 1.00 89.62 714 ASP A O 1
ATOM 5747 N N . ILE A 1 715 ? 18.500 -4.924 16.911 1.00 91.38 715 ILE A N 1
ATOM 5748 C CA . ILE A 1 715 ? 18.621 -4.993 15.449 1.00 91.38 715 ILE A CA 1
ATOM 5749 C C . ILE A 1 715 ? 17.252 -5.266 14.810 1.00 91.38 715 ILE A C 1
ATOM 5751 O O . ILE A 1 715 ? 16.891 -4.605 13.837 1.00 91.38 715 ILE A O 1
ATOM 5755 N N . ARG A 1 716 ? 16.447 -6.173 15.387 1.00 92.81 716 ARG A N 1
ATOM 5756 C CA . ARG A 1 716 ? 15.078 -6.443 14.909 1.00 92.81 716 ARG A CA 1
ATOM 5757 C C . ARG A 1 716 ? 14.185 -5.212 15.050 1.00 92.81 716 ARG A C 1
ATOM 5759 O O . ARG A 1 716 ? 13.448 -4.895 14.119 1.00 92.81 716 ARG A O 1
ATOM 5766 N N . LYS A 1 717 ? 14.274 -4.513 16.190 1.00 93.06 717 LYS A N 1
ATOM 5767 C CA . LYS A 1 717 ? 13.490 -3.296 16.469 1.00 93.06 717 LYS A CA 1
ATOM 5768 C C . LYS A 1 717 ? 13.751 -2.179 15.460 1.00 93.06 717 LYS A C 1
ATOM 5770 O O . LYS A 1 717 ? 12.853 -1.394 15.199 1.00 93.06 717 LYS A O 1
ATOM 5775 N N . LEU A 1 718 ? 14.945 -2.118 14.870 1.00 94.44 718 LEU A N 1
ATOM 5776 C CA . LEU A 1 718 ? 15.258 -1.166 13.803 1.00 94.44 718 LEU A CA 1
ATOM 5777 C C . LEU A 1 718 ? 14.881 -1.696 12.411 1.00 94.44 718 LEU A C 1
ATOM 5779 O O . LEU A 1 718 ? 14.270 -0.976 11.622 1.00 94.44 718 LEU A O 1
ATOM 5783 N N . LEU A 1 719 ? 15.250 -2.940 12.091 1.00 94.69 719 LEU A N 1
ATOM 5784 C CA . LEU A 1 719 ? 15.100 -3.481 10.739 1.00 94.69 719 LEU A CA 1
ATOM 5785 C C . LEU A 1 719 ? 13.646 -3.742 10.355 1.00 94.69 719 LEU A C 1
ATOM 5787 O O . LEU A 1 719 ? 13.273 -3.420 9.231 1.00 94.69 719 LEU A O 1
ATOM 5791 N N . VAL A 1 720 ? 12.822 -4.281 11.262 1.00 94.56 720 VAL A N 1
ATOM 5792 C CA . VAL A 1 720 ? 11.416 -4.588 10.952 1.00 94.56 720 VAL A CA 1
ATOM 5793 C C . VAL A 1 720 ? 10.648 -3.317 10.568 1.00 94.56 720 VAL A C 1
ATOM 5795 O O . VAL A 1 720 ? 10.067 -3.308 9.480 1.00 94.56 720 VAL A O 1
ATOM 5798 N N . PRO A 1 721 ? 10.692 -2.205 11.333 1.00 95.50 721 PRO A N 1
ATOM 5799 C CA . PRO A 1 721 ? 10.045 -0.967 10.902 1.00 95.50 721 PRO A CA 1
ATOM 5800 C C . PRO A 1 721 ? 10.645 -0.383 9.617 1.00 95.50 721 PRO A C 1
ATOM 5802 O O . PRO A 1 721 ? 9.894 0.128 8.786 1.00 95.50 721 PRO A O 1
ATOM 5805 N N . LEU A 1 722 ? 11.965 -0.493 9.398 1.00 94.44 722 LEU A N 1
ATOM 5806 C CA . LEU A 1 722 ? 12.599 -0.034 8.153 1.00 94.44 722 LEU A CA 1
ATOM 5807 C C . LEU A 1 722 ? 12.054 -0.754 6.913 1.00 94.44 722 LEU A C 1
ATOM 5809 O O . LEU A 1 722 ? 11.778 -0.089 5.919 1.00 94.44 722 LEU A O 1
ATOM 5813 N N . VAL A 1 723 ? 11.889 -2.082 6.958 1.00 94.94 723 VAL A N 1
ATOM 5814 C CA . VAL A 1 723 ? 11.373 -2.851 5.808 1.00 94.94 723 VAL A CA 1
ATOM 5815 C C . VAL A 1 723 ? 9.846 -2.782 5.677 1.00 94.94 723 VAL A C 1
ATOM 5817 O O . VAL A 1 723 ? 9.309 -2.895 4.572 1.00 94.94 723 VAL A O 1
ATOM 5820 N N . SER A 1 724 ? 9.141 -2.547 6.787 1.00 94.31 724 SER A N 1
ATOM 5821 C CA . SER A 1 724 ? 7.674 -2.480 6.812 1.00 94.31 724 SER A CA 1
ATOM 5822 C C . SER A 1 724 ? 7.140 -1.144 6.293 1.00 94.31 724 SER A C 1
ATOM 5824 O O . SER A 1 724 ? 6.101 -1.106 5.636 1.00 94.31 724 SER A O 1
ATOM 5826 N N . THR A 1 725 ? 7.848 -0.043 6.554 1.00 89.81 725 THR A N 1
ATOM 5827 C CA . THR A 1 725 ? 7.335 1.306 6.283 1.00 89.81 725 THR A CA 1
ATOM 5828 C C . THR A 1 725 ? 7.270 1.614 4.785 1.00 89.81 725 THR A C 1
ATOM 5830 O O . THR A 1 725 ? 8.288 1.620 4.093 1.00 89.81 725 THR A O 1
ATOM 5833 N N . PHE A 1 726 ? 6.082 1.979 4.292 1.00 90.69 726 PHE A N 1
ATOM 5834 C CA . PHE A 1 726 ? 5.927 2.634 2.991 1.00 90.69 726 PHE A CA 1
ATOM 5835 C C . PHE A 1 726 ? 6.219 4.132 3.148 1.00 90.69 726 PHE A C 1
ATOM 5837 O O . PHE A 1 726 ? 5.347 4.924 3.502 1.00 90.69 726 PHE A O 1
ATOM 5844 N N . ARG A 1 727 ? 7.494 4.505 3.001 1.00 87.81 727 ARG A N 1
ATOM 5845 C CA . ARG A 1 727 ? 7.977 5.851 3.335 1.00 87.81 727 ARG A CA 1
ATOM 5846 C C . ARG A 1 727 ? 7.372 6.905 2.407 1.00 87.81 727 ARG A C 1
ATOM 5848 O O . ARG A 1 727 ? 7.392 6.749 1.193 1.00 87.81 727 ARG A O 1
ATOM 5855 N N . TYR A 1 728 ? 6.902 8.008 2.986 1.00 85.94 728 TYR A N 1
ATOM 5856 C CA . TYR A 1 728 ? 6.504 9.185 2.217 1.00 85.94 728 TYR A CA 1
ATOM 5857 C C . TYR A 1 728 ? 7.733 9.779 1.518 1.00 85.94 728 TYR A C 1
ATOM 5859 O O . TYR A 1 728 ? 8.679 10.184 2.198 1.00 85.94 728 TYR A O 1
ATOM 5867 N N . ASP A 1 729 ? 7.739 9.811 0.183 1.00 75.38 729 ASP A N 1
ATOM 5868 C CA . ASP A 1 729 ? 8.878 10.347 -0.572 1.00 75.38 729 ASP A CA 1
ATOM 5869 C C . ASP A 1 729 ? 8.997 11.869 -0.372 1.00 75.38 729 ASP A C 1
ATOM 5871 O O . ASP A 1 729 ? 10.103 12.324 -0.088 1.00 75.38 729 ASP A O 1
ATOM 5875 N N . GLY A 1 730 ? 7.861 12.591 -0.357 1.00 64.94 730 GLY A N 1
ATOM 5876 C CA . GLY A 1 730 ? 7.692 14.002 0.037 1.00 64.94 730 GLY A CA 1
ATOM 5877 C C . GLY A 1 730 ? 8.536 15.020 -0.735 1.00 64.94 730 GLY A C 1
ATOM 5878 O O . GLY A 1 730 ? 9.753 14.886 -0.836 1.00 64.94 730 GLY A O 1
ATOM 5879 N N . ASN A 1 731 ? 7.922 16.087 -1.254 1.00 70.56 731 ASN A N 1
ATOM 5880 C CA . ASN A 1 731 ? 8.706 17.120 -1.934 1.00 70.56 731 ASN A CA 1
ATOM 5881 C C . ASN A 1 731 ? 9.553 17.921 -0.921 1.00 70.56 731 ASN A C 1
ATOM 5883 O O . ASN A 1 731 ? 9.161 18.090 0.236 1.00 70.56 731 ASN A O 1
ATOM 5887 N N . ALA A 1 732 ? 10.712 18.434 -1.345 1.00 67.31 732 ALA A N 1
ATOM 5888 C CA . ALA A 1 732 ? 11.599 19.221 -0.478 1.00 67.31 732 ALA A CA 1
ATOM 5889 C C . ALA A 1 732 ? 10.913 20.484 0.083 1.00 67.31 732 ALA A C 1
ATOM 5891 O O . ALA A 1 732 ? 11.258 20.943 1.171 1.00 67.31 732 ALA A O 1
ATOM 5892 N N . ASP A 1 733 ? 9.898 20.986 -0.623 1.00 70.88 733 ASP A N 1
ATOM 5893 C CA . ASP A 1 733 ? 9.121 22.171 -0.252 1.00 70.88 733 ASP A CA 1
ATOM 5894 C C . ASP A 1 733 ? 8.097 21.914 0.873 1.00 70.88 733 ASP A C 1
ATOM 5896 O O . ASP A 1 733 ? 7.566 22.854 1.459 1.00 70.88 733 ASP A O 1
ATOM 5900 N N . GLU A 1 734 ? 7.835 20.650 1.223 1.00 83.00 734 GLU A N 1
ATOM 5901 C CA . GLU A 1 734 ? 6.856 20.251 2.251 1.00 83.00 734 GLU A CA 1
ATOM 5902 C C . GLU A 1 734 ? 7.495 19.969 3.623 1.00 83.00 734 GLU A C 1
ATOM 5904 O O . GLU A 1 734 ? 6.867 19.424 4.535 1.00 83.00 734 GLU A O 1
ATOM 5909 N N . VAL A 1 735 ? 8.770 20.323 3.794 1.00 90.06 735 VAL A N 1
ATOM 591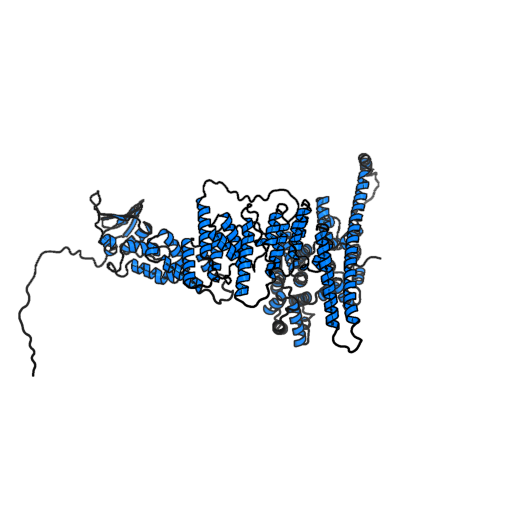0 C CA . VAL A 1 735 ? 9.515 20.082 5.033 1.00 90.06 735 VAL A CA 1
ATOM 5911 C C . VAL A 1 735 ? 8.990 20.965 6.168 1.00 90.06 735 VAL A C 1
ATOM 5913 O O . VAL A 1 735 ? 8.995 22.196 6.107 1.00 90.06 735 VAL A O 1
ATOM 5916 N N . ASN A 1 736 ? 8.618 20.340 7.287 1.00 92.62 736 ASN A N 1
ATOM 5917 C CA . ASN A 1 736 ? 8.197 21.055 8.485 1.00 92.62 736 ASN A CA 1
ATOM 5918 C C . ASN A 1 736 ? 9.411 21.397 9.361 1.00 92.62 736 ASN A C 1
ATOM 5920 O O . ASN A 1 736 ? 9.906 20.571 10.137 1.00 92.62 736 ASN A O 1
ATOM 5924 N N . MET A 1 737 ? 9.856 22.651 9.281 1.00 94.62 737 MET A N 1
ATOM 5925 C CA . MET A 1 737 ? 11.030 23.145 10.014 1.00 94.62 737 MET A CA 1
ATOM 5926 C C . MET A 1 737 ? 10.835 23.182 11.538 1.00 94.62 737 MET A C 1
ATOM 5928 O O . MET A 1 737 ? 11.781 22.947 12.294 1.00 94.62 737 MET A O 1
ATOM 5932 N N . LYS A 1 738 ? 9.605 23.414 12.024 1.00 95.06 738 LYS A N 1
ATOM 5933 C CA . LYS A 1 738 ? 9.310 23.357 13.469 1.00 95.06 738 LYS A CA 1
ATOM 5934 C C . LYS A 1 738 ? 9.477 21.931 13.989 1.00 95.06 738 LYS A C 1
ATOM 5936 O O . LYS A 1 738 ? 10.127 21.724 15.017 1.00 95.06 738 LYS A O 1
ATOM 5941 N N . LEU A 1 739 ? 8.947 20.959 13.246 1.00 95.19 739 LEU A N 1
ATOM 5942 C CA . LEU A 1 739 ? 9.105 19.542 13.555 1.00 95.19 739 LEU A CA 1
ATOM 5943 C C . LEU A 1 739 ? 10.583 19.142 13.503 1.00 95.19 739 LEU A C 1
ATOM 5945 O O . LEU A 1 739 ? 11.074 18.576 14.477 1.00 95.19 739 LEU A O 1
ATOM 5949 N N . ALA A 1 740 ? 11.311 19.530 12.450 1.00 95.75 740 ALA A N 1
ATOM 5950 C CA . ALA A 1 740 ? 12.740 19.250 12.299 1.00 95.75 740 ALA A CA 1
ATOM 5951 C C . ALA A 1 740 ? 13.560 19.762 13.494 1.00 95.75 740 ALA A C 1
ATOM 5953 O O . ALA A 1 740 ? 14.394 19.042 14.041 1.00 95.75 740 ALA A O 1
ATOM 5954 N N . SER A 1 741 ? 13.274 20.980 13.966 1.00 95.62 741 SER A N 1
ATOM 5955 C CA . SER A 1 741 ? 13.913 21.548 15.158 1.00 95.62 741 SER A CA 1
ATOM 5956 C C . SER A 1 741 ? 13.597 20.759 16.435 1.00 95.62 741 SER A C 1
ATOM 5958 O O . SER A 1 741 ? 14.481 20.553 17.271 1.00 95.62 741 SER A O 1
ATOM 5960 N N . SER A 1 742 ? 12.349 20.312 16.609 1.00 97.00 742 SER A N 1
ATOM 5961 C CA . SER A 1 742 ? 11.944 19.514 17.774 1.00 97.00 742 SER A CA 1
ATOM 5962 C C . SER A 1 742 ? 12.579 18.119 17.769 1.00 97.00 742 SER A C 1
ATOM 5964 O O . SER A 1 742 ? 13.192 17.723 18.760 1.00 97.00 742 SER A O 1
ATOM 5966 N N . GLU A 1 743 ? 12.547 17.424 16.631 1.00 97.38 743 GLU A N 1
ATOM 5967 C CA . GLU A 1 743 ? 13.109 16.085 16.460 1.00 97.38 743 GLU A CA 1
ATOM 5968 C C . GLU A 1 743 ? 14.636 16.106 16.562 1.00 97.38 743 GLU A C 1
ATOM 5970 O O . GLU A 1 743 ? 15.214 15.214 17.176 1.00 97.38 743 GLU A O 1
ATOM 5975 N N . ALA A 1 744 ? 15.305 17.161 16.083 1.00 97.06 744 ALA A N 1
ATOM 5976 C CA . ALA A 1 744 ? 16.745 17.335 16.265 1.00 97.06 744 ALA A CA 1
ATOM 5977 C C . ALA A 1 744 ? 17.135 17.389 17.752 1.00 97.06 744 ALA A C 1
ATOM 5979 O O . ALA A 1 744 ? 18.141 16.798 18.152 1.00 97.06 744 ALA A O 1
ATOM 5980 N N . LYS A 1 745 ? 16.334 18.063 18.594 1.00 96.00 745 LYS A N 1
ATOM 5981 C CA . LYS A 1 745 ? 16.546 18.092 20.053 1.00 96.00 745 LYS A CA 1
ATOM 5982 C C . LYS A 1 745 ? 16.330 16.712 20.670 1.00 96.00 745 LYS A C 1
ATOM 5984 O O . LYS A 1 745 ? 17.139 16.306 21.504 1.00 96.00 745 LYS A O 1
ATOM 5989 N N . THR A 1 746 ? 15.286 15.999 20.246 1.00 96.38 746 THR A N 1
ATOM 5990 C CA . THR A 1 746 ? 15.013 14.626 20.690 1.00 96.38 746 THR A CA 1
ATOM 5991 C C . THR A 1 746 ? 16.173 13.700 20.337 1.00 96.38 746 THR A C 1
ATOM 5993 O O . THR A 1 746 ? 16.733 13.075 21.234 1.00 96.38 746 THR A O 1
ATOM 5996 N N . LEU A 1 747 ? 16.622 13.688 19.076 1.00 95.81 747 LEU A N 1
ATOM 5997 C CA . LEU A 1 747 ? 17.763 12.883 18.631 1.00 95.81 747 LEU A CA 1
ATOM 5998 C C . LEU A 1 747 ? 19.027 13.195 19.441 1.00 95.81 747 LEU A C 1
ATOM 6000 O O . LEU A 1 747 ? 19.707 12.275 19.887 1.00 95.81 747 LEU A O 1
ATOM 6004 N N . HIS A 1 748 ? 19.332 14.474 19.684 1.00 94.88 748 HIS A N 1
ATOM 6005 C CA . HIS A 1 748 ? 20.508 14.859 20.470 1.00 94.88 748 HIS A CA 1
ATOM 6006 C C . HIS A 1 748 ? 20.433 14.359 21.910 1.00 94.88 748 HIS A C 1
ATOM 6008 O O . HIS A 1 748 ? 21.413 13.808 22.414 1.00 94.88 748 HIS A O 1
ATOM 6014 N N . LYS A 1 749 ? 19.276 14.514 22.563 1.00 95.06 749 LYS A N 1
ATOM 6015 C CA . LYS A 1 749 ? 19.053 14.013 23.922 1.00 95.06 749 LYS A CA 1
ATOM 6016 C C . LYS A 1 749 ? 19.301 12.503 23.985 1.00 95.06 749 LYS A C 1
ATOM 6018 O O . LYS A 1 749 ? 20.174 12.069 24.731 1.00 95.06 749 LYS A O 1
ATOM 6023 N N . LYS A 1 750 ? 18.615 11.729 23.137 1.00 94.00 750 LYS A N 1
ATOM 6024 C CA . LYS A 1 750 ? 18.699 10.259 23.137 1.00 94.00 750 LYS A CA 1
ATOM 6025 C C . LYS A 1 750 ? 20.107 9.753 22.823 1.00 94.00 750 LYS A C 1
ATOM 6027 O O . LYS A 1 750 ? 20.593 8.837 23.477 1.00 94.00 750 LYS A O 1
ATOM 6032 N N . ILE A 1 751 ? 20.806 10.382 21.877 1.00 91.62 751 ILE A N 1
ATOM 6033 C CA . ILE A 1 751 ? 22.180 9.998 21.517 1.00 91.62 751 ILE A CA 1
ATOM 6034 C C . ILE A 1 751 ? 23.178 10.329 22.630 1.00 91.62 751 ILE A C 1
ATOM 6036 O O . ILE A 1 751 ? 24.079 9.531 22.887 1.00 91.62 751 ILE A O 1
ATOM 6040 N N . THR A 1 752 ? 23.014 11.470 23.306 1.00 90.62 752 THR A N 1
ATOM 6041 C CA . THR A 1 752 ? 23.873 11.868 24.436 1.00 90.62 752 THR A CA 1
ATOM 6042 C C . THR A 1 752 ? 23.686 10.930 25.628 1.00 90.62 752 THR A C 1
ATOM 6044 O O . THR A 1 752 ? 24.660 10.535 26.264 1.00 90.62 752 THR A O 1
ATOM 6047 N N . GLU A 1 753 ? 22.446 10.506 25.877 1.00 91.75 753 GLU A N 1
ATOM 6048 C CA . GLU A 1 753 ? 22.079 9.519 26.901 1.00 91.75 753 GLU A CA 1
ATOM 6049 C C . GLU A 1 753 ? 22.456 8.074 26.511 1.00 91.75 753 GLU A C 1
ATOM 6051 O O . GLU A 1 753 ? 22.278 7.160 27.311 1.00 91.75 753 GLU A O 1
ATOM 6056 N N . LYS A 1 754 ? 22.990 7.851 25.299 1.00 90.12 754 LYS A N 1
ATOM 6057 C CA . LYS A 1 754 ? 23.249 6.525 24.703 1.00 90.12 754 LYS A CA 1
ATOM 6058 C C . LYS A 1 754 ? 22.005 5.625 24.611 1.00 90.12 754 LYS A C 1
ATOM 6060 O O . LYS A 1 754 ? 22.123 4.409 24.487 1.00 90.12 754 LYS A O 1
ATOM 6065 N N . ALA A 1 755 ? 20.813 6.216 24.613 1.00 90.56 755 ALA A N 1
ATOM 6066 C CA . ALA A 1 755 ? 19.536 5.536 24.432 1.00 90.56 755 ALA A CA 1
ATOM 6067 C C . ALA A 1 755 ? 19.257 5.307 22.933 1.00 90.56 755 ALA A C 1
ATOM 6069 O O . ALA A 1 755 ? 18.330 5.871 22.355 1.00 90.56 755 ALA A O 1
ATOM 6070 N N . TYR A 1 756 ? 20.106 4.518 22.267 1.00 89.31 756 TYR A N 1
ATOM 6071 C CA . TYR A 1 756 ? 20.048 4.316 20.810 1.00 89.31 756 TYR A CA 1
ATOM 6072 C C . TYR A 1 756 ? 18.849 3.475 20.343 1.00 89.31 756 TYR A C 1
ATOM 6074 O O . TYR A 1 756 ? 18.514 3.475 19.158 1.00 89.31 756 TYR A O 1
ATOM 6082 N N . THR A 1 757 ? 18.223 2.751 21.265 1.00 89.31 757 THR A N 1
ATOM 6083 C CA . THR A 1 757 ? 17.116 1.810 21.029 1.00 89.31 757 THR A CA 1
ATOM 6084 C C . THR A 1 757 ? 15.764 2.399 21.424 1.00 89.31 757 THR A C 1
ATOM 6086 O O . THR A 1 757 ? 14.763 1.691 21.486 1.00 89.31 757 THR A O 1
ATOM 6089 N N . ASP A 1 758 ? 15.748 3.700 21.711 1.00 94.25 758 ASP A N 1
ATOM 6090 C CA . ASP A 1 758 ? 14.558 4.449 22.073 1.00 94.25 758 ASP A CA 1
ATOM 6091 C C . ASP A 1 758 ? 13.573 4.544 20.899 1.00 94.25 758 ASP A C 1
ATOM 6093 O O . ASP A 1 758 ? 13.963 4.823 19.759 1.00 94.25 758 ASP A O 1
ATOM 6097 N N . GLU A 1 759 ? 12.290 4.347 21.202 1.00 93.00 759 GLU A N 1
ATOM 6098 C CA . GLU A 1 759 ? 11.206 4.304 20.217 1.00 93.00 759 GLU A CA 1
ATOM 6099 C C . GLU A 1 759 ? 11.109 5.595 19.395 1.00 93.00 759 GLU A C 1
ATOM 6101 O O . GLU A 1 759 ? 10.887 5.536 18.187 1.00 93.00 759 GLU A O 1
ATOM 6106 N N . ASP A 1 760 ? 11.350 6.772 19.990 1.00 94.31 760 ASP A N 1
ATOM 6107 C CA . ASP A 1 760 ? 11.299 8.029 19.237 1.00 94.31 760 ASP A CA 1
ATOM 6108 C C . ASP A 1 760 ? 12.418 8.118 18.201 1.00 94.31 760 ASP A C 1
ATOM 6110 O O . ASP A 1 760 ? 12.191 8.577 17.080 1.00 94.31 760 ASP A O 1
ATOM 6114 N N . LEU A 1 761 ? 13.626 7.667 18.550 1.00 95.00 761 LEU A N 1
ATOM 6115 C CA . LEU A 1 761 ? 14.762 7.670 17.632 1.00 95.00 761 LEU A CA 1
ATOM 6116 C C . LEU A 1 761 ? 14.489 6.736 16.448 1.00 95.00 761 LEU A C 1
ATOM 6118 O O . LEU A 1 761 ? 14.656 7.143 15.292 1.00 95.00 761 LEU A O 1
ATOM 6122 N N . ILE A 1 762 ? 14.031 5.512 16.727 1.00 95.06 762 ILE A N 1
ATOM 6123 C CA . ILE A 1 762 ? 13.688 4.521 15.700 1.00 95.06 762 ILE A CA 1
ATOM 6124 C C . ILE A 1 762 ? 12.547 5.049 14.827 1.00 95.06 762 ILE A C 1
ATOM 6126 O O . ILE A 1 762 ? 12.673 5.070 13.601 1.00 95.06 762 ILE A O 1
ATOM 6130 N N . ARG A 1 763 ? 11.465 5.559 15.423 1.00 95.62 763 ARG A N 1
ATOM 6131 C CA . ARG A 1 763 ? 10.313 6.117 14.703 1.00 95.62 763 ARG A CA 1
ATOM 6132 C C . ARG A 1 763 ? 10.719 7.258 13.775 1.00 95.62 763 ARG A C 1
ATOM 6134 O O . ARG A 1 763 ? 10.293 7.270 12.622 1.00 95.62 763 ARG A O 1
ATOM 6141 N N . ILE A 1 764 ? 11.552 8.200 14.228 1.00 95.50 764 ILE A N 1
ATOM 6142 C CA . ILE A 1 764 ? 12.016 9.322 13.392 1.00 95.50 764 ILE A CA 1
ATOM 6143 C C . ILE A 1 764 ? 12.769 8.799 12.160 1.00 95.50 764 ILE A C 1
ATOM 6145 O O . ILE A 1 764 ? 12.466 9.204 11.038 1.00 95.50 764 ILE A O 1
ATOM 6149 N N . LEU A 1 765 ? 13.715 7.874 12.337 1.00 94.69 765 LEU A N 1
ATOM 6150 C CA . LEU A 1 765 ? 14.525 7.361 11.225 1.00 94.69 765 LEU A CA 1
ATOM 6151 C C . LEU A 1 765 ? 13.735 6.454 10.273 1.00 94.69 765 LEU A C 1
ATOM 6153 O O . LEU A 1 765 ? 13.988 6.446 9.064 1.00 94.69 765 LEU A O 1
ATOM 6157 N N . THR A 1 766 ? 12.771 5.695 10.786 1.00 94.19 766 THR A N 1
ATOM 6158 C CA . THR A 1 766 ? 12.027 4.707 9.993 1.00 94.19 766 THR A CA 1
ATOM 6159 C C . THR A 1 766 ? 10.820 5.294 9.265 1.00 94.19 766 THR A C 1
ATOM 6161 O O . THR A 1 766 ? 10.540 4.853 8.156 1.00 94.19 766 THR A O 1
ATOM 6164 N N . THR A 1 767 ? 10.179 6.343 9.798 1.00 92.31 767 THR A N 1
ATOM 6165 C CA . THR A 1 767 ? 8.901 6.853 9.255 1.00 92.31 767 THR A CA 1
ATOM 6166 C C . THR A 1 767 ? 8.987 8.160 8.465 1.00 92.31 767 THR A C 1
ATOM 6168 O O . THR A 1 767 ? 8.167 8.389 7.578 1.00 92.31 767 THR A O 1
ATOM 6171 N N . ARG A 1 768 ? 9.948 9.046 8.757 1.00 93.50 768 ARG A N 1
ATOM 6172 C CA . ARG A 1 768 ? 10.003 10.391 8.146 1.00 93.50 768 ARG A CA 1
ATOM 6173 C C . ARG A 1 768 ? 10.462 10.365 6.688 1.00 93.50 768 ARG A C 1
ATOM 6175 O O . ARG A 1 768 ? 11.239 9.498 6.302 1.00 93.50 768 ARG A O 1
ATOM 6182 N N . SER A 1 769 ? 10.035 11.330 5.874 1.00 92.75 769 SER A N 1
ATOM 6183 C CA . SER A 1 769 ? 10.552 11.457 4.502 1.00 92.75 769 SER A CA 1
ATOM 6184 C C . SER A 1 769 ? 12.059 11.730 4.502 1.00 92.75 769 SER A C 1
ATOM 6186 O O . SER A 1 769 ? 12.604 12.277 5.467 1.00 92.75 769 SER A O 1
ATOM 6188 N N . LYS A 1 770 ? 12.758 11.363 3.420 1.00 91.75 770 LYS A N 1
ATOM 6189 C CA . LYS A 1 770 ? 14.213 11.595 3.311 1.00 91.75 770 LYS A CA 1
ATOM 6190 C C . LYS A 1 770 ? 14.542 13.092 3.407 1.00 91.75 770 LYS A C 1
ATOM 6192 O O . LYS A 1 770 ? 15.482 13.461 4.110 1.00 91.75 770 LYS A O 1
ATOM 6197 N N . ALA A 1 771 ? 13.713 13.946 2.797 1.00 92.50 771 ALA A N 1
ATOM 6198 C CA . ALA A 1 771 ? 13.822 15.402 2.892 1.00 92.50 771 ALA A CA 1
ATOM 6199 C C . ALA A 1 771 ? 13.668 15.908 4.339 1.00 92.50 771 ALA A C 1
ATOM 6201 O O . ALA A 1 771 ? 14.512 16.665 4.823 1.00 92.50 771 ALA A O 1
ATOM 6202 N N . GLN A 1 772 ? 12.656 15.426 5.073 1.00 94.94 772 GLN A N 1
ATOM 6203 C CA . GLN A 1 772 ? 12.456 15.795 6.477 1.00 94.94 772 GLN A CA 1
ATOM 6204 C C . GLN A 1 772 ? 13.624 15.329 7.356 1.00 94.94 772 GLN A C 1
ATOM 6206 O O . GLN A 1 772 ? 14.101 16.096 8.189 1.00 94.94 772 GLN A O 1
ATOM 6211 N N . ILE A 1 773 ? 14.129 14.104 7.162 1.00 94.56 773 ILE A N 1
ATOM 6212 C CA . ILE A 1 773 ? 15.297 13.594 7.901 1.00 94.56 773 ILE A CA 1
ATOM 6213 C C . ILE A 1 773 ? 16.523 14.464 7.628 1.00 94.56 773 ILE A C 1
ATOM 6215 O O . ILE A 1 773 ? 17.228 14.834 8.565 1.00 94.56 773 ILE A O 1
ATOM 6219 N N . MET A 1 774 ? 16.769 14.829 6.369 1.00 93.69 774 MET A N 1
ATOM 6220 C CA . MET A 1 774 ? 17.880 15.706 6.009 1.00 93.69 774 MET A CA 1
ATOM 6221 C C . MET A 1 774 ? 17.769 17.069 6.706 1.00 93.69 774 MET A C 1
ATOM 6223 O O . MET A 1 774 ? 18.745 17.522 7.305 1.00 93.69 774 MET A O 1
ATOM 6227 N N . ALA A 1 775 ? 16.582 17.678 6.727 1.00 94.25 775 ALA A N 1
ATOM 6228 C CA . ALA A 1 775 ? 16.339 18.932 7.439 1.00 94.25 775 ALA A CA 1
ATOM 6229 C C . ALA A 1 775 ? 16.528 18.801 8.961 1.00 94.25 775 ALA A C 1
ATOM 6231 O O . ALA A 1 775 ? 17.192 19.639 9.575 1.00 94.25 775 ALA A O 1
ATOM 6232 N N . THR A 1 776 ? 16.024 17.723 9.570 1.00 96.44 776 THR A N 1
ATOM 6233 C CA . THR A 1 776 ? 16.232 17.410 10.993 1.00 96.44 776 THR A CA 1
ATOM 6234 C C . THR A 1 776 ? 17.723 17.284 11.320 1.00 96.44 776 THR A C 1
ATOM 6236 O O . THR A 1 776 ? 18.189 17.830 12.320 1.00 96.44 776 THR A O 1
ATOM 6239 N N . LEU A 1 777 ? 18.508 16.610 10.474 1.00 95.31 777 LEU A N 1
ATOM 6240 C CA . LEU A 1 777 ? 19.946 16.429 10.696 1.00 95.31 777 LEU A CA 1
ATOM 6241 C C . LEU A 1 777 ? 20.775 17.687 10.406 1.00 95.31 777 LEU A C 1
ATOM 6243 O O . LEU A 1 777 ? 21.798 17.896 11.063 1.00 95.31 777 LEU A O 1
ATOM 6247 N N . ASN A 1 778 ? 20.335 18.541 9.481 1.00 93.81 778 ASN A N 1
ATOM 6248 C CA . ASN A 1 778 ? 20.931 19.859 9.272 1.00 93.81 778 ASN A CA 1
ATOM 6249 C C . ASN A 1 778 ? 20.703 20.743 10.505 1.00 93.81 778 ASN A C 1
ATOM 6251 O O . ASN A 1 778 ? 21.671 21.212 11.096 1.00 93.81 778 ASN A O 1
ATOM 6255 N N . HIS A 1 779 ? 19.466 20.826 11.008 1.00 94.12 779 HIS A N 1
ATOM 6256 C CA . HIS A 1 779 ? 19.169 21.524 12.263 1.00 94.12 779 HIS A CA 1
ATOM 6257 C C . HIS A 1 779 ? 19.935 20.964 13.463 1.00 94.12 779 HIS A C 1
ATOM 6259 O O . HIS A 1 779 ? 20.371 21.724 14.328 1.00 94.12 779 HIS A O 1
ATOM 6265 N N . PHE A 1 780 ? 20.111 19.643 13.530 1.00 95.44 780 PHE A N 1
ATOM 6266 C CA . PHE A 1 780 ? 20.951 19.011 14.543 1.00 95.44 780 PHE A CA 1
ATOM 6267 C C . PHE A 1 780 ? 22.384 19.552 14.469 1.00 95.44 780 PHE A C 1
ATOM 6269 O O . PHE A 1 780 ? 22.943 19.968 15.483 1.00 95.44 780 PHE A O 1
ATOM 6276 N N . LYS A 1 781 ? 22.980 19.577 13.271 1.00 93.62 781 LYS A N 1
ATOM 6277 C CA . LYS A 1 781 ? 24.344 20.074 13.070 1.00 93.62 781 LYS A CA 1
ATOM 6278 C C . LYS A 1 781 ? 24.459 21.557 13.420 1.00 93.62 781 LYS A C 1
ATOM 6280 O O . LYS A 1 781 ? 25.405 21.922 14.111 1.00 93.62 781 LYS A O 1
ATOM 6285 N N . ASP A 1 782 ? 23.505 22.377 12.995 1.00 93.19 782 ASP A N 1
ATOM 6286 C CA . ASP A 1 782 ? 23.521 23.823 13.233 1.00 93.19 782 ASP A CA 1
ATOM 6287 C C . ASP A 1 782 ? 23.380 24.150 14.722 1.00 93.19 782 ASP A C 1
ATOM 6289 O O . ASP A 1 782 ? 24.066 25.024 15.246 1.00 93.19 782 ASP A O 1
ATOM 6293 N N . LYS A 1 783 ? 22.523 23.410 15.436 1.00 93.38 783 LYS A N 1
ATOM 6294 C CA . LYS A 1 783 ? 22.234 23.661 16.852 1.00 93.38 783 LYS A CA 1
ATOM 6295 C C . LYS A 1 783 ? 23.286 23.102 17.807 1.00 93.38 783 LYS A C 1
ATOM 6297 O O . LYS A 1 783 ? 23.497 23.681 18.869 1.00 93.38 783 LYS A O 1
ATOM 6302 N N . PHE A 1 784 ? 23.900 21.970 17.469 1.00 93.19 784 PHE A N 1
ATOM 6303 C CA . PHE A 1 784 ? 24.832 21.258 18.354 1.00 93.19 784 PHE A CA 1
ATOM 6304 C C . PHE A 1 784 ? 26.288 21.293 17.854 1.00 93.19 784 PHE A C 1
ATOM 6306 O O . PHE A 1 784 ? 27.182 20.759 18.503 1.00 93.19 784 PHE A O 1
ATOM 6313 N N . GLY A 1 785 ? 26.559 21.941 16.717 1.00 89.06 785 GLY A N 1
ATOM 6314 C CA . GLY A 1 785 ? 27.904 22.226 16.200 1.00 89.06 785 GLY A CA 1
ATOM 6315 C C . GLY A 1 785 ? 28.611 21.051 15.516 1.00 89.06 785 GLY A C 1
ATOM 6316 O O . GLY A 1 785 ? 29.707 21.206 14.975 1.00 89.06 785 GLY A O 1
ATOM 6317 N N . SER A 1 786 ? 28.025 19.853 15.514 1.00 90.25 786 SER A N 1
ATOM 6318 C CA . SER A 1 786 ? 28.603 18.665 14.880 1.00 90.25 786 SER A CA 1
ATOM 6319 C C . SER A 1 786 ? 27.535 17.759 14.280 1.00 90.25 786 SER A C 1
ATOM 6321 O O . SER A 1 786 ? 26.409 17.686 14.756 1.00 90.25 786 SER A O 1
ATOM 6323 N N . SER A 1 787 ? 27.890 17.038 13.213 1.00 89.81 787 SER A N 1
ATOM 6324 C CA . SER A 1 787 ? 26.980 16.068 12.597 1.00 89.81 787 SER A CA 1
ATOM 6325 C C . SER A 1 787 ? 26.677 14.918 13.555 1.00 89.81 787 SER A C 1
ATOM 6327 O O . SER A 1 787 ? 27.593 14.439 14.225 1.00 89.81 787 SER A O 1
ATOM 6329 N N . ILE A 1 788 ? 25.458 14.380 13.505 1.00 89.94 788 ILE A N 1
ATOM 6330 C CA . ILE A 1 788 ? 25.016 13.213 14.290 1.00 89.94 788 ILE A CA 1
ATOM 6331 C C . ILE A 1 788 ? 26.008 12.032 14.256 1.00 89.94 788 ILE A C 1
ATOM 6333 O O . ILE A 1 788 ? 26.281 11.406 15.276 1.00 89.94 788 ILE A O 1
ATOM 6337 N N . ASN A 1 789 ? 26.653 11.804 13.105 1.00 86.00 789 ASN A N 1
ATOM 6338 C CA . ASN A 1 789 ? 27.648 10.746 12.910 1.00 86.00 789 ASN A CA 1
ATOM 6339 C C . ASN A 1 789 ? 28.921 10.894 13.761 1.00 86.00 789 ASN A C 1
ATOM 6341 O O . ASN A 1 789 ? 29.633 9.908 13.900 1.00 86.00 789 ASN A O 1
ATOM 6345 N N . LYS A 1 790 ? 29.222 12.090 14.293 1.00 86.38 790 LYS A N 1
ATOM 6346 C CA . LYS A 1 790 ? 30.342 12.322 15.224 1.00 86.38 790 LYS A CA 1
ATOM 6347 C C . LYS A 1 790 ? 29.981 11.949 16.664 1.00 86.38 790 LYS A C 1
ATOM 6349 O O . LYS A 1 790 ? 30.858 11.554 17.422 1.00 86.38 790 LYS A O 1
ATOM 6354 N N . TYR A 1 791 ? 28.705 12.074 17.033 1.00 86.25 791 TYR A N 1
ATOM 6355 C CA . TYR A 1 791 ? 28.211 11.701 18.363 1.00 86.25 791 TYR A CA 1
ATOM 6356 C C . TYR A 1 791 ? 28.073 10.185 18.512 1.00 86.25 791 TYR A C 1
ATOM 6358 O O . TYR A 1 791 ? 28.307 9.631 19.583 1.00 86.25 791 TYR A O 1
ATOM 6366 N N . LEU A 1 792 ? 27.748 9.501 17.417 1.00 84.88 792 LEU A N 1
ATOM 6367 C CA . LEU A 1 792 ? 27.890 8.056 17.317 1.00 84.88 792 LEU A CA 1
ATOM 6368 C C . LEU A 1 792 ? 29.392 7.783 17.074 1.00 84.88 792 LEU A C 1
ATOM 6370 O O . LEU A 1 792 ? 29.902 8.180 16.033 1.00 84.88 792 LEU A O 1
ATOM 6374 N N . LYS A 1 793 ? 30.147 7.171 17.996 1.00 73.75 793 LYS A N 1
ATOM 6375 C CA . LYS A 1 793 ? 31.616 6.981 17.841 1.00 73.75 793 LYS A CA 1
ATOM 6376 C C . LYS A 1 793 ? 31.959 6.016 16.698 1.00 73.75 793 LYS A C 1
ATOM 6378 O O . LYS A 1 793 ? 31.228 5.060 16.480 1.00 73.75 793 LYS A O 1
ATOM 6383 N N . GLU A 1 794 ? 32.973 6.301 15.871 1.00 56.00 794 GLU A N 1
ATOM 6384 C CA . GLU A 1 794 ? 33.347 5.438 14.721 1.00 56.00 794 GLU A CA 1
ATOM 6385 C C . GLU A 1 794 ? 33.948 4.089 15.132 1.00 56.00 794 GLU A C 1
ATOM 6387 O O . GLU A 1 794 ? 33.679 3.110 14.441 1.00 56.00 794 GLU A O 1
ATOM 6392 N N . ASP A 1 795 ? 34.601 4.027 16.294 1.00 56.59 795 ASP A N 1
ATOM 6393 C CA . ASP A 1 795 ? 35.220 2.814 16.850 1.00 56.59 795 ASP A CA 1
ATOM 6394 C C . ASP A 1 795 ? 34.314 2.097 17.869 1.00 56.59 795 ASP A C 1
ATOM 6396 O O . ASP A 1 795 ? 34.787 1.484 18.824 1.00 56.59 795 ASP A O 1
ATOM 6400 N N . SER A 1 796 ? 32.988 2.230 17.748 1.00 65.56 796 SER A N 1
ATOM 6401 C CA . SER A 1 796 ? 32.087 1.456 18.604 1.00 65.56 796 SER A CA 1
ATOM 6402 C C . SER A 1 796 ? 32.102 -0.010 18.167 1.00 65.56 796 SER A C 1
ATOM 6404 O O . SER A 1 796 ? 31.656 -0.314 17.060 1.00 65.56 796 SER A O 1
ATOM 6406 N N . GLU A 1 797 ? 32.522 -0.911 19.055 1.00 73.88 797 GLU A N 1
ATOM 6407 C CA . GLU A 1 797 ? 32.356 -2.373 18.902 1.00 73.88 797 GLU A CA 1
ATOM 6408 C C . GLU A 1 797 ? 30.874 -2.801 18.842 1.00 73.88 797 GLU A C 1
ATOM 6410 O O . GLU A 1 797 ? 30.546 -3.939 18.528 1.00 73.88 797 GLU A O 1
ATOM 6415 N N . ASP A 1 798 ? 29.957 -1.874 19.128 1.00 85.62 798 ASP A N 1
ATOM 6416 C CA . ASP A 1 798 ? 28.517 -2.084 19.064 1.00 85.62 798 ASP A CA 1
ATOM 6417 C C . ASP A 1 798 ? 28.011 -2.130 17.605 1.00 85.62 798 ASP A C 1
ATOM 6419 O O . ASP A 1 798 ? 27.960 -1.111 16.900 1.00 85.62 798 ASP A O 1
ATOM 6423 N N . GLU A 1 799 ? 27.611 -3.329 17.167 1.00 87.12 799 GLU A N 1
ATOM 6424 C CA . GLU A 1 799 ? 27.033 -3.600 15.844 1.00 87.12 799 GLU A CA 1
ATOM 6425 C C . GLU A 1 799 ? 25.791 -2.738 15.571 1.00 87.12 799 GLU A C 1
ATOM 6427 O O . GLU A 1 799 ? 25.634 -2.205 14.468 1.00 87.12 799 GLU A O 1
ATOM 6432 N N . TYR A 1 800 ? 24.927 -2.538 16.570 1.00 89.75 800 TYR A N 1
ATOM 6433 C CA . TYR A 1 800 ? 23.696 -1.768 16.414 1.00 89.75 800 TYR A CA 1
ATOM 6434 C C . TYR A 1 800 ? 23.997 -0.287 16.161 1.00 89.75 800 TYR A C 1
ATOM 6436 O O . TYR A 1 800 ? 23.411 0.323 15.265 1.00 89.75 800 TYR A O 1
ATOM 6444 N N . VAL A 1 801 ? 24.966 0.295 16.876 1.00 89.81 801 VAL A N 1
ATOM 6445 C CA . VAL A 1 801 ? 25.396 1.689 16.650 1.00 89.81 801 VAL A CA 1
ATOM 6446 C C . VAL A 1 801 ? 25.962 1.866 15.244 1.00 89.81 801 VAL A C 1
ATOM 6448 O O . VAL A 1 801 ? 25.677 2.861 14.567 1.00 89.81 801 VAL A O 1
ATOM 6451 N N . GLN A 1 802 ? 26.739 0.896 14.765 1.00 89.12 802 GLN A N 1
ATOM 6452 C CA . GLN A 1 802 ? 27.241 0.914 13.398 1.00 89.12 802 GLN A CA 1
ATOM 6453 C C . GLN A 1 802 ? 26.092 0.809 12.372 1.00 89.12 802 GLN A C 1
ATOM 6455 O O . GLN A 1 802 ? 26.093 1.549 11.376 1.00 89.12 802 GLN A O 1
ATOM 6460 N N . LEU A 1 803 ? 25.090 -0.044 12.618 1.00 91.12 803 LEU A N 1
ATOM 6461 C CA . LEU A 1 803 ? 23.899 -0.208 11.772 1.00 91.12 803 LEU A CA 1
ATOM 6462 C C . LEU A 1 803 ? 23.053 1.070 11.730 1.00 91.12 803 LEU A C 1
ATOM 6464 O O . LEU A 1 803 ? 22.611 1.499 10.660 1.00 91.12 803 LEU A O 1
ATOM 6468 N N . LEU A 1 804 ? 22.923 1.751 12.866 1.00 92.38 804 LEU A N 1
ATOM 6469 C CA . LEU A 1 804 ? 22.229 3.027 12.988 1.00 92.38 804 LEU A CA 1
ATOM 6470 C C . LEU A 1 804 ? 22.911 4.134 12.172 1.00 92.38 804 LEU A C 1
ATOM 6472 O O . LEU A 1 804 ? 22.258 4.845 11.406 1.00 92.38 804 LEU A O 1
ATOM 6476 N N . LYS A 1 805 ? 24.244 4.243 12.254 1.00 91.44 805 LYS A N 1
ATOM 6477 C CA . LYS A 1 805 ? 25.020 5.162 11.399 1.00 91.44 805 LYS A CA 1
ATOM 6478 C C . LYS A 1 805 ? 24.822 4.862 9.920 1.00 91.44 805 LYS A C 1
ATOM 6480 O O . LYS A 1 805 ? 24.741 5.778 9.103 1.00 91.44 805 LYS A O 1
ATOM 6485 N N . THR A 1 806 ? 24.795 3.579 9.570 1.00 92.56 806 THR A N 1
ATOM 6486 C CA . THR A 1 806 ? 24.597 3.146 8.187 1.00 92.56 806 THR A CA 1
ATOM 6487 C C . THR A 1 806 ? 23.210 3.529 7.694 1.00 92.56 806 THR A C 1
ATOM 6489 O O . THR A 1 806 ? 23.098 4.075 6.602 1.00 92.56 806 THR A O 1
ATOM 6492 N N . THR A 1 807 ? 22.187 3.366 8.533 1.00 95.06 807 THR A N 1
ATOM 6493 C CA . THR A 1 807 ? 20.811 3.803 8.263 1.00 95.06 807 THR A CA 1
ATOM 6494 C C . THR A 1 807 ? 20.759 5.303 7.987 1.00 95.06 807 THR A C 1
ATOM 6496 O O . THR A 1 807 ? 20.304 5.721 6.925 1.00 95.06 807 THR A O 1
ATOM 6499 N N . ILE A 1 808 ? 21.323 6.117 8.885 1.00 94.88 808 ILE A N 1
ATOM 6500 C CA . ILE A 1 808 ? 21.394 7.576 8.721 1.00 94.88 808 ILE A CA 1
ATOM 6501 C C . ILE A 1 808 ? 22.106 7.949 7.416 1.00 94.88 808 ILE A C 1
ATOM 6503 O O . ILE A 1 808 ? 21.639 8.819 6.681 1.00 94.88 808 ILE A O 1
ATOM 6507 N N . LYS A 1 809 ? 23.230 7.293 7.109 1.00 93.50 809 LYS A N 1
ATOM 6508 C CA . LYS A 1 809 ? 23.998 7.574 5.894 1.00 93.50 809 LYS A CA 1
ATOM 6509 C C . LYS A 1 809 ? 23.236 7.181 4.628 1.00 93.50 809 LYS A C 1
ATOM 6511 O O . LYS A 1 809 ? 23.201 7.986 3.711 1.00 93.50 809 LYS A O 1
ATOM 6516 N N . CYS A 1 810 ? 22.590 6.017 4.588 1.00 94.81 810 CYS A N 1
ATOM 6517 C CA . CYS A 1 810 ? 21.793 5.590 3.433 1.00 94.81 810 CYS A CA 1
ATOM 6518 C C . CYS A 1 810 ? 20.606 6.525 3.166 1.00 94.81 810 CYS A C 1
ATOM 6520 O O . CYS A 1 810 ? 20.259 6.753 2.013 1.00 94.81 810 CYS A O 1
ATOM 6522 N N . LEU A 1 811 ? 20.001 7.082 4.221 1.00 93.06 811 LEU A N 1
ATOM 6523 C CA . LEU A 1 811 ? 18.867 8.004 4.106 1.00 93.06 811 LEU A CA 1
ATOM 6524 C C . LEU A 1 811 ? 19.262 9.412 3.646 1.00 93.06 811 LEU A C 1
ATOM 6526 O O . LEU A 1 811 ? 18.412 10.123 3.118 1.00 93.06 811 LEU A O 1
ATOM 6530 N N . THR A 1 812 ? 20.514 9.830 3.864 1.00 91.88 812 THR A N 1
ATOM 6531 C CA . THR A 1 812 ? 20.943 11.222 3.624 1.00 91.88 812 THR A CA 1
ATOM 6532 C C . THR A 1 812 ? 22.009 11.396 2.554 1.00 91.88 812 THR A C 1
ATOM 6534 O O . THR A 1 812 ? 21.956 12.373 1.819 1.00 91.88 812 THR A O 1
ATOM 6537 N N . TYR A 1 813 ? 22.966 10.475 2.466 1.00 92.06 813 TYR A N 1
ATOM 6538 C CA . TYR A 1 813 ? 24.109 10.529 1.552 1.00 92.06 813 TYR A CA 1
ATOM 6539 C C . TYR A 1 813 ? 24.415 9.119 1.011 1.00 92.06 813 TYR A C 1
ATOM 6541 O O . TYR A 1 813 ? 25.444 8.528 1.380 1.00 92.06 813 TYR A O 1
ATOM 6549 N N . PRO A 1 814 ? 23.507 8.523 0.213 1.00 93.94 814 PRO A N 1
ATOM 6550 C CA . PRO A 1 814 ? 23.670 7.167 -0.310 1.00 93.94 814 PRO A CA 1
ATOM 6551 C C . PRO A 1 814 ? 24.958 7.000 -1.130 1.00 93.94 814 PRO A C 1
ATOM 6553 O O . PRO A 1 814 ? 25.637 5.986 -0.989 1.00 93.94 814 PRO A O 1
ATOM 6556 N N . GLU A 1 815 ? 25.379 8.008 -1.891 1.00 94.25 815 GLU A N 1
ATOM 6557 C CA . GLU A 1 815 ? 26.630 8.001 -2.657 1.00 94.25 815 GLU A CA 1
ATOM 6558 C C . GLU A 1 815 ? 27.864 7.814 -1.756 1.00 94.25 815 GLU A C 1
ATOM 6560 O O . GLU A 1 815 ? 28.739 6.996 -2.042 1.00 94.25 815 GLU A O 1
ATOM 6565 N N . LYS A 1 816 ? 27.884 8.462 -0.581 1.00 93.75 816 LYS A N 1
ATOM 6566 C CA . LYS A 1 816 ? 28.945 8.294 0.433 1.00 93.75 816 LYS A CA 1
ATOM 6567 C C . LYS A 1 816 ? 28.877 6.951 1.146 1.00 93.75 816 LYS A C 1
ATOM 6569 O O . LYS A 1 816 ? 29.852 6.528 1.776 1.00 93.75 816 LYS A O 1
ATOM 6574 N N . TYR A 1 817 ? 27.705 6.323 1.173 1.00 94.94 817 TYR A N 1
ATOM 6575 C CA . TYR A 1 817 ? 27.567 4.963 1.672 1.00 94.94 817 TYR A CA 1
ATOM 6576 C C . TYR A 1 817 ? 28.177 3.977 0.674 1.00 94.94 817 TYR A C 1
ATOM 6578 O O . TYR A 1 817 ? 29.060 3.215 1.066 1.00 94.94 817 TYR A O 1
ATOM 6586 N N . TYR A 1 818 ? 27.777 4.047 -0.597 1.00 96.06 818 TYR A N 1
ATOM 6587 C CA . TYR A 1 818 ? 28.270 3.151 -1.640 1.00 96.06 818 TYR A CA 1
ATOM 6588 C C . TYR A 1 818 ? 29.773 3.307 -1.887 1.00 96.06 818 TYR A C 1
ATOM 6590 O O . TYR A 1 818 ? 30.463 2.293 -1.972 1.00 96.06 818 TYR A O 1
ATOM 6598 N N . GLU A 1 819 ? 30.315 4.532 -1.864 1.00 95.12 819 GLU A N 1
ATOM 6599 C CA . GLU A 1 819 ? 31.771 4.754 -1.864 1.00 95.12 819 GLU A CA 1
ATOM 6600 C C . GLU A 1 819 ? 32.449 3.970 -0.741 1.00 95.12 819 GLU A C 1
ATOM 6602 O O . GLU A 1 819 ? 33.411 3.241 -0.974 1.00 95.12 819 GLU A O 1
ATOM 6607 N N . LYS A 1 820 ? 31.930 4.080 0.489 1.00 92.25 820 LYS A N 1
ATOM 6608 C CA . LYS A 1 820 ? 32.524 3.421 1.655 1.00 92.25 820 LYS A CA 1
ATOM 6609 C C . LYS A 1 820 ? 32.461 1.900 1.528 1.00 92.25 820 LYS A C 1
ATOM 6611 O O . LYS A 1 820 ? 33.374 1.235 2.018 1.00 92.25 820 LYS A O 1
ATOM 6616 N N . VAL A 1 821 ? 31.397 1.360 0.932 1.00 93.56 821 VAL A N 1
ATOM 6617 C CA . VAL A 1 821 ? 31.262 -0.076 0.651 1.00 93.56 821 VAL A CA 1
ATOM 6618 C C . VAL A 1 821 ? 32.311 -0.509 -0.370 1.00 93.56 821 VAL A C 1
ATOM 6620 O O . VAL A 1 821 ? 33.090 -1.403 -0.060 1.00 93.56 821 VAL A O 1
ATOM 6623 N N . LEU A 1 822 ? 32.411 0.174 -1.513 1.00 94.50 822 LEU A N 1
ATOM 6624 C CA . LEU A 1 822 ? 33.389 -0.125 -2.568 1.00 94.50 822 LEU A CA 1
ATOM 6625 C C . LEU A 1 822 ? 34.828 -0.029 -2.062 1.00 94.50 822 LEU A C 1
ATOM 6627 O O . LEU A 1 822 ? 35.621 -0.946 -2.234 1.00 94.50 822 LEU A O 1
ATOM 6631 N N . ARG A 1 823 ? 35.153 1.039 -1.334 1.00 92.38 823 ARG A N 1
ATOM 6632 C CA . ARG A 1 823 ? 36.485 1.240 -0.760 1.00 92.38 823 ARG A CA 1
ATOM 6633 C C . ARG A 1 823 ? 36.858 0.138 0.224 1.00 92.38 823 ARG A C 1
ATOM 6635 O O . ARG A 1 823 ? 38.008 -0.276 0.283 1.00 92.38 823 ARG A O 1
ATOM 6642 N N . ARG A 1 824 ? 35.901 -0.325 1.034 1.00 90.69 824 ARG A N 1
ATOM 6643 C CA . ARG A 1 824 ? 36.116 -1.447 1.962 1.00 90.69 824 ARG A CA 1
ATOM 6644 C C . ARG A 1 824 ? 36.187 -2.793 1.249 1.00 90.69 824 ARG A C 1
ATOM 6646 O O . ARG A 1 824 ? 36.775 -3.698 1.830 1.00 90.69 824 ARG A O 1
ATOM 6653 N N . ALA A 1 825 ? 35.569 -2.913 0.078 1.00 91.31 825 ALA A N 1
ATOM 6654 C CA . ALA A 1 825 ? 35.618 -4.111 -0.743 1.00 91.31 825 ALA A CA 1
ATOM 6655 C C . ALA A 1 825 ? 36.954 -4.246 -1.483 1.00 91.31 825 ALA A C 1
ATOM 6657 O O . ALA A 1 825 ? 37.422 -5.363 -1.622 1.00 91.31 825 ALA A O 1
ATOM 6658 N N . ILE A 1 826 ? 37.566 -3.128 -1.893 1.00 90.00 826 ILE A N 1
ATOM 6659 C CA . ILE A 1 826 ? 38.817 -3.102 -2.670 1.00 90.00 826 ILE A CA 1
ATOM 6660 C C . ILE A 1 826 ? 40.058 -2.983 -1.765 1.00 90.00 826 ILE A C 1
ATOM 6662 O O . ILE A 1 826 ? 41.038 -3.689 -1.930 1.00 90.00 826 ILE A O 1
ATOM 6666 N N . ASN A 1 827 ? 40.048 -2.104 -0.754 1.00 79.62 827 ASN A N 1
ATOM 6667 C CA . ASN A 1 827 ? 41.275 -1.758 -0.014 1.00 79.62 827 ASN A CA 1
ATOM 6668 C C . ASN A 1 827 ? 41.614 -2.719 1.149 1.00 79.62 827 ASN A C 1
ATOM 6670 O O . ASN A 1 827 ? 42.322 -2.327 2.082 1.00 79.62 827 ASN A O 1
ATOM 6674 N N . LYS A 1 828 ? 41.068 -3.938 1.167 1.00 74.38 828 LYS A N 1
ATOM 6675 C CA . LYS A 1 828 ? 41.393 -4.968 2.168 1.00 74.38 828 LYS A CA 1
ATOM 6676 C C . LYS A 1 828 ? 42.367 -5.991 1.575 1.00 74.38 828 LYS A C 1
ATOM 6678 O O . LYS A 1 828 ? 42.668 -5.964 0.392 1.00 74.38 828 LYS A O 1
ATOM 6683 N N . VAL A 1 829 ? 42.918 -6.873 2.415 1.00 70.62 829 VAL A N 1
ATOM 6684 C CA . VAL A 1 829 ? 43.675 -8.032 1.915 1.00 70.62 829 VAL A CA 1
ATOM 6685 C C . VAL A 1 829 ? 42.678 -8.966 1.225 1.00 70.62 829 VAL A C 1
ATOM 6687 O O . VAL A 1 829 ? 41.919 -9.650 1.910 1.00 70.62 829 VAL A O 1
ATOM 6690 N N . GLY A 1 830 ? 42.680 -8.951 -0.108 1.00 74.06 830 GLY A N 1
ATOM 6691 C CA . GLY A 1 830 ? 41.674 -9.605 -0.946 1.00 74.06 830 GLY A CA 1
ATOM 6692 C C . GLY A 1 830 ? 40.450 -8.721 -1.206 1.00 74.06 830 GLY A C 1
ATOM 6693 O O . GLY A 1 830 ? 40.132 -7.827 -0.415 1.00 74.06 830 GLY A O 1
ATOM 6694 N N . THR A 1 831 ? 39.766 -9.001 -2.311 1.00 85.94 831 THR A N 1
ATOM 6695 C CA . THR A 1 831 ? 38.554 -8.300 -2.741 1.00 85.94 831 THR A CA 1
ATOM 6696 C C . THR A 1 831 ? 37.320 -8.897 -2.056 1.00 85.94 831 THR A C 1
ATOM 6698 O O . THR A 1 831 ? 37.232 -10.102 -1.863 1.00 85.94 831 THR A O 1
ATOM 6701 N N . ASP A 1 832 ? 36.342 -8.072 -1.671 1.00 90.12 832 ASP A N 1
ATOM 6702 C CA . ASP A 1 832 ? 34.985 -8.546 -1.345 1.00 90.12 832 ASP A CA 1
ATOM 6703 C C . ASP A 1 832 ? 34.135 -8.509 -2.623 1.00 90.12 832 ASP A C 1
ATOM 6705 O O . ASP A 1 832 ? 33.463 -7.512 -2.921 1.00 90.12 832 ASP A O 1
ATOM 6709 N N . GLU A 1 833 ? 34.187 -9.585 -3.416 1.00 91.06 833 GLU A N 1
ATOM 6710 C CA . GLU A 1 833 ? 33.510 -9.663 -4.714 1.00 91.06 833 GLU A CA 1
ATOM 6711 C C . GLU A 1 833 ? 31.989 -9.572 -4.571 1.00 91.06 833 GLU A C 1
ATOM 6713 O O . GLU A 1 833 ? 31.313 -9.047 -5.458 1.00 91.06 833 GLU A O 1
ATOM 6718 N N . TRP A 1 834 ? 31.426 -10.019 -3.443 1.00 90.75 834 TRP A N 1
ATOM 6719 C CA . TRP A 1 834 ? 29.993 -9.909 -3.171 1.00 90.75 834 TRP A CA 1
ATOM 6720 C C . TRP A 1 834 ? 29.559 -8.451 -3.018 1.00 90.75 834 TRP A C 1
ATOM 6722 O O . TRP A 1 834 ? 28.590 -8.017 -3.650 1.00 90.75 834 TRP A O 1
ATOM 6732 N N . ALA A 1 835 ? 30.263 -7.677 -2.188 1.00 92.06 835 ALA A N 1
ATOM 6733 C CA . ALA A 1 835 ? 29.982 -6.257 -2.019 1.00 92.06 835 ALA A CA 1
ATOM 6734 C C . ALA A 1 835 ? 30.239 -5.474 -3.310 1.00 92.06 835 ALA A C 1
ATOM 6736 O O . ALA A 1 835 ? 29.397 -4.661 -3.697 1.00 92.06 835 ALA A O 1
ATOM 6737 N N . LEU A 1 836 ? 31.349 -5.757 -3.995 1.00 94.50 836 LEU A N 1
ATOM 6738 C CA . LEU A 1 836 ? 31.707 -5.102 -5.248 1.00 94.50 836 LEU A CA 1
ATOM 6739 C C . LEU A 1 836 ? 30.656 -5.355 -6.339 1.00 94.50 836 LEU A C 1
ATOM 6741 O O . LEU A 1 836 ? 30.082 -4.402 -6.871 1.00 94.50 836 LEU A O 1
ATOM 6745 N N . THR A 1 837 ? 30.321 -6.622 -6.601 1.00 95.38 837 THR A N 1
ATOM 6746 C CA . THR A 1 837 ? 29.307 -7.004 -7.597 1.00 95.38 837 THR A CA 1
ATOM 6747 C C . THR A 1 837 ? 27.954 -6.382 -7.280 1.00 95.38 837 THR A C 1
ATOM 6749 O O . THR A 1 837 ? 27.294 -5.840 -8.170 1.00 95.38 837 THR A O 1
ATOM 6752 N N . ARG A 1 838 ? 27.516 -6.436 -6.015 1.00 95.19 838 ARG A N 1
ATOM 6753 C CA . ARG A 1 838 ? 26.215 -5.898 -5.600 1.00 95.19 838 ARG A CA 1
ATOM 6754 C C . ARG A 1 838 ? 26.114 -4.405 -5.889 1.00 95.19 838 ARG A C 1
ATOM 6756 O O . ARG A 1 838 ? 25.129 -3.972 -6.484 1.00 95.19 838 ARG A O 1
ATOM 6763 N N . VAL A 1 839 ? 27.112 -3.619 -5.487 1.00 95.88 839 VAL A N 1
ATOM 6764 C CA . VAL A 1 839 ? 27.076 -2.165 -5.692 1.00 95.88 839 VAL A CA 1
ATOM 6765 C C . VAL A 1 839 ? 27.144 -1.831 -7.180 1.00 95.88 839 VAL A C 1
ATOM 6767 O O . VAL A 1 839 ? 26.311 -1.065 -7.655 1.00 95.88 839 VAL A O 1
ATOM 6770 N N . VAL A 1 840 ? 28.056 -2.449 -7.937 1.00 96.06 840 VAL A N 1
ATOM 6771 C CA . VAL A 1 840 ? 28.186 -2.175 -9.377 1.00 96.06 840 VAL A CA 1
ATOM 6772 C C . VAL A 1 840 ? 26.896 -2.521 -10.117 1.00 96.06 840 VAL A C 1
ATOM 6774 O O . VAL A 1 840 ? 26.319 -1.664 -10.782 1.00 96.06 840 VAL A O 1
ATOM 6777 N N . THR A 1 841 ? 26.370 -3.733 -9.934 1.00 95.19 841 THR A N 1
ATOM 6778 C CA . THR A 1 841 ? 25.154 -4.164 -10.637 1.00 95.19 841 THR A CA 1
ATOM 6779 C C . THR A 1 841 ? 23.929 -3.352 -10.222 1.00 95.19 841 THR A C 1
ATOM 6781 O O . THR A 1 841 ? 23.135 -2.976 -11.083 1.00 95.19 841 THR A O 1
ATOM 6784 N N . THR A 1 842 ? 23.749 -3.035 -8.935 1.00 95.12 842 THR A N 1
ATOM 6785 C CA . THR A 1 842 ? 22.552 -2.309 -8.478 1.00 95.12 842 THR A CA 1
ATOM 6786 C C . THR A 1 842 ? 22.560 -0.819 -8.796 1.00 95.12 842 THR A C 1
ATOM 6788 O O . THR A 1 842 ? 21.480 -0.238 -8.909 1.00 95.12 842 THR A O 1
ATOM 6791 N N . ARG A 1 843 ? 23.737 -0.194 -8.936 1.00 95.25 843 ARG A N 1
ATOM 6792 C CA . ARG A 1 843 ? 23.866 1.266 -9.087 1.00 95.25 843 ARG A CA 1
ATOM 6793 C C . ARG A 1 843 ? 24.251 1.733 -10.489 1.00 95.25 843 ARG A C 1
ATOM 6795 O O . ARG A 1 843 ? 24.104 2.925 -10.751 1.00 95.25 843 ARG A O 1
ATOM 6802 N N . ALA A 1 844 ? 24.671 0.832 -11.384 1.00 94.12 844 ALA A N 1
ATOM 6803 C CA . ALA A 1 844 ? 25.082 1.170 -12.754 1.00 94.12 844 ALA A CA 1
ATOM 6804 C C . ALA A 1 844 ? 24.049 2.028 -13.516 1.00 94.12 844 ALA A C 1
ATOM 6806 O O . ALA A 1 844 ? 24.431 2.996 -14.160 1.00 94.12 844 ALA A O 1
ATOM 6807 N N . GLU A 1 845 ? 22.746 1.743 -13.388 1.00 91.25 845 GLU A N 1
ATOM 6808 C CA . GLU A 1 845 ? 21.673 2.498 -14.072 1.00 91.25 845 GLU A CA 1
ATOM 6809 C C . GLU A 1 845 ? 21.051 3.623 -13.217 1.00 91.25 845 GLU A C 1
ATOM 6811 O O . GLU A 1 845 ? 20.016 4.165 -13.597 1.00 91.25 845 GLU A O 1
ATOM 6816 N N . VAL A 1 846 ? 21.616 3.950 -12.044 1.00 91.31 846 VAL A N 1
ATOM 6817 C CA . VAL A 1 846 ? 20.977 4.865 -11.075 1.00 91.31 846 VAL A CA 1
ATOM 6818 C C . VAL A 1 846 ? 21.836 6.090 -10.766 1.00 91.31 846 VAL A C 1
ATOM 6820 O O . VAL A 1 846 ? 21.461 7.210 -11.096 1.00 91.31 846 VAL A O 1
ATOM 6823 N N . ASP A 1 847 ? 22.971 5.905 -10.096 1.00 92.50 847 ASP A N 1
ATOM 6824 C CA . ASP A 1 847 ? 23.799 7.001 -9.570 1.00 92.50 847 ASP A CA 1
ATOM 6825 C C . ASP A 1 847 ? 25.300 6.673 -9.564 1.00 92.50 847 ASP A C 1
ATOM 6827 O O . ASP A 1 847 ? 26.069 7.264 -8.803 1.00 92.50 847 ASP A O 1
ATOM 6831 N N . MET A 1 848 ? 25.732 5.757 -10.438 1.00 94.88 848 MET A N 1
ATOM 6832 C CA . MET A 1 848 ? 27.126 5.314 -10.522 1.00 94.88 848 MET A CA 1
ATOM 6833 C C . MET A 1 848 ? 28.119 6.463 -10.730 1.00 94.88 848 MET A C 1
ATOM 6835 O O . MET A 1 848 ? 29.163 6.478 -10.084 1.00 94.88 848 MET A O 1
ATOM 6839 N N . GLU A 1 849 ? 27.795 7.457 -11.562 1.00 93.44 849 GLU A N 1
ATOM 6840 C CA . GLU A 1 849 ? 28.687 8.605 -11.788 1.00 93.44 849 GLU A CA 1
ATOM 6841 C C . GLU A 1 849 ? 28.944 9.406 -10.505 1.00 93.44 849 GLU A C 1
ATOM 6843 O O . GLU A 1 849 ? 30.093 9.673 -10.156 1.00 93.44 849 GLU A O 1
ATOM 6848 N N . ARG A 1 850 ? 27.901 9.670 -9.706 1.00 94.75 850 ARG A N 1
ATOM 6849 C CA . ARG A 1 850 ? 28.049 10.344 -8.402 1.00 94.75 850 ARG A CA 1
ATOM 6850 C C . ARG A 1 850 ? 28.881 9.513 -7.423 1.00 94.75 850 ARG A C 1
ATOM 6852 O O . ARG A 1 850 ? 29.642 10.060 -6.626 1.00 94.75 850 ARG A O 1
ATOM 6859 N N . ILE A 1 851 ? 28.745 8.186 -7.474 1.00 96.00 851 ILE A N 1
ATOM 6860 C CA . ILE A 1 851 ? 29.542 7.267 -6.651 1.00 96.00 851 ILE A CA 1
ATOM 6861 C C . ILE A 1 851 ? 31.017 7.303 -7.078 1.00 96.00 851 ILE A C 1
ATOM 6863 O O . ILE A 1 851 ? 31.886 7.353 -6.207 1.00 96.00 851 ILE A O 1
ATOM 6867 N N . LYS A 1 852 ? 31.316 7.324 -8.384 1.00 94.75 852 LYS A N 1
ATOM 6868 C CA . LYS A 1 852 ? 32.688 7.450 -8.907 1.00 94.75 852 LYS A CA 1
ATOM 6869 C C . LYS A 1 852 ? 33.338 8.765 -8.488 1.00 94.75 852 LYS A C 1
ATOM 6871 O O . LYS A 1 852 ? 34.480 8.749 -8.031 1.00 94.75 852 LYS A O 1
ATOM 6876 N N . GLU A 1 853 ? 32.620 9.882 -8.598 1.00 94.69 853 GLU A N 1
ATOM 6877 C CA . GLU A 1 853 ? 33.094 11.202 -8.163 1.00 94.69 853 GLU A CA 1
ATOM 6878 C C . GLU A 1 853 ? 33.449 11.205 -6.671 1.00 94.69 853 GLU A C 1
ATOM 6880 O O . GLU A 1 853 ? 34.536 11.633 -6.275 1.00 94.69 853 GLU A O 1
ATOM 6885 N N . GLU A 1 854 ? 32.559 10.673 -5.830 1.00 94.88 854 GLU A N 1
ATOM 6886 C CA . GLU A 1 854 ? 32.778 10.578 -4.387 1.00 94.88 854 GLU A CA 1
ATOM 6887 C C . GLU A 1 854 ? 33.937 9.628 -4.041 1.00 94.88 854 GLU A C 1
ATOM 6889 O O . GLU A 1 854 ? 34.732 9.924 -3.142 1.00 94.88 854 GLU A O 1
ATOM 6894 N N . TYR A 1 855 ? 34.080 8.523 -4.781 1.00 94.94 855 TYR A N 1
ATOM 6895 C CA . TYR A 1 855 ? 35.195 7.589 -4.640 1.00 94.94 855 TYR A CA 1
ATOM 6896 C C . TYR A 1 855 ? 36.530 8.245 -4.985 1.00 94.94 855 TYR A C 1
ATOM 6898 O O . TYR A 1 855 ? 37.464 8.170 -4.182 1.00 94.94 855 TYR A O 1
ATOM 6906 N N . LEU A 1 856 ? 36.610 8.940 -6.123 1.00 94.12 856 LEU A N 1
ATOM 6907 C CA . LEU A 1 856 ? 37.798 9.679 -6.547 1.00 94.12 856 LEU A CA 1
ATOM 6908 C C . LEU A 1 856 ? 38.168 10.750 -5.518 1.00 94.12 856 LEU A C 1
ATOM 6910 O O . LEU A 1 856 ? 39.323 10.836 -5.103 1.00 94.12 856 LEU A O 1
ATOM 6914 N N . ARG A 1 857 ? 37.179 11.513 -5.038 1.00 93.38 857 ARG A N 1
ATOM 6915 C CA . ARG A 1 857 ? 37.369 12.563 -4.030 1.00 93.38 857 ARG A CA 1
ATOM 6916 C C . ARG A 1 857 ? 37.968 12.035 -2.726 1.00 93.38 857 ARG A C 1
ATOM 6918 O O . ARG A 1 857 ? 38.666 12.774 -2.036 1.00 93.38 857 ARG A O 1
ATOM 6925 N N . ARG A 1 858 ? 37.665 10.789 -2.351 1.00 90.94 858 ARG A N 1
ATOM 6926 C CA . ARG A 1 858 ? 38.074 10.208 -1.064 1.00 90.94 858 ARG A CA 1
ATOM 6927 C C . ARG A 1 858 ? 39.313 9.318 -1.138 1.00 90.94 858 ARG A C 1
ATOM 6929 O O . ARG A 1 858 ? 40.027 9.227 -0.142 1.00 90.94 858 ARG A O 1
ATOM 6936 N N . ASN A 1 859 ? 39.554 8.674 -2.277 1.00 89.25 859 ASN A N 1
ATOM 6937 C CA . ASN A 1 859 ? 40.635 7.701 -2.466 1.00 89.25 859 ASN A CA 1
ATOM 6938 C C . ASN A 1 859 ? 41.764 8.207 -3.364 1.00 89.25 859 ASN A C 1
ATOM 6940 O O . ASN A 1 859 ? 42.794 7.547 -3.456 1.00 89.25 859 ASN A O 1
ATOM 6944 N N . SER A 1 860 ? 41.578 9.348 -4.035 1.00 90.88 860 SER A N 1
ATOM 6945 C CA . SER A 1 860 ? 42.528 9.915 -5.002 1.00 90.88 860 SER A CA 1
ATOM 6946 C C . SER A 1 860 ? 42.866 8.978 -6.172 1.00 90.88 860 SER A C 1
ATOM 6948 O O . SER A 1 860 ? 43.862 9.180 -6.863 1.00 90.88 860 SER A O 1
ATOM 6950 N N . VAL A 1 861 ? 42.040 7.952 -6.406 1.00 92.06 861 VAL A N 1
ATOM 6951 C CA . VAL A 1 861 ? 42.164 6.982 -7.500 1.00 92.06 861 VAL A CA 1
ATOM 6952 C C . VAL A 1 861 ? 40.782 6.801 -8.139 1.00 92.06 861 VAL A C 1
ATOM 6954 O O . VAL A 1 861 ? 39.811 6.630 -7.397 1.00 92.06 861 VAL A O 1
ATOM 6957 N N . PRO A 1 862 ? 40.669 6.836 -9.481 1.00 93.69 862 PRO A N 1
ATOM 6958 C CA . PRO A 1 862 ? 39.422 6.529 -10.179 1.00 93.69 862 PRO A CA 1
ATOM 6959 C C . PRO A 1 862 ? 38.916 5.113 -9.864 1.00 93.69 862 PRO A C 1
ATOM 6961 O O . PRO A 1 862 ? 39.712 4.182 -9.716 1.00 93.69 862 PRO A O 1
ATOM 6964 N N . LEU A 1 863 ? 37.597 4.946 -9.732 1.00 93.88 863 LEU A N 1
ATOM 6965 C CA . LEU A 1 863 ? 36.984 3.676 -9.321 1.00 93.88 863 LEU A CA 1
ATOM 6966 C C . LEU A 1 863 ? 37.231 2.546 -10.336 1.00 93.88 863 LEU A C 1
ATOM 6968 O O . LEU A 1 863 ? 37.531 1.423 -9.947 1.00 93.88 863 LEU A O 1
ATOM 6972 N N . ASP A 1 864 ? 37.140 2.858 -11.624 1.00 92.88 864 ASP A N 1
ATOM 6973 C CA . ASP A 1 864 ? 37.468 1.987 -12.755 1.00 92.88 864 ASP A CA 1
ATOM 6974 C C . ASP A 1 864 ? 38.897 1.442 -12.644 1.00 92.88 864 ASP A C 1
ATOM 6976 O O . ASP A 1 864 ? 39.104 0.230 -12.668 1.00 92.88 864 ASP A O 1
ATOM 6980 N N . ARG A 1 865 ? 39.879 2.316 -12.392 1.00 92.56 865 ARG A N 1
ATOM 6981 C CA . ARG A 1 865 ? 41.272 1.903 -12.191 1.00 92.56 865 ARG A CA 1
ATOM 6982 C C . ARG A 1 865 ? 41.450 1.057 -10.933 1.00 92.56 865 ARG A C 1
ATOM 6984 O O . ARG A 1 865 ? 42.234 0.112 -10.942 1.00 92.56 865 ARG A O 1
ATOM 6991 N N . ALA A 1 866 ? 40.750 1.393 -9.850 1.00 92.25 866 ALA A N 1
ATOM 6992 C CA . ALA A 1 866 ? 40.801 0.618 -8.615 1.00 92.25 866 ALA A CA 1
ATOM 6993 C C . ALA A 1 866 ? 40.275 -0.812 -8.832 1.00 92.25 866 ALA A C 1
ATOM 6995 O O . ALA A 1 866 ? 40.941 -1.766 -8.445 1.00 92.25 866 ALA A O 1
ATOM 6996 N N . ILE A 1 867 ? 39.146 -0.966 -9.531 1.00 93.00 867 ILE A N 1
ATOM 6997 C CA . ILE A 1 867 ? 38.564 -2.274 -9.868 1.00 93.00 867 ILE A CA 1
ATOM 6998 C C . ILE A 1 867 ? 39.448 -3.039 -10.854 1.00 93.00 867 ILE A C 1
ATOM 7000 O O . ILE A 1 867 ? 39.662 -4.236 -10.672 1.00 93.00 867 ILE A O 1
ATOM 7004 N N . ALA A 1 868 ? 40.006 -2.365 -11.862 1.00 92.50 868 ALA A N 1
ATOM 7005 C CA . ALA A 1 868 ? 40.878 -2.992 -12.852 1.00 92.50 868 ALA A CA 1
ATOM 7006 C C . ALA A 1 868 ? 42.160 -3.583 -12.244 1.00 92.50 868 ALA A C 1
ATOM 7008 O O . ALA A 1 868 ? 42.680 -4.567 -12.765 1.00 92.50 868 ALA A O 1
ATOM 7009 N N . ASN A 1 869 ? 42.666 -2.980 -11.163 1.00 90.56 869 ASN A N 1
ATOM 7010 C CA . ASN A 1 869 ? 43.852 -3.458 -10.455 1.00 90.56 869 ASN A CA 1
ATOM 7011 C C . ASN A 1 869 ? 43.550 -4.602 -9.479 1.00 90.56 869 ASN A C 1
ATOM 7013 O O . ASN A 1 869 ? 44.439 -5.404 -9.208 1.00 90.56 869 ASN A O 1
ATOM 7017 N N . ASP A 1 870 ? 42.336 -4.640 -8.930 1.00 90.56 870 ASP A N 1
ATOM 7018 C CA . ASP A 1 870 ? 41.960 -5.567 -7.856 1.00 90.56 870 ASP A CA 1
ATOM 7019 C C . ASP A 1 870 ? 41.243 -6.824 -8.379 1.00 90.56 870 ASP A C 1
ATOM 7021 O O . ASP A 1 870 ? 41.247 -7.866 -7.735 1.00 90.56 870 ASP A O 1
ATOM 7025 N N . THR A 1 871 ? 40.666 -6.761 -9.583 1.00 92.50 871 THR A N 1
ATOM 7026 C CA . THR A 1 871 ? 39.927 -7.870 -10.211 1.00 92.50 871 THR A CA 1
ATOM 7027 C C . THR A 1 871 ? 40.586 -8.342 -11.511 1.00 92.50 871 THR A C 1
ATOM 7029 O O . THR A 1 871 ? 41.398 -7.642 -12.114 1.00 92.50 871 THR A O 1
ATOM 7032 N N . SER A 1 872 ? 40.254 -9.554 -11.973 1.00 91.62 872 SER A N 1
ATOM 7033 C CA . SER A 1 872 ? 40.822 -10.137 -13.200 1.00 91.62 872 SER A CA 1
ATOM 7034 C C . SER A 1 872 ? 39.799 -10.944 -14.014 1.00 91.62 872 SER A C 1
ATOM 7036 O O . SER A 1 872 ? 38.693 -11.213 -13.542 1.00 91.62 872 SER A O 1
ATOM 7038 N N . GLY A 1 873 ? 40.167 -11.305 -15.250 1.00 92.12 873 GLY A N 1
ATOM 7039 C CA . GLY A 1 873 ? 39.351 -12.117 -16.164 1.00 92.12 873 GLY A CA 1
ATOM 7040 C C . GLY A 1 873 ? 38.033 -11.464 -16.596 1.00 92.12 873 GLY A C 1
ATOM 7041 O O . GLY A 1 873 ? 37.863 -10.251 -16.478 1.00 92.12 873 GLY A O 1
ATOM 7042 N N . ASP A 1 874 ? 37.082 -12.291 -17.036 1.00 91.00 874 ASP A N 1
ATOM 7043 C CA . ASP A 1 874 ? 35.763 -11.848 -17.521 1.00 91.00 874 ASP A CA 1
ATOM 7044 C C . ASP A 1 874 ? 34.951 -11.107 -16.447 1.00 91.00 874 ASP A C 1
ATOM 7046 O O . ASP A 1 874 ? 34.132 -10.240 -16.751 1.00 91.00 874 ASP A O 1
ATOM 7050 N N . TYR A 1 875 ? 35.203 -11.400 -15.166 1.00 94.69 875 TYR A N 1
ATOM 7051 C CA . TYR A 1 875 ? 34.605 -10.670 -14.049 1.00 94.69 875 TYR A CA 1
ATOM 7052 C C . TYR A 1 875 ? 35.027 -9.196 -14.045 1.00 94.69 875 TYR A C 1
ATOM 7054 O O . TYR A 1 875 ? 34.166 -8.318 -13.965 1.00 94.69 875 TYR A O 1
ATOM 7062 N N . LYS A 1 876 ? 36.327 -8.912 -14.210 1.00 94.88 876 LYS A N 1
ATOM 7063 C CA . LYS A 1 876 ? 36.835 -7.539 -14.357 1.00 94.88 876 LYS A CA 1
ATOM 7064 C C . LYS A 1 876 ? 36.181 -6.848 -15.548 1.00 94.88 876 LYS A C 1
ATOM 7066 O O . LYS A 1 876 ? 35.687 -5.732 -15.410 1.00 94.88 876 LYS A O 1
ATOM 7071 N N . ASP A 1 877 ? 36.160 -7.515 -16.698 1.00 93.81 877 ASP A N 1
ATOM 7072 C CA . ASP A 1 877 ? 35.656 -6.928 -17.940 1.00 93.81 877 ASP A CA 1
ATOM 7073 C C . ASP A 1 877 ? 34.157 -6.617 -17.855 1.00 93.81 877 ASP A C 1
ATOM 7075 O O . ASP A 1 877 ? 33.728 -5.541 -18.271 1.00 93.81 877 ASP A O 1
ATOM 7079 N N . MET A 1 878 ? 33.370 -7.484 -17.210 1.00 94.19 878 MET A N 1
ATOM 7080 C CA . MET A 1 878 ? 31.963 -7.217 -16.910 1.00 94.19 878 MET A CA 1
ATOM 7081 C C . MET A 1 878 ? 31.791 -5.989 -16.013 1.00 94.19 878 MET A C 1
ATOM 7083 O O . MET A 1 878 ? 30.973 -5.122 -16.312 1.00 94.19 878 MET A O 1
ATOM 7087 N N . LEU A 1 879 ? 32.541 -5.893 -14.910 1.00 95.56 879 LEU A N 1
ATOM 7088 C CA . LEU A 1 879 ? 32.422 -4.756 -13.996 1.00 95.56 879 LEU A CA 1
ATOM 7089 C C . LEU A 1 879 ? 32.822 -3.440 -14.670 1.00 95.56 879 LEU A C 1
ATOM 7091 O O . LEU A 1 879 ? 32.119 -2.448 -14.504 1.00 95.56 879 LEU A O 1
ATOM 7095 N N . LEU A 1 880 ? 33.908 -3.428 -15.446 1.00 94.94 880 LEU A N 1
ATOM 7096 C CA . LEU A 1 880 ? 34.356 -2.241 -16.178 1.00 94.94 880 LEU A CA 1
ATOM 7097 C C . LEU A 1 880 ? 33.342 -1.810 -17.244 1.00 94.94 880 LEU A C 1
ATOM 7099 O O . LEU A 1 880 ? 33.036 -0.619 -17.335 1.00 94.94 880 LEU A O 1
ATOM 7103 N N . ALA A 1 881 ? 32.745 -2.763 -17.964 1.00 93.00 881 ALA A N 1
ATOM 7104 C CA . ALA A 1 881 ? 31.680 -2.474 -18.919 1.00 93.00 881 ALA A CA 1
ATOM 7105 C C . ALA A 1 881 ? 30.450 -1.849 -18.233 1.00 93.00 881 ALA A C 1
ATOM 7107 O O . ALA A 1 881 ? 29.897 -0.867 -18.725 1.00 93.00 881 ALA A O 1
ATOM 7108 N N . LEU A 1 882 ? 30.059 -2.337 -17.048 1.00 93.1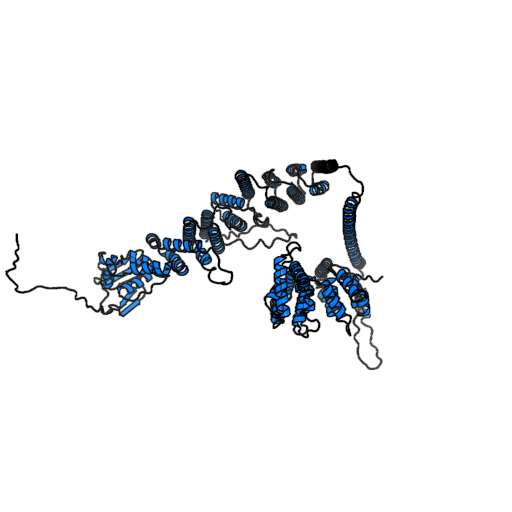2 882 LEU A N 1
ATOM 7109 C CA . LEU A 1 882 ? 28.965 -1.746 -16.259 1.00 93.12 882 LEU A CA 1
ATOM 7110 C C . LEU A 1 882 ? 29.290 -0.357 -15.696 1.00 93.12 882 LEU A C 1
ATOM 7112 O O . LEU A 1 882 ? 28.381 0.429 -15.428 1.00 93.12 882 LEU A O 1
ATOM 7116 N N . LEU A 1 883 ? 30.571 -0.042 -15.513 1.00 91.06 883 LEU A N 1
ATOM 7117 C CA . LEU A 1 883 ? 31.029 1.304 -15.182 1.00 91.06 883 LEU A CA 1
ATOM 7118 C C . LEU A 1 883 ? 31.112 2.204 -16.421 1.00 91.06 883 LEU A C 1
ATOM 7120 O O . LEU A 1 883 ? 31.467 3.365 -16.268 1.00 91.06 883 LEU A O 1
ATOM 7124 N N . GLY A 1 884 ? 30.820 1.723 -17.630 1.00 82.75 884 GLY A N 1
ATOM 7125 C CA . GLY A 1 884 ? 30.958 2.513 -18.856 1.00 82.75 884 GLY A CA 1
ATOM 7126 C C . GLY A 1 884 ? 32.412 2.820 -19.226 1.00 82.75 884 GLY A C 1
ATOM 7127 O O . GLY A 1 884 ? 32.675 3.833 -19.867 1.00 82.75 884 GLY A O 1
ATOM 7128 N N . HIS A 1 885 ? 33.363 1.989 -18.786 1.00 72.69 885 HIS A N 1
ATOM 7129 C CA . HIS A 1 885 ? 34.741 2.045 -19.264 1.00 72.69 885 HIS A CA 1
ATOM 7130 C C . HIS A 1 885 ? 34.843 1.189 -20.531 1.00 72.69 885 HIS A C 1
ATOM 7132 O O . HIS A 1 885 ? 34.989 -0.030 -20.449 1.00 72.69 885 HIS A O 1
ATOM 7138 N N . ASP A 1 886 ? 34.756 1.818 -21.702 1.00 49.94 886 ASP A N 1
ATOM 7139 C CA . ASP A 1 886 ? 34.966 1.120 -22.970 1.00 49.94 886 ASP A CA 1
ATOM 7140 C C . ASP A 1 886 ? 36.447 0.733 -23.108 1.00 49.94 886 ASP A C 1
ATOM 7142 O O . ASP A 1 886 ? 37.348 1.553 -22.911 1.00 49.94 886 ASP A O 1
ATOM 7146 N N . HIS A 1 887 ? 36.709 -0.539 -23.418 1.00 40.16 887 HIS A N 1
ATOM 7147 C CA . HIS A 1 887 ? 38.030 -0.993 -23.849 1.00 40.16 887 HIS A CA 1
ATOM 7148 C C . HIS A 1 887 ? 38.300 -0.394 -25.233 1.00 40.16 887 HIS A C 1
ATOM 7150 O O . HIS A 1 887 ? 37.825 -0.918 -26.238 1.00 40.16 887 HIS A O 1
ATOM 7156 N N . SER A 1 888 ? 38.997 0.741 -25.267 1.00 26.75 888 SER A N 1
ATOM 7157 C CA . SER A 1 888 ? 39.570 1.320 -26.488 1.00 26.75 888 SER A CA 1
ATOM 7158 C C . SER A 1 888 ? 40.612 0.406 -27.115 1.00 26.75 888 SER A C 1
ATOM 7160 O O . SER A 1 888 ? 41.478 -0.063 -26.334 1.00 26.75 888 SER A O 1
#

Secondary structure (DSSP, 8-state):
---------------------------SS---S-SEEEEETTEEEEE-SS---EEEEETTEEEEE-HHHHHTT-HHHHHS-PEEPTTSSSEEEEETT-TTHHHHHHHHHHHHTT------TTTHHHHHHHHHHTT--TTTSTT-HHHHHHHHHHHTGGG-HHHHHHHHHHGGGGTTHHHHTTHHHHHHHHHHHHHHH--S---S--TTTTTTHHHHHHTS-HHHHHHHHHHHHHTT--HHHHHHHHHHHHHHHS----SSSS---------------------TT-HHHHHHHHHHHHHHHHHS--STTS---HHHHHHHHHHHHHTT--HHHHHHHHHHHHHTGGG--HHHH------TTSHHHHHHHHHHHHHHHHHHHHHSS--PPPTHHHHHHHHHHHHHTT-TT--HHHHHHHHHSS-TTT-S--HHHHHHHHHHHHH-TT--HHHHHHHHTTS-GGGS-HHHHHHHHT-TTS-HHHHHHHHHHHHHHHHHHHHHHHHHTSS-----SSSSHHHHHHHHHHHHHHHHHHHHHHHHHHHHHHHHHHHHHHHHHHHHHHS-TTSHHHHHHHHHHTT--------------PPPPPP-HHHHHHHHTTS-HHHHHHHHHHHHHHHSS-HHHHHHHH--HHHHHHHHHHHS-HHHHHHHHHHHHHSTTS--HHHHHHHHHHS-HHHHHHHHHHHHHHHSS-HHHHHHHH--HHHHHHHHHHHH-------GGG--HHHHHHHHHHHHHHHHTT-TT-HHHHHHHHHS-HHHHHHHHHHHHHHHSS-HHHHS-TT---HHHHHHHHHHHHHH-HHHHHHHHHHHHHSSSS--HHHHHHHHHHHTTTTHHHHHHHHHHHHSS-HHHHHHHH--HHHHHHHHHHTT----